Protein 9B77 (pdb70)

InterPro domains:
  IPR001173 Glycosyltransferase 2-like [PF00535] (11-173)
  IPR022857 Undecaprenyl-phosphate 4-deoxy-4-formamido-L-arabinose transferase [MF_01164] (2-325)
  IPR029044 Nucleotide-diphospho-sugar transferases [G3DSA:3.90.550.10] (3-228)
  IPR029044 Nucleotide-diphospho-sugar transferases [SSF53448] (8-230)
  IPR050256 Glycosyltransferase 2 [PTHR48090] (8-320)

Sequence (1252 aa):
FDAAPIKKVSVVIPVYNEQESLPELIRRTTTACESLGKAWEILLIDDGSSDSSAELMVKASQEADSHIISILLNRNYGQHAAIMAGFSHVSGDLIITLDADLQNPPEEIPRLVAKADEGFDVVGTVRQNRQDSLFRKSASKIINLLIQRTTGKAMGDYGCMLRAYRRPIIDTMLRCHERSTFIPILANIFARRATEIPVHHAEREYSFMRLINLMYDLVTCLTTTPLRLLSLLGSVIAIGGFSLSVLLIVLRLALGPQWAAEGVFMLFAVLFTFIGAQFIGMGLLGEYIGRIYNDVRARPRYFVQQVIYPESTFDAAPIKKVSVVIPVYNEQESLPELIRRTTTACESLGKAWEILLIDDGSSDSSAELMVKASQEADSHIISILLNRNYGQHAAIMAGFSHVSGDLIITLDADLQNPPEEIPRLVAKADEGFDVVGTVRQNRQDSLFRKSASKIINLLIQRTTGKAMGDYGCMLRAYRRPIIDTMLRCHERSTFIPILANIFARRATEIPVHHAEREYSFMRLINLMYDLVTCLTTTPLRLLSLLGSVIAIGGFSLSVLLIVLRLALGPQWAAEGVFMLFAVLFTFIGAQFIGMGLLGEYIGRIYNDVRARPRYFVQQVIYPESTFDAAPIKKVSVVIPVYNEQESLPELIRRTTTACESLGKAWEILLIDDGSSDSSAELMVKASQEADSHIISILLNRNYGQHAAIMAGFSHVSGDLIITLDADLQNPPEEIPRLVAKADEGFDVVGTVRQNRQDSLFRKSASKIINLLIQRTTGKAMGDYGCMLRAYRRPIIDTMLRCHERSTFIPILANIFARRATEIPVHHAEREYSFMRLINLMYDLVTCLTTTPLRLLSLLGSVIAIGGFSLSVLLIVLRLALGPQWAAEGVFMLFAVLFTFIGAQFIGMGLLGEYIGRIYNDVRARPRYFVQQVIYPESTFDAAPIKKVSVVIPVYNEQESLPELIRRTTTACESLGKAWEILLIDDGSSDSSAELMVKASQEADSHIISILLNRNYGQHAAIMAGFSHVSGDLIITLDADLQNPPEEIPRLVAKADEGFDVVGTVRQNRQDSLFRKSASKIINLLIQRTTGKAMGDYGCMLRAYRRPIIDTMLRCHERSTFIPILANIFARRATEIPVHHAEREYSFMRLINLMYDLVTCLTTTPLRLLSLLGSVIAIGGFSLSVLLIVLRLALGPQWAAEGVFMLFAVLFTFIGAQFIGMGLLGEYIGRIYNDVRARPRYFVQQVIYPEST

Structure (mmCIF, N/CA/C/O backbone):
data_9B77
#
_entry.id   9B77
#
_cell.length_a   1.00
_cell.length_b   1.00
_cell.length_c   1.00
_cell.angle_alpha   90.00
_cell.angle_beta   90.00
_cell.angle_gamma   90.00
#
_symmetry.space_group_name_H-M   'P 1'
#
loop_
_entity.id
_entity.type
_entity.pdbx_description
1 polymer 'Undecaprenyl-phosphate 4-deoxy-4-formamido-L-arabinose transferase'
2 water water
#
loop_
_atom_site.group_PDB
_atom_site.id
_atom_site.type_symbol
_atom_site.label_atom_id
_atom_site.label_alt_id
_atom_site.label_comp_id
_atom_site.label_asym_id
_atom_site.label_entity_id
_atom_site.label_seq_id
_atom_site.pdbx_PDB_ins_code
_atom_site.Cartn_x
_atom_site.Cartn_y
_atom_site.Cartn_z
_atom_site.occupancy
_atom_site.B_iso_or_equiv
_atom_site.auth_seq_id
_atom_site.auth_comp_id
_atom_site.auth_asym_id
_atom_site.auth_atom_id
_atom_site.pdbx_PDB_model_num
ATOM 1 N N . PHE A 1 38 ? 180.705 177.554 190.879 1.00 37.18 2 PHE A N 1
ATOM 2 C CA . PHE A 1 38 ? 180.959 178.718 190.037 1.00 43.40 2 PHE A CA 1
ATOM 3 C C . PHE A 1 38 ? 182.084 179.565 190.620 1.00 43.89 2 PHE A C 1
ATOM 4 O O . PHE A 1 38 ? 182.200 180.753 190.322 1.00 43.62 2 PHE A O 1
ATOM 21 N N . ASP A 1 39 ? 182.912 178.941 191.453 1.00 48.48 3 ASP A N 1
ATOM 22 C CA . ASP A 1 39 ? 183.981 179.660 192.131 1.00 50.42 3 ASP A CA 1
ATOM 23 C C . ASP A 1 39 ? 185.096 180.019 191.157 1.00 48.42 3 ASP A C 1
ATOM 24 O O . ASP A 1 39 ? 185.482 179.212 190.306 1.00 41.96 3 ASP A O 1
ATOM 33 N N . ALA A 1 40 ? 185.608 181.243 191.284 1.00 49.80 4 ALA A N 1
ATOM 34 C CA . ALA A 1 40 ? 186.820 181.671 190.600 1.00 50.80 4 ALA A CA 1
ATOM 35 C C . ALA A 1 40 ? 188.019 181.691 191.540 1.00 52.69 4 ALA A C 1
ATOM 36 O O . ALA A 1 40 ? 189.054 182.275 191.205 1.00 52.99 4 ALA A O 1
ATOM 43 N N . ALA A 1 41 ? 187.894 181.065 192.711 1.00 49.98 5 ALA A N 1
ATOM 44 C CA . ALA A 1 41 ? 188.948 181.076 193.707 1.00 50.94 5 ALA A CA 1
ATOM 45 C C . ALA A 1 41 ? 190.106 180.182 193.268 1.00 50.87 5 ALA A C 1
ATOM 46 O O . ALA A 1 41 ? 189.949 179.327 192.394 1.00 46.13 5 ALA A O 1
ATOM 53 N N . PRO A 1 42 ? 191.286 180.365 193.861 1.00 51.85 6 PRO A N 1
ATOM 54 C CA . PRO A 1 42 ? 192.425 179.513 193.500 1.00 46.76 6 PRO A CA 1
ATOM 55 C C . PRO A 1 42 ? 192.146 178.047 193.799 1.00 44.87 6 PRO A C 1
ATOM 56 O O . PRO A 1 42 ? 191.402 177.706 194.721 1.00 41.82 6 PRO A O 1
ATOM 67 N N . ILE A 1 43 ? 192.757 177.176 192.994 1.00 41.84 7 ILE A N 1
ATOM 68 C CA . ILE A 1 43 ? 192.531 175.743 193.118 1.00 32.17 7 ILE A CA 1
ATOM 69 C C . ILE A 1 43 ? 193.239 175.213 194.357 1.00 35.49 7 ILE A C 1
ATOM 70 O O . ILE A 1 43 ? 194.378 175.594 194.657 1.00 33.87 7 ILE A O 1
ATOM 86 N N . LYS A 1 44 ? 192.558 174.330 195.087 1.00 33.16 8 LYS A N 1
ATOM 87 C CA . LYS A 1 44 ? 193.118 173.700 196.275 1.00 31.23 8 LYS A CA 1
ATOM 88 C C . LYS A 1 44 ? 193.399 172.214 196.103 1.00 37.50 8 LYS A C 1
ATOM 89 O O . LYS A 1 44 ? 194.352 171.709 196.703 1.00 35.10 8 LYS A O 1
ATOM 108 N N . LYS A 1 45 ? 192.601 171.502 195.308 1.00 35.28 9 LYS A N 1
ATOM 109 C CA . LYS A 1 45 ? 192.813 170.085 195.048 1.00 23.12 9 LYS A CA 1
ATOM 110 C C . LYS A 1 45 ? 192.597 169.797 193.570 1.00 22.90 9 LYS A C 1
ATOM 111 O O . LYS A 1 45 ? 191.759 170.429 192.922 1.00 21.54 9 LYS A O 1
ATOM 130 N N . VAL A 1 46 ? 193.355 168.836 193.046 1.00 18.26 10 VAL A N 1
ATOM 131 C CA . VAL A 1 46 ? 193.306 168.453 191.639 1.00 19.98 10 VAL A CA 1
ATOM 132 C C . VAL A 1 46 ? 192.936 166.980 191.547 1.00 18.51 10 VAL A C 1
ATOM 133 O O . VAL A 1 46 ? 193.404 166.163 192.348 1.00 23.69 10 VAL A O 1
ATOM 146 N N . SER A 1 47 ? 192.093 166.645 190.574 1.00 21.53 11 SER A N 1
ATOM 147 C CA . SER A 1 47 ? 191.702 165.270 190.292 1.00 16.42 11 SER A CA 1
ATOM 148 C C . SER A 1 47 ? 192.084 164.922 188.860 1.00 15.51 11 SER A C 1
ATOM 149 O O . SER A 1 47 ? 191.777 165.677 187.932 1.00 18.51 11 SER A O 1
ATOM 157 N N . VAL A 1 48 ? 192.747 163.781 188.686 1.00 25.69 12 VAL A N 1
ATOM 158 C CA . VAL A 1 48 ? 193.187 163.310 187.377 1.00 16.87 12 VAL A CA 1
ATOM 159 C C . VAL A 1 48 ? 192.387 162.065 187.020 1.00 14.20 12 VAL A C 1
ATOM 160 O O . VAL A 1 48 ? 192.289 161.129 187.823 1.00 19.20 12 VAL A O 1
ATOM 173 N N . VAL A 1 49 ? 191.818 162.053 185.818 1.00 15.25 13 VAL A N 1
ATOM 174 C CA . VAL A 1 49 ? 190.970 160.966 185.340 1.00 15.57 13 VAL A CA 1
ATOM 175 C C . VAL A 1 49 ? 191.649 160.335 184.132 1.00 11.97 13 VAL A C 1
ATOM 176 O O . VAL A 1 49 ? 191.939 161.022 183.145 1.00 13.23 13 VAL A O 1
ATOM 189 N N . ILE A 1 50 ? 191.899 159.030 184.208 1.00 21.70 14 ILE A N 1
ATOM 190 C CA . ILE A 1 50 ? 192.602 158.306 183.151 1.00 22.07 14 ILE A CA 1
ATOM 191 C C . ILE A 1 50 ? 191.850 157.023 182.812 1.00 22.12 14 ILE A C 1
ATOM 192 O O . ILE A 1 50 ? 191.782 156.113 183.651 1.00 18.43 14 ILE A O 1
ATOM 208 N N . PRO A 1 51 ? 191.276 156.895 181.614 1.00 22.67 15 PRO A N 1
ATOM 209 C CA . PRO A 1 51 ? 190.699 155.605 181.210 1.00 18.39 15 PRO A CA 1
ATOM 210 C C . PRO A 1 51 ? 191.793 154.628 180.802 1.00 20.70 15 PRO A C 1
ATOM 211 O O . PRO A 1 51 ? 192.796 155.015 180.199 1.00 28.17 15 PRO A O 1
ATOM 222 N N . VAL A 1 52 ? 191.589 153.354 181.127 1.00 22.13 16 VAL A N 1
ATOM 223 C CA . VAL A 1 52 ? 192.572 152.303 180.888 1.00 19.87 16 VAL A CA 1
ATOM 224 C C . VAL A 1 52 ? 191.901 151.165 180.133 1.00 24.05 16 VAL A C 1
ATOM 225 O O . VAL A 1 52 ? 190.810 150.721 180.509 1.00 25.88 16 VAL A O 1
ATOM 238 N N . TYR A 1 53 ? 192.555 150.695 179.071 1.00 32.85 17 TYR A N 1
ATOM 239 C CA . TYR A 1 53 ? 192.086 149.527 178.327 1.00 29.17 17 TYR A CA 1
ATOM 240 C C . TYR A 1 53 ? 193.307 148.860 177.703 1.00 30.20 17 TYR A C 1
ATOM 241 O O . TYR A 1 53 ? 193.793 149.301 176.657 1.00 34.27 17 TYR A O 1
ATOM 259 N N . ASN A 1 54 ? 193.792 147.803 178.348 1.00 28.12 18 ASN A N 1
ATOM 260 C CA . ASN A 1 54 ? 194.930 147.024 177.864 1.00 35.66 18 ASN A CA 1
ATOM 261 C C . ASN A 1 54 ? 196.177 147.901 177.729 1.00 32.59 18 ASN A C 1
ATOM 262 O O . ASN A 1 54 ? 196.744 148.076 176.650 1.00 33.52 18 ASN A O 1
ATOM 273 N N . GLU A 1 55 ? 196.595 148.451 178.871 1.00 34.90 19 GLU A N 1
ATOM 274 C CA . GLU A 1 55 ? 197.796 149.273 178.962 1.00 36.06 19 GLU A CA 1
ATOM 275 C C . GLU A 1 55 ? 198.826 148.666 179.909 1.00 35.14 19 GLU A C 1
ATOM 276 O O . GLU A 1 55 ? 199.429 149.386 180.710 1.00 38.26 19 GLU A O 1
ATOM 288 N N . GLN A 1 56 ? 199.042 147.352 179.828 1.00 37.59 20 GLN A N 1
ATOM 289 C CA . GLN A 1 56 ? 199.940 146.681 180.761 1.00 39.51 20 GLN A CA 1
ATOM 290 C C . GLN A 1 56 ? 201.360 147.221 180.674 1.00 42.58 20 GLN A C 1
ATOM 291 O O . GLN A 1 56 ? 202.028 147.383 181.702 1.00 44.21 20 GLN A O 1
ATOM 305 N N . GLU A 1 57 ? 201.843 147.498 179.463 1.00 40.16 21 GLU A N 1
ATOM 306 C CA . GLU A 1 57 ? 203.230 147.914 179.294 1.00 39.29 21 GLU A CA 1
ATOM 307 C C . GLU A 1 57 ? 203.456 149.359 179.723 1.00 41.87 21 GLU A C 1
ATOM 308 O O . GLU A 1 57 ? 204.541 149.696 180.208 1.00 41.57 21 GLU A O 1
ATOM 320 N N . SER A 1 58 ? 202.454 150.221 179.554 1.00 43.18 22 SER A N 1
ATOM 321 C CA . SER A 1 58 ? 202.629 151.650 179.789 1.00 39.49 22 SER A CA 1
ATOM 322 C C . SER A 1 58 ? 202.341 152.060 181.228 1.00 34.25 22 SER A C 1
ATOM 323 O O . SER A 1 58 ? 202.814 153.113 181.670 1.00 33.95 22 SER A O 1
ATOM 331 N N . LEU A 1 59 ? 201.576 151.262 181.967 1.00 31.35 23 LEU A N 1
ATOM 332 C CA . LEU A 1 59 ? 201.161 151.666 183.307 1.00 30.91 23 LEU A CA 1
ATOM 333 C C . LEU A 1 59 ? 202.324 151.968 184.243 1.00 36.65 23 LEU A C 1
ATOM 334 O O . LEU A 1 59 ? 202.273 153.005 184.926 1.00 38.10 23 LEU A O 1
ATOM 350 N N . PRO A 1 60 ? 203.368 151.141 184.340 1.00 39.96 24 PRO A N 1
ATOM 351 C CA . PRO A 1 60 ? 204.446 151.455 185.294 1.00 38.00 24 PRO A CA 1
ATOM 352 C C . PRO A 1 60 ? 205.079 152.816 185.064 1.00 36.52 24 PRO A C 1
ATOM 353 O O . PRO A 1 60 ? 205.403 153.515 186.032 1.00 36.50 24 PRO A O 1
ATOM 364 N N . GLU A 1 61 ? 205.267 153.214 183.804 1.00 39.12 25 GLU A N 1
ATOM 365 C CA . GLU A 1 61 ? 205.847 154.522 183.519 1.00 34.32 25 GLU A CA 1
ATOM 366 C C . GLU A 1 61 ? 204.831 155.638 183.719 1.00 36.36 25 GLU A C 1
ATOM 367 O O . GLU A 1 61 ? 205.185 156.724 184.192 1.00 39.62 25 GLU A O 1
ATOM 379 N N . LEU A 1 62 ? 203.569 155.390 183.365 1.00 37.80 26 LEU A N 1
ATOM 380 C CA . LEU A 1 62 ? 202.532 156.404 183.530 1.00 32.00 26 LEU A CA 1
ATOM 381 C C . LEU A 1 62 ? 202.363 156.781 184.996 1.00 29.99 26 LEU A C 1
ATOM 382 O O . LEU A 1 62 ? 202.290 157.966 185.341 1.00 33.24 26 LEU A O 1
ATOM 398 N N . ILE A 1 63 ? 202.298 155.781 185.876 1.00 29.39 27 ILE A N 1
ATOM 399 C CA . ILE A 1 63 ? 202.078 156.051 187.294 1.00 32.77 27 ILE A CA 1
ATOM 400 C C . ILE A 1 63 ? 203.241 156.845 187.874 1.00 30.71 27 ILE A C 1
ATOM 401 O O . ILE A 1 63 ? 203.044 157.775 188.665 1.00 34.64 27 ILE A O 1
ATOM 417 N N . ARG A 1 64 ? 204.469 156.490 187.495 1.00 36.98 28 ARG A N 1
ATOM 418 C CA . ARG A 1 64 ? 205.639 157.165 188.045 1.00 36.06 28 ARG A CA 1
ATOM 419 C C . ARG A 1 64 ? 205.692 158.622 187.602 1.00 36.99 28 ARG A C 1
ATOM 420 O O . ARG A 1 64 ? 205.853 159.532 188.423 1.00 35.70 28 ARG A O 1
ATOM 441 N N . ARG A 1 65 ? 205.557 158.862 186.296 1.00 31.69 29 ARG A N 1
ATOM 442 C CA . ARG A 1 65 ? 205.648 160.224 185.782 1.00 29.42 29 ARG A CA 1
ATOM 443 C C . ARG A 1 65 ? 204.476 161.077 186.252 1.00 32.96 29 ARG A C 1
ATOM 444 O O . ARG A 1 65 ? 204.658 162.238 186.636 1.00 37.83 29 ARG A O 1
ATOM 465 N N . THR A 1 66 ? 203.263 160.521 186.225 1.00 33.09 30 THR A N 1
ATOM 466 C CA . THR A 1 66 ? 202.095 161.286 186.646 1.00 27.45 30 THR A CA 1
ATOM 467 C C . THR A 1 66 ? 202.175 161.642 188.125 1.00 27.76 30 THR A C 1
ATOM 468 O O . THR A 1 66 ? 201.793 162.748 188.525 1.00 35.17 30 THR A O 1
ATOM 479 N N . THR A 1 67 ? 202.663 160.717 188.951 1.00 33.61 31 THR A N 1
ATOM 480 C CA . THR A 1 67 ? 202.766 160.978 190.383 1.00 33.81 31 THR A CA 1
ATOM 481 C C . THR A 1 67 ? 203.744 162.112 190.666 1.00 34.75 31 THR A C 1
ATOM 482 O O . THR A 1 67 ? 203.477 162.984 191.500 1.00 37.69 31 THR A O 1
ATOM 493 N N . THR A 1 68 ? 204.887 162.115 189.978 1.00 34.24 32 THR A N 1
ATOM 494 C CA . THR A 1 68 ? 205.892 163.144 190.224 1.00 34.02 32 THR A CA 1
ATOM 495 C C . THR A 1 68 ? 205.362 164.530 189.879 1.00 35.59 32 THR A C 1
ATOM 496 O O . THR A 1 68 ? 205.561 165.487 190.636 1.00 38.68 32 THR A O 1
ATOM 507 N N . ALA A 1 69 ? 204.684 164.658 188.738 1.00 35.76 33 ALA A N 1
ATOM 508 C CA . ALA A 1 69 ? 204.168 165.959 188.328 1.00 28.79 33 ALA A CA 1
ATOM 509 C C . ALA A 1 69 ? 203.159 166.496 189.333 1.00 29.71 33 ALA A C 1
ATOM 510 O O . ALA A 1 69 ? 203.175 167.688 189.663 1.00 29.03 33 ALA A O 1
ATOM 517 N N . CYS A 1 70 ? 202.272 165.634 189.830 1.00 35.15 34 CYS A N 1
ATOM 518 C CA . CYS A 1 70 ? 201.271 166.069 190.795 1.00 28.25 34 CYS A CA 1
ATOM 519 C C . CYS A 1 70 ? 201.905 166.496 192.113 1.00 31.07 34 CYS A C 1
ATOM 520 O O . CYS A 1 70 ? 201.406 167.416 192.771 1.00 39.71 34 CYS A O 1
ATOM 528 N N . GLU A 1 71 ? 202.997 165.843 192.517 1.00 35.42 35 GLU A N 1
ATOM 529 C CA . GLU A 1 71 ? 203.662 166.218 193.760 1.00 38.51 35 GLU A CA 1
ATOM 530 C C . GLU A 1 71 ? 204.322 167.587 193.659 1.00 34.51 35 GLU A C 1
ATOM 531 O O . GLU A 1 71 ? 204.539 168.245 194.683 1.00 36.40 35 GLU A O 1
ATOM 543 N N . SER A 1 72 ? 204.649 168.032 192.446 1.00 31.08 36 SER A N 1
ATOM 544 C CA . SER A 1 72 ? 205.282 169.331 192.261 1.00 34.95 36 SER A CA 1
ATOM 545 C C . SER A 1 72 ? 204.292 170.486 192.312 1.00 39.05 36 SER A C 1
ATOM 546 O O . SER A 1 72 ? 204.720 171.644 192.338 1.00 39.87 36 SER A O 1
ATOM 554 N N . LEU A 1 73 ? 202.988 170.203 192.328 1.00 35.34 37 LEU A N 1
ATOM 555 C CA . LEU A 1 73 ? 201.996 171.271 192.337 1.00 30.64 37 LEU A CA 1
ATOM 556 C C . LEU A 1 73 ? 201.966 172.013 193.665 1.00 36.60 37 LEU A C 1
ATOM 557 O O . LEU A 1 73 ? 201.673 173.213 193.692 1.00 34.33 37 LEU A O 1
ATOM 573 N N . GLY A 1 74 ? 202.266 171.329 194.766 1.00 37.32 38 GLY A N 1
ATOM 574 C CA . GLY A 1 74 ? 202.094 171.917 196.079 1.00 31.77 38 GLY A CA 1
ATOM 575 C C . GLY A 1 74 ? 200.667 171.900 196.575 1.00 35.47 38 GLY A C 1
ATOM 576 O O . GLY A 1 74 ? 200.328 172.665 197.484 1.00 36.56 38 GLY A O 1
ATOM 580 N N . LYS A 1 75 ? 199.819 171.051 195.999 1.00 35.96 39 LYS A N 1
ATOM 581 C CA . LYS A 1 75 ? 198.416 170.965 196.369 1.00 29.44 39 LYS A CA 1
ATOM 582 C C . LYS A 1 75 ? 198.050 169.513 196.638 1.00 31.79 39 LYS A C 1
ATOM 583 O O . LYS A 1 75 ? 198.784 168.587 196.284 1.00 36.82 39 LYS A O 1
ATOM 602 N N . ALA A 1 76 ? 196.900 169.322 197.279 1.00 27.04 40 ALA A N 1
ATOM 603 C CA . ALA A 1 76 ? 196.348 167.986 197.433 1.00 25.99 40 ALA A CA 1
ATOM 604 C C . ALA A 1 76 ? 195.877 167.463 196.081 1.00 24.64 40 ALA A C 1
ATOM 605 O O . ALA A 1 76 ? 195.429 168.223 195.219 1.00 26.48 40 ALA A O 1
ATOM 612 N N . TRP A 1 77 ? 195.990 166.151 195.893 1.00 26.10 41 TRP A N 1
ATOM 613 C CA . TRP A 1 77 ? 195.708 165.565 194.592 1.00 26.27 41 TRP A CA 1
ATOM 614 C C . TRP A 1 77 ? 195.261 164.120 194.752 1.00 26.43 41 TRP A C 1
ATOM 615 O O . TRP A 1 77 ? 195.521 163.474 195.770 1.00 34.10 41 TRP A O 1
ATOM 636 N N . GLU A 1 78 ? 194.575 163.628 193.723 1.00 28.80 42 GLU A N 1
ATOM 637 C CA . GLU A 1 78 ? 194.195 162.227 193.626 1.00 28.29 42 GLU A CA 1
ATOM 638 C C . GLU A 1 78 ? 194.232 161.818 192.162 1.00 25.95 42 GLU A C 1
ATOM 639 O O . GLU A 1 78 ? 194.058 162.650 191.267 1.00 32.93 42 GLU A O 1
ATOM 651 N N . ILE A 1 79 ? 194.459 160.529 191.926 1.00 21.70 43 ILE A N 1
ATOM 652 C CA . ILE A 1 79 ? 194.497 159.960 190.584 1.00 19.19 43 ILE A CA 1
ATOM 653 C C . ILE A 1 79 ? 193.470 158.841 190.517 1.00 17.27 43 ILE A C 1
ATOM 654 O O . ILE A 1 79 ? 193.447 157.959 191.384 1.00 24.57 43 ILE A O 1
ATOM 670 N N . LEU A 1 80 ? 192.625 158.879 189.491 1.00 22.13 44 LEU A N 1
ATOM 671 C CA . LEU A 1 80 ? 191.597 157.869 189.276 1.00 10.22 44 LEU A CA 1
ATOM 672 C C . LEU A 1 80 ? 191.945 157.053 188.040 1.00 15.80 44 LEU A C 1
ATOM 673 O O . LEU A 1 80 ? 192.142 157.612 186.956 1.00 16.49 44 LEU A O 1
ATOM 689 N N . LEU A 1 81 ? 192.015 155.737 188.207 1.00 26.78 45 LEU A N 1
ATOM 690 C CA . LEU A 1 81 ? 192.250 154.808 187.110 1.00 21.97 45 LEU A CA 1
ATOM 691 C C . LEU A 1 81 ? 190.991 153.978 186.901 1.00 13.18 45 LEU A C 1
ATOM 692 O O . LEU A 1 81 ? 190.504 153.337 187.839 1.00 18.66 45 LEU A O 1
ATOM 708 N N . ILE A 1 82 ? 190.469 153.989 185.679 1.00 13.35 46 ILE A N 1
ATOM 709 C CA . ILE A 1 82 ? 189.227 153.303 185.339 1.00 21.92 46 ILE A CA 1
ATOM 710 C C . ILE A 1 82 ? 189.560 152.228 184.315 1.00 21.56 46 ILE A C 1
ATOM 711 O O . ILE A 1 82 ? 190.034 152.530 183.213 1.00 27.07 46 ILE A O 1
ATOM 727 N N . ASP A 1 83 ? 189.308 150.971 184.674 1.00 20.80 47 ASP A N 1
ATOM 728 C CA . ASP A 1 83 ? 189.569 149.842 183.788 1.00 26.49 47 ASP A CA 1
ATOM 729 C C . ASP A 1 83 ? 188.302 149.526 183.002 1.00 24.65 47 ASP A C 1
ATOM 730 O O . ASP A 1 83 ? 187.261 149.211 183.588 1.00 22.41 47 ASP A O 1
ATOM 739 N N . ASP A 1 84 ? 188.390 149.611 181.676 1.00 24.07 48 ASP A N 1
ATOM 740 C CA . ASP A 1 84 ? 187.244 149.357 180.813 1.00 20.30 48 ASP A CA 1
ATOM 741 C C . ASP A 1 84 ? 187.250 147.919 180.312 1.00 25.65 48 ASP A C 1
ATOM 742 O O . ASP A 1 84 ? 187.328 147.675 179.104 1.00 29.68 48 ASP A O 1
ATOM 751 N N . GLY A 1 85 ? 187.166 146.961 181.231 1.00 23.28 49 GLY A N 1
ATOM 752 C CA . GLY A 1 85 ? 187.119 145.560 180.858 1.00 25.58 49 GLY A CA 1
ATOM 753 C C . GLY A 1 85 ? 188.360 145.060 180.148 1.00 30.69 49 GLY A C 1
ATOM 754 O O . GLY A 1 85 ? 188.257 144.391 179.114 1.00 30.95 49 GLY A O 1
ATOM 758 N N . SER A 1 86 ? 189.536 145.375 180.683 1.00 35.88 50 SER A N 1
ATOM 759 C CA . SER A 1 86 ? 190.777 144.936 180.066 1.00 32.40 50 SER A CA 1
ATOM 760 C C . SER A 1 86 ? 190.954 143.429 180.228 1.00 34.95 50 SER A C 1
ATOM 761 O O . SER A 1 86 ? 190.257 142.770 181.004 1.00 37.05 50 SER A O 1
ATOM 769 N N . SER A 1 87 ? 191.907 142.883 179.470 1.00 40.81 51 SER A N 1
ATOM 770 C CA . SER A 1 87 ? 192.182 141.452 179.468 1.00 36.70 51 SER A CA 1
ATOM 771 C C . SER A 1 87 ? 193.670 141.124 179.513 1.00 40.79 51 SER A C 1
ATOM 772 O O . SER A 1 87 ? 194.050 140.002 179.159 1.00 40.82 51 SER A O 1
ATOM 780 N N . ASP A 1 88 ? 194.522 142.062 179.937 1.00 36.64 52 ASP A N 1
ATOM 781 C CA . ASP A 1 88 ? 195.968 141.868 179.916 1.00 35.56 52 ASP A CA 1
ATOM 782 C C . ASP A 1 88 ? 196.624 142.176 181.259 1.00 40.34 52 ASP A C 1
ATOM 783 O O . ASP A 1 88 ? 197.731 142.721 181.291 1.00 50.18 52 ASP A O 1
ATOM 792 N N . SER A 1 89 ? 195.967 141.839 182.367 1.00 35.23 53 SER A N 1
ATOM 793 C CA . SER A 1 89 ? 196.484 142.017 183.722 1.00 41.82 53 SER A CA 1
ATOM 794 C C . SER A 1 89 ? 196.539 143.478 184.150 1.00 36.74 53 SER A C 1
ATOM 795 O O . SER A 1 89 ? 197.185 143.794 185.157 1.00 32.39 53 SER A O 1
ATOM 803 N N . SER A 1 90 ? 195.885 144.381 183.417 1.00 38.00 54 SER A N 1
ATOM 804 C CA . SER A 1 90 ? 195.882 145.786 183.808 1.00 35.85 54 SER A CA 1
ATOM 805 C C . SER A 1 90 ? 195.175 145.987 185.142 1.00 35.09 54 SER A C 1
ATOM 806 O O . SER A 1 90 ? 195.600 146.806 185.964 1.00 33.86 54 SER A O 1
ATOM 814 N N . ALA A 1 91 ? 194.087 145.249 185.372 1.00 39.76 55 ALA A N 1
ATOM 815 C CA . ALA A 1 91 ? 193.343 145.395 186.618 1.00 34.34 55 ALA A CA 1
ATOM 816 C C . ALA A 1 91 ? 194.183 144.996 187.824 1.00 33.24 55 ALA A C 1
ATOM 817 O O . ALA A 1 91 ? 194.091 145.629 188.882 1.00 37.55 55 ALA A O 1
ATOM 824 N N . GLU A 1 92 ? 194.998 143.949 187.691 1.00 35.52 56 GLU A N 1
ATOM 825 C CA . GLU A 1 92 ? 195.828 143.510 188.806 1.00 36.62 56 GLU A CA 1
ATOM 826 C C . GLU A 1 92 ? 196.816 144.591 189.225 1.00 37.85 56 GLU A C 1
ATOM 827 O O . GLU A 1 92 ? 197.008 144.833 190.422 1.00 36.35 56 GLU A O 1
ATOM 839 N N . LEU A 1 93 ? 197.450 145.250 188.253 1.00 38.91 57 LEU A N 1
ATOM 840 C CA . LEU A 1 93 ? 198.415 146.295 188.572 1.00 35.29 57 LEU A CA 1
ATOM 841 C C . LEU A 1 93 ? 197.748 147.467 189.281 1.00 34.03 57 LEU A C 1
ATOM 842 O O . LEU A 1 93 ? 198.311 148.035 190.224 1.00 35.19 57 LEU A O 1
ATOM 858 N N . MET A 1 94 ? 196.549 147.847 188.836 1.00 31.96 58 MET A N 1
ATOM 859 C CA . MET A 1 94 ? 195.866 148.994 189.426 1.00 26.12 58 MET A CA 1
ATOM 860 C C . MET A 1 94 ? 195.529 148.752 190.892 1.00 23.97 58 MET A C 1
ATOM 861 O O . MET A 1 94 ? 195.691 149.649 191.726 1.00 34.50 58 MET A O 1
ATOM 875 N N . VAL A 1 95 ? 195.053 147.552 191.226 1.00 33.41 59 VAL A N 1
ATOM 876 C CA . VAL A 1 95 ? 194.739 147.239 192.617 1.00 35.12 59 VAL A CA 1
ATOM 877 C C . VAL A 1 95 ? 196.000 147.301 193.470 1.00 35.44 59 VAL A C 1
ATOM 878 O O . VAL A 1 95 ? 195.991 147.834 194.585 1.00 33.76 59 VAL A O 1
ATOM 891 N N . LYS A 1 96 ? 197.102 146.754 192.957 1.00 38.60 60 LYS A N 1
ATOM 892 C CA . LYS A 1 96 ? 198.362 146.791 193.690 1.00 34.56 60 LYS A CA 1
ATOM 893 C C . LYS A 1 96 ? 198.806 148.227 193.937 1.00 39.96 60 LYS A C 1
ATOM 894 O O . LYS A 1 96 ? 199.283 148.565 195.026 1.00 42.85 60 LYS A O 1
ATOM 913 N N . ALA A 1 97 ? 198.654 149.089 192.929 1.00 40.51 61 ALA A N 1
ATOM 914 C CA . ALA A 1 97 ? 199.058 150.482 193.078 1.00 31.93 61 ALA A CA 1
ATOM 915 C C . ALA A 1 97 ? 198.242 151.186 194.154 1.00 30.25 61 ALA A C 1
ATOM 916 O O . ALA A 1 97 ? 198.785 151.967 194.944 1.00 36.72 61 ALA A O 1
ATOM 923 N N . SER A 1 98 ? 196.934 150.926 194.201 1.00 27.01 62 SER A N 1
ATOM 924 C CA . SER A 1 98 ? 196.079 151.608 195.166 1.00 22.54 62 SER A CA 1
ATOM 925 C C . SER A 1 98 ? 196.326 151.115 196.586 1.00 31.31 62 SER A C 1
ATOM 926 O O . SER A 1 98 ? 196.080 151.851 197.548 1.00 35.27 62 SER A O 1
ATOM 934 N N . GLN A 1 99 ? 196.803 149.880 196.740 1.00 42.32 63 GLN A N 1
ATOM 935 C CA . GLN A 1 99 ? 197.127 149.346 198.056 1.00 40.17 63 GLN A CA 1
ATOM 936 C C . GLN A 1 99 ? 198.542 149.690 198.501 1.00 39.00 63 GLN A C 1
ATOM 937 O O . GLN A 1 99 ? 198.906 149.390 199.642 1.00 39.04 63 GLN A O 1
ATOM 951 N N . GLU A 1 100 ? 199.341 150.307 197.634 1.00 44.19 64 GLU A N 1
ATOM 952 C CA . GLU A 1 100 ? 200.697 150.686 198.000 1.00 43.48 64 GLU A CA 1
ATOM 953 C C . GLU A 1 100 ? 200.677 151.719 199.120 1.00 50.09 64 GLU A C 1
ATOM 954 O O . GLU A 1 100 ? 199.738 152.508 199.254 1.00 49.40 64 GLU A O 1
ATOM 966 N N . ALA A 1 101 ? 201.730 151.704 199.934 1.00 55.96 65 ALA A N 1
ATOM 967 C CA . ALA A 1 101 ? 201.812 152.607 201.074 1.00 54.89 65 ALA A CA 1
ATOM 968 C C . ALA A 1 101 ? 201.828 154.059 200.612 1.00 52.84 65 ALA A C 1
ATOM 969 O O . ALA A 1 101 ? 202.533 154.416 199.663 1.00 52.15 65 ALA A O 1
ATOM 976 N N . ASP A 1 102 ? 201.048 154.898 201.295 1.00 51.38 66 ASP A N 1
ATOM 977 C CA . ASP A 1 102 ? 200.976 156.329 200.998 1.00 53.24 66 ASP A CA 1
ATOM 978 C C . ASP A 1 102 ? 200.566 156.584 199.550 1.00 50.09 66 ASP A C 1
ATOM 979 O O . ASP A 1 102 ? 201.171 157.405 198.856 1.00 51.84 66 ASP A O 1
ATOM 988 N N . SER A 1 103 ? 199.537 155.881 199.086 1.00 42.41 67 SER A N 1
ATOM 989 C CA . SER A 1 103 ? 199.097 156.016 197.705 1.00 40.84 67 SER A CA 1
ATOM 990 C C . SER A 1 103 ? 197.930 156.992 197.600 1.00 37.93 67 SER A C 1
ATOM 991 O O . SER A 1 103 ? 197.103 157.110 198.507 1.00 37.35 67 SER A O 1
ATOM 999 N N . HIS A 1 104 ? 197.874 157.699 196.470 1.00 28.87 68 HIS A N 1
ATOM 1000 C CA . HIS A 1 104 ? 196.787 158.618 196.159 1.00 26.03 68 HIS A CA 1
ATOM 1001 C C . HIS A 1 104 ? 195.952 158.145 194.975 1.00 25.68 68 HIS A C 1
ATOM 1002 O O . HIS A 1 104 ? 195.333 158.967 194.294 1.00 31.58 68 HIS A O 1
ATOM 1016 N N . ILE A 1 105 ? 195.915 156.840 194.721 1.00 26.14 69 ILE A N 1
ATOM 1017 C CA . ILE A 1 105 ? 195.324 156.284 193.511 1.00 26.06 69 ILE A CA 1
ATOM 1018 C C . ILE A 1 105 ? 194.027 155.573 193.868 1.00 19.51 69 ILE A C 1
ATOM 1019 O O . ILE A 1 105 ? 194.002 154.712 194.754 1.00 26.14 69 ILE A O 1
ATOM 1035 N N . ILE A 1 106 ? 192.950 155.936 193.174 1.00 17.85 70 ILE A N 1
ATOM 1036 C CA . ILE A 1 106 ? 191.653 155.283 193.306 1.00 15.07 70 ILE A CA 1
ATOM 1037 C C . ILE A 1 106 ? 191.411 154.461 192.050 1.00 19.52 70 ILE A C 1
ATOM 1038 O O . ILE A 1 106 ? 191.576 154.962 190.930 1.00 25.32 70 ILE A O 1
ATOM 1054 N N . SER A 1 107 ? 191.023 153.203 192.230 1.00 23.21 71 SER A N 1
ATOM 1055 C CA . SER A 1 107 ? 190.823 152.272 191.127 1.00 17.14 71 SER A CA 1
ATOM 1056 C C . SER A 1 107 ? 189.339 151.957 191.003 1.00 15.05 71 SER A C 1
ATOM 1057 O O . SER A 1 107 ? 188.706 151.537 191.978 1.00 23.92 71 SER A O 1
ATOM 1065 N N . ILE A 1 108 ? 188.792 152.160 189.808 1.00 10.04 72 ILE A N 1
ATOM 1066 C CA . ILE A 1 108 ? 187.396 151.871 189.504 1.00 15.47 72 ILE A CA 1
ATOM 1067 C C . ILE A 1 108 ? 187.377 150.802 188.422 1.00 16.16 72 ILE A C 1
ATOM 1068 O O . ILE A 1 108 ? 187.943 150.994 187.339 1.00 17.32 72 ILE A O 1
ATOM 1084 N N . LEU A 1 109 ? 186.730 149.677 188.713 1.00 20.90 73 LEU A N 1
ATOM 1085 C CA . LEU A 1 109 ? 186.704 148.526 187.821 1.00 19.13 73 LEU A CA 1
ATOM 1086 C C . LEU A 1 109 ? 185.297 148.352 187.267 1.00 19.81 73 LEU A C 1
ATOM 1087 O O . LEU A 1 109 ? 184.329 148.277 188.033 1.00 19.60 73 LEU A O 1
ATOM 1103 N N . LEU A 1 110 ? 185.188 148.288 185.944 1.00 19.31 74 LEU A N 1
ATOM 1104 C CA . LEU A 1 110 ? 183.913 148.049 185.289 1.00 14.01 74 LEU A CA 1
ATOM 1105 C C . LEU A 1 110 ? 183.765 146.571 184.952 1.00 18.34 74 LEU A C 1
ATOM 1106 O O . LEU A 1 110 ? 184.751 145.859 184.738 1.00 26.71 74 LEU A O 1
ATOM 1122 N N . ASN A 1 111 ? 182.513 146.110 184.910 1.00 12.40 75 ASN A N 1
ATOM 1123 C CA . ASN A 1 111 ? 182.265 144.685 184.716 1.00 13.13 75 ASN A CA 1
ATOM 1124 C C . ASN A 1 111 ? 182.609 144.238 183.301 1.00 20.97 75 ASN A C 1
ATOM 1125 O O . ASN A 1 111 ? 182.912 143.060 183.085 1.00 21.00 75 ASN A O 1
ATOM 1136 N N . ARG A 1 112 ? 182.579 145.151 182.332 1.00 22.81 76 ARG A N 1
ATOM 1137 C CA . ARG A 1 112 ? 182.979 144.830 180.971 1.00 11.65 76 ARG A CA 1
ATOM 1138 C C . ARG A 1 112 ? 183.291 146.122 180.228 1.00 18.50 76 ARG A C 1
ATOM 1139 O O . ARG A 1 112 ? 183.192 147.221 180.777 1.00 19.07 76 ARG A O 1
ATOM 1160 N N . ASN A 1 113 ? 183.673 145.972 178.962 1.00 22.86 77 ASN A N 1
ATOM 1161 C CA . ASN A 1 113 ? 183.993 147.121 178.128 1.00 17.92 77 ASN A CA 1
ATOM 1162 C C . ASN A 1 113 ? 182.719 147.844 177.711 1.00 18.61 77 ASN A C 1
ATOM 1163 O O . ASN A 1 113 ? 181.789 147.232 177.178 1.00 20.83 77 ASN A O 1
ATOM 1174 N N . TYR A 1 114 ? 182.684 149.154 177.952 1.00 12.75 78 TYR A N 1
ATOM 1175 C CA . TYR A 1 114 ? 181.558 149.990 177.560 1.00 12.85 78 TYR A CA 1
ATOM 1176 C C . TYR A 1 114 ? 181.940 151.178 176.694 1.00 22.09 78 TYR A C 1
ATOM 1177 O O . TYR A 1 114 ? 181.059 151.724 176.018 1.00 24.64 78 TYR A O 1
ATOM 1195 N N . GLY A 1 115 ? 183.196 151.594 176.684 1.00 24.88 79 GLY A N 1
ATOM 1196 C CA . GLY A 1 115 ? 183.641 152.707 175.876 1.00 16.36 79 GLY A CA 1
ATOM 1197 C C . GLY A 1 115 ? 184.443 153.714 176.685 1.00 23.71 79 GLY A C 1
ATOM 1198 O O . GLY A 1 115 ? 184.325 153.818 177.909 1.00 31.83 79 GLY A O 1
ATOM 1202 N N . GLN A 1 116 ? 185.279 154.469 175.969 1.00 26.72 80 GLN A N 1
ATOM 1203 C CA . GLN A 1 116 ? 186.082 155.501 176.616 1.00 18.87 80 GLN A CA 1
ATOM 1204 C C . GLN A 1 116 ? 185.204 156.605 177.188 1.00 18.32 80 GLN A C 1
ATOM 1205 O O . GLN A 1 116 ? 185.470 157.119 178.280 1.00 24.81 80 GLN A O 1
ATOM 1219 N N . HIS A 1 117 ? 184.154 156.990 176.460 1.00 13.72 81 HIS A N 1
ATOM 1220 C CA . HIS A 1 117 ? 183.266 158.042 176.942 1.00 15.00 81 HIS A CA 1
ATOM 1221 C C . HIS A 1 117 ? 182.579 157.628 178.236 1.00 16.76 81 HIS A C 1
ATOM 1222 O O . HIS A 1 117 ? 182.494 158.413 179.187 1.00 22.60 81 HIS A O 1
ATOM 1236 N N . ALA A 1 118 ? 182.083 156.391 178.291 1.00 20.94 82 ALA A N 1
ATOM 1237 C CA . ALA A 1 118 ? 181.404 155.921 179.493 1.00 20.26 82 ALA A CA 1
ATOM 1238 C C . ALA A 1 118 ? 182.380 155.763 180.651 1.00 20.18 82 ALA A C 1
ATOM 1239 O O . ALA A 1 118 ? 182.028 156.019 181.809 1.00 20.24 82 ALA A O 1
ATOM 1246 N N . ALA A 1 119 ? 183.609 155.335 180.361 1.00 20.14 83 ALA A N 1
ATOM 1247 C CA . ALA A 1 119 ? 184.614 155.209 181.411 1.00 18.00 83 ALA A CA 1
ATOM 1248 C C . ALA A 1 119 ? 184.933 156.561 182.038 1.00 15.80 83 ALA A C 1
ATOM 1249 O O . ALA A 1 119 ? 185.117 156.657 183.257 1.00 28.45 83 ALA A O 1
ATOM 1256 N N . ILE A 1 120 ? 185.013 157.612 181.222 1.00 18.35 84 ILE A N 1
ATOM 1257 C CA . ILE A 1 120 ? 185.275 158.946 181.752 1.00 18.10 84 ILE A CA 1
ATOM 1258 C C . ILE A 1 120 ? 184.130 159.399 182.648 1.00 12.02 84 ILE A C 1
ATOM 1259 O O . ILE A 1 120 ? 184.352 159.951 183.732 1.00 25.85 84 ILE A O 1
ATOM 1275 N N . MET A 1 121 ? 182.889 159.173 182.213 1.00 20.16 85 MET A N 1
ATOM 1276 C CA . MET A 1 121 ? 181.740 159.575 183.016 1.00 19.13 85 MET A CA 1
ATOM 1277 C C . MET A 1 121 ? 181.707 158.839 184.348 1.00 12.16 85 MET A C 1
ATOM 1278 O O . MET A 1 121 ? 181.237 159.386 185.352 1.00 22.68 85 MET A O 1
ATOM 1292 N N . ALA A 1 122 ? 182.192 157.598 184.376 1.00 16.57 86 ALA A N 1
ATOM 1293 C CA . ALA A 1 122 ? 182.304 156.882 185.641 1.00 7.50 86 ALA A CA 1
ATOM 1294 C C . ALA A 1 122 ? 183.271 157.587 186.582 1.00 17.87 86 ALA A C 1
ATOM 1295 O O . ALA A 1 122 ? 183.029 157.661 187.792 1.00 22.84 86 ALA A O 1
ATOM 1302 N N . GLY A 1 123 ? 184.376 158.106 186.046 1.00 10.88 87 GLY A N 1
ATOM 1303 C CA . GLY A 1 123 ? 185.316 158.840 186.877 1.00 3.89 87 GLY A CA 1
ATOM 1304 C C . GLY A 1 123 ? 184.733 160.135 187.407 1.00 17.07 87 GLY A C 1
ATOM 1305 O O . GLY A 1 123 ? 184.926 160.487 188.573 1.00 23.13 87 GLY A O 1
ATOM 1309 N N . PHE A 1 124 ? 184.011 160.864 186.553 1.00 18.32 88 PHE A N 1
ATOM 1310 C CA . PHE A 1 124 ? 183.400 162.119 186.978 1.00 10.05 88 PHE A CA 1
ATOM 1311 C C . PHE A 1 124 ? 182.482 161.921 188.176 1.00 12.90 88 PHE A C 1
ATOM 1312 O O . PHE A 1 124 ? 182.330 162.831 188.998 1.00 19.52 88 PHE A O 1
ATOM 1329 N N . SER A 1 125 ? 181.861 160.747 188.292 1.00 19.84 89 SER A N 1
ATOM 1330 C CA . SER A 1 125 ? 180.944 160.481 189.391 1.00 20.26 89 SER A CA 1
ATOM 1331 C C . SER A 1 125 ? 181.655 160.169 190.701 1.00 22.41 89 SER A C 1
ATOM 1332 O O . SER A 1 125 ? 180.983 160.036 191.728 1.00 26.74 89 SER A O 1
ATOM 1340 N N . HIS A 1 126 ? 182.983 160.049 190.694 1.00 11.71 90 HIS A N 1
ATOM 1341 C CA . HIS A 1 126 ? 183.739 159.707 191.889 1.00 13.12 90 HIS A CA 1
ATOM 1342 C C . HIS A 1 126 ? 184.808 160.729 192.251 1.00 17.08 90 HIS A C 1
ATOM 1343 O O . HIS A 1 126 ? 185.557 160.499 193.208 1.00 26.83 90 HIS A O 1
ATOM 1357 N N . VAL A 1 127 ? 184.905 161.845 191.526 1.00 21.64 91 VAL A N 1
ATOM 1358 C CA . VAL A 1 127 ? 185.942 162.827 191.824 1.00 14.20 91 VAL A CA 1
ATOM 1359 C C . VAL A 1 127 ? 185.580 163.610 193.082 1.00 23.94 91 VAL A C 1
ATOM 1360 O O . VAL A 1 127 ? 184.418 163.686 193.500 1.00 27.48 91 VAL A O 1
ATOM 1373 N N . SER A 1 128 ? 186.605 164.204 193.696 1.00 26.66 92 SER A N 1
ATOM 1374 C CA . SER A 1 128 ? 186.441 164.979 194.915 1.00 22.15 92 SER A CA 1
ATOM 1375 C C . SER A 1 128 ? 187.211 166.292 194.902 1.00 29.79 92 SER A C 1
ATOM 1376 O O . SER A 1 128 ? 187.233 166.984 195.926 1.00 31.89 92 SER A O 1
ATOM 1384 N N . GLY A 1 129 ? 187.839 166.655 193.785 1.00 27.01 93 GLY A N 1
ATOM 1385 C CA . GLY A 1 129 ? 188.655 167.846 193.721 1.00 13.45 93 GLY A CA 1
ATOM 1386 C C . GLY A 1 129 ? 187.915 169.046 193.164 1.00 22.66 93 GLY A C 1
ATOM 1387 O O . GLY A 1 129 ? 186.721 169.012 192.868 1.00 21.47 93 GLY A O 1
ATOM 1391 N N . ASP A 1 130 ? 188.665 170.138 193.021 1.00 30.34 94 ASP A N 1
ATOM 1392 C CA . ASP A 1 130 ? 188.129 171.381 192.482 1.00 18.58 94 ASP A CA 1
ATOM 1393 C C . ASP A 1 130 ? 188.449 171.561 191.006 1.00 20.25 94 ASP A C 1
ATOM 1394 O O . ASP A 1 130 ? 187.687 172.220 190.290 1.00 20.68 94 ASP A O 1
ATOM 1403 N N . LEU A 1 131 ? 189.559 170.996 190.541 1.00 23.10 95 LEU A N 1
ATOM 1404 C CA . LEU A 1 131 ? 189.955 171.043 189.142 1.00 18.66 95 LEU A CA 1
ATOM 1405 C C . LEU A 1 131 ? 190.115 169.618 188.633 1.00 14.59 95 LEU A C 1
ATOM 1406 O O . LEU A 1 131 ? 190.795 168.804 189.265 1.00 15.74 95 LEU A O 1
ATOM 1422 N N . ILE A 1 132 ? 189.490 169.321 187.497 1.00 19.11 96 ILE A N 1
ATOM 1423 C CA . ILE A 1 132 ? 189.475 167.981 186.922 1.00 21.59 96 ILE A CA 1
ATOM 1424 C C . ILE A 1 132 ? 190.293 167.999 185.639 1.00 17.38 96 ILE A C 1
ATOM 1425 O O . ILE A 1 132 ? 190.078 168.852 184.771 1.00 24.22 96 ILE A O 1
ATOM 1441 N N . ILE A 1 133 ? 191.225 167.057 185.520 1.00 25.55 97 ILE A N 1
ATOM 1442 C CA . ILE A 1 133 ? 192.113 166.951 184.368 1.00 17.59 97 ILE A CA 1
ATOM 1443 C C . ILE A 1 133 ? 191.984 165.550 183.788 1.00 13.64 97 ILE A C 1
ATOM 1444 O O . ILE A 1 133 ? 192.067 164.558 184.521 1.00 27.81 97 ILE A O 1
ATOM 1460 N N . THR A 1 134 ? 191.779 165.472 182.476 1.00 10.09 98 THR A N 1
ATOM 1461 C CA . THR A 1 134 ? 191.707 164.207 181.759 1.00 23.70 98 THR A CA 1
ATOM 1462 C C . THR A 1 134 ? 193.010 163.963 181.012 1.00 18.34 98 THR A C 1
ATOM 1463 O O . THR A 1 134 ? 193.592 164.888 180.438 1.00 20.02 98 THR A O 1
ATOM 1474 N N . LEU A 1 135 ? 193.459 162.711 181.016 1.00 23.28 99 LEU A N 1
ATOM 1475 C CA . LEU A 1 135 ? 194.745 162.346 180.444 1.00 25.65 99 LEU A CA 1
ATOM 1476 C C . LEU A 1 135 ? 194.640 160.970 179.802 1.00 25.09 99 LEU A C 1
ATOM 1477 O O . LEU A 1 135 ? 193.751 160.178 180.122 1.00 32.57 99 LEU A O 1
ATOM 1493 N N . ASP A 1 136 ? 195.563 160.698 178.884 1.00 41.87 100 ASP A N 1
ATOM 1494 C CA . ASP A 1 136 ? 195.595 159.452 178.131 1.00 39.65 100 ASP A CA 1
ATOM 1495 C C . ASP A 1 136 ? 196.659 158.530 178.711 1.00 34.69 100 ASP A C 1
ATOM 1496 O O . ASP A 1 136 ? 197.725 158.987 179.133 1.00 33.37 100 ASP A O 1
ATOM 1505 N N . ALA A 1 137 ? 196.363 157.228 178.726 1.00 32.80 101 ALA A N 1
ATOM 1506 C CA . ALA A 1 137 ? 197.251 156.259 179.358 1.00 33.15 101 ALA A CA 1
ATOM 1507 C C . ALA A 1 137 ? 198.356 155.770 178.431 1.00 38.88 101 ALA A C 1
ATOM 1508 O O . ALA A 1 137 ? 199.245 155.043 178.887 1.00 37.09 101 ALA A O 1
ATOM 1515 N N . ASP A 1 138 ? 198.326 156.143 177.154 1.00 43.63 102 ASP A N 1
ATOM 1516 C CA . ASP A 1 138 ? 199.350 155.729 176.203 1.00 38.97 102 ASP A CA 1
ATOM 1517 C C . ASP A 1 138 ? 200.571 156.640 176.208 1.00 43.65 102 ASP A C 1
ATOM 1518 O O . ASP A 1 138 ? 201.503 156.403 175.431 1.00 45.23 102 ASP A O 1
ATOM 1527 N N . LEU A 1 139 ? 200.587 157.672 177.052 1.00 39.90 103 LEU A N 1
ATOM 1528 C CA . LEU A 1 139 ? 201.729 158.575 177.190 1.00 37.43 103 LEU A CA 1
ATOM 1529 C C . LEU A 1 139 ? 202.006 159.351 175.905 1.00 42.52 103 LEU A C 1
ATOM 1530 O O . LEU A 1 139 ? 203.122 159.830 175.685 1.00 44.14 103 LEU A O 1
ATOM 1546 N N . GLN A 1 140 ? 200.999 159.484 175.040 1.00 48.95 104 GLN A N 1
ATOM 1547 C CA . GLN A 1 140 ? 201.132 160.385 173.901 1.00 46.31 104 GLN A CA 1
ATOM 1548 C C . GLN A 1 140 ? 201.220 161.834 174.360 1.00 49.21 104 GLN A C 1
ATOM 1549 O O . GLN A 1 140 ? 202.020 162.613 173.829 1.00 51.82 104 GLN A O 1
ATOM 1563 N N . ASN A 1 141 ? 200.404 162.214 175.346 1.00 47.16 105 ASN A N 1
ATOM 1564 C CA . ASN A 1 141 ? 200.453 163.546 175.930 1.00 41.75 105 ASN A CA 1
ATOM 1565 C C . ASN A 1 141 ? 201.294 163.510 177.196 1.00 39.26 105 ASN A C 1
ATOM 1566 O O . ASN A 1 141 ? 200.921 162.810 178.149 1.00 37.09 105 ASN A O 1
ATOM 1577 N N . PRO A 1 142 ? 202.417 164.221 177.262 1.00 45.52 106 PRO A N 1
ATOM 1578 C CA . PRO A 1 142 ? 203.279 164.135 178.446 1.00 41.02 106 PRO A CA 1
ATOM 1579 C C . PRO A 1 142 ? 202.537 164.551 179.704 1.00 44.09 106 PRO A C 1
ATOM 1580 O O . PRO A 1 142 ? 201.800 165.549 179.699 1.00 41.64 106 PRO A O 1
ATOM 1591 N N . PRO A 1 143 ? 202.701 163.813 180.804 1.00 38.95 107 PRO A N 1
ATOM 1592 C CA . PRO A 1 143 ? 202.148 164.281 182.085 1.00 32.89 107 PRO A CA 1
ATOM 1593 C C . PRO A 1 143 ? 202.816 165.538 182.609 1.00 37.51 107 PRO A C 1
ATOM 1594 O O . PRO A 1 143 ? 202.253 166.199 183.490 1.00 38.83 107 PRO A O 1
ATOM 1605 N N . GLU A 1 144 ? 203.997 165.891 182.100 1.00 35.61 108 GLU A N 1
ATOM 1606 C CA . GLU A 1 144 ? 204.721 167.051 182.605 1.00 34.03 108 GLU A CA 1
ATOM 1607 C C . GLU A 1 144 ? 204.048 168.367 182.240 1.00 42.76 108 GLU A C 1
ATOM 1608 O O . GLU A 1 144 ? 204.460 169.414 182.751 1.00 41.98 108 GLU A O 1
ATOM 1620 N N . GLU A 1 145 ? 203.038 168.343 181.370 1.00 37.77 109 GLU A N 1
ATOM 1621 C CA . GLU A 1 145 ? 202.306 169.552 181.020 1.00 32.73 109 GLU A CA 1
ATOM 1622 C C . GLU A 1 145 ? 201.222 169.894 182.033 1.00 28.88 109 GLU A C 1
ATOM 1623 O O . GLU A 1 145 ? 200.590 170.949 181.912 1.00 35.34 109 GLU A O 1
ATOM 1635 N N . ILE A 1 146 ? 200.995 169.030 183.024 1.00 27.98 110 ILE A N 1
ATOM 1636 C CA . ILE A 1 146 ? 199.912 169.263 183.981 1.00 28.86 110 ILE A CA 1
ATOM 1637 C C . ILE A 1 146 ? 200.100 170.568 184.745 1.00 30.90 110 ILE A C 1
ATOM 1638 O O . ILE A 1 146 ? 199.128 171.327 184.874 1.00 33.83 110 ILE A O 1
ATOM 1654 N N . PRO A 1 147 ? 201.282 170.891 185.274 1.00 34.10 111 PRO A N 1
ATOM 1655 C CA . PRO A 1 147 ? 201.417 172.146 186.031 1.00 33.30 111 PRO A CA 1
ATOM 1656 C C . PRO A 1 147 ? 201.043 173.382 185.234 1.00 30.54 111 PRO A C 1
ATOM 1657 O O . PRO A 1 147 ? 200.536 174.349 185.816 1.00 30.97 111 PRO A O 1
ATOM 1668 N N . ARG A 1 148 ? 201.279 173.387 183.921 1.00 28.94 112 ARG A N 1
ATOM 1669 C CA . ARG A 1 148 ? 200.915 174.545 183.112 1.00 26.83 112 ARG A CA 1
ATOM 1670 C C . ARG A 1 148 ? 199.410 174.782 183.129 1.00 28.43 112 ARG A C 1
ATOM 1671 O O . ARG A 1 148 ? 198.957 175.927 183.243 1.00 30.80 112 ARG A O 1
ATOM 1692 N N . LEU A 1 149 ? 198.620 173.713 183.008 1.00 25.48 113 LEU A N 1
ATOM 1693 C CA . LEU A 1 149 ? 197.170 173.862 182.997 1.00 23.70 113 LEU A CA 1
ATOM 1694 C C . LEU A 1 149 ? 196.654 174.364 184.339 1.00 24.56 113 LEU A C 1
ATOM 1695 O O . LEU A 1 149 ? 195.723 175.176 184.388 1.00 27.04 113 LEU A O 1
ATOM 1711 N N . VAL A 1 150 ? 197.238 173.886 185.438 1.00 27.18 114 VAL A N 1
ATOM 1712 C CA . VAL A 1 150 ? 196.812 174.338 186.759 1.00 25.19 114 VAL A CA 1
ATOM 1713 C C . VAL A 1 150 ? 197.071 175.831 186.915 1.00 25.65 114 VAL A C 1
ATOM 1714 O O . VAL A 1 150 ? 196.229 176.574 187.434 1.00 34.31 114 VAL A O 1
ATOM 1727 N N . ALA A 1 151 ? 198.241 176.292 186.471 1.00 22.53 115 ALA A N 1
ATOM 1728 C CA . ALA A 1 151 ? 198.558 177.712 186.569 1.00 25.52 115 ALA A CA 1
ATOM 1729 C C . ALA A 1 151 ? 197.597 178.552 185.739 1.00 23.52 115 ALA A C 1
ATOM 1730 O O . ALA A 1 151 ? 197.139 179.610 186.186 1.00 36.02 115 ALA A O 1
ATOM 1737 N N . LYS A 1 152 ? 197.280 178.099 184.525 1.00 25.41 116 LYS A N 1
ATOM 1738 C CA . LYS A 1 152 ? 196.371 178.850 183.667 1.00 24.80 116 LYS A CA 1
ATOM 1739 C C . LYS A 1 152 ? 194.973 178.917 184.268 1.00 23.91 116 LYS A C 1
ATOM 1740 O O . LYS A 1 152 ? 194.293 179.944 184.159 1.00 28.39 116 LYS A O 1
ATOM 1759 N N . ALA A 1 153 ? 194.523 177.833 184.902 1.00 25.55 117 ALA A N 1
ATOM 1760 C CA . ALA A 1 153 ? 193.195 177.829 185.504 1.00 26.43 117 ALA A CA 1
ATOM 1761 C C . ALA A 1 153 ? 193.118 178.775 186.694 1.00 29.17 117 ALA A C 1
ATOM 1762 O O . ALA A 1 153 ? 192.056 179.343 186.971 1.00 34.83 117 ALA A O 1
ATOM 1769 N N . ASP A 1 154 ? 194.229 178.959 187.409 1.00 34.48 118 ASP A N 1
ATOM 1770 C CA . ASP A 1 154 ? 194.245 179.880 188.538 1.00 33.64 118 ASP A CA 1
ATOM 1771 C C . ASP A 1 154 ? 194.030 181.327 188.117 1.00 34.12 118 ASP A C 1
ATOM 1772 O O . ASP A 1 154 ? 193.761 182.170 188.978 1.00 34.78 118 ASP A O 1
ATOM 1781 N N . GLU A 1 155 ? 194.143 181.633 186.826 1.00 33.61 119 GLU A N 1
ATOM 1782 C CA . GLU A 1 155 ? 193.870 182.970 186.321 1.00 29.05 119 GLU A CA 1
ATOM 1783 C C . GLU A 1 155 ? 192.383 183.235 186.121 1.00 33.02 119 GLU A C 1
ATOM 1784 O O . GLU A 1 155 ? 192.011 184.376 185.825 1.00 32.83 119 GLU A O 1
ATOM 1796 N N . GLY A 1 156 ? 191.534 182.224 186.272 1.00 30.30 120 GLY A N 1
ATOM 1797 C CA . GLY A 1 156 ? 190.100 182.402 186.197 1.00 30.17 120 GLY A CA 1
ATOM 1798 C C . GLY A 1 156 ? 189.405 181.714 185.044 1.00 33.17 120 GLY A C 1
ATOM 1799 O O . GLY A 1 156 ? 188.209 181.953 184.842 1.00 35.46 120 GLY A O 1
ATOM 1803 N N . PHE A 1 157 ? 190.102 180.872 184.288 1.00 24.38 121 PHE A N 1
ATOM 1804 C CA . PHE A 1 157 ? 189.489 180.194 183.156 1.00 16.50 121 PHE A CA 1
ATOM 1805 C C . PHE A 1 157 ? 188.771 178.929 183.608 1.00 19.62 121 PHE A C 1
ATOM 1806 O O . PHE A 1 157 ? 189.307 178.135 184.385 1.00 24.18 121 PHE A O 1
ATOM 1823 N N . ASP A 1 158 ? 187.542 178.752 183.118 1.00 24.82 122 ASP A N 1
ATOM 1824 C CA . ASP A 1 158 ? 186.746 177.586 183.484 1.00 18.43 122 ASP A CA 1
ATOM 1825 C C . ASP A 1 158 ? 187.186 176.336 182.734 1.00 17.08 122 ASP A C 1
ATOM 1826 O O . ASP A 1 158 ? 187.126 175.231 183.284 1.00 18.49 122 ASP A O 1
ATOM 1835 N N . VAL A 1 159 ? 187.620 176.485 181.485 1.00 15.89 123 VAL A N 1
ATOM 1836 C CA . VAL A 1 159 ? 188.066 175.370 180.660 1.00 11.43 123 VAL A CA 1
ATOM 1837 C C . VAL A 1 159 ? 189.394 175.748 180.025 1.00 13.70 123 VAL A C 1
ATOM 1838 O O . VAL A 1 159 ? 189.549 176.865 179.520 1.00 23.88 123 VAL A O 1
ATOM 1851 N N . VAL A 1 160 ? 190.349 174.823 180.056 1.00 20.58 124 VAL A N 1
ATOM 1852 C CA . VAL A 1 160 ? 191.669 175.018 179.467 1.00 14.38 124 VAL A CA 1
ATOM 1853 C C . VAL A 1 160 ? 191.924 173.844 178.534 1.00 19.26 124 VAL A C 1
ATOM 1854 O O . VAL A 1 160 ? 191.904 172.684 178.964 1.00 27.36 124 VAL A O 1
ATOM 1867 N N . GLY A 1 161 ? 192.159 174.141 177.255 1.00 29.15 125 GLY A N 1
ATOM 1868 C CA . GLY A 1 161 ? 192.459 173.132 176.265 1.00 18.19 125 GLY A CA 1
ATOM 1869 C C . GLY A 1 161 ? 193.917 173.164 175.827 1.00 22.22 125 GLY A C 1
ATOM 1870 O O . GLY A 1 161 ? 194.731 173.950 176.303 1.00 25.39 125 GLY A O 1
ATOM 1874 N N . THR A 1 162 ? 194.233 172.274 174.888 1.00 35.39 126 THR A N 1
ATOM 1875 C CA . THR A 1 162 ? 195.581 172.156 174.353 1.00 38.19 126 THR A CA 1
ATOM 1876 C C . THR A 1 162 ? 195.523 171.994 172.841 1.00 35.09 126 THR A C 1
ATOM 1877 O O . THR A 1 162 ? 194.543 171.484 172.290 1.00 37.15 126 THR A O 1
ATOM 1888 N N . VAL A 1 163 ? 196.587 172.438 172.176 1.00 36.09 127 VAL A N 1
ATOM 1889 C CA . VAL A 1 163 ? 196.743 172.301 170.731 1.00 43.83 127 VAL A CA 1
ATOM 1890 C C . VAL A 1 163 ? 198.109 171.686 170.464 1.00 40.43 127 VAL A C 1
ATOM 1891 O O . VAL A 1 163 ? 199.123 172.169 170.983 1.00 41.41 127 VAL A O 1
ATOM 1904 N N . ARG A 1 164 ? 198.138 170.630 169.655 1.00 45.89 128 ARG A N 1
ATOM 1905 C CA . ARG A 1 164 ? 199.380 169.939 169.323 1.00 50.61 128 ARG A CA 1
ATOM 1906 C C . ARG A 1 164 ? 200.085 170.675 168.191 1.00 52.69 128 ARG A C 1
ATOM 1907 O O . ARG A 1 164 ? 199.455 171.055 167.199 1.00 52.02 128 ARG A O 1
ATOM 1928 N N . GLN A 1 165 ? 201.393 170.867 168.338 1.00 59.04 129 GLN A N 1
ATOM 1929 C CA . GLN A 1 165 ? 202.167 171.634 167.375 1.00 58.55 129 GLN A CA 1
ATOM 1930 C C . GLN A 1 165 ? 202.970 170.718 166.458 1.00 63.03 129 GLN A C 1
ATOM 1931 O O . GLN A 1 165 ? 203.564 169.727 166.893 1.00 64.50 129 GLN A O 1
ATOM 1945 N N . ASN A 1 166 ? 202.984 171.069 165.172 1.00 70.78 130 ASN A N 1
ATOM 1946 C CA . ASN A 1 166 ? 203.816 170.391 164.177 1.00 74.06 130 ASN A CA 1
ATOM 1947 C C . ASN A 1 166 ? 203.550 168.889 164.140 1.00 73.37 130 ASN A C 1
ATOM 1948 O O . ASN A 1 166 ? 204.480 168.081 164.088 1.00 72.40 130 ASN A O 1
ATOM 1959 N N . ARG A 1 167 ? 202.274 168.501 164.164 1.00 69.44 131 ARG A N 1
ATOM 1960 C CA . ARG A 1 167 ? 201.932 167.088 164.062 1.00 72.03 131 ARG A CA 1
ATOM 1961 C C . ARG A 1 167 ? 201.902 166.596 162.620 1.00 73.12 131 ARG A C 1
ATOM 1962 O O . ARG A 1 167 ? 201.894 165.380 162.398 1.00 70.62 131 ARG A O 1
ATOM 1983 N N . GLN A 1 168 ? 201.890 167.504 161.646 1.00 83.62 132 GLN A N 1
ATOM 1984 C CA . GLN A 1 168 ? 202.048 167.161 160.232 1.00 84.56 132 GLN A CA 1
ATOM 1985 C C . GLN A 1 168 ? 201.109 166.028 159.820 1.00 85.01 132 GLN A C 1
ATOM 1986 O O . GLN A 1 168 ? 201.535 164.943 159.420 1.00 83.53 132 GLN A O 1
ATOM 2000 N N . ASP A 1 169 ? 199.810 166.295 159.925 1.00 88.33 133 ASP A N 1
ATOM 2001 C CA . ASP A 1 169 ? 198.814 165.336 159.479 1.00 88.38 133 ASP A CA 1
ATOM 2002 C C . ASP A 1 169 ? 198.575 165.477 157.977 1.00 89.22 133 ASP A C 1
ATOM 2003 O O . ASP A 1 169 ? 199.053 166.410 157.326 1.00 87.81 133 ASP A O 1
ATOM 2007 N N . SER A 1 170 ? 197.823 164.527 157.428 1.00 89.74 134 SER A N 1
ATOM 2008 C CA . SER A 1 170 ? 197.505 164.555 156.009 1.00 88.61 134 SER A CA 1
ATOM 2009 C C . SER A 1 170 ? 196.596 165.737 155.688 1.00 89.09 134 SER A C 1
ATOM 2010 O O . SER A 1 170 ? 195.923 166.292 156.561 1.00 87.99 134 SER A O 1
ATOM 2018 N N . LEU A 1 171 ? 196.584 166.123 154.409 1.00 86.18 135 LEU A N 1
ATOM 2019 C CA . LEU A 1 171 ? 195.803 167.284 153.997 1.00 86.38 135 LEU A CA 1
ATOM 2020 C C . LEU A 1 171 ? 194.318 167.080 154.270 1.00 85.43 135 LEU A C 1
ATOM 2021 O O . LEU A 1 171 ? 193.636 167.999 154.738 1.00 83.88 135 LEU A O 1
ATOM 2037 N N . PHE A 1 172 ? 193.797 165.887 153.979 1.00 82.64 136 PHE A N 1
ATOM 2038 C CA . PHE A 1 172 ? 192.378 165.630 154.205 1.00 84.49 136 PHE A CA 1
ATOM 2039 C C . PHE A 1 172 ? 192.026 165.763 155.681 1.00 84.37 136 PHE A C 1
ATOM 2040 O O . PHE A 1 172 ? 191.022 166.390 156.038 1.00 81.32 136 PHE A O 1
ATOM 2057 N N . ARG A 1 173 ? 192.845 165.177 156.557 1.00 84.86 137 ARG A N 1
ATOM 2058 C CA . ARG A 1 173 ? 192.593 165.297 157.989 1.00 84.11 137 ARG A CA 1
ATOM 2059 C C . ARG A 1 173 ? 192.837 166.719 158.476 1.00 82.82 137 ARG A C 1
ATOM 2060 O O . ARG A 1 173 ? 192.103 167.216 159.338 1.00 82.35 137 ARG A O 1
ATOM 2081 N N . LYS A 1 174 ? 193.861 167.387 157.941 1.00 78.93 138 LYS A N 1
ATOM 2082 C CA . LYS A 1 174 ? 194.131 168.766 158.336 1.00 78.85 138 LYS A CA 1
ATOM 2083 C C . LYS A 1 174 ? 192.985 169.684 157.931 1.00 78.70 138 LYS A C 1
ATOM 2084 O O . LYS A 1 174 ? 192.571 170.558 158.700 1.00 78.21 138 LYS A O 1
ATOM 2103 N N . SER A 1 175 ? 192.461 169.501 156.717 1.00 77.93 139 SER A N 1
ATOM 2104 C CA . SER A 1 175 ? 191.347 170.326 156.261 1.00 78.41 139 SER A CA 1
ATOM 2105 C C . SER A 1 175 ? 190.099 170.071 157.095 1.00 75.37 139 SER A C 1
ATOM 2106 O O . SER A 1 175 ? 189.357 171.005 157.423 1.00 72.46 139 SER A O 1
ATOM 2114 N N . ALA A 1 176 ? 189.849 168.809 157.448 1.00 69.43 140 ALA A N 1
ATOM 2115 C CA . ALA A 1 176 ? 188.663 168.483 158.233 1.00 69.13 140 ALA A CA 1
ATOM 2116 C C . ALA A 1 176 ? 188.709 169.148 159.601 1.00 69.61 140 ALA A C 1
ATOM 2117 O O . ALA A 1 176 ? 187.684 169.628 160.101 1.00 68.71 140 ALA A O 1
ATOM 2124 N N . SER A 1 177 ? 189.888 169.185 160.226 1.00 68.37 141 SER A N 1
ATOM 2125 C CA . SER A 1 177 ? 190.009 169.816 161.536 1.00 64.12 141 SER A CA 1
ATOM 2126 C C . SER A 1 177 ? 189.646 171.294 161.470 1.00 62.34 141 SER A C 1
ATOM 2127 O O . SER A 1 177 ? 188.978 171.818 162.368 1.00 63.40 141 SER A O 1
ATOM 2135 N N . LYS A 1 178 ? 190.081 171.984 160.413 1.00 61.30 142 LYS A N 1
ATOM 2136 C CA . LYS A 1 178 ? 189.754 173.399 160.270 1.00 63.12 142 LYS A CA 1
ATOM 2137 C C . LYS A 1 178 ? 188.250 173.609 160.148 1.00 63.57 142 LYS A C 1
ATOM 2138 O O . LYS A 1 178 ? 187.695 174.540 160.742 1.00 61.12 142 LYS A O 1
ATOM 2157 N N . ILE A 1 179 ? 187.573 172.755 159.377 1.00 62.36 143 ILE A N 1
ATOM 2158 C CA . ILE A 1 179 ? 186.129 172.894 159.204 1.00 60.25 143 ILE A CA 1
ATOM 2159 C C . ILE A 1 179 ? 185.417 172.701 160.537 1.00 58.92 143 ILE A C 1
ATOM 2160 O O . ILE A 1 179 ? 184.488 173.442 160.878 1.00 56.50 143 ILE A O 1
ATOM 2176 N N . ILE A 1 180 ? 185.840 171.698 161.308 1.00 50.62 144 ILE A N 1
ATOM 2177 C CA . ILE A 1 180 ? 185.211 171.440 162.599 1.00 51.08 144 ILE A CA 1
ATOM 2178 C C . ILE A 1 180 ? 185.424 172.617 163.543 1.00 50.50 144 ILE A C 1
ATOM 2179 O O . ILE A 1 180 ? 184.516 173.003 164.289 1.00 50.41 144 ILE A O 1
ATOM 2195 N N . ASN A 1 181 ? 186.622 173.204 163.529 1.00 50.60 145 ASN A N 1
ATOM 2196 C CA . ASN A 1 181 ? 186.908 174.323 164.421 1.00 46.72 145 ASN A CA 1
ATOM 2197 C C . ASN A 1 181 ? 185.979 175.498 164.144 1.00 50.55 145 ASN A C 1
ATOM 2198 O O . ASN A 1 181 ? 185.438 176.109 165.072 1.00 50.87 145 ASN A O 1
ATOM 2209 N N . LEU A 1 182 ? 185.780 175.830 162.867 1.00 52.19 146 LEU A N 1
ATOM 2210 C CA . LEU A 1 182 ? 184.875 176.920 162.521 1.00 54.10 146 LEU A CA 1
ATOM 2211 C C . LEU A 1 182 ? 183.452 176.610 162.967 1.00 54.91 146 LEU A C 1
ATOM 2212 O O . LEU A 1 182 ? 182.757 177.473 163.515 1.00 54.87 146 LEU A O 1
ATOM 2228 N N . LEU A 1 183 ? 183.002 175.374 162.742 1.00 47.82 147 LEU A N 1
ATOM 2229 C CA . LEU A 1 183 ? 181.638 175.004 163.103 1.00 45.21 147 LEU A CA 1
ATOM 2230 C C . LEU A 1 183 ? 181.416 175.118 164.606 1.00 44.48 147 LEU A C 1
ATOM 2231 O O . LEU A 1 183 ? 180.372 175.609 165.053 1.00 45.84 147 LEU A O 1
ATOM 2247 N N . ILE A 1 184 ? 182.386 174.669 165.404 1.00 41.28 148 ILE A N 1
ATOM 2248 C CA . ILE A 1 184 ? 182.253 174.761 166.855 1.00 42.23 148 ILE A CA 1
ATOM 2249 C C . ILE A 1 184 ? 182.290 176.216 167.303 1.00 47.22 148 ILE A C 1
ATOM 2250 O O . ILE A 1 184 ? 181.571 176.615 168.227 1.00 44.17 148 ILE A O 1
ATOM 2266 N N . GLN A 1 185 ? 183.128 177.032 166.661 1.00 51.66 149 GLN A N 1
ATOM 2267 C CA . GLN A 1 185 ? 183.221 178.441 167.033 1.00 49.87 149 GLN A CA 1
ATOM 2268 C C . GLN A 1 185 ? 181.882 179.145 166.848 1.00 49.21 149 GLN A C 1
ATOM 2269 O O . GLN A 1 185 ? 181.426 179.880 167.731 1.00 46.64 149 GLN A O 1
ATOM 2283 N N . ARG A 1 186 ? 181.235 178.928 165.702 1.00 53.55 150 ARG A N 1
ATOM 2284 C CA . ARG A 1 186 ? 179.969 179.597 165.426 1.00 55.33 150 ARG A CA 1
ATOM 2285 C C . ARG A 1 186 ? 178.883 179.178 166.408 1.00 52.14 150 ARG A C 1
ATOM 2286 O O . ARG A 1 186 ? 178.113 180.020 166.885 1.00 55.67 150 ARG A O 1
ATOM 2307 N N . THR A 1 187 ? 178.804 177.886 166.723 1.00 44.13 151 THR A N 1
ATOM 2308 C CA . THR A 1 187 ? 177.704 177.354 167.517 1.00 44.17 151 THR A CA 1
ATOM 2309 C C . THR A 1 187 ? 177.884 177.595 169.012 1.00 44.08 151 THR A C 1
ATOM 2310 O O . THR A 1 187 ? 176.929 177.978 169.695 1.00 43.50 151 THR A O 1
ATOM 2321 N N . THR A 1 188 ? 179.091 177.380 169.536 1.00 43.22 152 THR A N 1
ATOM 2322 C CA . THR A 1 188 ? 179.335 177.493 170.968 1.00 38.63 152 THR A CA 1
ATOM 2323 C C . THR A 1 188 ? 179.872 178.853 171.387 1.00 41.13 152 THR A C 1
ATOM 2324 O O . THR A 1 188 ? 179.754 179.210 172.564 1.00 35.87 152 THR A O 1
ATOM 2335 N N . GLY A 1 189 ? 180.452 179.616 170.464 1.00 47.19 153 GLY A N 1
ATOM 2336 C CA . GLY A 1 189 ? 181.124 180.848 170.809 1.00 43.63 153 GLY A CA 1
ATOM 2337 C C . GLY A 1 189 ? 182.549 180.677 171.283 1.00 44.27 153 GLY A C 1
ATOM 2338 O O . GLY A 1 189 ? 183.216 181.681 171.565 1.00 46.79 153 GLY A O 1
ATOM 2342 N N . LYS A 1 190 ? 183.037 179.442 171.382 1.00 39.30 154 LYS A N 1
ATOM 2343 C CA . LYS A 1 190 ? 184.403 179.144 171.782 1.00 32.86 154 LYS A CA 1
ATOM 2344 C C . LYS A 1 190 ? 185.071 178.306 170.703 1.00 38.06 154 LYS A C 1
ATOM 2345 O O . LYS A 1 190 ? 184.423 177.474 170.061 1.00 38.22 154 LYS A O 1
ATOM 2364 N N . ALA A 1 191 ? 186.367 178.528 170.508 1.00 44.01 155 ALA A N 1
ATOM 2365 C CA . ALA A 1 191 ? 187.110 177.806 169.488 1.00 48.12 155 ALA A CA 1
ATOM 2366 C C . ALA A 1 191 ? 187.701 176.518 170.054 1.00 44.53 155 ALA A C 1
ATOM 2367 O O . ALA A 1 191 ? 187.811 176.327 171.268 1.00 41.14 155 ALA A O 1
ATOM 2374 N N . MET A 1 192 ? 188.088 175.625 169.143 1.00 41.68 156 MET A N 1
ATOM 2375 C CA . MET A 1 192 ? 188.731 174.365 169.510 1.00 47.49 156 MET A CA 1
ATOM 2376 C C . MET A 1 192 ? 189.710 174.004 168.399 1.00 50.21 156 MET A C 1
ATOM 2377 O O . MET A 1 192 ? 189.304 173.481 167.357 1.00 51.04 156 MET A O 1
ATOM 2391 N N . GLY A 1 193 ? 190.994 174.282 168.626 1.00 40.78 157 GLY A N 1
ATOM 2392 C CA . GLY A 1 193 ? 191.993 173.972 167.617 1.00 41.25 157 GLY A CA 1
ATOM 2393 C C . GLY A 1 193 ? 192.115 172.482 167.358 1.00 44.69 157 GLY A C 1
ATOM 2394 O O . GLY A 1 193 ? 192.169 172.042 166.206 1.00 41.32 157 GLY A O 1
ATOM 2398 N N . ASP A 1 194 ? 192.161 171.686 168.425 1.00 48.98 158 ASP A N 1
ATOM 2399 C CA . ASP A 1 194 ? 192.259 170.233 168.333 1.00 46.59 158 ASP A CA 1
ATOM 2400 C C . ASP A 1 194 ? 191.132 169.618 169.152 1.00 50.62 158 ASP A C 1
ATOM 2401 O O . ASP A 1 194 ? 191.197 169.588 170.385 1.00 51.31 158 ASP A O 1
ATOM 2410 N N . TYR A 1 195 ? 190.097 169.133 168.463 1.00 45.91 159 TYR A N 1
ATOM 2411 C CA . TYR A 1 195 ? 189.010 168.445 169.149 1.00 47.56 159 TYR A CA 1
ATOM 2412 C C . TYR A 1 195 ? 189.431 167.058 169.615 1.00 45.88 159 TYR A C 1
ATOM 2413 O O . TYR A 1 195 ? 188.823 166.506 170.539 1.00 45.74 159 TYR A O 1
ATOM 2431 N N . GLY A 1 196 ? 190.464 166.487 168.998 1.00 37.13 160 GLY A N 1
ATOM 2432 C CA . GLY A 1 196 ? 190.888 165.135 169.294 1.00 39.48 160 GLY A CA 1
ATOM 2433 C C . GLY A 1 196 ? 191.927 164.990 170.383 1.00 43.28 160 GLY A C 1
ATOM 2434 O O . GLY A 1 196 ? 192.305 163.860 170.705 1.00 43.45 160 GLY A O 1
ATOM 2438 N N . CYS A 1 197 ? 192.402 166.089 170.962 1.00 43.16 161 CYS A N 1
ATOM 2439 C CA . CYS A 1 197 ? 193.395 166.016 172.027 1.00 39.03 161 CYS A CA 1
ATOM 2440 C C . CYS A 1 197 ? 192.701 165.689 173.343 1.00 38.68 161 CYS A C 1
ATOM 2441 O O . CYS A 1 197 ? 191.618 166.210 173.631 1.00 40.61 161 CYS A O 1
ATOM 2449 N N . MET A 1 198 ? 193.331 164.825 174.142 1.00 36.29 162 MET A N 1
ATOM 2450 C CA . MET A 1 198 ? 192.695 164.323 175.355 1.00 32.56 162 MET A CA 1
ATOM 2451 C C . MET A 1 198 ? 193.063 165.151 176.581 1.00 31.52 162 MET A C 1
ATOM 2452 O O . MET A 1 198 ? 192.358 165.097 177.594 1.00 35.58 162 MET A O 1
ATOM 2466 N N . LEU A 1 199 ? 194.146 165.920 176.510 1.00 25.69 163 LEU A N 1
ATOM 2467 C CA . LEU A 1 199 ? 194.654 166.665 177.661 1.00 21.77 163 LEU A CA 1
ATOM 2468 C C . LEU A 1 199 ? 193.858 167.955 177.813 1.00 25.94 163 LEU A C 1
ATOM 2469 O O . LEU A 1 199 ? 193.991 168.881 177.009 1.00 33.96 163 LEU A O 1
ATOM 2485 N N . ARG A 1 200 ? 193.028 168.024 178.853 1.00 19.30 164 ARG A N 1
ATOM 2486 C CA . ARG A 1 200 ? 192.185 169.183 179.103 1.00 17.49 164 ARG A CA 1
ATOM 2487 C C . ARG A 1 200 ? 191.892 169.289 180.592 1.00 16.66 164 ARG A C 1
ATOM 2488 O O . ARG A 1 200 ? 192.035 168.324 181.346 1.00 24.01 164 ARG A O 1
ATOM 2509 N N . ALA A 1 201 ? 191.476 170.484 181.008 1.00 23.06 165 ALA A N 1
ATOM 2510 C CA . ALA A 1 201 ? 191.154 170.777 182.397 1.00 11.77 165 ALA A CA 1
ATOM 2511 C C . ALA A 1 201 ? 189.763 171.386 182.488 1.00 14.59 165 ALA A C 1
ATOM 2512 O O . ALA A 1 201 ? 189.404 172.262 181.695 1.00 12.82 165 ALA A O 1
ATOM 2519 N N . TYR A 1 202 ? 188.983 170.918 183.462 1.00 20.69 166 TYR A N 1
ATOM 2520 C CA . TYR A 1 202 ? 187.638 171.415 183.709 1.00 13.59 166 TYR A CA 1
ATOM 2521 C C . TYR A 1 202 ? 187.489 171.762 185.182 1.00 19.68 166 TYR A C 1
ATOM 2522 O O . TYR A 1 202 ? 187.987 171.041 186.051 1.00 13.73 166 TYR A O 1
ATOM 2540 N N . ARG A 1 203 ? 186.803 172.868 185.458 1.00 28.48 167 ARG A N 1
ATOM 2541 C CA . ARG A 1 203 ? 186.469 173.213 186.832 1.00 23.49 167 ARG A CA 1
ATOM 2542 C C . ARG A 1 203 ? 185.234 172.443 187.283 1.00 21.14 167 ARG A C 1
ATOM 2543 O O . ARG A 1 203 ? 184.414 172.016 186.466 1.00 23.71 167 ARG A O 1
ATOM 2564 N N . ARG A 1 204 ? 185.109 172.264 188.595 1.00 18.32 168 ARG A N 1
ATOM 2565 C CA . ARG A 1 204 ? 184.051 171.427 189.149 1.00 18.84 168 ARG A CA 1
ATOM 2566 C C . ARG A 1 204 ? 182.651 171.830 188.696 1.00 22.14 168 ARG A C 1
ATOM 2567 O O . ARG A 1 204 ? 181.866 170.936 188.345 1.00 25.31 168 ARG A O 1
ATOM 2588 N N . PRO A 1 205 ? 182.273 173.112 188.683 1.00 28.72 169 PRO A N 1
ATOM 2589 C CA . PRO A 1 205 ? 180.919 173.449 188.209 1.00 15.01 169 PRO A CA 1
ATOM 2590 C C . PRO A 1 205 ? 180.633 172.964 186.799 1.00 17.43 169 PRO A C 1
ATOM 2591 O O . PRO A 1 205 ? 179.476 172.665 186.481 1.00 23.36 169 PRO A O 1
ATOM 2602 N N . ILE A 1 206 ? 181.650 172.879 185.941 1.00 22.25 170 ILE A N 1
ATOM 2603 C CA . ILE A 1 206 ? 181.435 172.380 184.587 1.00 16.44 170 ILE A CA 1
ATOM 2604 C C . ILE A 1 206 ? 181.142 170.885 184.607 1.00 16.05 170 ILE A C 1
ATOM 2605 O O . ILE A 1 206 ? 180.284 170.396 183.863 1.00 21.11 170 ILE A O 1
ATOM 2621 N N . ILE A 1 207 ? 181.854 170.135 185.448 1.00 16.27 171 ILE A N 1
ATOM 2622 C CA . ILE A 1 207 ? 181.686 168.686 185.482 1.00 16.97 171 ILE A CA 1
ATOM 2623 C C . ILE A 1 207 ? 180.310 168.315 186.015 1.00 24.37 171 ILE A C 1
ATOM 2624 O O . ILE A 1 207 ? 179.661 167.392 185.509 1.00 36.49 171 ILE A O 1
ATOM 2640 N N . ASP A 1 208 ? 179.842 169.021 187.046 1.00 20.90 172 ASP A N 1
ATOM 2641 C CA . ASP A 1 208 ? 178.565 168.674 187.658 1.00 18.50 172 ASP A CA 1
ATOM 2642 C C . ASP A 1 208 ? 177.421 168.775 186.657 1.00 19.32 172 ASP A C 1
ATOM 2643 O O . ASP A 1 208 ? 176.532 167.916 186.634 1.00 32.20 172 ASP A O 1
ATOM 2652 N N . THR A 1 209 ? 177.421 169.816 185.823 1.00 14.18 173 THR A N 1
ATOM 2653 C CA . THR A 1 209 ? 176.347 169.977 184.850 1.00 18.99 173 THR A CA 1
ATOM 2654 C C . THR A 1 209 ? 176.424 168.945 183.732 1.00 21.47 173 THR A C 1
ATOM 2655 O O . THR A 1 209 ? 175.383 168.491 183.245 1.00 22.82 173 THR A O 1
ATOM 2666 N N . MET A 1 210 ? 177.632 168.567 183.307 1.00 29.59 174 MET A N 1
ATOM 2667 C CA . MET A 1 210 ? 177.749 167.532 182.287 1.00 20.64 174 MET A CA 1
ATOM 2668 C C . MET A 1 210 ? 177.203 166.202 182.784 1.00 19.32 174 MET A C 1
ATOM 2669 O O . MET A 1 210 ? 176.761 165.373 181.981 1.00 30.52 174 MET A O 1
ATOM 2683 N N . LEU A 1 211 ? 177.225 165.979 184.098 1.00 16.95 175 LEU A N 1
ATOM 2684 C CA . LEU A 1 211 ? 176.589 164.799 184.667 1.00 16.40 175 LEU A CA 1
ATOM 2685 C C . LEU A 1 211 ? 175.070 164.884 184.624 1.00 19.60 175 LEU A C 1
ATOM 2686 O O . LEU A 1 211 ? 174.403 163.861 184.807 1.00 30.08 175 LEU A O 1
ATOM 2702 N N . ARG A 1 212 ? 174.514 166.070 184.390 1.00 27.27 176 ARG A N 1
ATOM 2703 C CA . ARG A 1 212 ? 173.077 166.244 184.243 1.00 25.21 176 ARG A CA 1
ATOM 2704 C C . ARG A 1 212 ? 172.614 166.103 182.800 1.00 24.59 176 ARG A C 1
ATOM 2705 O O . ARG A 1 212 ? 171.417 166.244 182.532 1.00 28.94 176 ARG A O 1
ATOM 2726 N N . CYS A 1 213 ? 173.529 165.834 181.870 1.00 26.21 177 CYS A N 1
ATOM 2727 C CA . CYS A 1 213 ? 173.198 165.594 180.470 1.00 29.62 177 CYS A CA 1
ATOM 2728 C C . CYS A 1 213 ? 173.370 164.103 180.205 1.00 31.90 177 CYS A C 1
ATOM 2729 O O . CYS A 1 213 ? 174.486 163.577 180.262 1.00 37.19 177 CYS A O 1
ATOM 2737 N N . HIS A 1 214 ? 172.263 163.425 179.911 1.00 38.97 178 HIS A N 1
ATOM 2738 C CA . HIS A 1 214 ? 172.246 161.978 179.758 1.00 36.08 178 HIS A CA 1
ATOM 2739 C C . HIS A 1 214 ? 172.229 161.534 178.301 1.00 39.25 178 HIS A C 1
ATOM 2740 O O . HIS A 1 214 ? 172.011 160.348 178.031 1.00 40.55 178 HIS A O 1
ATOM 2754 N N . GLU A 1 215 ? 172.453 162.449 177.363 1.00 33.29 179 GLU A N 1
ATOM 2755 C CA . GLU A 1 215 ? 172.465 162.091 175.951 1.00 24.05 179 GLU A CA 1
ATOM 2756 C C . GLU A 1 215 ? 173.559 161.068 175.668 1.00 29.02 179 GLU A C 1
ATOM 2757 O O . GLU A 1 215 ? 174.701 161.221 176.113 1.00 32.44 179 GLU A O 1
ATOM 2769 N N . ARG A 1 216 ? 173.202 160.019 174.924 1.00 34.78 180 ARG A N 1
ATOM 2770 C CA . ARG A 1 216 ? 174.134 158.934 174.641 1.00 34.93 180 ARG A CA 1
ATOM 2771 C C . ARG A 1 216 ? 175.170 159.297 173.587 1.00 33.05 180 ARG A C 1
ATOM 2772 O O . ARG A 1 216 ? 176.314 158.839 173.678 1.00 36.87 180 ARG A O 1
ATOM 2793 N N . SER A 1 217 ? 174.802 160.101 172.593 1.00 29.24 181 SER A N 1
ATOM 2794 C CA . SER A 1 217 ? 175.703 160.501 171.516 1.00 31.57 181 SER A CA 1
ATOM 2795 C C . SER A 1 217 ? 176.081 161.958 171.740 1.00 34.73 181 SER A C 1
ATOM 2796 O O . SER A 1 217 ? 175.220 162.842 171.683 1.00 37.11 181 SER A O 1
ATOM 2804 N N . THR A 1 218 ? 177.359 162.210 171.992 1.00 27.78 182 THR A N 1
ATOM 2805 C CA . THR A 1 218 ? 177.831 163.557 172.291 1.00 25.12 182 THR A CA 1
ATOM 2806 C C . THR A 1 218 ? 179.354 163.538 172.315 1.00 28.26 182 THR A C 1
ATOM 2807 O O . THR A 1 218 ? 179.989 162.500 172.102 1.00 30.02 182 THR A O 1
ATOM 2818 N N . PHE A 1 219 ? 179.934 164.707 172.577 1.00 31.55 183 PHE A N 1
ATOM 2819 C CA . PHE A 1 219 ? 181.379 164.883 172.646 1.00 24.42 183 PHE A CA 1
ATOM 2820 C C . PHE A 1 219 ? 181.675 165.776 173.841 1.00 23.25 183 PHE A C 1
ATOM 2821 O O . PHE A 1 219 ? 181.209 166.918 173.890 1.00 26.93 183 PHE A O 1
ATOM 2838 N N . ILE A 1 220 ? 182.439 165.252 174.804 1.00 24.55 184 ILE A N 1
ATOM 2839 C CA . ILE A 1 220 ? 182.606 165.955 176.080 1.00 24.64 184 ILE A CA 1
ATOM 2840 C C . ILE A 1 220 ? 183.196 167.342 175.889 1.00 24.10 184 ILE A C 1
ATOM 2841 O O . ILE A 1 220 ? 182.683 168.297 176.491 1.00 27.67 184 ILE A O 1
ATOM 2857 N N . PRO A 1 221 ? 184.255 167.542 175.099 1.00 22.06 185 PRO A N 1
ATOM 2858 C CA . PRO A 1 221 ? 184.785 168.905 174.936 1.00 22.31 185 PRO A CA 1
ATOM 2859 C C . PRO A 1 221 ? 183.763 169.898 174.410 1.00 22.82 185 PRO A C 1
ATOM 2860 O O . PRO A 1 221 ? 183.768 171.061 174.831 1.00 31.30 185 PRO A O 1
ATOM 2871 N N . ILE A 1 222 ? 182.889 169.476 173.496 1.00 23.52 186 ILE A N 1
ATOM 2872 C CA . ILE A 1 222 ? 181.845 170.366 172.997 1.00 26.05 186 ILE A CA 1
ATOM 2873 C C . ILE A 1 222 ? 180.872 170.720 174.113 1.00 23.58 186 ILE A C 1
ATOM 2874 O O . ILE A 1 222 ? 180.451 171.874 174.253 1.00 26.13 186 ILE A O 1
ATOM 2890 N N . LEU A 1 223 ? 180.500 169.729 174.924 1.00 26.21 187 LEU A N 1
ATOM 2891 C CA . LEU A 1 223 ? 179.515 169.951 175.975 1.00 21.79 187 LEU A CA 1
ATOM 2892 C C . LEU A 1 223 ? 180.013 170.955 177.006 1.00 22.11 187 LEU A C 1
ATOM 2893 O O . LEU A 1 223 ? 179.224 171.744 177.538 1.00 22.31 187 LEU A O 1
ATOM 2909 N N . ALA A 1 224 ? 181.313 170.939 177.305 1.00 27.60 188 ALA A N 1
ATOM 2910 C CA . ALA A 1 224 ? 181.857 171.857 178.300 1.00 15.58 188 ALA A CA 1
ATOM 2911 C C . ALA A 1 224 ? 181.711 173.309 177.861 1.00 25.10 188 ALA A C 1
ATOM 2912 O O . ALA A 1 224 ? 181.343 174.172 178.666 1.00 33.48 188 ALA A O 1
ATOM 2919 N N . ASN A 1 225 ? 181.997 173.599 176.591 1.00 29.52 189 ASN A N 1
ATOM 2920 C CA . ASN A 1 225 ? 181.924 174.971 176.104 1.00 24.51 189 ASN A CA 1
ATOM 2921 C C . ASN A 1 225 ? 180.497 175.499 176.064 1.00 22.34 189 ASN A C 1
ATOM 2922 O O . ASN A 1 225 ? 180.302 176.716 175.978 1.00 31.92 189 ASN A O 1
ATOM 2933 N N . ILE A 1 226 ? 179.498 174.617 176.119 1.00 22.45 190 ILE A N 1
ATOM 2934 C CA . ILE A 1 226 ? 178.112 175.069 176.125 1.00 21.03 190 ILE A CA 1
ATOM 2935 C C . ILE A 1 226 ? 177.754 175.703 177.463 1.00 25.89 190 ILE A C 1
ATOM 2936 O O . ILE A 1 226 ? 176.802 176.488 177.551 1.00 28.52 190 ILE A O 1
ATOM 2952 N N . PHE A 1 227 ? 178.504 175.386 178.521 1.00 22.77 191 PHE A N 1
ATOM 2953 C CA . PHE A 1 227 ? 178.259 175.942 179.843 1.00 16.08 191 PHE A CA 1
ATOM 2954 C C . PHE A 1 227 ? 179.377 176.843 180.344 1.00 14.34 191 PHE A C 1
ATOM 2955 O O . PHE A 1 227 ? 179.195 177.512 181.365 1.00 17.69 191 PHE A O 1
ATOM 2972 N N . ALA A 1 228 ? 180.518 176.877 179.661 1.00 22.74 192 ALA A N 1
ATOM 2973 C CA . ALA A 1 228 ? 181.654 177.653 180.135 1.00 22.44 192 ALA A CA 1
ATOM 2974 C C . ALA A 1 228 ? 181.458 179.138 179.856 1.00 20.94 192 ALA A C 1
ATOM 2975 O O . ALA A 1 228 ? 180.891 179.528 178.832 1.00 27.38 192 ALA A O 1
ATOM 2982 N N . ARG A 1 229 ? 181.936 179.966 180.785 1.00 23.93 193 ARG A N 1
ATOM 2983 C CA . ARG A 1 229 ? 181.926 181.412 180.593 1.00 22.39 193 ARG A CA 1
ATOM 2984 C C . ARG A 1 229 ? 183.229 181.890 179.964 1.00 26.19 193 ARG A C 1
ATOM 2985 O O . ARG A 1 229 ? 183.222 182.754 179.081 1.00 33.05 193 ARG A O 1
ATOM 3006 N N . ARG A 1 230 ? 184.354 181.338 180.410 1.00 27.31 194 ARG A N 1
ATOM 3007 C CA . ARG A 1 230 ? 185.678 181.772 179.986 1.00 23.75 194 ARG A CA 1
ATOM 3008 C C . ARG A 1 230 ? 186.501 180.544 179.628 1.00 28.01 194 ARG A C 1
ATOM 3009 O O . ARG A 1 230 ? 186.544 179.579 180.398 1.00 25.10 194 ARG A O 1
ATOM 3030 N N . ALA A 1 231 ? 187.152 180.579 178.465 1.00 29.60 195 ALA A N 1
ATOM 3031 C CA . ALA A 1 231 ? 187.910 179.441 177.969 1.00 21.73 195 ALA A CA 1
ATOM 3032 C C . ALA A 1 231 ? 189.142 179.925 177.219 1.00 27.95 195 ALA A C 1
ATOM 3033 O O . ALA A 1 231 ? 189.192 181.056 176.730 1.00 31.39 195 ALA A O 1
ATOM 3040 N N . THR A 1 232 ? 190.140 179.046 177.131 1.00 23.92 196 THR A N 1
ATOM 3041 C CA . THR A 1 232 ? 191.374 179.343 176.420 1.00 24.03 196 THR A CA 1
ATOM 3042 C C . THR A 1 232 ? 192.032 178.035 176.006 1.00 23.26 196 THR A C 1
ATOM 3043 O O . THR A 1 232 ? 191.656 176.956 176.468 1.00 23.53 196 THR A O 1
ATOM 3054 N N . GLU A 1 233 ? 193.018 178.147 175.118 1.00 26.17 197 GLU A N 1
ATOM 3055 C CA . GLU A 1 233 ? 193.825 177.015 174.684 1.00 28.09 197 GLU A CA 1
ATOM 3056 C C . GLU A 1 233 ? 195.292 177.413 174.691 1.00 32.23 197 GLU A C 1
ATOM 3057 O O . GLU A 1 233 ? 195.625 178.589 174.523 1.00 35.00 197 GLU A O 1
ATOM 3069 N N . ILE A 1 234 ? 196.164 176.428 174.889 1.00 31.71 198 ILE A N 1
ATOM 3070 C CA . ILE A 1 234 ? 197.604 176.666 174.940 1.00 30.01 198 ILE A CA 1
ATOM 3071 C C . ILE A 1 234 ? 198.318 175.609 174.105 1.00 31.65 198 ILE A C 1
ATOM 3072 O O . ILE A 1 234 ? 197.794 174.500 173.932 1.00 30.53 198 ILE A O 1
ATOM 3088 N N . PRO A 1 235 ? 199.501 175.902 173.566 1.00 42.20 199 PRO A N 1
ATOM 3089 C CA . PRO A 1 235 ? 200.205 174.904 172.753 1.00 40.81 199 PRO A CA 1
ATOM 3090 C C . PRO A 1 235 ? 200.921 173.873 173.612 1.00 38.62 199 PRO A C 1
ATOM 3091 O O . PRO A 1 235 ? 201.387 174.168 174.714 1.00 39.56 199 PRO A O 1
ATOM 3102 N N . VAL A 1 236 ? 201.009 172.649 173.086 1.00 39.00 200 VAL A N 1
ATOM 3103 C CA . VAL A 1 236 ? 201.717 171.554 173.737 1.00 43.04 200 VAL A CA 1
ATOM 3104 C C . VAL A 1 236 ? 202.454 170.751 172.675 1.00 43.76 200 VAL A C 1
ATOM 3105 O O . VAL A 1 236 ? 202.216 170.894 171.474 1.00 45.77 200 VAL A O 1
ATOM 3118 N N . HIS A 1 237 ? 203.363 169.898 173.137 1.00 56.47 201 HIS A N 1
ATOM 3119 C CA . HIS A 1 237 ? 204.077 168.965 172.280 1.00 60.83 201 HIS A CA 1
ATOM 3120 C C . HIS A 1 237 ? 203.643 167.539 172.594 1.00 59.61 201 HIS A C 1
ATOM 3121 O O . HIS A 1 237 ? 203.033 167.267 173.632 1.00 58.76 201 HIS A O 1
ATOM 3135 N N . HIS A 1 238 ? 203.963 166.628 171.680 1.00 64.16 202 HIS A N 1
ATOM 3136 C CA . HIS A 1 238 ? 203.426 165.278 171.741 1.00 67.34 202 HIS A CA 1
ATOM 3137 C C . HIS A 1 238 ? 204.406 164.309 171.101 1.00 68.49 202 HIS A C 1
ATOM 3138 O O . HIS A 1 238 ? 205.346 164.708 170.409 1.00 65.85 202 HIS A O 1
ATOM 3152 N N . ALA A 1 239 ? 204.171 163.023 171.348 1.00 74.27 203 ALA A N 1
ATOM 3153 C CA . ALA A 1 239 ? 204.948 161.979 170.698 1.00 74.19 203 ALA A CA 1
ATOM 3154 C C . ALA A 1 239 ? 204.620 161.928 169.211 1.00 76.98 203 ALA A C 1
ATOM 3155 O O . ALA A 1 239 ? 203.523 162.300 168.785 1.00 75.19 203 ALA A O 1
ATOM 3162 N N . GLU A 1 240 ? 205.584 161.462 168.418 1.00 90.79 204 GLU A N 1
ATOM 3163 C CA . GLU A 1 240 ? 205.396 161.400 166.974 1.00 92.06 204 GLU A CA 1
ATOM 3164 C C . GLU A 1 240 ? 204.280 160.429 166.609 1.00 92.65 204 GLU A C 1
ATOM 3165 O O . GLU A 1 240 ? 204.103 159.394 167.259 1.00 88.12 204 GLU A O 1
ATOM 3177 N N . ARG A 1 241 ? 203.526 160.764 165.565 1.00 94.54 205 ARG A N 1
ATOM 3178 C CA . ARG A 1 241 ? 202.402 159.943 165.139 1.00 94.46 205 ARG A CA 1
ATOM 3179 C C . ARG A 1 241 ? 202.895 158.724 164.368 1.00 94.89 205 ARG A C 1
ATOM 3180 O O . ARG A 1 241 ? 204.092 158.566 164.107 1.00 94.14 205 ARG A O 1
ATOM 3201 N N . GLU A 1 242 ? 201.955 157.858 164.002 1.00 101.95 206 GLU A N 1
ATOM 3202 C CA . GLU A 1 242 ? 202.264 156.650 163.244 1.00 101.85 206 GLU A CA 1
ATOM 3203 C C . GLU A 1 242 ? 203.289 155.793 163.979 1.00 100.35 206 GLU A C 1
ATOM 3204 O O . GLU A 1 242 ? 202.932 154.947 164.799 1.00 100.06 206 GLU A O 1
ATOM 3216 N N . TYR A 1 248 ? 191.713 157.612 164.176 1.00 82.61 212 TYR A N 1
ATOM 3217 C CA . TYR A 1 248 ? 190.972 156.397 163.859 1.00 83.30 212 TYR A CA 1
ATOM 3218 C C . TYR A 1 248 ? 191.024 156.108 162.361 1.00 85.53 212 TYR A C 1
ATOM 3219 O O . TYR A 1 248 ? 191.500 156.930 161.577 1.00 83.72 212 TYR A O 1
ATOM 3223 N N . SER A 1 249 ? 190.532 154.935 161.972 1.00 80.48 213 SER A N 1
ATOM 3224 C CA . SER A 1 249 ? 190.534 154.550 160.570 1.00 76.71 213 SER A CA 1
ATOM 3225 C C . SER A 1 249 ? 189.581 155.436 159.771 1.00 78.90 213 SER A C 1
ATOM 3226 O O . SER A 1 249 ? 188.872 156.288 160.313 1.00 79.38 213 SER A O 1
ATOM 3234 N N . PHE A 1 250 ? 189.575 155.222 158.453 1.00 76.65 214 PHE A N 1
ATOM 3235 C CA . PHE A 1 250 ? 188.776 156.065 157.570 1.00 77.88 214 PHE A CA 1
ATOM 3236 C C . PHE A 1 250 ? 187.290 155.953 157.885 1.00 80.73 214 PHE A C 1
ATOM 3237 O O . PHE A 1 250 ? 186.598 156.970 158.011 1.00 79.21 214 PHE A O 1
ATOM 3254 N N . MET A 1 251 ? 186.779 154.727 158.018 1.00 77.18 215 MET A N 1
ATOM 3255 C CA . MET A 1 251 ? 185.352 154.558 158.270 1.00 75.71 215 MET A CA 1
ATOM 3256 C C . MET A 1 251 ? 184.971 155.045 159.662 1.00 74.75 215 MET A C 1
ATOM 3257 O O . MET A 1 251 ? 183.814 155.409 159.897 1.00 74.46 215 MET A O 1
ATOM 3271 N N . ARG A 1 252 ? 185.921 155.048 160.598 1.00 74.28 216 ARG A N 1
ATOM 3272 C CA . ARG A 1 252 ? 185.658 155.645 161.902 1.00 73.56 216 ARG A CA 1
ATOM 3273 C C . ARG A 1 252 ? 185.583 157.163 161.801 1.00 75.85 216 ARG A C 1
ATOM 3274 O O . ARG A 1 252 ? 184.818 157.804 162.531 1.00 76.52 216 ARG A O 1
ATOM 3295 N N . LEU A 1 253 ? 186.376 157.756 160.906 1.00 71.13 217 LEU A N 1
ATOM 3296 C CA . LEU A 1 253 ? 186.363 159.206 160.745 1.00 72.89 217 LEU A CA 1
ATOM 3297 C C . LEU A 1 253 ? 185.028 159.685 160.186 1.00 72.31 217 LEU A C 1
ATOM 3298 O O . LEU A 1 253 ? 184.461 160.674 160.665 1.00 71.20 217 LEU A O 1
ATOM 3314 N N . ILE A 1 254 ? 184.507 158.993 159.169 1.00 62.69 218 ILE A N 1
ATOM 3315 C CA . ILE A 1 254 ? 183.242 159.410 158.571 1.00 63.90 218 ILE A CA 1
ATOM 3316 C C . ILE A 1 254 ? 182.097 159.245 159.560 1.00 62.92 218 ILE A C 1
ATOM 3317 O O . ILE A 1 254 ? 181.164 160.057 159.579 1.00 61.80 218 ILE A O 1
ATOM 3333 N N . ASN A 1 255 ? 182.135 158.199 160.388 1.00 58.73 219 ASN A N 1
ATOM 3334 C CA . ASN A 1 255 ? 181.117 158.047 161.422 1.00 59.60 219 ASN A CA 1
ATOM 3335 C C . ASN A 1 255 ? 181.177 159.197 162.417 1.00 55.32 219 ASN A C 1
ATOM 3336 O O . ASN A 1 255 ? 180.143 159.650 162.922 1.00 55.41 219 ASN A O 1
ATOM 3347 N N . LEU A 1 256 ? 182.385 159.683 162.713 1.00 51.15 220 LEU A N 1
ATOM 3348 C CA . LEU A 1 256 ? 182.534 160.764 163.680 1.00 54.08 220 LEU A CA 1
ATOM 3349 C C . LEU A 1 256 ? 181.997 162.082 163.139 1.00 49.85 220 LEU A C 1
ATOM 3350 O O . LEU A 1 256 ? 181.510 162.916 163.911 1.00 47.48 220 LEU A O 1
ATOM 3366 N N . MET A 1 257 ? 182.076 162.293 161.823 1.00 48.83 221 MET A N 1
ATOM 3367 C CA . MET A 1 257 ? 181.574 163.536 161.246 1.00 47.92 221 MET A CA 1
ATOM 3368 C C . MET A 1 257 ? 180.077 163.688 161.485 1.00 48.47 221 MET A C 1
ATOM 3369 O O . MET A 1 257 ? 179.602 164.781 161.814 1.00 51.20 221 MET A O 1
ATOM 3383 N N . TYR A 1 258 ? 179.315 162.605 161.319 1.00 43.53 222 TYR A N 1
ATOM 3384 C CA . TYR A 1 258 ? 177.880 162.666 161.574 1.00 39.71 222 TYR A CA 1
ATOM 3385 C C . TYR A 1 258 ? 177.591 162.983 163.035 1.00 34.88 222 TYR A C 1
ATOM 3386 O O . TYR A 1 258 ? 176.669 163.748 163.340 1.00 38.91 222 TYR A O 1
ATOM 3404 N N . ASP A 1 259 ? 178.363 162.400 163.953 1.00 35.47 223 ASP A N 1
ATOM 3405 C CA . ASP A 1 259 ? 178.142 162.648 165.373 1.00 36.95 223 ASP A CA 1
ATOM 3406 C C . ASP A 1 259 ? 178.355 164.118 165.712 1.00 39.92 223 ASP A C 1
ATOM 3407 O O . ASP A 1 259 ? 177.592 164.707 166.485 1.00 45.73 223 ASP A O 1
ATOM 3416 N N . LEU A 1 260 ? 179.396 164.726 165.142 1.00 36.22 224 LEU A N 1
ATOM 3417 C CA . LEU A 1 260 ? 179.683 166.128 165.424 1.00 35.96 224 LEU A CA 1
ATOM 3418 C C . LEU A 1 260 ? 178.574 167.035 164.904 1.00 33.89 224 LEU A C 1
ATOM 3419 O O . LEU A 1 260 ? 178.110 167.936 165.612 1.00 36.92 224 LEU A O 1
ATOM 3435 N N . VAL A 1 261 ? 178.137 166.812 163.665 1.00 32.01 225 VAL A N 1
ATOM 3436 C CA . VAL A 1 261 ? 177.144 167.691 163.056 1.00 34.58 225 VAL A CA 1
ATOM 3437 C C . VAL A 1 261 ? 175.808 167.575 163.780 1.00 27.59 225 VAL A C 1
ATOM 3438 O O . VAL A 1 261 ? 175.154 168.582 164.072 1.00 37.89 225 VAL A O 1
ATOM 3451 N N . THR A 1 262 ? 175.380 166.347 164.079 1.00 24.08 226 THR A N 1
ATOM 3452 C CA . THR A 1 262 ? 174.116 166.167 164.786 1.00 28.60 226 THR A CA 1
ATOM 3453 C C . THR A 1 262 ? 174.171 166.753 166.190 1.00 31.67 226 THR A C 1
ATOM 3454 O O . THR A 1 262 ? 173.149 167.216 166.708 1.00 25.66 226 THR A O 1
ATOM 3465 N N . CYS A 1 263 ? 175.347 166.738 166.819 1.00 30.55 227 CYS A N 1
ATOM 3466 C CA . CYS A 1 263 ? 175.480 167.283 168.165 1.00 23.24 227 CYS A CA 1
ATOM 3467 C C . CYS A 1 263 ? 175.453 168.807 168.154 1.00 29.35 227 CYS A C 1
ATOM 3468 O O . CYS A 1 263 ? 175.116 169.435 169.165 1.00 33.20 227 CYS A O 1
ATOM 3476 N N . LEU A 1 264 ? 175.799 169.420 167.021 1.00 33.15 228 LEU A N 1
ATOM 3477 C CA . LEU A 1 264 ? 175.997 170.864 166.984 1.00 24.65 228 LEU A CA 1
ATOM 3478 C C . LEU A 1 264 ? 174.806 171.616 166.399 1.00 28.71 228 LEU A C 1
ATOM 3479 O O . LEU A 1 264 ? 174.370 172.618 166.975 1.00 38.54 228 LEU A O 1
ATOM 3495 N N . THR A 1 265 ? 174.266 171.166 165.267 1.00 33.74 229 THR A N 1
ATOM 3496 C CA . THR A 1 265 ? 173.282 171.966 164.550 1.00 34.46 229 THR A CA 1
ATOM 3497 C C . THR A 1 265 ? 172.255 171.070 163.875 1.00 27.98 229 THR A C 1
ATOM 3498 O O . THR A 1 265 ? 172.503 169.892 163.607 1.00 28.26 229 THR A O 1
ATOM 3509 N N . THR A 1 266 ? 171.087 171.658 163.611 1.00 20.66 230 THR A N 1
ATOM 3510 C CA . THR A 1 266 ? 170.041 171.043 162.804 1.00 23.10 230 THR A CA 1
ATOM 3511 C C . THR A 1 266 ? 169.882 171.717 161.447 1.00 20.29 230 THR A C 1
ATOM 3512 O O . THR A 1 266 ? 168.912 171.435 160.739 1.00 25.22 230 THR A O 1
ATOM 3523 N N . THR A 1 267 ? 170.808 172.599 161.073 1.00 22.41 231 THR A N 1
ATOM 3524 C CA . THR A 1 267 ? 170.742 173.370 159.837 1.00 20.23 231 THR A CA 1
ATOM 3525 C C . THR A 1 267 ? 170.602 172.484 158.603 1.00 24.61 231 THR A C 1
ATOM 3526 O O . THR A 1 267 ? 169.859 172.841 157.680 1.00 28.82 231 THR A O 1
ATOM 3537 N N . PRO A 1 268 ? 171.291 171.341 158.527 1.00 30.50 232 PRO A N 1
ATOM 3538 C CA . PRO A 1 268 ? 171.185 170.517 157.312 1.00 25.36 232 PRO A CA 1
ATOM 3539 C C . PRO A 1 268 ? 169.758 170.159 156.938 1.00 24.96 232 PRO A C 1
ATOM 3540 O O . PRO A 1 268 ? 169.460 170.002 155.748 1.00 25.60 232 PRO A O 1
ATOM 3551 N N . LEU A 1 269 ? 168.865 170.020 157.917 1.00 24.81 233 LEU A N 1
ATOM 3552 C CA . LEU A 1 269 ? 167.464 169.765 157.609 1.00 19.30 233 LEU A CA 1
ATOM 3553 C C . LEU A 1 269 ? 166.782 170.995 157.023 1.00 24.24 233 LEU A C 1
ATOM 3554 O O . LEU A 1 269 ? 165.776 170.865 156.318 1.00 26.01 233 LEU A O 1
ATOM 3570 N N . ARG A 1 270 ? 167.310 172.188 157.305 1.00 25.72 234 ARG A N 1
ATOM 3571 C CA . ARG A 1 270 ? 166.729 173.410 156.760 1.00 19.08 234 ARG A CA 1
ATOM 3572 C C . ARG A 1 270 ? 167.092 173.597 155.293 1.00 23.00 234 ARG A C 1
ATOM 3573 O O . ARG A 1 270 ? 166.334 174.216 154.539 1.00 27.86 234 ARG A O 1
ATOM 3594 N N . LEU A 1 271 ? 168.245 173.074 154.871 1.00 21.92 235 LEU A N 1
ATOM 3595 C CA . LEU A 1 271 ? 168.696 173.269 153.500 1.00 24.32 235 LEU A CA 1
ATOM 3596 C C . LEU A 1 271 ? 167.862 172.487 152.496 1.00 25.91 235 LEU A C 1
ATOM 3597 O O . LEU A 1 271 ? 167.873 172.820 151.306 1.00 30.14 235 LEU A O 1
ATOM 3613 N N . LEU A 1 272 ? 167.146 171.453 152.942 1.00 24.38 236 LEU A N 1
ATOM 3614 C CA . LEU A 1 272 ? 166.305 170.690 152.026 1.00 14.07 236 LEU A CA 1
ATOM 3615 C C . LEU A 1 272 ? 165.199 171.561 151.444 1.00 14.10 236 LEU A C 1
ATOM 3616 O O . LEU A 1 272 ? 164.912 171.498 150.243 1.00 23.33 236 LEU A O 1
ATOM 3632 N N . SER A 1 273 ? 164.561 172.379 152.283 1.00 20.54 237 SER A N 1
ATOM 3633 C CA . SER A 1 273 ? 163.508 173.264 151.798 1.00 17.46 237 SER A CA 1
ATOM 3634 C C . SER A 1 273 ? 164.061 174.332 150.863 1.00 16.85 237 SER A C 1
ATOM 3635 O O . SER A 1 273 ? 163.435 174.655 149.847 1.00 19.33 237 SER A O 1
ATOM 3643 N N . LEU A 1 274 ? 165.222 174.899 151.193 1.00 18.14 238 LEU A N 1
ATOM 3644 C CA . LEU A 1 274 ? 165.826 175.908 150.329 1.00 18.34 238 LEU A CA 1
ATOM 3645 C C . LEU A 1 274 ? 166.178 175.326 148.967 1.00 18.15 238 LEU A C 1
ATOM 3646 O O . LEU A 1 274 ? 165.941 175.956 147.930 1.00 24.55 238 LEU A O 1
ATOM 3662 N N . LEU A 1 275 ? 166.752 174.122 148.950 1.00 11.77 239 LEU A N 1
ATOM 3663 C CA . LEU A 1 275 ? 167.103 173.483 147.687 1.00 9.73 239 LEU A CA 1
ATOM 3664 C C . LEU A 1 275 ? 165.864 173.231 146.837 1.00 20.83 239 LEU A C 1
ATOM 3665 O O . LEU A 1 275 ? 165.866 173.478 145.626 1.00 27.72 239 LEU A O 1
ATOM 3681 N N . GLY A 1 276 ? 164.793 172.735 147.457 1.00 11.68 240 GLY A N 1
ATOM 3682 C CA . GLY A 1 276 ? 163.590 172.435 146.702 1.00 4.07 240 GLY A CA 1
ATOM 3683 C C . GLY A 1 276 ? 162.970 173.665 146.069 1.00 16.87 240 GLY A C 1
ATOM 3684 O O . GLY A 1 276 ? 162.521 173.624 144.921 1.00 31.50 240 GLY A O 1
ATOM 3688 N N . SER A 1 277 ? 162.935 174.775 146.807 1.00 18.47 241 SER A N 1
ATOM 3689 C CA . SER A 1 277 ? 162.338 175.993 146.274 1.00 17.69 241 SER A CA 1
ATOM 3690 C C . SER A 1 277 ? 163.066 176.477 145.027 1.00 14.27 241 SER A C 1
ATOM 3691 O O . SER A 1 277 ? 162.434 177.020 144.115 1.00 16.67 241 SER A O 1
ATOM 3699 N N . VAL A 1 278 ? 164.387 176.296 144.969 1.00 11.76 242 VAL A N 1
ATOM 3700 C CA . VAL A 1 278 ? 165.132 176.672 143.772 1.00 18.85 242 VAL A CA 1
ATOM 3701 C C . VAL A 1 278 ? 164.732 175.791 142.595 1.00 22.76 242 VAL A C 1
ATOM 3702 O O . VAL A 1 278 ? 164.507 176.282 141.483 1.00 25.18 242 VAL A O 1
ATOM 3715 N N . ILE A 1 279 ? 164.640 174.478 142.818 1.00 16.76 243 ILE A N 1
ATOM 3716 C CA . ILE A 1 279 ? 164.276 173.563 141.739 1.00 9.71 243 ILE A CA 1
ATOM 3717 C C . ILE A 1 279 ? 162.846 173.818 141.285 1.00 15.22 243 ILE A C 1
ATOM 3718 O O . ILE A 1 279 ? 162.554 173.841 140.083 1.00 24.79 243 ILE A O 1
ATOM 3734 N N . ALA A 1 280 ? 161.930 174.006 142.235 1.00 11.59 244 ALA A N 1
ATOM 3735 C CA . ALA A 1 280 ? 160.530 174.216 141.884 1.00 9.52 244 ALA A CA 1
ATOM 3736 C C . ALA A 1 280 ? 160.348 175.494 141.076 1.00 15.74 244 ALA A C 1
ATOM 3737 O O . ALA A 1 280 ? 159.597 175.520 140.094 1.00 27.28 244 ALA A O 1
ATOM 3744 N N . ILE A 1 281 ? 161.027 176.569 141.477 1.00 21.03 245 ILE A N 1
ATOM 3745 C CA . ILE A 1 281 ? 160.894 177.836 140.765 1.00 21.16 245 ILE A CA 1
ATOM 3746 C C . ILE A 1 281 ? 161.498 177.734 139.371 1.00 18.27 245 ILE A C 1
ATOM 3747 O O . ILE A 1 281 ? 160.971 178.303 138.409 1.00 29.83 245 ILE A O 1
ATOM 3763 N N . GLY A 1 282 ? 162.613 177.016 139.237 1.00 16.81 246 GLY A N 1
ATOM 3764 C CA . GLY A 1 282 ? 163.231 176.869 137.931 1.00 17.54 246 GLY A CA 1
ATOM 3765 C C . GLY A 1 282 ? 162.348 176.124 136.951 1.00 25.71 246 GLY A C 1
ATOM 3766 O O . GLY A 1 282 ? 162.179 176.545 135.804 1.00 33.86 246 GLY A O 1
ATOM 3770 N N . GLY A 1 283 ? 161.770 175.005 137.390 1.00 18.13 247 GLY A N 1
ATOM 3771 C CA . GLY A 1 283 ? 160.897 174.245 136.512 1.00 17.67 247 GLY A CA 1
ATOM 3772 C C . GLY A 1 283 ? 159.658 175.020 136.109 1.00 21.87 247 GLY A C 1
ATOM 3773 O O . GLY A 1 283 ? 159.233 174.973 134.953 1.00 30.01 247 GLY A O 1
ATOM 3777 N N . PHE A 1 284 ? 159.061 175.741 137.059 1.00 24.38 248 PHE A N 1
ATOM 3778 C CA . PHE A 1 284 ? 157.875 176.532 136.751 1.00 21.99 248 PHE A CA 1
ATOM 3779 C C . PHE A 1 284 ? 158.189 177.616 135.729 1.00 30.89 248 PHE A C 1
ATOM 3780 O O . PHE A 1 284 ? 157.408 177.852 134.800 1.00 32.80 248 PHE A O 1
ATOM 3797 N N . SER A 1 285 ? 159.330 178.290 135.885 1.00 27.38 249 SER A N 1
ATOM 3798 C CA . SER A 1 285 ? 159.706 179.337 134.942 1.00 24.85 249 SER A CA 1
ATOM 3799 C C . SER A 1 285 ? 159.919 178.774 133.543 1.00 30.28 249 SER A C 1
ATOM 3800 O O . SER A 1 285 ? 159.468 179.362 132.554 1.00 39.09 249 SER A O 1
ATOM 3808 N N . LEU A 1 286 ? 160.607 177.636 133.438 1.00 29.71 250 LEU A N 1
ATOM 3809 C CA . LEU A 1 286 ? 160.862 177.047 132.128 1.00 32.03 250 LEU A CA 1
ATOM 3810 C C . LEU A 1 286 ? 159.566 176.619 131.452 1.00 28.72 250 LEU A C 1
ATOM 3811 O O . LEU A 1 286 ? 159.408 176.785 130.237 1.00 33.44 250 LEU A O 1
ATOM 3827 N N . SER A 1 287 ? 158.627 176.063 132.219 1.00 31.97 251 SER A N 1
ATOM 3828 C CA . SER A 1 287 ? 157.359 175.636 131.638 1.00 32.29 251 SER A CA 1
ATOM 3829 C C . SER A 1 287 ? 156.617 176.815 131.024 1.00 33.94 251 SER A C 1
ATOM 3830 O O . SER A 1 287 ? 156.089 176.722 129.910 1.00 43.36 251 SER A O 1
ATOM 3838 N N . VAL A 1 288 ? 156.568 177.939 131.740 1.00 37.84 252 VAL A N 1
ATOM 3839 C CA . VAL A 1 288 ? 155.904 179.129 131.217 1.00 42.73 252 VAL A CA 1
ATOM 3840 C C . VAL A 1 288 ? 156.620 179.627 129.968 1.00 40.17 252 VAL A C 1
ATOM 3841 O O . VAL A 1 288 ? 155.987 179.993 128.971 1.00 46.14 252 VAL A O 1
ATOM 3854 N N . LEU A 1 289 ? 157.953 179.648 130.005 1.00 39.60 253 LEU A N 1
ATOM 3855 C CA . LEU A 1 289 ? 158.717 180.140 128.864 1.00 40.08 253 LEU A CA 1
ATOM 3856 C C . LEU A 1 289 ? 158.416 179.324 127.613 1.00 45.01 253 LEU A C 1
ATOM 3857 O O . LEU A 1 289 ? 158.218 179.882 126.528 1.00 50.76 253 LEU A O 1
ATOM 3873 N N . LEU A 1 290 ? 158.374 177.997 127.744 1.00 41.26 254 LEU A N 1
ATOM 3874 C CA . LEU A 1 290 ? 158.063 177.152 126.596 1.00 39.38 254 LEU A CA 1
ATOM 3875 C C . LEU A 1 290 ? 156.654 177.420 126.083 1.00 42.65 254 LEU A C 1
ATOM 3876 O O . LEU A 1 290 ? 156.428 177.498 124.869 1.00 50.95 254 LEU A O 1
ATOM 3892 N N . ILE A 1 291 ? 155.689 177.561 126.993 1.00 46.00 255 ILE A N 1
ATOM 3893 C CA . ILE A 1 291 ? 154.308 177.805 126.585 1.00 50.29 255 ILE A CA 1
ATOM 3894 C C . ILE A 1 291 ? 154.201 179.134 125.847 1.00 53.43 255 ILE A C 1
ATOM 3895 O O . ILE A 1 291 ? 153.632 179.214 124.753 1.00 54.58 255 ILE A O 1
ATOM 3911 N N . VAL A 1 292 ? 154.748 180.198 126.438 1.00 51.23 256 VAL A N 1
ATOM 3912 C CA . VAL A 1 292 ? 154.674 181.515 125.813 1.00 52.04 256 VAL A CA 1
ATOM 3913 C C . VAL A 1 292 ? 155.507 181.549 124.539 1.00 51.89 256 VAL A C 1
ATOM 3914 O O . VAL A 1 292 ? 155.103 182.137 123.529 1.00 55.77 256 VAL A O 1
ATOM 3927 N N . LEU A 1 293 ? 156.683 180.921 124.566 1.00 54.19 257 LEU A N 1
ATOM 3928 C CA . LEU A 1 293 ? 157.598 181.002 123.432 1.00 59.12 257 LEU A CA 1
ATOM 3929 C C . LEU A 1 293 ? 156.982 180.417 122.167 1.00 60.61 257 LEU A C 1
ATOM 3930 O O . LEU A 1 293 ? 157.114 180.994 121.083 1.00 58.86 257 LEU A O 1
ATOM 3946 N N . ARG A 1 294 ? 156.308 179.271 122.281 1.00 62.73 258 ARG A N 1
ATOM 3947 C CA . ARG A 1 294 ? 155.789 178.606 121.093 1.00 63.85 258 ARG A CA 1
ATOM 3948 C C . ARG A 1 294 ? 154.606 179.352 120.490 1.00 65.64 258 ARG A C 1
ATOM 3949 O O . ARG A 1 294 ? 154.477 179.414 119.263 1.00 69.79 258 ARG A O 1
ATOM 3970 N N . LEU A 1 295 ? 153.733 179.916 121.324 1.00 67.06 259 LEU A N 1
ATOM 3971 C CA . LEU A 1 295 ? 152.610 180.688 120.807 1.00 67.84 259 LEU A CA 1
ATOM 3972 C C . LEU A 1 295 ? 153.077 181.931 120.064 1.00 66.18 259 LEU A C 1
ATOM 3973 O O . LEU A 1 295 ? 152.549 182.251 118.994 1.00 63.68 259 LEU A O 1
ATOM 3989 N N . ALA A 1 296 ? 154.067 182.639 120.610 1.00 69.80 260 ALA A N 1
ATOM 3990 C CA . ALA A 1 296 ? 154.559 183.861 119.989 1.00 72.31 260 ALA A CA 1
ATOM 3991 C C . ALA A 1 296 ? 155.583 183.590 118.893 1.00 71.10 260 ALA A C 1
ATOM 3992 O O . ALA A 1 296 ? 155.949 184.513 118.157 1.00 71.04 260 ALA A O 1
ATOM 3999 N N . LEU A 1 297 ? 156.057 182.350 118.768 1.00 69.09 261 LEU A N 1
ATOM 4000 C CA . LEU A 1 297 ? 157.075 182.017 117.782 1.00 72.14 261 LEU A CA 1
ATOM 4001 C C . LEU A 1 297 ? 156.803 180.700 117.068 1.00 73.22 261 LEU A C 1
ATOM 4002 O O . LEU A 1 297 ? 157.667 180.222 116.326 1.00 70.81 261 LEU A O 1
ATOM 4018 N N . GLY A 1 298 ? 155.629 180.106 117.267 1.00 74.56 262 GLY A N 1
ATOM 4019 C CA . GLY A 1 298 ? 155.287 178.860 116.624 1.00 71.99 262 GLY A CA 1
ATOM 4020 C C . GLY A 1 298 ? 156.125 177.699 117.123 1.00 75.66 262 GLY A C 1
ATOM 4021 O O . GLY A 1 298 ? 157.092 177.875 117.872 1.00 74.68 262 GLY A O 1
ATOM 4025 N N . PRO A 1 299 ? 155.767 176.482 116.715 1.00 78.17 263 PRO A N 1
ATOM 4026 C CA . PRO A 1 299 ? 156.555 175.309 117.117 1.00 77.12 263 PRO A CA 1
ATOM 4027 C C . PRO A 1 299 ? 157.984 175.400 116.605 1.00 74.53 263 PRO A C 1
ATOM 4028 O O . PRO A 1 299 ? 158.244 175.939 115.527 1.00 71.90 263 PRO A O 1
ATOM 4039 N N . GLN A 1 300 ? 158.916 174.864 117.393 1.00 73.02 264 GLN A N 1
ATOM 4040 C CA . GLN A 1 300 ? 160.337 174.951 117.086 1.00 73.21 264 GLN A CA 1
ATOM 4041 C C . GLN A 1 300 ? 161.037 173.601 117.040 1.00 72.39 264 GLN A C 1
ATOM 4042 O O . GLN A 1 300 ? 161.976 173.435 116.255 1.00 70.90 264 GLN A O 1
ATOM 4056 N N . TRP A 1 301 ? 160.613 172.634 117.851 1.00 66.24 265 TRP A N 1
ATOM 4057 C CA . TRP A 1 301 ? 161.306 171.359 117.959 1.00 63.53 265 TRP A CA 1
ATOM 4058 C C . TRP A 1 301 ? 160.305 170.215 117.922 1.00 63.90 265 TRP A C 1
ATOM 4059 O O . TRP A 1 301 ? 159.141 170.369 118.304 1.00 64.62 265 TRP A O 1
ATOM 4080 N N . ALA A 1 302 ? 160.777 169.057 117.452 1.00 59.04 266 ALA A N 1
ATOM 4081 C CA . ALA A 1 302 ? 159.932 167.868 117.413 1.00 58.44 266 ALA A CA 1
ATOM 4082 C C . ALA A 1 302 ? 159.576 167.388 118.814 1.00 58.22 266 ALA A C 1
ATOM 4083 O O . ALA A 1 302 ? 158.435 166.983 119.060 1.00 55.63 266 ALA A O 1
ATOM 4090 N N . ALA A 1 303 ? 160.533 167.426 119.739 1.00 53.37 267 ALA A N 1
ATOM 4091 C CA . ALA A 1 303 ? 160.319 166.973 121.107 1.00 47.47 267 ALA A CA 1
ATOM 4092 C C . ALA A 1 303 ? 159.801 168.076 122.018 1.00 48.53 267 ALA A C 1
ATOM 4093 O O . ALA A 1 303 ? 160.019 168.010 123.232 1.00 51.59 267 ALA A O 1
ATOM 4100 N N . GLU A 1 304 ? 159.125 169.084 121.464 1.00 51.75 268 GLU A N 1
ATOM 4101 C CA . GLU A 1 304 ? 158.676 170.211 122.273 1.00 51.38 268 GLU A CA 1
ATOM 4102 C C . GLU A 1 304 ? 157.707 169.762 123.360 1.00 51.58 268 GLU A C 1
ATOM 4103 O O . GLU A 1 304 ? 157.760 170.258 124.491 1.00 47.08 268 GLU A O 1
ATOM 4115 N N . GLY A 1 305 ? 156.816 168.824 123.037 1.00 40.00 269 GLY A N 1
ATOM 4116 C CA . GLY A 1 305 ? 155.882 168.329 124.035 1.00 32.01 269 GLY A CA 1
ATOM 4117 C C . GLY A 1 305 ? 156.560 167.565 125.155 1.00 32.12 269 GLY A C 1
ATOM 4118 O O . GLY A 1 305 ? 156.136 167.641 126.311 1.00 34.13 269 GLY A O 1
ATOM 4122 N N . VAL A 1 306 ? 157.615 166.815 124.832 1.00 34.39 270 VAL A N 1
ATOM 4123 C CA . VAL A 1 306 ? 158.321 166.047 125.851 1.00 33.26 270 VAL A CA 1
ATOM 4124 C C . VAL A 1 306 ? 159.028 166.976 126.830 1.00 31.00 270 VAL A C 1
ATOM 4125 O O . VAL A 1 306 ? 159.073 166.711 128.037 1.00 32.29 270 VAL A O 1
ATOM 4138 N N . PHE A 1 307 ? 159.593 168.077 126.330 1.00 32.49 271 PHE A N 1
ATOM 4139 C CA . PHE A 1 307 ? 160.311 169.001 127.201 1.00 31.56 271 PHE A CA 1
ATOM 4140 C C . PHE A 1 307 ? 159.380 169.630 128.230 1.00 29.89 271 PHE A C 1
ATOM 4141 O O . PHE A 1 307 ? 159.758 169.803 129.395 1.00 31.36 271 PHE A O 1
ATOM 4158 N N . MET A 1 308 ? 158.159 169.983 127.823 1.00 31.87 272 MET A N 1
ATOM 4159 C CA . MET A 1 308 ? 157.206 170.556 128.768 1.00 33.04 272 MET A CA 1
ATOM 4160 C C . MET A 1 308 ? 156.868 169.567 129.876 1.00 27.68 272 MET A C 1
ATOM 4161 O O . MET A 1 308 ? 156.734 169.953 131.042 1.00 33.81 272 MET A O 1
ATOM 4175 N N . LEU A 1 309 ? 156.724 168.286 129.531 1.00 23.37 273 LEU A N 1
ATOM 4176 C CA . LEU A 1 309 ? 156.427 167.278 130.542 1.00 14.29 273 LEU A CA 1
ATOM 4177 C C . LEU A 1 309 ? 157.555 167.160 131.559 1.00 12.54 273 LEU A C 1
ATOM 4178 O O . LEU A 1 309 ? 157.301 166.999 132.759 1.00 17.20 273 LEU A O 1
ATOM 4194 N N . PHE A 1 310 ? 158.807 167.225 131.102 1.00 21.74 274 PHE A N 1
ATOM 4195 C CA . PHE A 1 310 ? 159.933 167.195 132.029 1.00 19.51 274 PHE A CA 1
ATOM 4196 C C . PHE A 1 310 ? 159.915 168.397 132.963 1.00 20.22 274 PHE A C 1
ATOM 4197 O O . PHE A 1 310 ? 160.195 168.267 134.160 1.00 26.40 274 PHE A O 1
ATOM 4214 N N . ALA A 1 311 ? 159.593 169.579 132.434 1.00 18.03 275 ALA A N 1
ATOM 4215 C CA . ALA A 1 311 ? 159.581 170.781 133.260 1.00 9.64 275 ALA A CA 1
ATOM 4216 C C . ALA A 1 311 ? 158.561 170.668 134.386 1.00 15.43 275 ALA A C 1
ATOM 4217 O O . ALA A 1 311 ? 158.830 171.078 135.521 1.00 23.94 275 ALA A O 1
ATOM 4224 N N . VAL A 1 312 ? 157.382 170.121 134.090 1.00 16.92 276 VAL A N 1
ATOM 4225 C CA . VAL A 1 312 ? 156.387 169.891 135.133 1.00 20.55 276 VAL A CA 1
ATOM 4226 C C . VAL A 1 312 ? 156.922 168.905 136.163 1.00 14.93 276 VAL A C 1
ATOM 4227 O O . VAL A 1 312 ? 156.685 169.049 137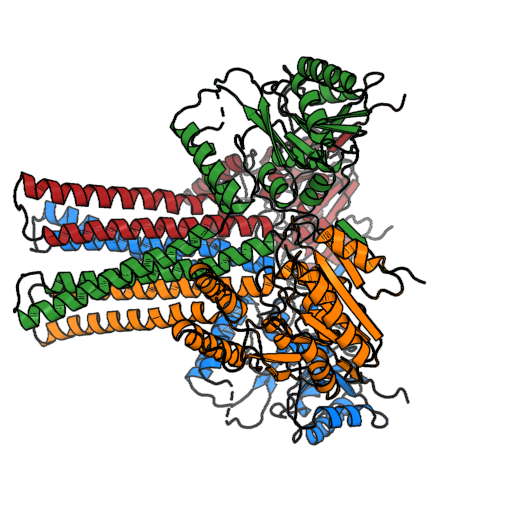.368 1.00 21.45 276 VAL A O 1
ATOM 4240 N N . LEU A 1 313 ? 157.650 167.887 135.703 1.00 10.94 277 LEU A N 1
ATOM 4241 C CA . LEU A 1 313 ? 158.183 166.882 136.616 1.00 15.36 277 LEU A CA 1
ATOM 4242 C C . LEU A 1 313 ? 159.174 167.498 137.597 1.00 17.15 277 LEU A C 1
ATOM 4243 O O . LEU A 1 313 ? 159.114 167.236 138.803 1.00 22.36 277 LEU A O 1
ATOM 4259 N N . PHE A 1 314 ? 160.093 168.327 137.096 1.00 16.90 278 PHE A N 1
ATOM 4260 C CA . PHE A 1 314 ? 161.086 168.940 137.972 1.00 11.08 278 PHE A CA 1
ATOM 4261 C C . PHE A 1 314 ? 160.433 169.788 139.055 1.00 18.09 278 PHE A C 1
ATOM 4262 O O . PHE A 1 314 ? 160.969 169.896 140.164 1.00 25.14 278 PHE A O 1
ATOM 4279 N N . THR A 1 315 ? 159.287 170.401 138.757 1.00 18.20 279 THR A N 1
ATOM 4280 C CA . THR A 1 315 ? 158.570 171.153 139.780 1.00 8.32 279 THR A CA 1
ATOM 4281 C C . THR A 1 315 ? 158.094 170.236 140.900 1.00 14.30 279 THR A C 1
ATOM 4282 O O . THR A 1 315 ? 158.185 170.590 142.081 1.00 19.36 279 THR A O 1
ATOM 4293 N N . PHE A 1 316 ? 157.583 169.053 140.549 1.00 16.11 280 PHE A N 1
ATOM 4294 C CA . PHE A 1 316 ? 157.179 168.088 141.567 1.00 8.58 280 PHE A CA 1
ATOM 4295 C C . PHE A 1 316 ? 158.376 167.589 142.367 1.00 9.37 280 PHE A C 1
ATOM 4296 O O . PHE A 1 316 ? 158.278 167.398 143.585 1.00 14.89 280 PHE A O 1
ATOM 4313 N N . ILE A 1 317 ? 159.510 167.363 141.702 1.00 15.81 281 ILE A N 1
ATOM 4314 C CA . ILE A 1 317 ? 160.692 166.866 142.401 1.00 17.20 281 ILE A CA 1
ATOM 4315 C C . ILE A 1 317 ? 161.117 167.845 143.486 1.00 17.14 281 ILE A C 1
ATOM 4316 O O . ILE A 1 317 ? 161.455 167.445 144.606 1.00 18.46 281 ILE A O 1
ATOM 4332 N N . GLY A 1 318 ? 161.109 169.141 143.175 1.00 8.50 282 GLY A N 1
ATOM 4333 C CA . GLY A 1 318 ? 161.479 170.129 144.172 1.00 4.99 282 GLY A CA 1
ATOM 4334 C C . GLY A 1 318 ? 160.524 170.160 145.349 1.00 10.22 282 GLY A C 1
ATOM 4335 O O . GLY A 1 318 ? 160.945 170.294 146.500 1.00 22.86 282 GLY A O 1
ATOM 4339 N N . ALA A 1 319 ? 159.224 170.040 145.076 1.00 16.46 283 ALA A N 1
ATOM 4340 C CA . ALA A 1 319 ? 158.241 170.046 146.152 1.00 7.46 283 ALA A CA 1
ATOM 4341 C C . ALA A 1 319 ? 158.436 168.874 147.104 1.00 13.63 283 ALA A C 1
ATOM 4342 O O . ALA A 1 319 ? 158.028 168.949 148.268 1.00 9.61 283 ALA A O 1
ATOM 4349 N N . GLN A 1 320 ? 159.046 167.785 146.632 1.00 13.03 284 GLN A N 1
ATOM 4350 C CA . GLN A 1 320 ? 159.337 166.663 147.517 1.00 1.74 284 GLN A CA 1
ATOM 4351 C C . GLN A 1 320 ? 160.430 167.017 148.517 1.00 14.43 284 GLN A C 1
ATOM 4352 O O . GLN A 1 320 ? 160.386 166.581 149.673 1.00 20.27 284 GLN A O 1
ATOM 4366 N N . PHE A 1 321 ? 161.423 167.802 148.091 1.00 15.57 285 PHE A N 1
ATOM 4367 C CA . PHE A 1 321 ? 162.450 168.254 149.021 1.00 7.09 285 PHE A CA 1
ATOM 4368 C C . PHE A 1 321 ? 161.849 169.126 150.115 1.00 14.48 285 PHE A C 1
ATOM 4369 O O . PHE A 1 321 ? 162.247 169.036 151.282 1.00 23.90 285 PHE A O 1
ATOM 4386 N N . ILE A 1 322 ? 160.888 169.979 149.755 1.00 9.40 286 ILE A N 1
ATOM 4387 C CA . ILE A 1 322 ? 160.213 170.804 150.752 1.00 9.85 286 ILE A CA 1
ATOM 4388 C C . ILE A 1 322 ? 159.500 169.924 151.770 1.00 16.99 286 ILE A C 1
ATOM 4389 O O .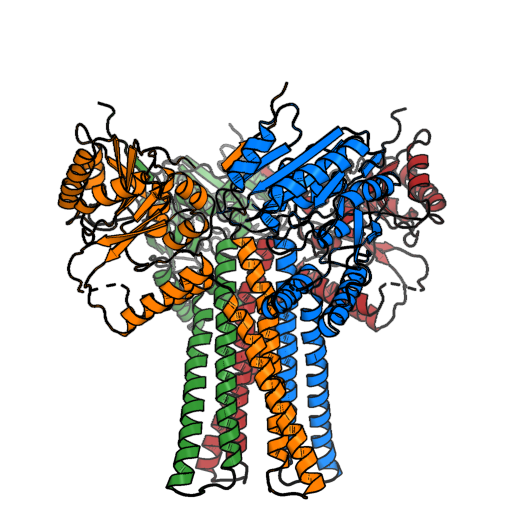 ILE A 1 322 ? 159.557 170.177 152.980 1.00 26.52 286 ILE A O 1
ATOM 4405 N N . GLY A 1 323 ? 158.817 168.879 151.300 1.00 10.41 287 GLY A N 1
ATOM 4406 C CA . GLY A 1 323 ? 158.112 167.999 152.215 1.00 7.46 287 GLY A CA 1
ATOM 4407 C C . GLY A 1 323 ? 159.033 167.322 153.211 1.00 14.12 287 GLY A C 1
ATOM 4408 O O . GLY A 1 323 ? 158.721 167.239 154.401 1.00 17.60 287 GLY A O 1
ATOM 4412 N N . MET A 1 324 ? 160.178 166.823 152.739 1.00 12.46 288 MET A N 1
ATOM 4413 C CA . MET A 1 324 ? 161.137 166.204 153.649 1.00 9.63 288 MET A CA 1
ATOM 4414 C C . MET A 1 324 ? 161.677 167.216 154.651 1.00 9.96 288 MET A C 1
ATOM 4415 O O . MET A 1 324 ? 161.834 166.902 155.836 1.00 21.93 288 MET A O 1
ATOM 4429 N N . GLY A 1 325 ? 161.973 168.434 154.196 1.00 6.33 289 GLY A N 1
ATOM 4430 C CA . GLY A 1 325 ? 162.399 169.469 155.122 1.00 11.38 289 GLY A CA 1
ATOM 4431 C C . GLY A 1 325 ? 161.319 169.826 156.123 1.00 13.26 289 GLY A C 1
ATOM 4432 O O . GLY A 1 325 ? 161.608 170.139 157.280 1.00 24.73 289 GLY A O 1
ATOM 4436 N N . LEU A 1 326 ? 160.058 169.785 155.690 1.00 17.31 290 LEU A N 1
ATOM 4437 C CA . LEU A 1 326 ? 158.949 170.035 156.602 1.00 13.15 290 LEU A CA 1
ATOM 4438 C C . LEU A 1 326 ? 158.925 169.008 157.726 1.00 7.86 290 LEU A C 1
ATOM 4439 O O . LEU A 1 326 ? 158.678 169.351 158.888 1.00 12.28 290 LEU A O 1
ATOM 4455 N N . LEU A 1 327 ? 159.174 167.739 157.397 1.00 6.96 291 LEU A N 1
ATOM 4456 C CA . LEU A 1 327 ? 159.314 166.719 158.431 1.00 4.78 291 LEU A CA 1
ATOM 4457 C C . LEU A 1 327 ? 160.520 166.999 159.318 1.00 12.87 291 LEU A C 1
ATOM 4458 O O . LEU A 1 327 ? 160.469 166.785 160.535 1.00 13.62 291 LEU A O 1
ATOM 4474 N N . GLY A 1 328 ? 161.618 167.471 158.724 1.00 21.70 292 GLY A N 1
ATOM 4475 C CA . GLY A 1 328 ? 162.825 167.716 159.494 1.00 5.33 292 GLY A CA 1
ATOM 4476 C C . GLY A 1 328 ? 162.645 168.747 160.587 1.00 4.76 292 GLY A C 1
ATOM 4477 O O . GLY A 1 328 ? 163.288 168.662 161.637 1.00 25.95 292 GLY A O 1
ATOM 4481 N N . GLU A 1 329 ? 161.780 169.736 160.361 1.00 10.13 293 GLU A N 1
ATOM 4482 C CA . GLU A 1 329 ? 161.550 170.756 161.377 1.00 10.51 293 GLU A CA 1
ATOM 4483 C C . GLU A 1 329 ? 161.016 170.138 162.662 1.00 5.25 293 GLU A C 1
ATOM 4484 O O . GLU A 1 329 ? 161.450 170.501 163.762 1.00 21.47 293 GLU A O 1
ATOM 4496 N N . TYR A 1 330 ? 160.075 169.201 162.545 1.00 13.07 294 TYR A N 1
ATOM 4497 C CA . TYR A 1 330 ? 159.555 168.513 163.719 1.00 4.29 294 TYR A CA 1
ATOM 4498 C C . TYR A 1 330 ? 160.560 167.508 164.273 1.00 12.25 294 TYR A C 1
ATOM 4499 O O . TYR A 1 330 ? 160.731 167.409 165.492 1.00 19.56 294 TYR A O 1
ATOM 4517 N N . ILE A 1 331 ? 161.236 166.764 163.394 1.00 11.86 295 ILE A N 1
ATOM 4518 C CA . ILE A 1 331 ? 162.174 165.739 163.844 1.00 9.15 295 ILE A CA 1
ATOM 4519 C C . ILE A 1 331 ? 163.305 166.363 164.652 1.00 12.18 295 ILE A C 1
ATOM 4520 O O . ILE A 1 331 ? 163.689 165.848 165.709 1.00 21.43 295 ILE A O 1
ATOM 4536 N N . GLY A 1 332 ? 163.858 167.476 164.172 1.00 8.72 296 GLY A N 1
ATOM 4537 C CA . GLY A 1 332 ? 164.952 168.112 164.882 1.00 7.82 296 GLY A CA 1
ATOM 4538 C C . GLY A 1 332 ? 164.557 168.633 166.247 1.00 9.36 296 GLY A C 1
ATOM 4539 O O . GLY A 1 332 ? 165.357 168.592 167.186 1.00 19.16 296 GLY A O 1
ATOM 4543 N N . ARG A 1 333 ? 163.326 169.129 166.380 1.00 12.60 297 ARG A N 1
ATOM 4544 C CA . ARG A 1 333 ? 162.877 169.661 167.661 1.00 11.54 297 ARG A CA 1
ATOM 4545 C C . ARG A 1 333 ? 162.580 168.545 168.655 1.00 8.19 297 ARG A C 1
ATOM 4546 O O . ARG A 1 333 ? 162.719 168.735 169.868 1.00 19.75 297 ARG A O 1
ATOM 4567 N N . ILE A 1 334 ? 162.165 167.377 168.164 1.00 11.89 298 ILE A N 1
ATOM 4568 C CA . ILE A 1 334 ? 161.978 166.226 169.044 1.00 12.29 298 ILE A CA 1
ATOM 4569 C C . ILE A 1 334 ? 163.304 165.836 169.685 1.00 16.15 298 ILE A C 1
ATOM 4570 O O . ILE A 1 334 ? 163.361 165.462 170.862 1.00 23.34 298 ILE A O 1
ATOM 4586 N N . TYR A 1 335 ? 164.391 165.923 168.917 1.00 12.88 299 TYR A N 1
ATOM 4587 C CA . TYR A 1 335 ? 165.689 165.481 169.412 1.00 9.51 299 TYR A CA 1
ATOM 4588 C C . TYR A 1 335 ? 166.180 166.354 170.560 1.00 15.67 299 TYR A C 1
ATOM 4589 O O . TYR A 1 335 ? 166.744 165.839 171.532 1.00 22.38 299 TYR A O 1
ATOM 4607 N N . ASN A 1 336 ? 165.980 167.670 170.470 1.00 18.98 300 ASN A N 1
ATOM 4608 C CA . ASN A 1 336 ? 166.433 168.562 171.533 1.00 15.19 300 ASN A CA 1
ATOM 4609 C C . ASN A 1 336 ? 165.692 168.290 172.836 1.00 19.29 300 ASN A C 1
ATOM 4610 O O . ASN A 1 336 ? 166.297 168.273 173.914 1.00 26.52 300 ASN A O 1
ATOM 4621 N N . ASP A 1 337 ? 164.376 168.084 172.759 1.00 19.00 301 ASP A N 1
ATOM 4622 C CA . ASP A 1 337 ? 163.605 167.786 173.960 1.00 16.84 301 ASP A CA 1
ATOM 4623 C C . ASP A 1 337 ? 164.018 166.459 174.581 1.00 17.31 301 ASP A C 1
ATOM 4624 O O . ASP A 1 337 ? 164.069 166.343 175.810 1.00 24.78 301 ASP A O 1
ATOM 4633 N N . VAL A 1 338 ? 164.307 165.452 173.757 1.00 19.73 302 VAL A N 1
ATOM 4634 C CA . VAL A 1 338 ? 164.704 164.150 174.282 1.00 18.48 302 VAL A CA 1
ATOM 4635 C C . VAL A 1 338 ? 166.014 164.256 175.054 1.00 17.38 302 VAL A C 1
ATOM 4636 O O . VAL A 1 338 ? 166.162 163.668 176.132 1.00 21.14 302 VAL A O 1
ATOM 4649 N N . ARG A 1 339 ? 166.988 164.997 174.520 1.00 16.53 303 ARG A N 1
ATOM 4650 C CA . ARG A 1 339 ? 168.258 165.153 175.222 1.00 20.02 303 ARG A CA 1
ATOM 4651 C C . ARG A 1 339 ? 168.064 165.848 176.563 1.00 24.80 303 ARG A C 1
ATOM 4652 O O . ARG A 1 339 ? 168.652 165.441 177.572 1.00 37.69 303 ARG A O 1
ATOM 4673 N N . ALA A 1 340 ? 167.249 166.901 176.593 1.00 19.93 304 ALA A N 1
ATOM 4674 C CA . ALA A 1 340 ? 166.860 167.562 177.837 1.00 9.27 304 ALA A CA 1
ATOM 4675 C C . ALA A 1 340 ? 168.074 168.129 178.572 1.00 21.33 304 ALA A C 1
ATOM 4676 O O . ALA A 1 340 ? 168.346 167.792 179.726 1.00 27.58 304 ALA A O 1
ATOM 4683 N N . ARG A 1 341 ? 168.810 169.001 177.888 1.00 25.33 305 ARG A N 1
ATOM 4684 C CA . ARG A 1 341 ? 169.932 169.672 178.520 1.00 16.37 305 ARG A CA 1
ATOM 4685 C C . ARG A 1 341 ? 169.429 170.781 179.444 1.00 24.24 305 ARG A C 1
ATOM 4686 O O . ARG A 1 341 ? 168.344 171.330 179.233 1.00 25.33 305 ARG A O 1
ATOM 4707 N N . PRO A 1 342 ? 170.195 171.130 180.477 1.00 29.35 306 PRO A N 1
ATOM 4708 C CA . PRO A 1 342 ? 169.802 172.254 181.333 1.00 25.75 306 PRO A CA 1
ATOM 4709 C C . PRO A 1 342 ? 169.682 173.546 180.538 1.00 28.00 306 PRO A C 1
ATOM 4710 O O . PRO A 1 342 ? 170.437 173.793 179.596 1.00 31.80 306 PRO A O 1
ATOM 4721 N N . ARG A 1 343 ? 168.715 174.378 180.932 1.00 25.07 307 ARG A N 1
ATOM 4722 C CA . ARG A 1 343 ? 168.459 175.618 180.210 1.00 20.53 307 ARG A CA 1
ATOM 4723 C C . ARG A 1 343 ? 169.293 176.780 180.733 1.00 23.38 307 ARG A C 1
ATOM 4724 O O . ARG A 1 343 ? 169.680 177.655 179.951 1.00 23.50 307 ARG A O 1
ATOM 4745 N N . TYR A 1 344 ? 169.579 176.813 182.032 1.00 25.59 308 TYR A N 1
ATOM 4746 C CA . TYR A 1 344 ? 170.347 177.907 182.610 1.00 14.37 308 TYR A CA 1
ATOM 4747 C C . TYR A 1 344 ? 170.919 177.460 183.946 1.00 18.08 308 TYR A C 1
ATOM 4748 O O . TYR A 1 344 ? 170.479 176.471 184.537 1.00 18.44 308 TYR A O 1
ATOM 4766 N N . PHE A 1 345 ? 171.918 178.207 184.412 1.00 19.40 309 PHE A N 1
ATOM 4767 C CA . PHE A 1 345 ? 172.491 178.035 185.739 1.00 17.04 309 PHE A CA 1
ATOM 4768 C C . PHE A 1 345 ? 172.633 179.397 186.398 1.00 15.63 309 PHE A C 1
ATOM 4769 O O . PHE A 1 345 ? 173.105 180.352 185.776 1.00 19.19 309 PHE A O 1
ATOM 4786 N N . VAL A 1 346 ? 172.225 179.477 187.660 1.00 22.81 310 VAL A N 1
ATOM 4787 C CA . VAL A 1 346 ? 172.236 180.728 188.408 1.00 22.91 310 VAL A CA 1
ATOM 4788 C C . VAL A 1 346 ? 173.514 180.789 189.233 1.00 21.33 310 VAL A C 1
ATOM 4789 O O . VAL A 1 346 ? 173.874 179.820 189.911 1.00 28.36 310 VAL A O 1
ATOM 4802 N N . GLN A 1 347 ? 174.202 181.930 189.173 1.00 24.68 311 GLN A N 1
ATOM 4803 C CA . GLN A 1 347 ? 175.454 182.084 189.904 1.00 24.48 311 GLN A CA 1
ATOM 4804 C C . GLN A 1 347 ? 175.208 182.551 191.334 1.00 31.71 311 GLN A C 1
ATOM 4805 O O . GLN A 1 347 ? 175.652 181.902 192.287 1.00 35.51 311 GLN A O 1
ATOM 4819 N N . GLN A 1 348 ? 174.511 183.672 191.505 1.00 24.39 312 GLN A N 1
ATOM 4820 C CA . GLN A 1 348 ? 174.100 184.117 192.828 1.00 21.79 312 GLN A CA 1
ATOM 4821 C C . GLN A 1 348 ? 172.901 185.043 192.693 1.00 25.31 312 GLN A C 1
ATOM 4822 O O . GLN A 1 348 ? 172.635 185.593 191.621 1.00 22.08 312 GLN A O 1
ATOM 4836 N N . VAL A 1 349 ? 172.183 185.207 193.802 1.00 34.35 313 VAL A N 1
ATOM 4837 C CA . VAL A 1 349 ? 171.015 186.075 193.881 1.00 25.32 313 VAL A CA 1
ATOM 4838 C C . VAL A 1 349 ? 171.240 187.061 195.018 1.00 26.34 313 VAL A C 1
ATOM 4839 O O . VAL A 1 349 ? 171.605 186.660 196.130 1.00 30.27 313 VAL A O 1
ATOM 4852 N N . ILE A 1 350 ? 171.025 188.344 194.740 1.00 26.77 314 ILE A N 1
ATOM 4853 C CA . ILE A 1 350 ? 171.200 189.414 195.716 1.00 25.69 314 ILE A CA 1
ATOM 4854 C C . ILE A 1 350 ? 169.824 189.964 196.064 1.00 28.77 314 ILE A C 1
ATOM 4855 O O . ILE A 1 350 ? 169.140 190.533 195.205 1.00 33.46 314 ILE A O 1
ATOM 4871 N N . TYR A 1 351 ? 169.421 189.798 197.329 1.00 38.18 315 TYR A N 1
ATOM 4872 C CA . TYR A 1 351 ? 168.175 190.356 197.825 1.00 32.48 315 TYR A CA 1
ATOM 4873 C C . TYR A 1 351 ? 168.425 191.699 198.502 1.00 37.25 315 TYR A C 1
ATOM 4874 O O . TYR A 1 351 ? 169.499 191.924 199.068 1.00 38.91 315 TYR A O 1
ATOM 4892 N N . PRO A 1 352 ? 167.463 192.616 198.463 1.00 45.88 316 PRO A N 1
ATOM 4893 C CA . PRO A 1 352 ? 167.641 193.893 199.159 1.00 46.88 316 PRO A CA 1
ATOM 4894 C C . PRO A 1 352 ? 167.726 193.703 200.665 1.00 54.45 316 PRO A C 1
ATOM 4895 O O . PRO A 1 352 ? 167.167 192.762 201.235 1.00 48.97 316 PRO A O 1
ATOM 4906 N N . GLU A 1 353 ? 168.444 194.619 201.309 1.00 73.44 317 GLU A N 1
ATOM 4907 C CA . GLU A 1 353 ? 168.638 194.538 202.750 1.00 73.96 317 GLU A CA 1
ATOM 4908 C C . GLU A 1 353 ? 167.303 194.646 203.478 1.00 74.20 317 GLU A C 1
ATOM 4909 O O . GLU A 1 353 ? 166.412 195.403 203.083 1.00 72.18 317 GLU A O 1
ATOM 4921 N N . SER A 1 354 ? 167.172 193.875 204.560 1.00 80.61 318 SER A N 1
ATOM 4922 C CA . SER A 1 354 ? 165.926 193.836 205.314 1.00 81.55 318 SER A CA 1
ATOM 4923 C C . SER A 1 354 ? 165.583 195.172 205.959 1.00 82.10 318 SER A C 1
ATOM 4924 O O . SER A 1 354 ? 164.405 195.418 206.240 1.00 80.13 318 SER A O 1
ATOM 4932 N N . THR A 1 355 ? 166.568 196.032 206.197 1.00 86.56 319 THR A N 1
ATOM 4933 C CA . THR A 1 355 ? 166.318 197.323 206.829 1.00 87.39 319 THR A CA 1
ATOM 4934 C C . THR A 1 355 ? 165.396 198.178 205.967 1.00 85.04 319 THR A C 1
ATOM 4935 O O . THR A 1 355 ? 164.487 198.834 206.476 1.00 82.76 319 THR A O 1
ATOM 4946 N N . PHE B 1 38 ? 177.537 140.895 190.877 1.00 37.18 2 PHE B N 1
ATOM 4947 C CA . PHE B 1 38 ? 178.701 140.640 190.036 1.00 43.40 2 PHE B CA 1
ATOM 4948 C C . PHE B 1 38 ? 179.548 139.517 190.621 1.00 43.89 2 PHE B C 1
ATOM 4949 O O . PHE B 1 38 ? 180.737 139.401 190.324 1.00 43.62 2 PHE B O 1
ATOM 4966 N N . ASP B 1 39 ? 178.924 138.689 191.455 1.00 48.48 3 ASP B N 1
ATOM 4967 C CA . ASP B 1 39 ? 179.644 137.621 192.134 1.00 50.42 3 ASP B CA 1
ATOM 4968 C C . ASP B 1 39 ? 180.004 136.505 191.162 1.00 48.42 3 ASP B C 1
ATOM 4969 O O . ASP B 1 39 ? 179.197 136.118 190.311 1.00 41.96 3 ASP B O 1
ATOM 4978 N N . ALA B 1 40 ? 181.228 135.994 191.290 1.00 49.80 4 ALA B N 1
ATOM 4979 C CA . ALA B 1 40 ? 181.657 134.782 190.608 1.00 50.80 4 ALA B CA 1
ATOM 4980 C C . ALA B 1 40 ? 181.676 133.584 191.549 1.00 52.69 4 ALA B C 1
ATOM 4981 O O . ALA B 1 40 ? 182.261 132.548 191.215 1.00 52.99 4 ALA B O 1
ATOM 4988 N N . ALA B 1 41 ? 181.050 133.710 192.719 1.00 49.98 5 ALA B N 1
ATOM 4989 C CA . ALA B 1 41 ? 181.060 132.656 193.716 1.00 50.94 5 ALA B CA 1
ATOM 4990 C C . ALA B 1 41 ? 180.168 131.497 193.278 1.00 50.87 5 ALA B C 1
ATOM 4991 O O . ALA B 1 41 ? 179.313 131.653 192.403 1.00 46.13 5 ALA B O 1
ATOM 4998 N N . PRO B 1 42 ? 180.351 130.318 193.873 1.00 51.85 6 PRO B N 1
ATOM 4999 C CA . PRO B 1 42 ? 179.499 129.179 193.513 1.00 46.76 6 PRO B CA 1
ATOM 5000 C C . PRO B 1 42 ? 178.033 129.457 193.810 1.00 44.87 6 PRO B C 1
ATOM 5001 O O . PRO B 1 42 ? 177.691 130.202 194.731 1.00 41.82 6 PRO B O 1
ATOM 5012 N N . ILE B 1 43 ? 177.164 128.845 193.005 1.00 41.84 7 ILE B N 1
ATOM 5013 C CA . ILE B 1 43 ? 175.730 129.070 193.128 1.00 32.17 7 ILE B CA 1
ATOM 5014 C C . ILE B 1 43 ? 175.200 128.363 194.367 1.00 35.49 7 ILE B C 1
ATOM 5015 O O . ILE B 1 43 ? 175.581 127.224 194.668 1.00 33.87 7 ILE B O 1
ATOM 5031 N N . LYS B 1 44 ? 174.316 129.044 195.096 1.00 33.16 8 LYS B N 1
ATOM 5032 C CA . LYS B 1 44 ? 173.685 128.485 196.284 1.00 31.23 8 LYS B CA 1
ATOM 5033 C C . LYS B 1 44 ? 172.200 128.203 196.111 1.00 37.50 8 LYS B C 1
ATOM 5034 O O . LYS B 1 44 ? 171.695 127.251 196.712 1.00 35.10 8 LYS B O 1
ATOM 5053 N N . LYS B 1 45 ? 171.488 129.000 195.315 1.00 35.28 9 LYS B N 1
ATOM 5054 C CA . LYS B 1 45 ? 170.071 128.787 195.054 1.00 23.12 9 LYS B CA 1
ATOM 5055 C C . LYS B 1 45 ? 169.784 129.001 193.576 1.00 22.90 9 LYS B C 1
ATOM 5056 O O . LYS B 1 45 ? 170.416 129.839 192.927 1.00 21.54 9 LYS B O 1
ATOM 5075 N N . VAL B 1 46 ? 168.823 128.242 193.052 1.00 18.26 10 VAL B N 1
ATOM 5076 C CA . VAL B 1 46 ? 168.442 128.289 191.644 1.00 19.98 10 VAL B CA 1
ATOM 5077 C C . VAL B 1 46 ? 166.968 128.658 191.551 1.00 18.51 10 VAL B C 1
ATOM 5078 O O . VAL B 1 46 ? 166.151 128.190 192.352 1.00 23.69 10 VAL B O 1
ATOM 5091 N N . SER B 1 47 ? 166.633 129.500 190.577 1.00 21.53 11 SER B N 1
ATOM 5092 C CA . SER B 1 47 ? 165.259 129.890 190.294 1.00 16.42 11 SER B CA 1
ATOM 5093 C C . SER B 1 47 ? 164.912 129.507 188.862 1.00 15.51 11 SER B C 1
ATOM 5094 O O . SER B 1 47 ? 165.667 129.813 187.934 1.00 18.51 11 SER B O 1
ATOM 5102 N N . VAL B 1 48 ? 163.772 128.843 188.687 1.00 25.69 12 VAL B N 1
ATOM 5103 C CA . VAL B 1 48 ? 163.302 128.401 187.379 1.00 16.87 12 VAL B CA 1
ATOM 5104 C C . VAL B 1 48 ? 162.057 129.199 187.020 1.00 14.20 12 VAL B C 1
ATOM 5105 O O . VAL B 1 48 ? 161.120 129.298 187.822 1.00 19.20 12 VAL B O 1
ATOM 5118 N N . VAL B 1 49 ? 162.045 129.767 185.817 1.00 15.25 13 VAL B N 1
ATOM 5119 C CA . VAL B 1 49 ? 160.958 130.614 185.337 1.00 15.57 13 VAL B CA 1
ATOM 5120 C C . VAL B 1 49 ? 160.328 129.934 184.130 1.00 11.97 13 VAL B C 1
ATOM 5121 O O . VAL B 1 49 ? 161.016 129.643 183.143 1.00 13.23 13 VAL B O 1
ATOM 5134 N N . ILE B 1 50 ? 159.024 129.683 184.205 1.00 21.70 14 ILE B N 1
ATOM 5135 C CA . ILE B 1 50 ? 158.300 128.978 183.148 1.00 22.07 14 ILE B CA 1
ATOM 5136 C C . ILE B 1 50 ? 157.017 129.729 182.808 1.00 22.12 14 ILE B C 1
ATOM 5137 O O . ILE B 1 50 ? 156.106 129.798 183.646 1.00 18.43 14 ILE B O 1
ATOM 5153 N N . PRO B 1 51 ? 156.890 130.302 181.609 1.00 22.67 15 PRO B N 1
ATOM 5154 C CA . PRO B 1 51 ? 155.600 130.878 181.204 1.00 18.39 15 PRO B CA 1
ATOM 5155 C C . PRO B 1 51 ? 154.623 129.783 180.796 1.00 20.70 15 PRO B C 1
ATOM 5156 O O . PRO B 1 51 ? 155.012 128.779 180.195 1.00 28.17 15 PRO B O 1
ATOM 5167 N N . VAL B 1 52 ? 153.349 129.987 181.120 1.00 22.13 16 VAL B N 1
ATOM 5168 C CA . VAL B 1 52 ? 152.299 129.002 180.881 1.00 19.87 16 VAL B CA 1
ATOM 5169 C C . VAL B 1 52 ? 151.161 129.672 180.125 1.00 24.05 16 VAL B C 1
ATOM 5170 O O . VAL B 1 52 ? 150.716 130.764 180.499 1.00 25.88 16 VAL B O 1
ATOM 5183 N N . TYR B 1 53 ? 150.692 129.016 179.063 1.00 32.85 17 TYR B N 1
ATOM 5184 C CA . TYR B 1 53 ? 149.524 129.484 178.318 1.00 29.17 17 TYR B CA 1
ATOM 5185 C C . TYR B 1 53 ? 148.859 128.262 177.695 1.00 30.20 17 TYR B C 1
ATOM 5186 O O . TYR B 1 53 ? 149.301 127.776 176.650 1.00 34.27 17 TYR B O 1
ATOM 5204 N N . ASN B 1 54 ? 147.801 127.777 178.340 1.00 28.12 18 ASN B N 1
ATOM 5205 C CA . ASN B 1 54 ? 147.023 126.638 177.856 1.00 35.66 18 ASN B CA 1
ATOM 5206 C C . ASN B 1 54 ? 147.901 125.392 177.723 1.00 32.59 18 ASN B C 1
ATOM 5207 O O . ASN B 1 54 ? 148.077 124.824 176.644 1.00 33.52 18 ASN B O 1
ATOM 5218 N N . GLU B 1 55 ? 148.451 124.976 178.866 1.00 34.90 19 GLU B N 1
ATOM 5219 C CA . GLU B 1 55 ? 149.274 123.775 178.959 1.00 36.06 19 GLU B CA 1
ATOM 5220 C C . GLU B 1 55 ? 148.666 122.746 179.907 1.00 35.14 19 GLU B C 1
ATOM 5221 O O . GLU B 1 55 ? 149.386 122.144 180.709 1.00 38.26 19 GLU B O 1
ATOM 5233 N N . GLN B 1 56 ? 147.352 122.529 179.824 1.00 37.59 20 GLN B N 1
ATOM 5234 C CA . GLN B 1 56 ? 146.681 121.632 180.759 1.00 39.51 20 GLN B CA 1
ATOM 5235 C C . GLN B 1 56 ? 147.222 120.211 180.674 1.00 42.58 20 GLN B C 1
ATOM 5236 O O . GLN B 1 56 ? 147.384 119.545 181.702 1.00 44.21 20 GLN B O 1
ATOM 5250 N N . GLU B 1 57 ? 147.500 119.727 179.463 1.00 40.16 21 GLU B N 1
ATOM 5251 C CA . GLU B 1 57 ? 147.917 118.340 179.296 1.00 39.29 21 GLU B CA 1
ATOM 5252 C C . GLU B 1 57 ? 149.361 118.116 179.726 1.00 41.87 21 GLU B C 1
ATOM 5253 O O . GLU B 1 57 ? 149.699 117.031 180.213 1.00 41.57 21 GLU B O 1
ATOM 5265 N N . SER B 1 58 ? 150.223 119.118 179.557 1.00 43.18 22 SER B N 1
ATOM 5266 C CA . SER B 1 58 ? 151.652 118.944 179.793 1.00 39.49 22 SER B CA 1
ATOM 5267 C C . SER B 1 58 ? 152.061 119.234 181.231 1.00 34.25 22 SER B C 1
ATOM 5268 O O . SER B 1 58 ? 153.114 118.762 181.675 1.00 33.95 22 SER B O 1
ATOM 5276 N N . LEU B 1 59 ? 151.262 120.000 181.969 1.00 31.35 23 LEU B N 1
ATOM 5277 C CA . LEU B 1 59 ? 151.665 120.416 183.309 1.00 30.91 23 LEU B CA 1
ATOM 5278 C C . LEU B 1 59 ? 151.967 119.254 184.246 1.00 36.65 23 LEU B C 1
ATOM 5279 O O . LEU B 1 59 ? 153.004 119.306 184.930 1.00 38.10 23 LEU B O 1
ATOM 5295 N N . PRO B 1 60 ? 151.140 118.210 184.344 1.00 39.96 24 PRO B N 1
ATOM 5296 C CA . PRO B 1 60 ? 151.454 117.133 185.300 1.00 38.00 24 PRO B CA 1
ATOM 5297 C C . PRO B 1 60 ? 152.816 116.500 185.071 1.00 36.52 24 PRO B C 1
ATOM 5298 O O . PRO B 1 60 ? 153.514 116.178 186.041 1.00 36.50 24 PRO B O 1
ATOM 5309 N N . GLU B 1 61 ? 153.215 116.311 183.812 1.00 39.12 25 GLU B N 1
ATOM 5310 C CA . GLU B 1 61 ? 154.523 115.731 183.528 1.00 34.32 25 GLU B CA 1
ATOM 5311 C C . GLU B 1 61 ? 155.639 116.749 183.728 1.00 36.36 25 GLU B C 1
ATOM 5312 O O . GLU B 1 61 ? 156.724 116.396 184.202 1.00 39.62 25 GLU B O 1
ATOM 5324 N N . LEU B 1 62 ? 155.391 118.010 183.372 1.00 37.80 26 LEU B N 1
ATOM 5325 C CA . LEU B 1 62 ? 156.403 119.048 183.537 1.00 32.00 26 LEU B CA 1
ATOM 5326 C C . LEU B 1 62 ? 156.780 119.219 185.003 1.00 29.99 26 LEU B C 1
ATOM 5327 O O . LEU B 1 62 ? 157.964 119.293 185.349 1.00 33.24 26 LEU B O 1
ATOM 5343 N N . ILE B 1 63 ? 155.779 119.284 185.882 1.00 29.39 27 ILE B N 1
ATOM 5344 C CA . ILE B 1 63 ? 156.047 119.506 187.300 1.00 32.77 27 ILE B CA 1
ATOM 5345 C C . ILE B 1 63 ? 156.841 118.344 187.882 1.00 30.71 27 ILE B C 1
ATOM 5346 O O . ILE B 1 63 ? 157.771 118.542 188.674 1.00 34.64 27 ILE B O 1
ATOM 5362 N N . ARG B 1 64 ? 156.488 117.115 187.505 1.00 36.98 28 ARG B N 1
ATOM 5363 C CA . ARG B 1 64 ? 157.163 115.946 188.056 1.00 36.06 28 ARG B CA 1
ATOM 5364 C C . ARG B 1 64 ? 158.620 115.894 187.614 1.00 36.99 28 ARG B C 1
ATOM 5365 O O . ARG B 1 64 ? 159.530 115.734 188.435 1.00 35.70 28 ARG B O 1
ATOM 5386 N N . ARG B 1 65 ? 158.861 116.027 186.308 1.00 31.69 29 ARG B N 1
ATOM 5387 C CA . ARG B 1 65 ? 160.224 115.937 185.795 1.00 29.42 29 ARG B CA 1
ATOM 5388 C C . ARG B 1 65 ? 161.075 117.110 186.265 1.00 32.96 29 ARG B C 1
ATOM 5389 O O . ARG B 1 65 ? 162.236 116.929 186.649 1.00 37.83 29 ARG B O 1
ATOM 5410 N N . THR B 1 66 ? 160.519 118.322 186.235 1.00 33.09 30 THR B N 1
ATOM 5411 C CA . THR B 1 66 ? 161.283 119.491 186.656 1.00 27.45 30 THR B CA 1
ATOM 5412 C C . THR B 1 66 ? 161.638 119.413 188.135 1.00 27.76 30 THR B C 1
ATOM 5413 O O . THR B 1 66 ? 162.743 119.796 188.536 1.00 35.17 30 THR B O 1
ATOM 5424 N N . THR B 1 67 ? 160.712 118.925 188.962 1.00 33.61 31 THR B N 1
ATOM 5425 C CA . THR B 1 67 ? 160.972 118.824 190.393 1.00 33.81 31 THR B CA 1
ATOM 5426 C C . THR B 1 67 ? 162.107 117.847 190.678 1.00 34.75 31 THR B C 1
ATOM 5427 O O . THR B 1 67 ? 162.978 118.115 191.512 1.00 37.69 31 THR B O 1
ATOM 5438 N N . THR B 1 68 ? 162.112 116.703 189.991 1.00 34.24 32 THR B N 1
ATOM 5439 C CA . THR B 1 68 ? 163.141 115.699 190.240 1.00 34.02 32 THR B CA 1
ATOM 5440 C C . THR B 1 68 ? 164.526 116.229 189.895 1.00 35.59 32 THR B C 1
ATOM 5441 O O . THR B 1 68 ? 165.483 116.031 190.653 1.00 38.68 32 THR B O 1
ATOM 5452 N N . ALA B 1 69 ? 164.655 116.906 188.753 1.00 35.76 33 ALA B N 1
ATOM 5453 C CA . ALA B 1 69 ? 165.955 117.422 188.343 1.00 28.79 33 ALA B CA 1
ATOM 5454 C C . ALA B 1 69 ? 166.492 118.433 189.348 1.00 29.71 33 ALA B C 1
ATOM 5455 O O . ALA B 1 69 ? 167.683 118.418 189.679 1.00 29.03 33 ALA B O 1
ATOM 5462 N N . CYS B 1 70 ? 165.628 119.320 189.843 1.00 35.15 34 CYS B N 1
ATOM 5463 C CA . CYS B 1 70 ? 166.063 120.322 190.808 1.00 28.25 34 CYS B CA 1
ATOM 5464 C C . CYS B 1 70 ? 166.489 119.690 192.126 1.00 31.07 34 CYS B C 1
ATOM 5465 O O . CYS B 1 70 ? 167.408 120.190 192.785 1.00 39.71 34 CYS B O 1
ATOM 5473 N N . GLU B 1 71 ? 165.837 118.598 192.531 1.00 35.42 35 GLU B N 1
ATOM 5474 C CA . GLU B 1 71 ? 166.211 117.934 193.775 1.00 38.51 35 GLU B CA 1
ATOM 5475 C C . GLU B 1 71 ? 167.580 117.275 193.676 1.00 34.51 35 GLU B C 1
ATOM 5476 O O . GLU B 1 71 ? 168.237 117.059 194.701 1.00 36.40 35 GLU B O 1
ATOM 5488 N N . SER B 1 72 ? 168.026 116.947 192.464 1.00 31.08 36 SER B N 1
ATOM 5489 C CA . SER B 1 72 ? 169.325 116.314 192.280 1.00 34.95 36 SER B CA 1
ATOM 5490 C C . SER B 1 72 ? 170.480 117.305 192.330 1.00 39.05 36 SER B C 1
ATOM 5491 O O . SER B 1 72 ? 171.639 116.878 192.358 1.00 39.87 36 SER B O 1
ATOM 5499 N N . LEU B 1 73 ? 170.197 118.609 192.345 1.00 35.34 37 LEU B N 1
ATOM 5500 C CA . LEU B 1 73 ? 171.264 119.602 192.354 1.00 30.64 37 LEU B CA 1
ATOM 5501 C C . LEU B 1 73 ? 172.005 119.633 193.683 1.00 36.60 37 LEU B C 1
ATOM 5502 O O . LEU B 1 73 ? 173.205 119.927 193.710 1.00 34.33 37 LEU B O 1
ATOM 5518 N N . GLY B 1 74 ? 171.320 119.335 194.783 1.00 37.32 38 GLY B N 1
ATOM 5519 C CA . GLY B 1 74 ? 171.907 119.508 196.096 1.00 31.77 38 GLY B CA 1
ATOM 5520 C C . GLY B 1 74 ? 171.890 120.935 196.591 1.00 35.47 38 GLY B C 1
ATOM 5521 O O . GLY B 1 74 ? 172.653 121.276 197.500 1.00 36.56 38 GLY B O 1
ATOM 5525 N N . LYS B 1 75 ? 171.040 121.782 196.014 1.00 35.96 39 LYS B N 1
ATOM 5526 C CA . LYS B 1 75 ? 170.953 123.186 196.382 1.00 29.44 39 LYS B CA 1
ATOM 5527 C C . LYS B 1 75 ? 169.500 123.552 196.649 1.00 31.79 39 LYS B C 1
ATOM 5528 O O . LYS B 1 75 ? 168.575 122.817 196.296 1.00 36.82 39 LYS B O 1
ATOM 5547 N N . ALA B 1 76 ? 169.308 124.701 197.289 1.00 27.04 40 ALA B N 1
ATOM 5548 C CA . ALA B 1 76 ? 167.972 125.253 197.441 1.00 25.99 40 ALA B CA 1
ATOM 5549 C C . ALA B 1 76 ? 167.450 125.723 196.089 1.00 24.64 40 ALA B C 1
ATOM 5550 O O . ALA B 1 76 ? 168.210 126.170 195.227 1.00 26.48 40 ALA B O 1
ATOM 5557 N N . TRP B 1 77 ? 166.138 125.609 195.899 1.00 26.10 41 TRP B N 1
ATOM 5558 C CA . TRP B 1 77 ? 165.553 125.889 194.598 1.00 26.27 41 TRP B CA 1
ATOM 5559 C C . TRP B 1 77 ? 164.108 126.336 194.757 1.00 26.43 41 TRP B C 1
ATOM 5560 O O . TRP B 1 77 ? 163.460 126.077 195.775 1.00 34.10 41 TRP B O 1
ATOM 5581 N N . GLU B 1 78 ? 163.616 127.020 193.726 1.00 28.80 42 GLU B N 1
ATOM 5582 C CA . GLU B 1 78 ? 162.215 127.399 193.628 1.00 28.29 42 GLU B CA 1
ATOM 5583 C C . GLU B 1 78 ? 161.807 127.361 192.164 1.00 25.95 42 GLU B C 1
ATOM 5584 O O . GLU B 1 78 ? 162.639 127.533 191.269 1.00 32.93 42 GLU B O 1
ATOM 5596 N N . ILE B 1 79 ? 160.518 127.132 191.927 1.00 21.70 43 ILE B N 1
ATOM 5597 C CA . ILE B 1 79 ? 159.950 127.092 190.585 1.00 19.19 43 ILE B CA 1
ATOM 5598 C C . ILE B 1 79 ? 158.831 128.119 190.516 1.00 17.27 43 ILE B C 1
ATOM 5599 O O . ILE B 1 79 ? 157.948 128.142 191.382 1.00 24.57 43 ILE B O 1
ATOM 5615 N N . LEU B 1 80 ? 158.869 128.963 189.489 1.00 22.13 44 LEU B N 1
ATOM 5616 C CA . LEU B 1 80 ? 157.859 129.990 189.272 1.00 10.22 44 LEU B CA 1
ATOM 5617 C C . LEU B 1 80 ? 157.043 129.640 188.036 1.00 15.80 44 LEU B C 1
ATOM 5618 O O . LEU B 1 80 ? 157.604 129.443 186.953 1.00 16.49 44 LEU B O 1
ATOM 5634 N N . LEU B 1 81 ? 155.727 129.570 188.202 1.00 26.78 45 LEU B N 1
ATOM 5635 C CA . LEU B 1 81 ? 154.799 129.333 187.105 1.00 21.97 45 LEU B CA 1
ATOM 5636 C C . LEU B 1 81 ? 153.968 130.592 186.894 1.00 13.18 45 LEU B C 1
ATOM 5637 O O . LEU B 1 81 ? 153.326 131.079 187.831 1.00 18.66 45 LEU B O 1
ATOM 5653 N N . ILE B 1 82 ? 153.980 131.112 185.671 1.00 13.35 46 ILE B N 1
ATOM 5654 C CA . ILE B 1 82 ? 153.294 132.353 185.329 1.00 21.92 46 ILE B CA 1
ATOM 5655 C C . ILE B 1 82 ? 152.219 132.018 184.305 1.00 21.56 46 ILE B C 1
ATOM 5656 O O . ILE B 1 82 ? 152.523 131.544 183.203 1.00 27.07 46 ILE B O 1
ATOM 5672 N N . ASP B 1 83 ? 150.962 132.270 184.663 1.00 20.80 47 ASP B N 1
ATOM 5673 C CA . ASP B 1 83 ? 149.834 132.007 183.776 1.00 26.49 47 ASP B CA 1
ATOM 5674 C C . ASP B 1 83 ? 149.518 133.273 182.989 1.00 24.65 47 ASP B C 1
ATOM 5675 O O . ASP B 1 83 ? 149.202 134.315 183.573 1.00 22.41 47 ASP B O 1
ATOM 5684 N N . ASP B 1 84 ? 149.604 133.184 181.663 1.00 24.07 48 ASP B N 1
ATOM 5685 C CA . ASP B 1 84 ? 149.350 134.329 180.798 1.00 20.30 48 ASP B CA 1
ATOM 5686 C C . ASP B 1 84 ? 147.912 134.322 180.296 1.00 25.65 48 ASP B C 1
ATOM 5687 O O . ASP B 1 84 ? 147.669 134.242 179.088 1.00 29.68 48 ASP B O 1
ATOM 5696 N N . GLY B 1 85 ? 146.954 134.406 181.214 1.00 23.28 49 GLY B N 1
ATOM 5697 C CA . GLY B 1 85 ? 145.553 134.452 180.841 1.00 25.58 49 GLY B CA 1
ATOM 5698 C C . GLY B 1 85 ? 145.054 133.210 180.131 1.00 30.69 49 GLY B C 1
ATOM 5699 O O . GLY B 1 85 ? 144.386 133.311 179.097 1.00 30.95 49 GLY B O 1
ATOM 5703 N N . SER B 1 86 ? 145.369 132.034 180.668 1.00 35.88 50 SER B N 1
ATOM 5704 C CA . SER B 1 86 ? 144.931 130.793 180.052 1.00 32.40 50 SER B CA 1
ATOM 5705 C C . SER B 1 86 ? 143.424 130.615 180.213 1.00 34.95 50 SER B C 1
ATOM 5706 O O . SER B 1 86 ? 142.764 131.313 180.988 1.00 37.05 50 SER B O 1
ATOM 5714 N N . SER B 1 87 ? 142.879 129.661 179.456 1.00 40.81 51 SER B N 1
ATOM 5715 C CA . SER B 1 87 ? 141.448 129.385 179.453 1.00 36.70 51 SER B CA 1
ATOM 5716 C C . SER B 1 87 ? 141.122 127.897 179.499 1.00 40.79 51 SER B C 1
ATOM 5717 O O . SER B 1 87 ? 140.000 127.516 179.145 1.00 40.82 51 SER B O 1
ATOM 5725 N N . ASP B 1 88 ? 142.059 127.046 179.925 1.00 36.64 52 ASP B N 1
ATOM 5726 C CA . ASP B 1 88 ? 141.867 125.599 179.905 1.00 35.56 52 ASP B CA 1
ATOM 5727 C C . ASP B 1 88 ? 142.174 124.946 181.249 1.00 40.34 52 ASP B C 1
ATOM 5728 O O . ASP B 1 88 ? 142.719 123.839 181.283 1.00 50.18 52 ASP B O 1
ATOM 5737 N N . SER B 1 89 ? 141.836 125.604 182.356 1.00 35.23 53 SER B N 1
ATOM 5738 C CA . SER B 1 89 ? 142.013 125.089 183.713 1.00 41.82 53 SER B CA 1
ATOM 5739 C C . SER B 1 89 ? 143.473 125.035 184.141 1.00 36.74 53 SER B C 1
ATOM 5740 O O . SER B 1 89 ? 143.789 124.390 185.149 1.00 32.39 53 SER B O 1
ATOM 5748 N N . SER B 1 90 ? 144.377 125.688 183.409 1.00 38.00 54 SER B N 1
ATOM 5749 C CA . SER B 1 90 ? 145.782 125.693 183.800 1.00 35.85 54 SER B CA 1
ATOM 5750 C C . SER B 1 90 ? 145.981 126.401 185.133 1.00 35.09 54 SER B C 1
ATOM 5751 O O . SER B 1 90 ? 146.800 125.977 185.956 1.00 33.86 54 SER B O 1
ATOM 5759 N N . ALA B 1 91 ? 145.242 127.489 185.362 1.00 39.76 55 ALA B N 1
ATOM 5760 C CA . ALA B 1 91 ? 145.388 128.234 186.607 1.00 34.34 55 ALA B CA 1
ATOM 5761 C C . ALA B 1 91 ? 144.988 127.396 187.814 1.00 33.24 55 ALA B C 1
ATOM 5762 O O . ALA B 1 91 ? 145.620 127.488 188.872 1.00 37.55 55 ALA B O 1
ATOM 5769 N N . GLU B 1 92 ? 143.942 126.579 187.680 1.00 35.52 56 GLU B N 1
ATOM 5770 C CA . GLU B 1 92 ? 143.501 125.751 188.797 1.00 36.62 56 GLU B CA 1
ATOM 5771 C C . GLU B 1 92 ? 144.583 124.764 189.217 1.00 37.85 56 GLU B C 1
ATOM 5772 O O . GLU B 1 92 ? 144.824 124.573 190.415 1.00 36.35 56 GLU B O 1
ATOM 5784 N N . LEU B 1 93 ? 145.243 124.129 188.247 1.00 38.91 57 LEU B N 1
ATOM 5785 C CA . LEU B 1 93 ? 146.289 123.165 188.567 1.00 35.29 57 LEU B CA 1
ATOM 5786 C C . LEU B 1 93 ? 147.460 123.834 189.277 1.00 34.03 57 LEU B C 1
ATOM 5787 O O . LEU B 1 93 ? 148.028 123.272 190.221 1.00 35.19 57 LEU B O 1
ATOM 5803 N N . MET B 1 94 ? 147.839 125.032 188.830 1.00 31.96 58 MET B N 1
ATOM 5804 C CA . MET B 1 94 ? 148.985 125.716 189.420 1.00 26.12 58 MET B CA 1
ATOM 5805 C C . MET B 1 94 ? 148.742 126.055 190.886 1.00 23.97 58 MET B C 1
ATOM 5806 O O . MET B 1 94 ? 149.639 125.894 191.721 1.00 34.50 58 MET B O 1
ATOM 5820 N N . VAL B 1 95 ? 147.542 126.530 191.218 1.00 33.41 59 VAL B N 1
ATOM 5821 C CA . VAL B 1 95 ? 147.227 126.846 192.609 1.00 35.12 59 VAL B CA 1
ATOM 5822 C C . VAL B 1 95 ? 147.290 125.586 193.463 1.00 35.44 59 VAL B C 1
ATOM 5823 O O . VAL B 1 95 ? 147.822 125.596 194.579 1.00 33.76 59 VAL B O 1
ATOM 5836 N N . LYS B 1 96 ? 146.744 124.483 192.951 1.00 38.60 60 LYS B N 1
ATOM 5837 C CA . LYS B 1 96 ? 146.780 123.224 193.686 1.00 34.56 60 LYS B CA 1
ATOM 5838 C C . LYS B 1 96 ? 148.217 122.781 193.934 1.00 39.96 60 LYS B C 1
ATOM 5839 O O . LYS B 1 96 ? 148.555 122.305 195.024 1.00 42.85 60 LYS B O 1
ATOM 5858 N N . ALA B 1 97 ? 149.079 122.932 192.927 1.00 40.51 61 ALA B N 1
ATOM 5859 C CA . ALA B 1 97 ? 150.473 122.529 193.077 1.00 31.93 61 ALA B CA 1
ATOM 5860 C C . ALA B 1 97 ? 151.175 123.347 194.153 1.00 30.25 61 ALA B C 1
ATOM 5861 O O . ALA B 1 97 ? 151.956 122.805 194.944 1.00 36.72 61 ALA B O 1
ATOM 5868 N N . SER B 1 98 ? 150.915 124.654 194.198 1.00 27.01 62 SER B N 1
ATOM 5869 C CA . SER B 1 98 ? 151.596 125.511 195.163 1.00 22.54 62 SER B CA 1
ATOM 5870 C C . SER B 1 98 ? 151.102 125.265 196.583 1.00 31.31 62 SER B C 1
ATOM 5871 O O . SER B 1 98 ? 151.837 125.512 197.545 1.00 35.27 62 SER B O 1
ATOM 5879 N N . GLN B 1 99 ? 149.867 124.787 196.736 1.00 42.32 63 GLN B N 1
ATOM 5880 C CA . GLN B 1 99 ? 149.332 124.465 198.053 1.00 40.17 63 GLN B CA 1
ATOM 5881 C C . GLN B 1 99 ? 149.677 123.050 198.498 1.00 39.00 63 GLN B C 1
ATOM 5882 O O . GLN B 1 99 ? 149.376 122.687 199.640 1.00 39.04 63 GLN B O 1
ATOM 5896 N N . GLU B 1 100 ? 150.295 122.251 197.633 1.00 44.19 64 GLU B N 1
ATOM 5897 C CA . GLU B 1 100 ? 150.674 120.895 198.001 1.00 43.48 64 GLU B CA 1
ATOM 5898 C C . GLU B 1 100 ? 151.707 120.917 199.121 1.00 50.09 64 GLU B C 1
ATOM 5899 O O . GLU B 1 100 ? 152.495 121.857 199.255 1.00 49.40 64 GLU B O 1
ATOM 5911 N N . ALA B 1 101 ? 151.691 119.866 199.937 1.00 55.96 65 ALA B N 1
ATOM 5912 C CA . ALA B 1 101 ? 152.594 119.785 201.077 1.00 54.89 65 ALA B CA 1
ATOM 5913 C C . ALA B 1 101 ? 154.046 119.769 200.617 1.00 52.84 65 ALA B C 1
ATOM 5914 O O . ALA B 1 101 ? 154.404 119.064 199.669 1.00 52.15 65 ALA B O 1
ATOM 5921 N N . ASP B 1 102 ? 154.884 120.550 201.300 1.00 51.38 66 ASP B N 1
ATOM 5922 C CA . ASP B 1 102 ? 156.315 120.623 201.003 1.00 53.24 66 ASP B CA 1
ATOM 5923 C C . ASP B 1 102 ? 156.571 121.031 199.555 1.00 50.09 66 ASP B C 1
ATOM 5924 O O . ASP B 1 102 ? 157.393 120.426 198.862 1.00 51.84 66 ASP B O 1
ATOM 5933 N N . SER B 1 103 ? 155.867 122.059 199.089 1.00 42.41 67 SER B N 1
ATOM 5934 C CA . SER B 1 103 ? 156.004 122.498 197.708 1.00 40.84 67 SER B CA 1
ATOM 5935 C C . SER B 1 103 ? 156.979 123.665 197.602 1.00 37.93 67 SER B C 1
ATOM 5936 O O . SER B 1 103 ? 157.096 124.494 198.509 1.00 37.35 67 SER B O 1
ATOM 5944 N N . HIS B 1 104 ? 157.686 123.721 196.473 1.00 28.87 68 HIS B N 1
ATOM 5945 C CA . HIS B 1 104 ? 158.606 124.808 196.162 1.00 26.03 68 HIS B CA 1
ATOM 5946 C C . HIS B 1 104 ? 158.132 125.641 194.976 1.00 25.68 68 HIS B C 1
ATOM 5947 O O . HIS B 1 104 ? 158.955 126.260 194.295 1.00 31.58 68 HIS B O 1
ATOM 5961 N N . ILE B 1 105 ? 156.828 125.677 194.721 1.00 26.14 69 ILE B N 1
ATOM 5962 C CA . ILE B 1 105 ? 156.272 126.267 193.510 1.00 26.06 69 ILE B CA 1
ATOM 5963 C C . ILE B 1 105 ? 155.561 127.564 193.865 1.00 19.51 69 ILE B C 1
ATOM 5964 O O . ILE B 1 105 ? 154.698 127.589 194.751 1.00 26.14 69 ILE B O 1
ATOM 5980 N N . ILE B 1 106 ? 155.924 128.640 193.170 1.00 17.85 70 ILE B N 1
ATOM 5981 C CA . ILE B 1 106 ? 155.270 129.937 193.300 1.00 15.07 70 ILE B CA 1
ATOM 5982 C C . ILE B 1 106 ? 154.448 130.177 192.043 1.00 19.52 70 ILE B C 1
ATOM 5983 O O . ILE B 1 106 ? 154.950 130.012 190.924 1.00 25.32 70 ILE B O 1
ATOM 5999 N N . SER B 1 107 ? 153.190 130.565 192.222 1.00 23.21 71 SER B N 1
ATOM 6000 C CA . SER B 1 107 ? 152.260 130.763 191.118 1.00 17.14 71 SER B CA 1
ATOM 6001 C C . SER B 1 107 ? 151.944 132.246 190.993 1.00 15.05 71 SER B C 1
ATOM 6002 O O . SER B 1 107 ? 151.523 132.880 191.966 1.00 23.92 71 SER B O 1
ATOM 6010 N N . ILE B 1 108 ? 152.148 132.792 189.797 1.00 10.04 72 ILE B N 1
ATOM 6011 C CA . ILE B 1 108 ? 151.858 134.188 189.491 1.00 15.47 72 ILE B CA 1
ATOM 6012 C C . ILE B 1 108 ? 150.789 134.205 188.409 1.00 16.16 72 ILE B C 1
ATOM 6013 O O . ILE B 1 108 ? 150.983 133.638 187.326 1.00 17.32 72 ILE B O 1
ATOM 6029 N N . LEU B 1 109 ? 149.664 134.851 188.698 1.00 20.90 73 LEU B N 1
ATOM 6030 C CA . LEU B 1 109 ? 148.513 134.876 187.805 1.00 19.13 73 LEU B CA 1
ATOM 6031 C C . LEU B 1 109 ? 148.339 136.283 187.250 1.00 19.81 73 LEU B C 1
ATOM 6032 O O . LEU B 1 109 ? 148.264 137.251 188.014 1.00 19.60 73 LEU B O 1
ATOM 6048 N N . LEU B 1 110 ? 148.276 136.390 185.926 1.00 19.31 74 LEU B N 1
ATOM 6049 C CA . LEU B 1 110 ? 148.037 137.665 185.269 1.00 14.01 74 LEU B CA 1
ATOM 6050 C C . LEU B 1 110 ? 146.559 137.811 184.932 1.00 18.34 74 LEU B C 1
ATOM 6051 O O . LEU B 1 110 ? 145.848 136.825 184.718 1.00 26.71 74 LEU B O 1
ATOM 6067 N N . ASN B 1 111 ? 146.097 139.062 184.888 1.00 12.40 75 ASN B N 1
ATOM 6068 C CA . ASN B 1 111 ? 144.673 139.310 184.692 1.00 13.13 75 ASN B CA 1
ATOM 6069 C C . ASN B 1 111 ? 144.227 138.964 183.277 1.00 20.97 75 ASN B C 1
ATOM 6070 O O . ASN B 1 111 ? 143.049 138.660 183.061 1.00 21.00 75 ASN B O 1
ATOM 6081 N N . ARG B 1 112 ? 145.140 138.994 182.309 1.00 22.81 76 ARG B N 1
ATOM 6082 C CA . ARG B 1 112 ? 144.821 138.592 180.948 1.00 11.65 76 ARG B CA 1
ATOM 6083 C C . ARG B 1 112 ? 146.113 138.280 180.207 1.00 18.50 76 ARG B C 1
ATOM 6084 O O . ARG B 1 112 ? 147.212 138.380 180.757 1.00 19.07 76 ARG B O 1
ATOM 6105 N N . ASN B 1 113 ? 145.964 137.896 178.941 1.00 22.86 77 ASN B N 1
ATOM 6106 C CA . ASN B 1 113 ? 147.114 137.576 178.108 1.00 17.92 77 ASN B CA 1
ATOM 6107 C C . ASN B 1 113 ? 147.837 138.849 177.690 1.00 18.61 77 ASN B C 1
ATOM 6108 O O . ASN B 1 113 ? 147.224 139.779 177.156 1.00 20.83 77 ASN B O 1
ATOM 6119 N N . TYR B 1 114 ? 149.147 138.885 177.932 1.00 12.75 78 TYR B N 1
ATOM 6120 C CA . TYR B 1 114 ? 149.982 140.012 177.540 1.00 12.85 78 TYR B CA 1
ATOM 6121 C C . TYR B 1 114 ? 151.171 139.630 176.675 1.00 22.09 78 TYR B C 1
ATOM 6122 O O . TYR B 1 114 ? 151.717 140.510 175.998 1.00 24.64 78 TYR B O 1
ATOM 6140 N N . GLY B 1 115 ? 151.588 138.374 176.666 1.00 24.88 79 GLY B N 1
ATOM 6141 C CA . GLY B 1 115 ? 152.701 137.928 175.859 1.00 16.36 79 GLY B CA 1
ATOM 6142 C C . GLY B 1 115 ? 153.708 137.128 176.671 1.00 23.71 79 GLY B C 1
ATOM 6143 O O . GLY B 1 115 ? 153.811 137.247 177.895 1.00 31.83 79 GLY B O 1
ATOM 6147 N N . GLN B 1 116 ? 154.464 136.292 175.956 1.00 26.72 80 GLN B N 1
ATOM 6148 C CA . GLN B 1 116 ? 155.496 135.490 176.605 1.00 18.87 80 GLN B CA 1
ATOM 6149 C C . GLN B 1 116 ? 156.600 136.369 177.176 1.00 18.32 80 GLN B C 1
ATOM 6150 O O . GLN B 1 116 ? 157.112 136.104 178.269 1.00 24.81 80 GLN B O 1
ATOM 6164 N N . HIS B 1 117 ? 156.984 137.418 176.448 1.00 13.72 81 HIS B N 1
ATOM 6165 C CA . HIS B 1 117 ? 158.035 138.308 176.929 1.00 15.00 81 HIS B CA 1
ATOM 6166 C C . HIS B 1 117 ? 157.621 138.996 178.222 1.00 16.76 81 HIS B C 1
ATOM 6167 O O . HIS B 1 117 ? 158.405 139.082 179.174 1.00 22.60 81 HIS B O 1
ATOM 6181 N N . ALA B 1 118 ? 156.383 139.491 178.276 1.00 20.94 82 ALA B N 1
ATOM 6182 C CA . ALA B 1 118 ? 155.912 140.171 179.477 1.00 20.26 82 ALA B CA 1
ATOM 6183 C C . ALA B 1 118 ? 155.753 139.197 180.636 1.00 20.18 82 ALA B C 1
ATOM 6184 O O . ALA B 1 118 ? 156.008 139.550 181.793 1.00 20.24 82 ALA B O 1
ATOM 6191 N N . ALA B 1 119 ? 155.326 137.966 180.347 1.00 20.14 83 ALA B N 1
ATOM 6192 C CA . ALA B 1 119 ? 155.200 136.963 181.398 1.00 18.00 83 ALA B CA 1
ATOM 6193 C C . ALA B 1 119 ? 156.551 136.646 182.026 1.00 15.80 83 ALA B C 1
ATOM 6194 O O . ALA B 1 119 ? 156.647 136.463 183.245 1.00 28.45 83 ALA B O 1
ATOM 6201 N N . ILE B 1 120 ? 157.604 136.565 181.211 1.00 18.35 84 ILE B N 1
ATOM 6202 C CA . ILE B 1 120 ? 158.937 136.304 181.742 1.00 18.10 84 ILE B CA 1
ATOM 6203 C C . ILE B 1 120 ? 159.388 137.450 182.637 1.00 12.02 84 ILE B C 1
ATOM 6204 O O . ILE B 1 120 ? 159.940 137.230 183.722 1.00 25.85 84 ILE B O 1
ATOM 6220 N N . MET B 1 121 ? 159.163 138.691 182.201 1.00 20.16 85 MET B N 1
ATOM 6221 C CA . MET B 1 121 ? 159.563 139.840 183.003 1.00 19.13 85 MET B CA 1
ATOM 6222 C C . MET B 1 121 ? 158.827 139.875 184.334 1.00 12.16 85 MET B C 1
ATOM 6223 O O . MET B 1 121 ? 159.373 140.347 185.337 1.00 22.68 85 MET B O 1
ATOM 6237 N N . ALA B 1 122 ? 157.586 139.389 184.362 1.00 16.57 86 ALA B N 1
ATOM 6238 C CA . ALA B 1 122 ? 156.869 139.278 185.626 1.00 7.50 86 ALA B CA 1
ATOM 6239 C C . ALA B 1 122 ? 157.574 138.313 186.569 1.00 17.87 86 ALA B C 1
ATOM 6240 O O . ALA B 1 122 ? 157.647 138.556 187.779 1.00 22.84 86 ALA B O 1
ATOM 6247 N N . GLY B 1 123 ? 158.093 137.207 186.034 1.00 10.88 87 GLY B N 1
ATOM 6248 C CA . GLY B 1 123 ? 158.828 136.269 186.867 1.00 3.89 87 GLY B CA 1
ATOM 6249 C C . GLY B 1 123 ? 160.122 136.853 187.397 1.00 17.07 87 GLY B C 1
ATOM 6250 O O . GLY B 1 123 ? 160.473 136.661 188.563 1.00 23.13 87 GLY B O 1
ATOM 6254 N N . PHE B 1 124 ? 160.851 137.575 186.543 1.00 18.32 88 PHE B N 1
ATOM 6255 C CA . PHE B 1 124 ? 162.105 138.186 186.968 1.00 10.05 88 PHE B CA 1
ATOM 6256 C C . PHE B 1 124 ? 161.906 139.106 188.164 1.00 12.90 88 PHE B C 1
ATOM 6257 O O . PHE B 1 124 ? 162.816 139.259 188.987 1.00 19.52 88 PHE B O 1
ATOM 6274 N N . SER B 1 125 ? 160.732 139.727 188.280 1.00 19.84 89 SER B N 1
ATOM 6275 C CA . SER B 1 125 ? 160.464 140.645 189.378 1.00 20.26 89 SER B CA 1
ATOM 6276 C C . SER B 1 125 ? 160.152 139.935 190.688 1.00 22.41 89 SER B C 1
ATOM 6277 O O . SER B 1 125 ? 160.017 140.608 191.714 1.00 26.74 89 SER B O 1
ATOM 6285 N N . HIS B 1 126 ? 160.032 138.606 190.682 1.00 11.71 90 HIS B N 1
ATOM 6286 C CA . HIS B 1 126 ? 159.690 137.852 191.878 1.00 13.12 90 HIS B CA 1
ATOM 6287 C C . HIS B 1 126 ? 160.712 136.783 192.242 1.00 17.08 90 HIS B C 1
ATOM 6288 O O . HIS B 1 126 ? 160.482 136.036 193.199 1.00 26.83 90 HIS B O 1
ATOM 6302 N N . VAL B 1 127 ? 161.829 136.686 191.518 1.00 21.64 91 VAL B N 1
ATOM 6303 C CA . VAL B 1 127 ? 162.811 135.650 191.818 1.00 14.20 91 VAL B CA 1
ATOM 6304 C C . VAL B 1 127 ? 163.594 136.015 193.076 1.00 23.94 91 VAL B C 1
ATOM 6305 O O . VAL B 1 127 ? 163.668 137.177 193.492 1.00 27.48 91 VAL B O 1
ATOM 6318 N N . SER B 1 128 ? 164.187 134.990 193.691 1.00 26.66 92 SER B N 1
ATOM 6319 C CA . SER B 1 128 ? 164.961 135.156 194.910 1.00 22.15 92 SER B CA 1
ATOM 6320 C C . SER B 1 128 ? 166.275 134.386 194.899 1.00 29.79 92 SER B C 1
ATOM 6321 O O . SER B 1 128 ? 166.966 134.366 195.923 1.00 31.89 92 SER B O 1
ATOM 6329 N N . GLY B 1 129 ? 166.639 133.758 193.783 1.00 27.01 93 GLY B N 1
ATOM 6330 C CA . GLY B 1 129 ? 167.831 132.943 193.721 1.00 13.45 93 GLY B CA 1
ATOM 6331 C C . GLY B 1 129 ? 169.030 133.682 193.164 1.00 22.66 93 GLY B C 1
ATOM 6332 O O . GLY B 1 129 ? 168.996 134.876 192.867 1.00 21.47 93 GLY B O 1
ATOM 6336 N N . ASP B 1 130 ? 170.123 132.933 193.023 1.00 30.34 94 ASP B N 1
ATOM 6337 C CA . ASP B 1 130 ? 171.367 133.469 192.484 1.00 18.58 94 ASP B CA 1
ATOM 6338 C C . ASP B 1 130 ? 171.547 133.147 191.008 1.00 20.25 94 ASP B C 1
ATOM 6339 O O . ASP B 1 130 ? 172.207 133.909 190.291 1.00 20.68 94 ASP B O 1
ATOM 6348 N N . LEU B 1 131 ? 170.983 132.036 190.544 1.00 23.10 95 LEU B N 1
ATOM 6349 C CA . LEU B 1 131 ? 171.032 131.639 189.145 1.00 18.66 95 LEU B CA 1
ATOM 6350 C C . LEU B 1 131 ? 169.607 131.477 188.636 1.00 14.59 95 LEU B C 1
ATOM 6351 O O . LEU B 1 131 ? 168.793 130.798 189.268 1.00 15.74 95 LEU B O 1
ATOM 6367 N N . ILE B 1 132 ? 169.311 132.101 187.499 1.00 19.11 96 ILE B N 1
ATOM 6368 C CA . ILE B 1 132 ? 167.971 132.115 186.923 1.00 21.59 96 ILE B CA 1
ATOM 6369 C C . ILE B 1 132 ? 167.990 131.295 185.641 1.00 17.38 96 ILE B C 1
ATOM 6370 O O . ILE B 1 132 ? 168.844 131.510 184.773 1.00 24.22 96 ILE B O 1
ATOM 6386 N N . ILE B 1 133 ? 167.049 130.363 185.522 1.00 25.55 97 ILE B N 1
ATOM 6387 C CA . ILE B 1 133 ? 166.944 129.474 184.371 1.00 17.59 97 ILE B CA 1
ATOM 6388 C C . ILE B 1 133 ? 165.543 129.602 183.789 1.00 13.64 97 ILE B C 1
ATOM 6389 O O . ILE B 1 133 ? 164.551 129.518 184.522 1.00 27.81 97 ILE B O 1
ATOM 6405 N N . THR B 1 134 ? 165.467 129.805 182.477 1.00 10.09 98 THR B N 1
ATOM 6406 C CA . THR B 1 134 ? 164.202 129.876 181.760 1.00 23.70 98 THR B CA 1
ATOM 6407 C C . THR B 1 134 ? 163.959 128.571 181.013 1.00 18.34 98 THR B C 1
ATOM 6408 O O . THR B 1 134 ? 164.885 127.989 180.441 1.00 20.02 98 THR B O 1
ATOM 6419 N N . LEU B 1 135 ? 162.707 128.122 181.017 1.00 23.28 99 LEU B N 1
ATOM 6420 C CA . LEU B 1 135 ? 162.344 126.835 180.447 1.00 25.65 99 LEU B CA 1
ATOM 6421 C C . LEU B 1 135 ? 160.968 126.938 179.804 1.00 25.09 99 LEU B C 1
ATOM 6422 O O . LEU B 1 135 ? 160.175 127.827 180.122 1.00 32.57 99 LEU B O 1
ATOM 6438 N N . ASP B 1 136 ? 160.697 126.014 178.886 1.00 41.87 100 ASP B N 1
ATOM 6439 C CA . ASP B 1 136 ? 159.451 125.981 178.132 1.00 39.65 100 ASP B CA 1
ATOM 6440 C C . ASP B 1 136 ? 158.529 124.917 178.713 1.00 34.69 100 ASP B C 1
ATOM 6441 O O . ASP B 1 136 ? 158.987 123.851 179.137 1.00 33.37 100 ASP B O 1
ATOM 6450 N N . ALA B 1 137 ? 157.228 125.212 178.727 1.00 32.80 101 ALA B N 1
ATOM 6451 C CA . ALA B 1 137 ? 156.258 124.324 179.359 1.00 33.15 101 ALA B CA 1
ATOM 6452 C C . ALA B 1 137 ? 155.770 123.218 178.433 1.00 38.88 101 ALA B C 1
ATOM 6453 O O . ALA B 1 137 ? 155.044 122.329 178.889 1.00 37.09 101 ALA B O 1
ATOM 6460 N N . ASP B 1 138 ? 156.145 123.246 177.156 1.00 43.63 102 ASP B N 1
ATOM 6461 C CA . ASP B 1 138 ? 155.731 122.221 176.206 1.00 38.97 102 ASP B CA 1
ATOM 6462 C C . ASP B 1 138 ? 156.643 121.000 176.213 1.00 43.65 102 ASP B C 1
ATOM 6463 O O . ASP B 1 138 ? 156.407 120.068 175.437 1.00 45.23 102 ASP B O 1
ATOM 6472 N N . LEU B 1 139 ? 157.675 120.987 177.058 1.00 39.90 103 LEU B N 1
ATOM 6473 C CA . LEU B 1 139 ? 158.578 119.845 177.197 1.00 37.43 103 LEU B CA 1
ATOM 6474 C C . LEU B 1 139 ? 159.355 119.567 175.913 1.00 42.52 103 LEU B C 1
ATOM 6475 O O . LEU B 1 139 ? 159.835 118.452 175.695 1.00 44.14 103 LEU B O 1
ATOM 6491 N N . GLN B 1 140 ? 159.488 120.574 175.047 1.00 48.95 104 GLN B N 1
ATOM 6492 C CA . GLN B 1 140 ? 160.390 120.439 173.909 1.00 46.31 104 GLN B CA 1
ATOM 6493 C C . GLN B 1 140 ? 161.839 120.353 174.369 1.00 49.21 104 GLN B C 1
ATOM 6494 O O . GLN B 1 140 ? 162.619 119.553 173.839 1.00 51.82 104 GLN B O 1
ATOM 6508 N N . ASN B 1 141 ? 162.218 121.170 175.355 1.00 47.16 105 ASN B N 1
ATOM 6509 C CA . ASN B 1 141 ? 163.549 121.122 175.940 1.00 41.75 105 ASN B CA 1
ATOM 6510 C C . ASN B 1 141 ? 163.513 120.283 177.207 1.00 39.26 105 ASN B C 1
ATOM 6511 O O . ASN B 1 141 ? 162.812 120.656 178.159 1.00 37.09 105 ASN B O 1
ATOM 6522 N N . PRO B 1 142 ? 164.225 119.160 177.274 1.00 45.52 106 PRO B N 1
ATOM 6523 C CA . PRO B 1 142 ? 164.139 118.300 178.459 1.00 41.02 106 PRO B CA 1
ATOM 6524 C C . PRO B 1 142 ? 164.554 119.043 179.716 1.00 44.09 106 PRO B C 1
ATOM 6525 O O . PRO B 1 142 ? 165.550 119.780 179.712 1.00 41.64 106 PRO B O 1
ATOM 6536 N N . PRO B 1 143 ? 163.814 118.880 180.816 1.00 38.95 107 PRO B N 1
ATOM 6537 C CA . PRO B 1 143 ? 164.281 119.434 182.097 1.00 32.89 107 PRO B CA 1
ATOM 6538 C C . PRO B 1 143 ? 165.539 118.768 182.623 1.00 37.51 107 PRO B C 1
ATOM 6539 O O . PRO B 1 143 ? 166.199 119.332 183.504 1.00 38.83 107 PRO B O 1
ATOM 6550 N N . GLU B 1 144 ? 165.893 117.586 182.116 1.00 35.61 108 GLU B N 1
ATOM 6551 C CA . GLU B 1 144 ? 167.052 116.864 182.622 1.00 34.03 108 GLU B CA 1
ATOM 6552 C C . GLU B 1 144 ? 168.368 117.537 182.257 1.00 42.76 108 GLU B C 1
ATOM 6553 O O . GLU B 1 144 ? 169.415 117.127 182.769 1.00 41.98 108 GLU B O 1
ATOM 6565 N N . GLU B 1 145 ? 168.344 118.546 181.386 1.00 37.77 109 GLU B N 1
ATOM 6566 C CA . GLU B 1 145 ? 169.553 119.278 181.036 1.00 32.73 109 GLU B CA 1
ATOM 6567 C C . GLU B 1 145 ? 169.894 120.363 182.048 1.00 28.88 109 GLU B C 1
ATOM 6568 O O . GLU B 1 145 ? 170.948 120.996 181.927 1.00 35.34 109 GLU B O 1
ATOM 6580 N N . ILE B 1 146 ? 169.029 120.592 183.038 1.00 27.98 110 ILE B N 1
ATOM 6581 C CA . ILE B 1 146 ? 169.261 121.675 183.995 1.00 28.86 110 ILE B CA 1
ATOM 6582 C C . ILE B 1 146 ? 170.565 121.489 184.759 1.00 30.90 110 ILE B C 1
ATOM 6583 O O . ILE B 1 146 ? 171.323 122.461 184.888 1.00 33.83 110 ILE B O 1
ATOM 6599 N N . PRO B 1 147 ? 170.889 120.308 185.290 1.00 34.10 111 PRO B N 1
ATOM 6600 C CA . PRO B 1 147 ? 172.143 120.174 186.048 1.00 33.30 111 PRO B CA 1
ATOM 6601 C C . PRO B 1 147 ? 173.380 120.548 185.252 1.00 30.54 111 PRO B C 1
ATOM 6602 O O . PRO B 1 147 ? 174.346 121.056 185.834 1.00 30.97 111 PRO B O 1
ATOM 6613 N N . ARG B 1 148 ? 173.386 120.310 183.939 1.00 28.94 112 ARG B N 1
ATOM 6614 C CA . ARG B 1 148 ? 174.544 120.675 183.130 1.00 26.83 112 ARG B CA 1
ATOM 6615 C C . ARG B 1 148 ? 174.780 122.179 183.145 1.00 28.43 112 ARG B C 1
ATOM 6616 O O . ARG B 1 148 ? 175.924 122.633 183.260 1.00 30.80 112 ARG B O 1
ATOM 6637 N N . LEU B 1 149 ? 173.711 122.968 183.023 1.00 25.48 113 LEU B N 1
ATOM 6638 C CA . LEU B 1 149 ? 173.859 124.419 183.010 1.00 23.70 113 LEU B CA 1
ATOM 6639 C C . LEU B 1 149 ? 174.360 124.937 184.352 1.00 24.56 113 LEU B C 1
ATOM 6640 O O . LEU B 1 149 ? 175.171 125.868 184.401 1.00 27.04 113 LEU B O 1
ATOM 6656 N N . VAL B 1 150 ? 173.881 124.354 185.451 1.00 27.18 114 VAL B N 1
ATOM 6657 C CA . VAL B 1 150 ? 174.332 124.781 186.773 1.00 25.19 114 VAL B CA 1
ATOM 6658 C C . VAL B 1 150 ? 175.825 124.524 186.930 1.00 25.65 114 VAL B C 1
ATOM 6659 O O . VAL B 1 150 ? 176.567 125.366 187.448 1.00 34.31 114 VAL B O 1
ATOM 6672 N N . ALA B 1 151 ? 176.287 123.353 186.487 1.00 22.53 115 ALA B N 1
ATOM 6673 C CA . ALA B 1 151 ? 177.707 123.037 186.586 1.00 25.52 115 ALA B CA 1
ATOM 6674 C C . ALA B 1 151 ? 178.547 123.998 185.756 1.00 23.52 115 ALA B C 1
ATOM 6675 O O . ALA B 1 151 ? 179.604 124.456 186.204 1.00 36.02 115 ALA B O 1
ATOM 6682 N N . LYS B 1 152 ? 178.095 124.312 184.542 1.00 25.41 116 LYS B N 1
ATOM 6683 C CA . LYS B 1 152 ? 178.845 125.221 183.683 1.00 24.80 116 LYS B CA 1
ATOM 6684 C C . LYS B 1 152 ? 178.912 126.620 184.283 1.00 23.91 116 LYS B C 1
ATOM 6685 O O . LYS B 1 152 ? 179.939 127.300 184.173 1.00 28.39 116 LYS B O 1
ATOM 6704 N N . ALA B 1 153 ? 177.827 127.070 184.915 1.00 25.55 117 ALA B N 1
ATOM 6705 C CA . ALA B 1 153 ? 177.822 128.399 185.516 1.00 26.43 117 ALA B CA 1
ATOM 6706 C C . ALA B 1 153 ? 178.767 128.477 186.706 1.00 29.17 117 ALA B C 1
ATOM 6707 O O . ALA B 1 153 ? 179.334 129.541 186.983 1.00 34.83 117 ALA B O 1
ATOM 6714 N N . ASP B 1 154 ? 178.952 127.367 187.423 1.00 34.48 118 ASP B N 1
ATOM 6715 C CA . ASP B 1 154 ? 179.872 127.353 188.553 1.00 33.64 118 ASP B CA 1
ATOM 6716 C C . ASP B 1 154 ? 181.318 127.568 188.132 1.00 34.12 118 ASP B C 1
ATOM 6717 O O . ASP B 1 154 ? 182.161 127.839 188.994 1.00 34.78 118 ASP B O 1
ATOM 6726 N N . GLU B 1 155 ? 181.625 127.454 186.842 1.00 33.61 119 GLU B N 1
ATOM 6727 C CA . GLU B 1 155 ? 182.963 127.727 186.337 1.00 29.05 119 GLU B CA 1
ATOM 6728 C C . GLU B 1 155 ? 183.227 129.214 186.136 1.00 33.02 119 GLU B C 1
ATOM 6729 O O . GLU B 1 155 ? 184.368 129.586 185.840 1.00 32.83 119 GLU B O 1
ATOM 6741 N N . GLY B 1 156 ? 182.215 130.063 186.285 1.00 30.30 120 GLY B N 1
ATOM 6742 C CA . GLY B 1 156 ? 182.393 131.497 186.209 1.00 30.17 120 GLY B CA 1
ATOM 6743 C C . GLY B 1 156 ? 181.705 132.190 185.055 1.00 33.17 120 GLY B C 1
ATOM 6744 O O . GLY B 1 156 ? 181.943 133.386 184.851 1.00 35.46 120 GLY B O 1
ATOM 6748 N N . PHE B 1 157 ? 180.864 131.492 184.298 1.00 24.38 121 PHE B N 1
ATOM 6749 C CA . PHE B 1 157 ? 180.187 132.104 183.165 1.00 16.50 121 PHE B CA 1
ATOM 6750 C C . PHE B 1 157 ? 178.921 132.821 183.616 1.00 19.62 121 PHE B C 1
ATOM 6751 O O . PHE B 1 157 ? 178.126 132.286 184.393 1.00 24.18 121 PHE B O 1
ATOM 6768 N N . ASP B 1 158 ? 178.743 134.050 183.124 1.00 24.82 122 ASP B N 1
ATOM 6769 C CA . ASP B 1 158 ? 177.576 134.845 183.489 1.00 18.43 122 ASP B CA 1
ATOM 6770 C C . ASP B 1 158 ? 176.327 134.404 182.738 1.00 17.08 122 ASP B C 1
ATOM 6771 O O . ASP B 1 158 ? 175.222 134.464 183.287 1.00 18.49 122 ASP B O 1
ATOM 6780 N N . VAL B 1 159 ? 176.477 133.968 181.490 1.00 15.89 123 VAL B N 1
ATOM 6781 C CA . VAL B 1 159 ? 175.363 133.521 180.664 1.00 11.43 123 VAL B CA 1
ATOM 6782 C C . VAL B 1 159 ? 175.743 132.192 180.031 1.00 13.70 123 VAL B C 1
ATOM 6783 O O . VAL B 1 159 ? 176.860 132.037 179.527 1.00 23.88 123 VAL B O 1
ATOM 6796 N N . VAL B 1 160 ? 174.818 131.237 180.063 1.00 20.58 124 VAL B N 1
ATOM 6797 C CA . VAL B 1 160 ? 175.014 129.917 179.476 1.00 14.38 124 VAL B CA 1
ATOM 6798 C C . VAL B 1 160 ? 173.841 129.660 178.542 1.00 19.26 124 VAL B C 1
ATOM 6799 O O . VAL B 1 160 ? 172.681 129.680 178.971 1.00 27.36 124 VAL B O 1
ATOM 6812 N N . GLY B 1 161 ? 174.139 129.423 177.263 1.00 29.15 125 GLY B N 1
ATOM 6813 C CA . GLY B 1 161 ? 173.131 129.122 176.273 1.00 18.19 125 GLY B CA 1
ATOM 6814 C C . GLY B 1 161 ? 173.164 127.664 175.836 1.00 22.22 125 GLY B C 1
ATOM 6815 O O . GLY B 1 161 ? 173.950 126.851 176.313 1.00 25.39 125 GLY B O 1
ATOM 6819 N N . THR B 1 162 ? 172.275 127.346 174.897 1.00 35.39 126 THR B N 1
ATOM 6820 C CA . THR B 1 162 ? 172.158 125.997 174.363 1.00 38.19 126 THR B CA 1
ATOM 6821 C C . THR B 1 162 ? 171.997 126.054 172.851 1.00 35.09 126 THR B C 1
ATOM 6822 O O . THR B 1 162 ? 171.487 127.033 172.299 1.00 37.15 126 THR B O 1
ATOM 6833 N N . VAL B 1 163 ? 172.442 124.989 172.188 1.00 36.09 127 VAL B N 1
ATOM 6834 C CA . VAL B 1 163 ? 172.306 124.832 170.743 1.00 43.83 127 VAL B CA 1
ATOM 6835 C C . VAL B 1 163 ? 171.692 123.465 170.477 1.00 40.43 127 VAL B C 1
ATOM 6836 O O . VAL B 1 163 ? 172.175 122.452 170.998 1.00 41.41 127 VAL B O 1
ATOM 6849 N N . ARG B 1 164 ? 170.636 123.435 169.667 1.00 45.89 128 ARG B N 1
ATOM 6850 C CA . ARG B 1 164 ? 169.947 122.192 169.336 1.00 50.61 128 ARG B CA 1
ATOM 6851 C C . ARG B 1 164 ? 170.684 121.485 168.205 1.00 52.69 128 ARG B C 1
ATOM 6852 O O . ARG B 1 164 ? 171.064 122.115 167.213 1.00 52.02 128 ARG B O 1
ATOM 6873 N N . GLN B 1 165 ? 170.877 120.178 168.354 1.00 59.04 129 GLN B N 1
ATOM 6874 C CA . GLN B 1 165 ? 171.644 119.403 167.392 1.00 58.55 129 GLN B CA 1
ATOM 6875 C C . GLN B 1 165 ? 170.729 118.599 166.475 1.00 63.03 129 GLN B C 1
ATOM 6876 O O . GLN B 1 165 ? 169.739 118.005 166.910 1.00 64.50 129 GLN B O 1
ATOM 6890 N N . ASN B 1 166 ? 171.081 118.584 165.190 1.00 70.78 130 ASN B N 1
ATOM 6891 C CA . ASN B 1 166 ? 170.405 117.751 164.195 1.00 74.06 130 ASN B CA 1
ATOM 6892 C C . ASN B 1 166 ? 168.903 118.016 164.157 1.00 73.37 130 ASN B C 1
ATOM 6893 O O . ASN B 1 166 ? 168.095 117.085 164.106 1.00 72.40 130 ASN B O 1
ATOM 6904 N N . ARG B 1 167 ? 168.514 119.292 164.179 1.00 69.44 131 ARG B N 1
ATOM 6905 C CA . ARG B 1 167 ? 167.101 119.632 164.076 1.00 72.03 131 ARG B CA 1
ATOM 6906 C C . ARG B 1 167 ? 166.610 119.661 162.634 1.00 73.12 131 ARG B C 1
ATOM 6907 O O . ARG B 1 167 ? 165.394 119.667 162.411 1.00 70.62 131 ARG B O 1
ATOM 6928 N N . GLN B 1 168 ? 167.519 119.672 161.660 1.00 83.62 132 GLN B N 1
ATOM 6929 C CA . GLN B 1 168 ? 167.177 119.512 160.246 1.00 84.56 132 GLN B CA 1
ATOM 6930 C C . GLN B 1 168 ? 166.044 120.450 159.832 1.00 85.01 132 GLN B C 1
ATOM 6931 O O . GLN B 1 168 ? 164.959 120.023 159.432 1.00 83.53 132 GLN B O 1
ATOM 6945 N N . ASP B 1 169 ? 166.310 121.749 159.936 1.00 88.33 133 ASP B N 1
ATOM 6946 C CA . ASP B 1 169 ? 165.351 122.745 159.489 1.00 88.38 133 ASP B CA 1
ATOM 6947 C C . ASP B 1 169 ? 165.492 122.982 157.987 1.00 89.22 133 ASP B C 1
ATOM 6948 O O . ASP B 1 169 ? 166.426 122.504 157.336 1.00 87.81 133 ASP B O 1
ATOM 6952 N N . SER B 1 170 ? 164.542 123.733 157.436 1.00 89.74 134 SER B N 1
ATOM 6953 C CA . SER B 1 170 ? 164.571 124.049 156.016 1.00 88.61 134 SER B CA 1
ATOM 6954 C C . SER B 1 170 ? 165.753 124.958 155.695 1.00 89.09 134 SER B C 1
ATOM 6955 O O . SER B 1 170 ? 166.307 125.632 156.568 1.00 87.99 134 SER B O 1
ATOM 6963 N N . LEU B 1 171 ? 166.139 124.969 154.417 1.00 86.18 135 LEU B N 1
ATOM 6964 C CA . LEU B 1 171 ? 167.301 125.750 154.005 1.00 86.38 135 LEU B CA 1
ATOM 6965 C C . LEU B 1 171 ? 167.096 127.235 154.275 1.00 85.43 135 LEU B C 1
ATOM 6966 O O . LEU B 1 171 ? 168.014 127.918 154.743 1.00 83.88 135 LEU B O 1
ATOM 6982 N N . PHE B 1 172 ? 165.902 127.755 153.984 1.00 82.64 136 PHE B N 1
ATOM 6983 C CA . PHE B 1 172 ? 165.645 129.174 154.207 1.00 84.49 136 PHE B CA 1
ATOM 6984 C C . PHE B 1 172 ? 165.776 129.528 155.683 1.00 84.37 136 PHE B C 1
ATOM 6985 O O . PHE B 1 172 ? 166.402 130.533 156.040 1.00 81.32 136 PHE B O 1
ATOM 7002 N N . ARG B 1 173 ? 165.190 128.710 156.560 1.00 84.86 137 ARG B N 1
ATOM 7003 C CA . ARG B 1 173 ? 165.309 128.964 157.991 1.00 84.11 137 ARG B CA 1
ATOM 7004 C C . ARG B 1 173 ? 166.731 128.721 158.480 1.00 82.82 137 ARG B C 1
ATOM 7005 O O . ARG B 1 173 ? 167.227 129.457 159.341 1.00 82.35 137 ARG B O 1
ATOM 7026 N N . LYS B 1 174 ? 167.400 127.697 157.947 1.00 78.93 138 LYS B N 1
ATOM 7027 C CA . LYS B 1 174 ? 168.778 127.428 158.342 1.00 78.85 138 LYS B CA 1
ATOM 7028 C C . LYS B 1 174 ? 169.696 128.574 157.936 1.00 78.70 138 LYS B C 1
ATOM 7029 O O . LYS B 1 174 ? 170.570 128.989 158.706 1.00 78.21 138 LYS B O 1
ATOM 7048 N N . SER B 1 175 ? 169.513 129.097 156.723 1.00 77.93 139 SER B N 1
ATOM 7049 C CA . SER B 1 175 ? 170.338 130.210 156.265 1.00 78.41 139 SER B CA 1
ATOM 7050 C C . SER B 1 175 ? 170.083 131.460 157.098 1.00 75.37 139 SER B C 1
ATOM 7051 O O . SER B 1 175 ? 171.015 132.202 157.426 1.00 72.46 139 SER B O 1
ATOM 7059 N N . ALA B 1 176 ? 168.820 131.709 157.449 1.00 69.43 140 ALA B N 1
ATOM 7060 C CA . ALA B 1 176 ? 168.492 132.895 158.233 1.00 69.13 140 ALA B CA 1
ATOM 7061 C C . ALA B 1 176 ? 169.157 132.852 159.602 1.00 69.61 140 ALA B C 1
ATOM 7062 O O . ALA B 1 176 ? 169.636 133.877 160.101 1.00 68.71 140 ALA B O 1
ATOM 7069 N N . SER B 1 177 ? 169.194 131.674 160.228 1.00 68.37 141 SER B N 1
ATOM 7070 C CA . SER B 1 177 ? 169.824 131.554 161.538 1.00 64.12 141 SER B CA 1
ATOM 7071 C C . SER B 1 177 ? 171.302 131.917 161.473 1.00 62.34 141 SER B C 1
ATOM 7072 O O . SER B 1 177 ? 171.825 132.587 162.371 1.00 63.40 141 SER B O 1
ATOM 7080 N N . LYS B 1 178 ? 171.993 131.482 160.418 1.00 61.30 142 LYS B N 1
ATOM 7081 C CA . LYS B 1 178 ? 173.408 131.809 160.275 1.00 63.12 142 LYS B CA 1
ATOM 7082 C C . LYS B 1 178 ? 173.617 133.313 160.151 1.00 63.57 142 LYS B C 1
ATOM 7083 O O . LYS B 1 178 ? 174.548 133.869 160.745 1.00 61.12 142 LYS B O 1
ATOM 7102 N N . ILE B 1 179 ? 172.764 133.989 159.379 1.00 62.36 143 ILE B N 1
ATOM 7103 C CA . ILE B 1 179 ? 172.901 135.433 159.205 1.00 60.25 143 ILE B CA 1
ATOM 7104 C C . ILE B 1 179 ? 172.707 136.146 160.536 1.00 58.92 143 ILE B C 1
ATOM 7105 O O . ILE B 1 179 ? 173.447 137.077 160.877 1.00 56.50 143 ILE B O 1
ATOM 7121 N N . ILE B 1 180 ? 171.704 135.723 161.308 1.00 50.62 144 ILE B N 1
ATOM 7122 C CA . ILE B 1 180 ? 171.445 136.354 162.598 1.00 51.08 144 ILE B CA 1
ATOM 7123 C C . ILE B 1 180 ? 172.621 136.143 163.543 1.00 50.50 144 ILE B C 1
ATOM 7124 O O . ILE B 1 180 ? 173.006 137.051 164.288 1.00 50.41 144 ILE B O 1
ATOM 7140 N N . ASN B 1 181 ? 173.209 134.945 163.530 1.00 50.60 145 ASN B N 1
ATOM 7141 C CA . ASN B 1 181 ? 174.327 134.661 164.424 1.00 46.72 145 ASN B CA 1
ATOM 7142 C C . ASN B 1 181 ? 175.502 135.590 164.146 1.00 50.55 145 ASN B C 1
ATOM 7143 O O . ASN B 1 181 ? 176.113 136.132 165.075 1.00 50.87 145 ASN B O 1
ATOM 7154 N N . LEU B 1 182 ? 175.834 135.788 162.869 1.00 52.19 146 LEU B N 1
ATOM 7155 C CA . LEU B 1 182 ? 176.925 136.693 162.524 1.00 54.10 146 LEU B CA 1
ATOM 7156 C C . LEU B 1 182 ? 176.613 138.117 162.967 1.00 54.91 146 LEU B C 1
ATOM 7157 O O . LEU B 1 182 ? 177.476 138.812 163.515 1.00 54.87 146 LEU B O 1
ATOM 7173 N N . LEU B 1 183 ? 175.377 138.565 162.741 1.00 47.82 147 LEU B N 1
ATOM 7174 C CA . LEU B 1 183 ? 175.006 139.929 163.100 1.00 45.21 147 LEU B CA 1
ATOM 7175 C C . LEU B 1 183 ? 175.119 140.154 164.603 1.00 44.48 147 LEU B C 1
ATOM 7176 O O . LEU B 1 183 ? 175.610 141.198 165.049 1.00 45.84 147 LEU B O 1
ATOM 7192 N N . ILE B 1 184 ? 174.670 139.184 165.402 1.00 41.28 148 ILE B N 1
ATOM 7193 C CA . ILE B 1 184 ? 174.761 139.319 166.853 1.00 42.23 148 ILE B CA 1
ATOM 7194 C C . ILE B 1 184 ? 176.216 139.283 167.302 1.00 47.22 148 ILE B C 1
ATOM 7195 O O . ILE B 1 184 ? 176.613 140.003 168.225 1.00 44.17 148 ILE B O 1
ATOM 7211 N N . GLN B 1 185 ? 177.033 138.445 166.661 1.00 51.66 149 GLN B N 1
ATOM 7212 C CA . GLN B 1 185 ? 178.441 138.353 167.034 1.00 49.87 149 GLN B CA 1
ATOM 7213 C C . GLN B 1 185 ? 179.145 139.692 166.849 1.00 49.21 149 GLN B C 1
ATOM 7214 O O . GLN B 1 185 ? 179.879 140.150 167.732 1.00 46.64 149 GLN B O 1
ATOM 7228 N N . ARG B 1 186 ? 178.928 140.337 165.701 1.00 53.55 150 ARG B N 1
ATOM 7229 C CA . ARG B 1 186 ? 179.597 141.604 165.425 1.00 55.33 150 ARG B CA 1
ATOM 7230 C C . ARG B 1 186 ? 179.176 142.691 166.406 1.00 52.14 150 ARG B C 1
ATOM 7231 O O . ARG B 1 186 ? 180.018 143.461 166.881 1.00 55.67 150 ARG B O 1
ATOM 7252 N N . THR B 1 187 ? 177.884 142.769 166.719 1.00 44.13 151 THR B N 1
ATOM 7253 C CA . THR B 1 187 ? 177.351 143.870 167.511 1.00 44.17 151 THR B CA 1
ATOM 7254 C C . THR B 1 187 ? 177.591 143.692 169.007 1.00 44.08 151 THR B C 1
ATOM 7255 O O . THR B 1 187 ? 177.973 144.647 169.690 1.00 43.50 151 THR B O 1
ATOM 7266 N N . THR B 1 188 ? 177.377 142.485 169.532 1.00 43.22 152 THR B N 1
ATOM 7267 C CA . THR B 1 188 ? 177.488 142.243 170.964 1.00 38.63 152 THR B CA 1
ATOM 7268 C C . THR B 1 188 ? 178.849 141.707 171.385 1.00 41.13 152 THR B C 1
ATOM 7269 O O . THR B 1 188 ? 179.205 141.826 172.562 1.00 35.87 152 THR B O 1
ATOM 7280 N N . GLY B 1 189 ? 179.613 141.126 170.463 1.00 47.19 153 GLY B N 1
ATOM 7281 C CA . GLY B 1 189 ? 180.845 140.455 170.810 1.00 43.63 153 GLY B CA 1
ATOM 7282 C C . GLY B 1 189 ? 180.674 139.030 171.285 1.00 44.27 153 GLY B C 1
ATOM 7283 O O . GLY B 1 189 ? 181.679 138.365 171.569 1.00 46.79 153 GLY B O 1
ATOM 7287 N N . LYS B 1 190 ? 179.440 138.542 171.384 1.00 39.30 154 LYS B N 1
ATOM 7288 C CA . LYS B 1 190 ? 179.142 137.176 171.786 1.00 32.86 154 LYS B CA 1
ATOM 7289 C C . LYS B 1 190 ? 178.305 136.507 170.706 1.00 38.06 154 LYS B C 1
ATOM 7290 O O . LYS B 1 190 ? 177.473 137.154 170.063 1.00 38.22 154 LYS B O 1
ATOM 7309 N N . ALA B 1 191 ? 178.528 135.211 170.513 1.00 44.01 155 ALA B N 1
ATOM 7310 C CA . ALA B 1 191 ? 177.807 134.467 169.494 1.00 48.12 155 ALA B CA 1
ATOM 7311 C C . ALA B 1 191 ? 176.518 133.875 170.059 1.00 44.53 155 ALA B C 1
ATOM 7312 O O . ALA B 1 191 ? 176.327 133.767 171.273 1.00 41.14 155 ALA B O 1
ATOM 7319 N N . MET B 1 192 ? 175.627 133.487 169.148 1.00 41.68 156 MET B N 1
ATOM 7320 C CA . MET B 1 192 ? 174.366 132.843 169.515 1.00 47.49 156 MET B CA 1
ATOM 7321 C C . MET B 1 192 ? 174.007 131.863 168.405 1.00 50.21 156 MET B C 1
ATOM 7322 O O . MET B 1 192 ? 173.485 132.268 167.362 1.00 51.04 156 MET B O 1
ATOM 7336 N N . GLY B 1 193 ? 174.285 130.579 168.633 1.00 40.78 157 GLY B N 1
ATOM 7337 C CA . GLY B 1 193 ? 173.976 129.579 167.625 1.00 41.25 157 GLY B CA 1
ATOM 7338 C C . GLY B 1 193 ? 172.487 129.456 167.365 1.00 44.69 157 GLY B C 1
ATOM 7339 O O . GLY B 1 193 ? 172.048 129.400 166.213 1.00 41.32 157 GLY B O 1
ATOM 7343 N N . ASP B 1 194 ? 171.691 129.411 168.431 1.00 48.98 158 ASP B N 1
ATOM 7344 C CA . ASP B 1 194 ? 170.237 129.311 168.339 1.00 46.59 158 ASP B CA 1
ATOM 7345 C C . ASP B 1 194 ? 169.621 130.440 169.155 1.00 50.62 158 ASP B C 1
ATOM 7346 O O . ASP B 1 194 ? 169.591 130.375 170.389 1.00 51.31 158 ASP B O 1
ATOM 7355 N N . TYR B 1 195 ? 169.136 131.473 168.466 1.00 45.91 159 TYR B N 1
ATOM 7356 C CA . TYR B 1 195 ? 168.447 132.561 169.149 1.00 47.56 159 TYR B CA 1
ATOM 7357 C C . TYR B 1 195 ? 167.060 132.139 169.616 1.00 45.88 159 TYR B C 1
ATOM 7358 O O . TYR B 1 195 ? 166.507 132.748 170.538 1.00 45.74 159 TYR B O 1
ATOM 7376 N N . GLY B 1 196 ? 166.490 131.106 168.999 1.00 37.13 160 GLY B N 1
ATOM 7377 C CA . GLY B 1 196 ? 165.138 130.681 169.294 1.00 39.48 160 GLY B CA 1
ATOM 7378 C C . GLY B 1 196 ? 164.993 129.644 170.385 1.00 43.28 160 GLY B C 1
ATOM 7379 O O . GLY B 1 196 ? 163.863 129.264 170.706 1.00 43.45 160 GLY B O 1
ATOM 7383 N N . CYS B 1 197 ? 166.092 129.169 170.965 1.00 43.16 161 CYS B N 1
ATOM 7384 C CA . CYS B 1 197 ? 166.018 128.178 172.030 1.00 39.03 161 CYS B CA 1
ATOM 7385 C C . CYS B 1 197 ? 165.690 128.873 173.346 1.00 38.68 161 CYS B C 1
ATOM 7386 O O . CYS B 1 197 ? 166.210 129.956 173.632 1.00 40.61 161 CYS B O 1
ATOM 7394 N N . MET B 1 198 ? 164.826 128.244 174.145 1.00 36.29 162 MET B N 1
ATOM 7395 C CA . MET B 1 198 ? 164.323 128.880 175.356 1.00 32.56 162 MET B CA 1
ATOM 7396 C C . MET B 1 198 ? 165.150 128.514 176.583 1.00 31.52 162 MET B C 1
ATOM 7397 O O . MET B 1 198 ? 165.095 129.220 177.596 1.00 35.58 162 MET B O 1
ATOM 7411 N N . LEU B 1 199 ? 165.920 127.431 176.515 1.00 25.69 163 LEU B N 1
ATOM 7412 C CA . LEU B 1 199 ? 166.664 126.925 177.667 1.00 21.77 163 LEU B CA 1
ATOM 7413 C C . LEU B 1 199 ? 167.954 127.722 177.818 1.00 25.94 163 LEU B C 1
ATOM 7414 O O . LEU B 1 199 ? 168.881 127.588 177.016 1.00 33.96 163 LEU B O 1
ATOM 7430 N N . ARG B 1 200 ? 168.021 128.553 178.858 1.00 19.30 164 ARG B N 1
ATOM 7431 C CA . ARG B 1 200 ? 169.180 129.397 179.108 1.00 17.49 164 ARG B CA 1
ATOM 7432 C C . ARG B 1 200 ? 169.285 129.692 180.597 1.00 16.66 164 ARG B C 1
ATOM 7433 O O . ARG B 1 200 ? 168.319 129.549 181.350 1.00 24.01 164 ARG B O 1
ATOM 7454 N N . ALA B 1 201 ? 170.479 130.108 181.013 1.00 23.06 165 ALA B N 1
ATOM 7455 C CA . ALA B 1 201 ? 170.771 130.432 182.402 1.00 11.77 165 ALA B CA 1
ATOM 7456 C C . ALA B 1 201 ? 171.379 131.824 182.492 1.00 14.59 165 ALA B C 1
ATOM 7457 O O . ALA B 1 201 ? 172.255 132.182 181.699 1.00 12.82 165 ALA B O 1
ATOM 7464 N N . TYR B 1 202 ? 170.910 132.605 183.464 1.00 20.69 166 TYR B N 1
ATOM 7465 C CA . TYR B 1 202 ? 171.406 133.951 183.711 1.00 13.59 166 TYR B CA 1
ATOM 7466 C C . TYR B 1 202 ? 171.752 134.101 185.183 1.00 19.68 166 TYR B C 1
ATOM 7467 O O . TYR B 1 202 ? 171.031 133.604 186.052 1.00 13.73 166 TYR B O 1
ATOM 7485 N N . ARG B 1 203 ? 172.857 134.788 185.459 1.00 28.48 167 ARG B N 1
ATOM 7486 C CA . ARG B 1 203 ? 173.202 135.124 186.833 1.00 23.49 167 ARG B CA 1
ATOM 7487 C C . ARG B 1 203 ? 172.431 136.359 187.282 1.00 21.14 167 ARG B C 1
ATOM 7488 O O . ARG B 1 203 ? 172.003 137.177 186.464 1.00 23.71 167 ARG B O 1
ATOM 7509 N N . ARG B 1 204 ? 172.251 136.485 188.594 1.00 18.32 168 ARG B N 1
ATOM 7510 C CA . ARG B 1 204 ? 171.412 137.544 189.147 1.00 18.84 168 ARG B CA 1
ATOM 7511 C C . ARG B 1 204 ? 171.814 138.943 188.692 1.00 22.14 168 ARG B C 1
ATOM 7512 O O . ARG B 1 204 ? 170.921 139.728 188.340 1.00 25.31 168 ARG B O 1
ATOM 7533 N N . PRO B 1 205 ? 173.097 139.322 188.680 1.00 28.72 169 PRO B N 1
ATOM 7534 C CA . PRO B 1 205 ? 173.433 140.675 188.204 1.00 15.01 169 PRO B CA 1
ATOM 7535 C C . PRO B 1 205 ? 172.949 140.959 186.794 1.00 17.43 169 PRO B C 1
ATOM 7536 O O . PRO B 1 205 ? 172.650 142.116 186.475 1.00 23.36 169 PRO B O 1
ATOM 7547 N N . ILE B 1 206 ? 172.865 139.941 185.936 1.00 22.25 170 ILE B N 1
ATOM 7548 C CA . ILE B 1 206 ? 172.367 140.155 184.582 1.00 16.44 170 ILE B CA 1
ATOM 7549 C C . ILE B 1 206 ? 170.872 140.447 184.601 1.00 16.05 170 ILE B C 1
ATOM 7550 O O . ILE B 1 206 ? 170.383 141.303 183.855 1.00 21.11 170 ILE B O 1
ATOM 7566 N N . 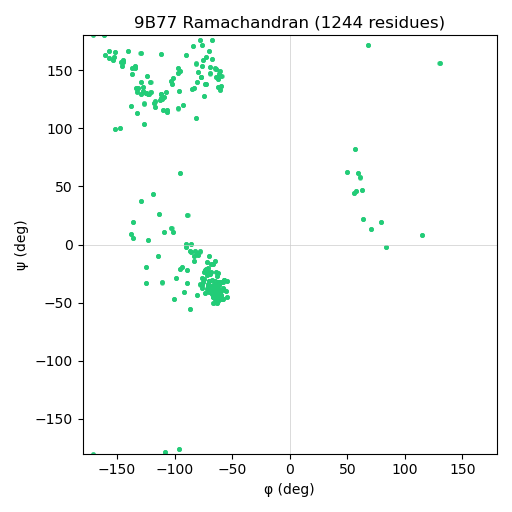ILE B 1 207 ? 170.122 139.735 185.442 1.00 16.27 171 ILE B N 1
ATOM 7567 C CA . ILE B 1 207 ? 168.673 139.902 185.475 1.00 16.97 171 ILE B CA 1
ATOM 7568 C C . ILE B 1 207 ? 168.300 141.279 186.006 1.00 24.37 171 ILE B C 1
ATOM 7569 O O . ILE B 1 207 ? 167.377 141.927 185.498 1.00 36.49 171 ILE B O 1
ATOM 7585 N N . ASP B 1 208 ? 169.005 141.748 187.037 1.00 20.90 172 ASP B N 1
ATOM 7586 C CA . ASP B 1 208 ? 168.657 143.026 187.647 1.00 18.50 172 ASP B CA 1
ATOM 7587 C C . ASP B 1 208 ? 168.759 144.169 186.645 1.00 19.32 172 ASP B C 1
ATOM 7588 O O . ASP B 1 208 ? 167.899 145.058 186.621 1.00 32.20 172 ASP B O 1
ATOM 7597 N N . THR B 1 209 ? 169.800 144.169 185.812 1.00 14.18 173 THR B N 1
ATOM 7598 C CA . THR B 1 209 ? 169.962 145.242 184.838 1.00 18.99 173 THR B CA 1
ATOM 7599 C C . THR B 1 209 ? 168.930 145.163 183.719 1.00 21.47 173 THR B C 1
ATOM 7600 O O . THR B 1 209 ? 168.476 146.203 183.230 1.00 22.82 173 THR B O 1
ATOM 7611 N N . MET B 1 210 ? 168.553 143.955 183.295 1.00 29.59 174 MET B N 1
ATOM 7612 C CA . MET B 1 210 ? 167.518 143.835 182.274 1.00 20.64 174 MET B CA 1
ATOM 7613 C C . MET B 1 210 ? 166.188 144.382 182.770 1.00 19.32 174 MET B C 1
ATOM 7614 O O . MET B 1 210 ? 165.359 144.822 181.966 1.00 30.52 174 MET B O 1
ATOM 7628 N N . LEU B 1 211 ? 165.964 144.361 184.084 1.00 16.95 175 LEU B N 1
ATOM 7629 C CA . LEU B 1 211 ? 164.784 144.997 184.651 1.00 16.40 175 LEU B CA 1
ATOM 7630 C C . LEU B 1 211 ? 164.868 146.515 184.607 1.00 19.60 175 LEU B C 1
ATOM 7631 O O . LEU B 1 211 ? 163.844 147.182 184.788 1.00 30.08 175 LEU B O 1
ATOM 7647 N N . ARG B 1 212 ? 166.054 147.072 184.373 1.00 27.27 176 ARG B N 1
ATOM 7648 C CA . ARG B 1 212 ? 166.227 148.509 184.225 1.00 25.21 176 ARG B CA 1
ATOM 7649 C C . ARG B 1 212 ? 166.087 148.970 182.781 1.00 24.59 176 ARG B C 1
ATOM 7650 O O . ARG B 1 212 ? 166.227 150.167 182.512 1.00 28.94 176 ARG B O 1
ATOM 7671 N N . CYS B 1 213 ? 165.818 148.054 181.852 1.00 26.21 177 CYS B N 1
ATOM 7672 C CA . CYS B 1 213 ? 165.580 148.384 180.452 1.00 29.62 177 CYS B CA 1
ATOM 7673 C C . CYS B 1 213 ? 164.089 148.210 180.185 1.00 31.90 177 CYS B C 1
ATOM 7674 O O . CYS B 1 213 ? 163.564 147.095 180.243 1.00 37.19 177 CYS B O 1
ATOM 7682 N N . HIS B 1 214 ? 163.411 149.316 179.890 1.00 38.97 178 HIS B N 1
ATOM 7683 C CA . HIS B 1 214 ? 161.963 149.333 179.736 1.00 36.08 178 HIS B CA 1
ATOM 7684 C C . HIS B 1 214 ? 161.520 149.348 178.279 1.00 39.25 178 HIS B C 1
ATOM 7685 O O . HIS B 1 214 ? 160.335 149.565 178.007 1.00 40.55 178 HIS B O 1
ATOM 7699 N N . GLU B 1 215 ? 162.437 149.124 177.341 1.00 33.29 179 GLU B N 1
ATOM 7700 C CA . GLU B 1 215 ? 162.079 149.110 175.929 1.00 24.05 179 GLU B CA 1
ATOM 7701 C C . GLU B 1 215 ? 161.058 148.015 175.647 1.00 29.02 179 GLU B C 1
ATOM 7702 O O . GLU B 1 215 ? 161.210 146.874 176.093 1.00 32.44 179 GLU B O 1
ATOM 7714 N N . ARG B 1 216 ? 160.008 148.370 174.901 1.00 34.78 180 ARG B N 1
ATOM 7715 C CA . ARG B 1 216 ? 158.924 147.437 174.619 1.00 34.93 180 ARG B CA 1
ATOM 7716 C C . ARG B 1 216 ? 159.289 146.400 173.566 1.00 33.05 180 ARG B C 1
ATOM 7717 O O . ARG B 1 216 ? 158.831 145.256 173.658 1.00 36.87 180 ARG B O 1
ATOM 7738 N N . SER B 1 217 ? 160.093 146.768 172.572 1.00 29.24 181 SER B N 1
ATOM 7739 C CA . SER B 1 217 ? 160.494 145.866 171.497 1.00 31.57 181 SER B CA 1
ATOM 7740 C C . SER B 1 217 ? 161.952 145.489 171.722 1.00 34.73 181 SER B C 1
ATOM 7741 O O . SER B 1 217 ? 162.835 146.351 171.665 1.00 37.11 181 SER B O 1
ATOM 7749 N N . THR B 1 218 ? 162.204 144.211 171.976 1.00 27.78 182 THR B N 1
ATOM 7750 C CA . THR B 1 218 ? 163.550 143.740 172.276 1.00 25.12 182 THR B CA 1
ATOM 7751 C C . THR B 1 218 ? 163.532 142.217 172.302 1.00 28.26 182 THR B C 1
ATOM 7752 O O . THR B 1 218 ? 162.495 141.581 172.089 1.00 30.02 182 THR B O 1
ATOM 7763 N N . PHE B 1 219 ? 164.702 141.638 172.565 1.00 31.55 183 PHE B N 1
ATOM 7764 C CA . PHE B 1 219 ? 164.878 140.193 172.636 1.00 24.42 183 PHE B CA 1
ATOM 7765 C C . PHE B 1 219 ? 165.771 139.900 173.831 1.00 23.25 183 PHE B C 1
ATOM 7766 O O . PHE B 1 219 ? 166.913 140.366 173.881 1.00 26.93 183 PHE B O 1
ATOM 7783 N N . ILE B 1 220 ? 165.247 139.136 174.795 1.00 24.55 184 ILE B N 1
ATOM 7784 C CA . ILE B 1 220 ? 165.949 138.971 176.072 1.00 24.64 184 ILE B CA 1
ATOM 7785 C C . ILE B 1 220 ? 167.336 138.381 175.882 1.00 24.10 184 ILE B C 1
ATOM 7786 O O . ILE B 1 220 ? 168.291 138.895 176.485 1.00 27.67 184 ILE B O 1
ATOM 7802 N N . PRO B 1 221 ? 167.537 137.322 175.094 1.00 22.06 185 PRO B N 1
ATOM 7803 C CA . PRO B 1 221 ? 168.901 136.792 174.933 1.00 22.31 185 PRO B CA 1
ATOM 7804 C C . PRO B 1 221 ? 169.893 137.814 174.406 1.00 22.82 185 PRO B C 1
ATOM 7805 O O . PRO B 1 221 ? 171.056 137.810 174.828 1.00 31.30 185 PRO B O 1
ATOM 7816 N N . ILE B 1 222 ? 169.472 138.687 173.491 1.00 23.52 186 ILE B N 1
ATOM 7817 C CA . ILE B 1 222 ? 170.362 139.731 172.991 1.00 26.05 186 ILE B CA 1
ATOM 7818 C C . ILE B 1 222 ? 170.714 140.705 174.107 1.00 23.58 186 ILE B C 1
ATOM 7819 O O . ILE B 1 222 ? 171.868 141.127 174.247 1.00 26.13 186 ILE B O 1
ATOM 7835 N N . LEU B 1 223 ? 169.722 141.077 174.916 1.00 26.21 187 LEU B N 1
ATOM 7836 C CA . LEU B 1 223 ? 169.943 142.064 175.966 1.00 21.79 187 LEU B CA 1
ATOM 7837 C C . LEU B 1 223 ? 170.947 141.568 176.999 1.00 22.11 187 LEU B C 1
ATOM 7838 O O . LEU B 1 223 ? 171.735 142.358 177.530 1.00 22.31 187 LEU B O 1
ATOM 7854 N N . ALA B 1 224 ? 170.931 140.268 177.299 1.00 27.60 188 ALA B N 1
ATOM 7855 C CA . ALA B 1 224 ? 171.849 139.725 178.295 1.00 15.58 188 ALA B CA 1
ATOM 7856 C C . ALA B 1 224 ? 173.301 139.872 177.857 1.00 25.10 188 ALA B C 1
ATOM 7857 O O . ALA B 1 224 ? 174.164 140.242 178.662 1.00 33.48 188 ALA B O 1
ATOM 7864 N N . ASN B 1 225 ? 173.592 139.585 176.587 1.00 29.52 189 ASN B N 1
ATOM 7865 C CA . ASN B 1 225 ? 174.964 139.658 176.102 1.00 24.51 189 ASN B CA 1
ATOM 7866 C C . ASN B 1 225 ? 175.492 141.085 176.060 1.00 22.34 189 ASN B C 1
ATOM 7867 O O . ASN B 1 225 ? 176.709 141.281 175.975 1.00 31.92 189 ASN B O 1
ATOM 7878 N N . ILE B 1 226 ? 174.609 142.084 176.113 1.00 22.45 190 ILE B N 1
ATOM 7879 C CA . ILE B 1 226 ? 175.061 143.470 176.119 1.00 21.03 190 ILE B CA 1
ATOM 7880 C C . ILE B 1 226 ? 175.693 143.830 177.457 1.00 25.89 190 ILE B C 1
ATOM 7881 O O . ILE B 1 226 ? 176.478 144.782 177.544 1.00 28.52 190 ILE B O 1
ATOM 7897 N N . PHE B 1 227 ? 175.376 143.080 178.515 1.00 22.77 191 PHE B N 1
ATOM 7898 C CA . PHE B 1 227 ? 175.931 143.328 179.837 1.00 16.08 191 PHE B CA 1
ATOM 7899 C C . PHE B 1 227 ? 176.832 142.210 180.340 1.00 14.34 191 PHE B C 1
ATOM 7900 O O . PHE B 1 227 ? 177.500 142.394 181.361 1.00 17.69 191 PHE B O 1
ATOM 7917 N N . ALA B 1 228 ? 176.867 141.069 179.658 1.00 22.74 192 ALA B N 1
ATOM 7918 C CA . ALA B 1 228 ? 177.644 139.934 180.134 1.00 22.44 192 ALA B CA 1
ATOM 7919 C C . ALA B 1 228 ? 179.128 140.130 179.856 1.00 20.94 192 ALA B C 1
ATOM 7920 O O . ALA B 1 228 ? 179.519 140.697 178.832 1.00 27.38 192 ALA B O 1
ATOM 7927 N N . ARG B 1 229 ? 179.956 139.653 180.786 1.00 23.93 193 ARG B N 1
ATOM 7928 C CA . ARG B 1 229 ? 181.402 139.664 180.595 1.00 22.39 193 ARG B CA 1
ATOM 7929 C C . ARG B 1 229 ? 181.881 138.361 179.968 1.00 26.19 193 ARG B C 1
ATOM 7930 O O . ARG B 1 229 ? 182.746 138.367 179.085 1.00 33.05 193 ARG B O 1
ATOM 7951 N N . ARG B 1 230 ? 181.329 137.236 180.415 1.00 27.31 194 ARG B N 1
ATOM 7952 C CA . ARG B 1 230 ? 181.765 135.912 179.992 1.00 23.75 194 ARG B CA 1
ATOM 7953 C C . ARG B 1 230 ? 180.537 135.088 179.634 1.00 28.01 194 ARG B C 1
ATOM 7954 O O . ARG B 1 230 ? 179.572 135.045 180.404 1.00 25.10 194 ARG B O 1
ATOM 7975 N N . ALA B 1 231 ? 180.574 134.435 178.473 1.00 29.60 195 ALA B N 1
ATOM 7976 C CA . ALA B 1 231 ? 179.436 133.676 177.976 1.00 21.73 195 ALA B CA 1
ATOM 7977 C C . ALA B 1 231 ? 179.921 132.443 177.228 1.00 27.95 195 ALA B C 1
ATOM 7978 O O . ALA B 1 231 ? 181.053 132.394 176.740 1.00 31.39 195 ALA B O 1
ATOM 7985 N N . THR B 1 232 ? 179.043 131.445 177.141 1.00 23.92 196 THR B N 1
ATOM 7986 C CA . THR B 1 232 ? 179.341 130.210 176.431 1.00 24.03 196 THR B CA 1
ATOM 7987 C C . THR B 1 232 ? 178.034 129.552 176.016 1.00 23.26 196 THR B C 1
ATOM 7988 O O . THR B 1 232 ? 176.954 129.927 176.478 1.00 23.53 196 THR B O 1
ATOM 7999 N N . GLU B 1 233 ? 178.147 128.564 175.130 1.00 26.17 197 GLU B N 1
ATOM 8000 C CA . GLU B 1 233 ? 177.016 127.757 174.696 1.00 28.09 197 GLU B CA 1
ATOM 8001 C C . GLU B 1 233 ? 177.414 126.290 174.705 1.00 32.23 197 GLU B C 1
ATOM 8002 O O . GLU B 1 233 ? 178.591 125.957 174.538 1.00 35.00 197 GLU B O 1
ATOM 8014 N N . ILE B 1 234 ? 176.430 125.418 174.903 1.00 31.71 198 ILE B N 1
ATOM 8015 C CA . ILE B 1 234 ? 176.669 123.977 174.956 1.00 30.01 198 ILE B CA 1
ATOM 8016 C C . ILE B 1 234 ? 175.613 123.262 174.121 1.00 31.65 198 ILE B C 1
ATOM 8017 O O . ILE B 1 234 ? 174.503 123.785 173.946 1.00 30.53 198 ILE B O 1
ATOM 8033 N N . PRO B 1 235 ? 175.907 122.078 173.584 1.00 42.20 199 PRO B N 1
ATOM 8034 C CA . PRO B 1 235 ? 174.910 121.373 172.771 1.00 40.81 199 PRO B CA 1
ATOM 8035 C C . PRO B 1 235 ? 173.878 120.658 173.630 1.00 38.62 199 PRO B C 1
ATOM 8036 O O . PRO B 1 235 ? 174.173 120.192 174.733 1.00 39.56 199 PRO B O 1
ATOM 8047 N N . VAL B 1 236 ? 172.655 120.568 173.103 1.00 39.00 200 VAL B N 1
ATOM 8048 C CA . VAL B 1 236 ? 171.560 119.860 173.754 1.00 43.04 200 VAL B CA 1
ATOM 8049 C C . VAL B 1 236 ? 170.758 119.122 172.692 1.00 43.76 200 VAL B C 1
ATOM 8050 O O . VAL B 1 236 ? 170.902 119.359 171.491 1.00 45.77 200 VAL B O 1
ATOM 8063 N N . HIS B 1 237 ? 169.905 118.213 173.154 1.00 56.47 201 HIS B N 1
ATOM 8064 C CA . HIS B 1 237 ? 168.973 117.497 172.297 1.00 60.83 201 HIS B CA 1
ATOM 8065 C C . HIS B 1 237 ? 167.547 117.931 172.611 1.00 59.61 201 HIS B C 1
ATOM 8066 O O . HIS B 1 237 ? 167.273 118.542 173.647 1.00 58.76 201 HIS B O 1
ATOM 8080 N N . HIS B 1 238 ? 166.636 117.609 171.696 1.00 64.16 202 HIS B N 1
ATOM 8081 C CA . HIS B 1 238 ? 165.286 118.146 171.755 1.00 67.34 202 HIS B CA 1
ATOM 8082 C C . HIS B 1 238 ? 164.318 117.164 171.116 1.00 68.49 202 HIS B C 1
ATOM 8083 O O . HIS B 1 238 ? 164.718 116.224 170.425 1.00 65.85 202 HIS B O 1
ATOM 8097 N N . ALA B 1 239 ? 163.032 117.399 171.362 1.00 74.27 203 ALA B N 1
ATOM 8098 C CA . ALA B 1 239 ? 161.989 116.621 170.711 1.00 74.19 203 ALA B CA 1
ATOM 8099 C C . ALA B 1 239 ? 161.938 116.947 169.224 1.00 76.98 203 ALA B C 1
ATOM 8100 O O . ALA B 1 239 ? 162.310 118.044 168.797 1.00 75.19 203 ALA B O 1
ATOM 8107 N N . GLU B 1 240 ? 161.474 115.982 168.432 1.00 90.79 204 GLU B N 1
ATOM 8108 C CA . GLU B 1 240 ? 161.412 116.168 166.988 1.00 92.06 204 GLU B CA 1
ATOM 8109 C C . GLU B 1 240 ? 160.442 117.284 166.621 1.00 92.65 204 GLU B C 1
ATOM 8110 O O . GLU B 1 240 ? 159.406 117.460 167.269 1.00 88.12 204 GLU B O 1
ATOM 8122 N N . ARG B 1 241 ? 160.776 118.037 165.576 1.00 94.54 205 ARG B N 1
ATOM 8123 C CA . ARG B 1 241 ? 159.955 119.159 165.148 1.00 94.46 205 ARG B CA 1
ATOM 8124 C C . ARG B 1 241 ? 158.737 118.665 164.377 1.00 94.89 205 ARG B C 1
ATOM 8125 O O . ARG B 1 241 ? 158.580 117.468 164.117 1.00 94.14 205 ARG B O 1
ATOM 8146 N N . GLU B 1 242 ? 157.871 119.604 164.009 1.00 101.95 206 GLU B N 1
ATOM 8147 C CA . GLU B 1 242 ? 156.664 119.294 163.251 1.00 101.85 206 GLU B CA 1
ATOM 8148 C C . GLU B 1 242 ? 155.806 118.269 163.987 1.00 100.35 206 GLU B C 1
ATOM 8149 O O . GLU B 1 242 ? 154.960 118.626 164.806 1.00 100.06 206 GLU B O 1
ATOM 8161 N N . TYR B 1 248 ? 157.619 129.846 164.172 1.00 82.61 212 TYR B N 1
ATOM 8162 C CA . TYR B 1 248 ? 156.404 130.586 163.853 1.00 83.30 212 TYR B CA 1
ATOM 8163 C C . TYR B 1 248 ? 156.116 130.532 162.356 1.00 85.53 212 TYR B C 1
ATOM 8164 O O . TYR B 1 248 ? 156.939 130.056 161.573 1.00 83.72 212 TYR B O 1
ATOM 8168 N N . SER B 1 249 ? 154.943 131.024 161.965 1.00 80.48 213 SER B N 1
ATOM 8169 C CA . SER B 1 249 ? 154.559 131.020 160.563 1.00 76.71 213 SER B CA 1
ATOM 8170 C C . SER B 1 249 ? 155.445 131.972 159.763 1.00 78.90 213 SER B C 1
ATOM 8171 O O . SER B 1 249 ? 156.296 132.683 160.305 1.00 79.38 213 SER B O 1
ATOM 8179 N N . PHE B 1 250 ? 155.232 131.976 158.445 1.00 76.65 214 PHE B N 1
ATOM 8180 C CA . PHE B 1 250 ? 156.075 132.775 157.561 1.00 77.88 214 PHE B CA 1
ATOM 8181 C C . PHE B 1 250 ? 155.962 134.261 157.875 1.00 80.73 214 PHE B C 1
ATOM 8182 O O . PHE B 1 250 ? 156.978 134.955 158.001 1.00 79.21 214 PHE B O 1
ATOM 8199 N N . MET B 1 251 ? 154.735 134.772 158.006 1.00 77.18 215 MET B N 1
ATOM 8200 C CA . MET B 1 251 ? 154.566 136.200 158.257 1.00 75.71 215 MET B CA 1
ATOM 8201 C C . MET B 1 251 ? 155.051 136.582 159.649 1.00 74.75 215 MET B C 1
ATOM 8202 O O . MET B 1 251 ? 155.415 137.740 159.883 1.00 74.46 215 MET B O 1
ATOM 8216 N N . ARG B 1 252 ? 155.054 135.633 160.586 1.00 74.28 216 ARG B N 1
ATOM 8217 C CA . ARG B 1 252 ? 155.651 135.898 161.890 1.00 73.56 216 ARG B CA 1
ATOM 8218 C C . ARG B 1 252 ? 157.169 135.973 161.790 1.00 75.85 216 ARG B C 1
ATOM 8219 O O . ARG B 1 252 ? 157.808 136.740 162.520 1.00 76.52 216 ARG B O 1
ATOM 8240 N N . LEU B 1 253 ? 157.762 135.180 160.896 1.00 71.13 217 LEU B N 1
ATOM 8241 C CA . LEU B 1 253 ? 159.213 135.194 160.736 1.00 72.89 217 LEU B CA 1
ATOM 8242 C C . LEU B 1 253 ? 159.691 136.528 160.176 1.00 72.31 217 LEU B C 1
ATOM 8243 O O . LEU B 1 253 ? 160.680 137.096 160.655 1.00 71.20 217 LEU B O 1
ATOM 8259 N N . ILE B 1 254 ? 159.000 137.047 159.158 1.00 62.69 218 ILE B N 1
ATOM 8260 C CA . ILE B 1 254 ? 159.416 138.312 158.559 1.00 63.90 218 ILE B CA 1
ATOM 8261 C C . ILE B 1 254 ? 159.250 139.458 159.547 1.00 62.92 218 ILE B C 1
ATOM 8262 O O . ILE B 1 254 ? 160.061 140.391 159.565 1.00 61.80 218 ILE B O 1
ATOM 8278 N N . ASN B 1 255 ? 158.204 139.420 160.374 1.00 58.73 219 ASN B N 1
ATOM 8279 C CA . ASN B 1 255 ? 158.050 140.440 161.406 1.00 59.60 219 ASN B CA 1
ATOM 8280 C C . ASN B 1 255 ? 159.200 140.381 162.403 1.00 55.32 219 ASN B C 1
ATOM 8281 O O . ASN B 1 255 ? 159.652 141.416 162.907 1.00 55.41 219 ASN B O 1
ATOM 8292 N N . LEU B 1 256 ? 159.686 139.174 162.701 1.00 51.15 220 LEU B N 1
ATOM 8293 C CA . LEU B 1 256 ? 160.767 139.027 163.668 1.00 54.08 220 LEU B CA 1
ATOM 8294 C C . LEU B 1 256 ? 162.085 139.564 163.127 1.00 49.85 220 LEU B C 1
ATOM 8295 O O . LEU B 1 256 ? 162.917 140.051 163.900 1.00 47.48 220 LEU B O 1
ATOM 8311 N N . MET B 1 257 ? 162.296 139.483 161.812 1.00 48.83 221 MET B N 1
ATOM 8312 C CA . MET B 1 257 ? 163.539 139.985 161.235 1.00 47.92 221 MET B CA 1
ATOM 8313 C C . MET B 1 257 ? 163.691 141.482 161.472 1.00 48.47 221 MET B C 1
ATOM 8314 O O . MET B 1 257 ? 164.784 141.958 161.802 1.00 51.20 221 MET B O 1
ATOM 8328 N N . TYR B 1 258 ? 162.607 142.243 161.305 1.00 43.53 222 TYR B N 1
ATOM 8329 C CA . TYR B 1 258 ? 162.668 143.679 161.559 1.00 39.71 222 TYR B CA 1
ATOM 8330 C C . TYR B 1 258 ? 162.983 143.970 163.020 1.00 34.88 222 TYR B C 1
ATOM 8331 O O . TYR B 1 258 ? 163.747 144.893 163.324 1.00 38.91 222 TYR B O 1
ATOM 8349 N N . ASP B 1 259 ? 162.400 143.199 163.938 1.00 35.47 223 ASP B N 1
ATOM 8350 C CA . ASP B 1 259 ? 162.647 143.422 165.358 1.00 36.95 223 ASP B CA 1
ATOM 8351 C C . ASP B 1 259 ? 164.116 143.210 165.698 1.00 39.92 223 ASP B C 1
ATOM 8352 O O . ASP B 1 259 ? 164.705 143.974 166.471 1.00 45.73 223 ASP B O 1
ATOM 8361 N N . LEU B 1 260 ? 164.726 142.169 165.129 1.00 36.22 224 LEU B N 1
ATOM 8362 C CA . LEU B 1 260 ? 166.128 141.882 165.413 1.00 35.96 224 LEU B CA 1
ATOM 8363 C C . LEU B 1 260 ? 167.035 142.991 164.893 1.00 33.89 224 LEU B C 1
ATOM 8364 O O . LEU B 1 260 ? 167.935 143.456 165.600 1.00 36.92 224 LEU B O 1
ATOM 8380 N N . VAL B 1 261 ? 166.812 143.426 163.653 1.00 32.01 225 VAL B N 1
ATOM 8381 C CA . VAL B 1 261 ? 167.691 144.419 163.043 1.00 34.58 225 VAL B CA 1
ATOM 8382 C C . VAL B 1 261 ? 167.574 145.756 163.765 1.00 27.59 225 VAL B C 1
ATOM 8383 O O . VAL B 1 261 ? 168.581 146.411 164.058 1.00 37.89 225 VAL B O 1
ATOM 8396 N N . THR B 1 262 ? 166.345 146.184 164.063 1.00 24.08 226 THR B N 1
ATOM 8397 C CA . THR B 1 262 ? 166.164 147.449 164.768 1.00 28.60 226 THR B CA 1
ATOM 8398 C C . THR B 1 262 ? 166.749 147.395 166.173 1.00 31.67 226 THR B C 1
ATOM 8399 O O . THR B 1 262 ? 167.211 148.419 166.690 1.00 25.66 226 THR B O 1
ATOM 8410 N N . CYS B 1 263 ? 166.735 146.220 166.803 1.00 30.55 227 CYS B N 1
ATOM 8411 C CA . CYS B 1 263 ? 167.279 146.089 168.150 1.00 23.24 227 CYS B CA 1
ATOM 8412 C C . CYS B 1 263 ? 168.802 146.117 168.140 1.00 29.35 227 CYS B C 1
ATOM 8413 O O . CYS B 1 263 ? 169.429 146.455 169.151 1.00 33.20 227 CYS B O 1
ATOM 8421 N N . LEU B 1 264 ? 169.417 145.770 167.008 1.00 33.15 228 LEU B N 1
ATOM 8422 C CA . LEU B 1 264 ? 170.861 145.572 166.972 1.00 24.65 228 LEU B CA 1
ATOM 8423 C C . LEU B 1 264 ? 171.612 146.763 166.386 1.00 28.71 228 LEU B C 1
ATOM 8424 O O . LEU B 1 264 ? 172.614 147.200 166.963 1.00 38.54 228 LEU B O 1
ATOM 8440 N N . THR B 1 265 ? 171.163 147.302 165.254 1.00 33.74 229 THR B N 1
ATOM 8441 C CA . THR B 1 265 ? 171.963 148.285 164.536 1.00 34.46 229 THR B CA 1
ATOM 8442 C C . THR B 1 265 ? 171.067 149.312 163.859 1.00 27.98 229 THR B C 1
ATOM 8443 O O . THR B 1 265 ? 169.889 149.063 163.591 1.00 28.26 229 THR B O 1
ATOM 8454 N N . THR B 1 266 ? 171.654 150.480 163.594 1.00 20.66 230 THR B N 1
ATOM 8455 C CA . THR B 1 266 ? 171.040 151.524 162.785 1.00 23.10 230 THR B CA 1
ATOM 8456 C C . THR B 1 266 ? 171.715 151.682 161.429 1.00 20.29 230 THR B C 1
ATOM 8457 O O . THR B 1 266 ? 171.432 152.651 160.719 1.00 25.22 230 THR B O 1
ATOM 8468 N N . THR B 1 267 ? 172.597 150.756 161.057 1.00 22.41 231 THR B N 1
ATOM 8469 C CA . THR B 1 267 ? 173.369 150.821 159.821 1.00 20.23 231 THR B CA 1
ATOM 8470 C C . THR B 1 267 ? 172.483 150.960 158.586 1.00 24.61 231 THR B C 1
ATOM 8471 O O . THR B 1 267 ? 172.841 151.701 157.662 1.00 28.82 231 THR B O 1
ATOM 8482 N N . PRO B 1 268 ? 171.341 150.269 158.511 1.00 30.50 232 PRO B N 1
ATOM 8483 C CA . PRO B 1 268 ? 170.518 150.374 157.294 1.00 25.36 232 PRO B CA 1
ATOM 8484 C C . PRO B 1 268 ? 170.160 151.800 156.919 1.00 24.96 232 PRO B C 1
ATOM 8485 O O . PRO B 1 268 ? 170.003 152.097 155.728 1.00 25.60 232 PRO B O 1
ATOM 8496 N N . LEU B 1 269 ? 170.019 152.694 157.897 1.00 24.81 233 LEU B N 1
ATOM 8497 C CA . LEU B 1 269 ? 169.764 154.095 157.587 1.00 19.30 233 LEU B CA 1
ATOM 8498 C C . LEU B 1 269 ? 170.993 154.777 157.002 1.00 24.24 233 LEU B C 1
ATOM 8499 O O . LEU B 1 269 ? 170.863 155.782 156.294 1.00 26.01 233 LEU B O 1
ATOM 8515 N N . ARG B 1 270 ? 172.187 154.250 157.285 1.00 25.72 234 ARG B N 1
ATOM 8516 C CA . ARG B 1 270 ? 173.409 154.831 156.740 1.00 19.08 234 ARG B CA 1
ATOM 8517 C C . ARG B 1 270 ? 173.597 154.466 155.273 1.00 23.00 234 ARG B C 1
ATOM 8518 O O . ARG B 1 270 ? 174.217 155.224 154.519 1.00 27.86 234 ARG B O 1
ATOM 8539 N N . LEU B 1 271 ? 173.075 153.313 154.852 1.00 21.92 235 LEU B N 1
ATOM 8540 C CA . LEU B 1 271 ? 173.271 152.860 153.482 1.00 24.32 235 LEU B CA 1
ATOM 8541 C C . LEU B 1 271 ? 172.489 153.693 152.476 1.00 25.91 235 LEU B C 1
ATOM 8542 O O . LEU B 1 271 ? 172.823 153.681 151.287 1.00 30.14 235 LEU B O 1
ATOM 8558 N N . LEU B 1 272 ? 171.455 154.408 152.920 1.00 24.38 236 LEU B N 1
ATOM 8559 C CA . LEU B 1 272 ? 170.692 155.248 152.003 1.00 14.07 236 LEU B CA 1
ATOM 8560 C C . LEU B 1 272 ? 171.562 156.354 151.421 1.00 14.10 236 LEU B C 1
ATOM 8561 O O . LEU B 1 272 ? 171.500 156.639 150.219 1.00 23.33 236 LEU B O 1
ATOM 8577 N N . SER B 1 273 ? 172.380 156.993 152.260 1.00 20.54 237 SER B N 1
ATOM 8578 C CA . SER B 1 273 ? 173.264 158.046 151.774 1.00 17.46 237 SER B CA 1
ATOM 8579 C C . SER B 1 273 ? 174.334 157.493 150.841 1.00 16.85 237 SER B C 1
ATOM 8580 O O . SER B 1 273 ? 174.657 158.117 149.824 1.00 19.33 237 SER B O 1
ATOM 8588 N N . LEU B 1 274 ? 174.901 156.332 151.172 1.00 18.14 238 LEU B N 1
ATOM 8589 C CA . LEU B 1 274 ? 175.911 155.728 150.310 1.00 18.34 238 LEU B CA 1
ATOM 8590 C C . LEU B 1 274 ? 175.330 155.374 148.947 1.00 18.15 238 LEU B C 1
ATOM 8591 O O . LEU B 1 274 ? 175.960 155.610 147.910 1.00 24.55 238 LEU B O 1
ATOM 8607 N N . LEU B 1 275 ? 174.126 154.800 148.930 1.00 11.77 239 LEU B N 1
ATOM 8608 C CA . LEU B 1 275 ? 173.488 154.447 147.667 1.00 9.73 239 LEU B CA 1
ATOM 8609 C C . LEU B 1 275 ? 173.236 155.685 146.816 1.00 20.83 239 LEU B C 1
ATOM 8610 O O . LEU B 1 275 ? 173.484 155.682 145.605 1.00 27.72 239 LEU B O 1
ATOM 8626 N N . GLY B 1 276 ? 172.739 156.756 147.434 1.00 11.68 240 GLY B N 1
ATOM 8627 C CA . GLY B 1 276 ? 172.439 157.958 146.677 1.00 4.07 240 GLY B CA 1
ATOM 8628 C C . GLY B 1 276 ? 173.669 158.579 146.045 1.00 16.87 240 GLY B C 1
ATOM 8629 O O . GLY B 1 276 ? 173.629 159.026 144.896 1.00 31.50 240 GLY B O 1
ATOM 8633 N N . SER B 1 277 ? 174.778 158.615 146.784 1.00 18.47 241 SER B N 1
ATOM 8634 C CA . SER B 1 277 ? 175.997 159.212 146.251 1.00 17.69 241 SER B CA 1
ATOM 8635 C C . SER B 1 277 ? 176.482 158.482 145.005 1.00 14.27 241 SER B C 1
ATOM 8636 O O . SER B 1 277 ? 177.025 159.114 144.092 1.00 16.67 241 SER B O 1
ATOM 8644 N N . VAL B 1 278 ? 176.302 157.162 144.948 1.00 11.76 242 VAL B N 1
ATOM 8645 C CA . VAL B 1 278 ? 176.679 156.415 143.753 1.00 18.85 242 VAL B CA 1
ATOM 8646 C C . VAL B 1 278 ? 175.799 156.813 142.575 1.00 22.76 242 VAL B C 1
ATOM 8647 O O . VAL B 1 278 ? 176.290 157.038 141.462 1.00 25.18 242 VAL B O 1
ATOM 8660 N N . ILE B 1 279 ? 174.486 156.905 142.796 1.00 16.76 243 ILE B N 1
ATOM 8661 C CA . ILE B 1 279 ? 173.571 157.267 141.717 1.00 9.71 243 ILE B CA 1
ATOM 8662 C C . ILE B 1 279 ? 173.826 158.697 141.260 1.00 15.22 243 ILE B C 1
ATOM 8663 O O . ILE B 1 279 ? 173.849 158.987 140.058 1.00 24.79 243 ILE B O 1
ATOM 8679 N N . ALA B 1 280 ? 174.012 159.614 142.210 1.00 11.59 244 ALA B N 1
ATOM 8680 C CA . ALA B 1 280 ? 174.222 161.014 141.858 1.00 9.52 244 ALA B CA 1
ATOM 8681 C C . ALA B 1 280 ? 175.500 161.196 141.050 1.00 15.74 244 ALA B C 1
ATOM 8682 O O . ALA B 1 280 ? 175.527 161.945 140.067 1.00 27.28 244 ALA B O 1
ATOM 8689 N N . ILE B 1 281 ? 176.576 160.518 141.453 1.00 21.03 245 ILE B N 1
ATOM 8690 C CA . ILE B 1 281 ? 177.843 160.651 140.741 1.00 21.16 245 ILE B CA 1
ATOM 8691 C C . ILE B 1 281 ? 177.742 160.045 139.348 1.00 18.27 245 ILE B C 1
ATOM 8692 O O . ILE B 1 281 ? 178.312 160.571 138.385 1.00 29.83 245 ILE B O 1
ATOM 8708 N N . GLY B 1 282 ? 177.025 158.929 139.215 1.00 16.81 246 GLY B N 1
ATOM 8709 C CA . GLY B 1 282 ? 176.879 158.310 137.909 1.00 17.54 246 GLY B CA 1
ATOM 8710 C C . GLY B 1 282 ? 176.134 159.192 136.927 1.00 25.71 246 GLY B C 1
ATOM 8711 O O . GLY B 1 282 ? 176.556 159.360 135.781 1.00 33.86 246 GLY B O 1
ATOM 8715 N N . GLY B 1 283 ? 175.015 159.769 137.365 1.00 18.13 247 GLY B N 1
ATOM 8716 C CA . GLY B 1 283 ? 174.255 160.641 136.486 1.00 17.67 247 GLY B CA 1
ATOM 8717 C C . GLY B 1 283 ? 175.029 161.880 136.083 1.00 21.87 247 GLY B C 1
ATOM 8718 O O . GLY B 1 283 ? 174.983 162.304 134.925 1.00 30.01 247 GLY B O 1
ATOM 8722 N N . PHE B 1 284 ? 175.749 162.479 137.032 1.00 24.38 248 PHE B N 1
ATOM 8723 C CA . PHE B 1 284 ? 176.540 163.665 136.723 1.00 21.99 248 PHE B CA 1
ATOM 8724 C C . PHE B 1 284 ? 177.625 163.350 135.702 1.00 30.89 248 PHE B C 1
ATOM 8725 O O . PHE B 1 284 ? 177.861 164.130 134.773 1.00 32.80 248 PHE B O 1
ATOM 8742 N N . SER B 1 285 ? 178.299 162.209 135.860 1.00 27.38 249 SER B N 1
ATOM 8743 C CA . SER B 1 285 ? 179.347 161.833 134.918 1.00 24.85 249 SER B CA 1
ATOM 8744 C C . SER B 1 285 ? 178.785 161.619 133.519 1.00 30.28 249 SER B C 1
ATOM 8745 O O . SER B 1 285 ? 179.374 162.069 132.530 1.00 39.09 249 SER B O 1
ATOM 8753 N N . LEU B 1 286 ? 177.648 160.929 133.414 1.00 29.71 250 LEU B N 1
ATOM 8754 C CA . LEU B 1 286 ? 177.060 160.672 132.104 1.00 32.03 250 LEU B CA 1
ATOM 8755 C C . LEU B 1 286 ? 176.632 161.967 131.426 1.00 28.72 250 LEU B C 1
ATOM 8756 O O . LEU B 1 286 ? 176.799 162.124 130.211 1.00 33.44 250 LEU B O 1
ATOM 8772 N N . SER B 1 287 ? 176.075 162.907 132.192 1.00 31.97 251 SER B N 1
ATOM 8773 C CA . SER B 1 287 ? 175.647 164.174 131.609 1.00 32.29 251 SER B CA 1
ATOM 8774 C C . SER B 1 287 ? 176.827 164.916 130.995 1.00 33.94 251 SER B C 1
ATOM 8775 O O . SER B 1 287 ? 176.734 165.443 129.881 1.00 43.36 251 SER B O 1
ATOM 8783 N N . VAL B 1 288 ? 177.950 164.967 131.712 1.00 37.84 252 VAL B N 1
ATOM 8784 C CA . VAL B 1 288 ? 179.140 165.631 131.189 1.00 42.73 252 VAL B CA 1
ATOM 8785 C C . VAL B 1 288 ? 179.639 164.913 129.942 1.00 40.17 252 VAL B C 1
ATOM 8786 O O . VAL B 1 288 ? 180.005 165.546 128.944 1.00 46.14 252 VAL B O 1
ATOM 8799 N N . LEU B 1 289 ? 179.661 163.580 129.979 1.00 39.60 253 LEU B N 1
ATOM 8800 C CA . LEU B 1 289 ? 180.155 162.816 128.839 1.00 40.08 253 LEU B CA 1
ATOM 8801 C C . LEU B 1 289 ? 179.339 163.115 127.587 1.00 45.01 253 LEU B C 1
ATOM 8802 O O . LEU B 1 289 ? 179.898 163.312 126.503 1.00 50.76 253 LEU B O 1
ATOM 8818 N N . LEU B 1 290 ? 178.012 163.156 127.718 1.00 41.26 254 LEU B N 1
ATOM 8819 C CA . LEU B 1 290 ? 177.168 163.466 126.569 1.00 39.38 254 LEU B CA 1
ATOM 8820 C C . LEU B 1 290 ? 177.435 164.875 126.054 1.00 42.65 254 LEU B C 1
ATOM 8821 O O . LEU B 1 290 ? 177.514 165.098 124.841 1.00 50.95 254 LEU B O 1
ATOM 8837 N N . ILE B 1 291 ? 177.575 165.840 126.964 1.00 46.00 255 ILE B N 1
ATOM 8838 C CA . ILE B 1 291 ? 177.819 167.221 126.554 1.00 50.29 255 ILE B CA 1
ATOM 8839 C C . ILE B 1 291 ? 179.148 167.328 125.818 1.00 53.43 255 ILE B C 1
ATOM 8840 O O . ILE B 1 291 ? 179.228 167.895 124.722 1.00 54.58 255 ILE B O 1
ATOM 8856 N N . VAL B 1 292 ? 180.212 166.782 126.409 1.00 51.23 256 VAL B N 1
ATOM 8857 C CA . VAL B 1 292 ? 181.529 166.856 125.786 1.00 52.04 256 VAL B CA 1
ATOM 8858 C C . VAL B 1 292 ? 181.564 166.022 124.512 1.00 51.89 256 VAL B C 1
ATOM 8859 O O . VAL B 1 292 ? 182.153 166.425 123.502 1.00 55.77 256 VAL B O 1
ATOM 8872 N N . LEU B 1 293 ? 180.937 164.845 124.540 1.00 54.19 257 LEU B N 1
ATOM 8873 C CA . LEU B 1 293 ? 181.019 163.929 123.407 1.00 59.12 257 LEU B CA 1
ATOM 8874 C C . LEU B 1 293 ? 180.435 164.544 122.142 1.00 60.61 257 LEU B C 1
ATOM 8875 O O . LEU B 1 293 ? 181.013 164.411 121.057 1.00 58.86 257 LEU B O 1
ATOM 8891 N N . ARG B 1 294 ? 179.289 165.218 122.254 1.00 62.73 258 ARG B N 1
ATOM 8892 C CA . ARG B 1 294 ? 178.624 165.734 121.064 1.00 63.85 258 ARG B CA 1
ATOM 8893 C C . ARG B 1 294 ? 179.369 166.917 120.461 1.00 65.64 258 ARG B C 1
ATOM 8894 O O . ARG B 1 294 ? 179.432 167.045 119.234 1.00 69.79 258 ARG B O 1
ATOM 8915 N N . LEU B 1 295 ? 179.932 167.791 121.294 1.00 67.06 259 LEU B N 1
ATOM 8916 C CA . LEU B 1 295 ? 180.704 168.914 120.777 1.00 67.84 259 LEU B CA 1
ATOM 8917 C C . LEU B 1 295 ? 181.949 168.447 120.035 1.00 66.18 259 LEU B C 1
ATOM 8918 O O . LEU B 1 295 ? 182.269 168.974 118.964 1.00 63.68 259 LEU B O 1
ATOM 8934 N N . ALA B 1 296 ? 182.656 167.458 120.583 1.00 69.80 260 ALA B N 1
ATOM 8935 C CA . ALA B 1 296 ? 183.879 166.966 119.963 1.00 72.31 260 ALA B CA 1
ATOM 8936 C C . ALA B 1 296 ? 183.609 165.941 118.868 1.00 71.10 260 ALA B C 1
ATOM 8937 O O . ALA B 1 296 ? 184.533 165.574 118.133 1.00 71.04 260 ALA B O 1
ATOM 8944 N N . LEU B 1 297 ? 182.370 165.466 118.742 1.00 69.09 261 LEU B N 1
ATOM 8945 C CA . LEU B 1 297 ? 182.038 164.446 117.757 1.00 72.14 261 LEU B CA 1
ATOM 8946 C C . LEU B 1 297 ? 180.721 164.717 117.042 1.00 73.22 261 LEU B C 1
ATOM 8947 O O . LEU B 1 297 ? 180.244 163.852 116.300 1.00 70.81 261 LEU B O 1
ATOM 8963 N N . GLY B 1 298 ? 180.126 165.891 117.240 1.00 74.56 262 GLY B N 1
ATOM 8964 C CA . GLY B 1 298 ? 178.881 166.232 116.595 1.00 71.99 262 GLY B CA 1
ATOM 8965 C C . GLY B 1 298 ? 177.720 165.393 117.094 1.00 75.66 262 GLY B C 1
ATOM 8966 O O . GLY B 1 298 ? 177.896 164.428 117.844 1.00 74.68 262 GLY B O 1
ATOM 8970 N N . PRO B 1 299 ? 176.503 165.751 116.685 1.00 78.17 263 PRO B N 1
ATOM 8971 C CA . PRO B 1 299 ? 175.331 164.962 117.087 1.00 77.12 263 PRO B CA 1
ATOM 8972 C C . PRO B 1 299 ? 175.423 163.533 116.576 1.00 74.53 263 PRO B C 1
ATOM 8973 O O . PRO B 1 299 ? 175.962 163.272 115.499 1.00 71.90 263 PRO B O 1
ATOM 8984 N N . GLN B 1 300 ? 174.886 162.602 117.365 1.00 73.02 264 GLN B N 1
ATOM 8985 C CA . GLN B 1 300 ? 174.974 161.180 117.060 1.00 73.21 264 GLN B CA 1
ATOM 8986 C C . GLN B 1 300 ? 173.625 160.480 117.013 1.00 72.39 264 GLN B C 1
ATOM 8987 O O . GLN B 1 300 ? 173.460 159.539 116.229 1.00 70.90 264 GLN B O 1
ATOM 9001 N N . TRP B 1 301 ? 172.657 160.903 117.824 1.00 66.24 265 TRP B N 1
ATOM 9002 C CA . TRP B 1 301 ? 171.382 160.210 117.931 1.00 63.53 265 TRP B CA 1
ATOM 9003 C C . TRP B 1 301 ? 170.237 161.211 117.893 1.00 63.90 265 TRP B C 1
ATOM 9004 O O . TRP B 1 301 ? 170.390 162.375 118.273 1.00 64.62 265 TRP B O 1
ATOM 9025 N N . ALA B 1 302 ? 169.081 160.738 117.422 1.00 59.04 266 ALA B N 1
ATOM 9026 C CA . ALA B 1 302 ? 167.891 161.581 117.381 1.00 58.44 266 ALA B CA 1
ATOM 9027 C C . ALA B 1 302 ? 167.409 161.938 118.781 1.00 58.22 266 ALA B C 1
ATOM 9028 O O . ALA B 1 302 ? 167.004 163.080 119.026 1.00 55.63 266 ALA B O 1
ATOM 9035 N N . ALA B 1 303 ? 167.448 160.983 119.708 1.00 53.37 267 ALA B N 1
ATOM 9036 C CA . ALA B 1 303 ? 166.994 161.198 121.075 1.00 47.47 267 ALA B CA 1
ATOM 9037 C C . ALA B 1 303 ? 168.096 161.717 121.986 1.00 48.53 267 ALA B C 1
ATOM 9038 O O . ALA B 1 303 ? 168.029 161.501 123.200 1.00 51.59 267 ALA B O 1
ATOM 9045 N N . GLU B 1 304 ? 169.103 162.394 121.433 1.00 51.75 268 GLU B N 1
ATOM 9046 C CA . GLU B 1 304 ? 170.230 162.844 122.241 1.00 51.38 268 GLU B CA 1
ATOM 9047 C C . GLU B 1 304 ? 169.779 163.814 123.327 1.00 51.58 268 GLU B C 1
ATOM 9048 O O . GLU B 1 304 ? 170.274 163.763 124.459 1.00 47.08 268 GLU B O 1
ATOM 9060 N N . GLY B 1 305 ? 168.841 164.705 123.002 1.00 40.00 269 GLY B N 1
ATOM 9061 C CA . GLY B 1 305 ? 168.345 165.639 123.999 1.00 32.01 269 GLY B CA 1
ATOM 9062 C C . GLY B 1 305 ? 167.580 164.962 125.119 1.00 32.12 269 GLY B C 1
ATOM 9063 O O . GLY B 1 305 ? 167.656 165.387 126.275 1.00 34.13 269 GLY B O 1
ATOM 9067 N N . VAL B 1 306 ? 166.832 163.906 124.797 1.00 34.39 270 VAL B N 1
ATOM 9068 C CA . VAL B 1 306 ? 166.063 163.200 125.817 1.00 33.26 270 VAL B CA 1
ATOM 9069 C C . VAL B 1 306 ? 166.992 162.495 126.797 1.00 31.00 270 VAL B C 1
ATOM 9070 O O . VAL B 1 306 ? 166.726 162.451 128.003 1.00 32.29 270 VAL B O 1
ATOM 9083 N N . PHE B 1 307 ? 168.094 161.931 126.298 1.00 32.49 271 PHE B N 1
ATOM 9084 C CA . PHE B 1 307 ? 169.018 161.214 127.171 1.00 31.56 271 PHE B CA 1
ATOM 9085 C C . PHE B 1 307 ? 169.645 162.147 128.200 1.00 29.89 271 PHE B C 1
ATOM 9086 O O . PHE B 1 307 ? 169.817 161.770 129.364 1.00 31.36 271 PHE B O 1
ATOM 9103 N N . MET B 1 308 ? 169.998 163.367 127.791 1.00 31.87 272 MET B N 1
ATOM 9104 C CA . MET B 1 308 ? 170.569 164.322 128.735 1.00 33.04 272 MET B CA 1
ATOM 9105 C C . MET B 1 308 ? 169.579 164.661 129.842 1.00 27.68 272 MET B C 1
ATOM 9106 O O . MET B 1 308 ? 169.964 164.796 131.009 1.00 33.81 272 MET B O 1
ATOM 9120 N N . LEU B 1 309 ? 168.299 164.803 129.496 1.00 23.37 273 LEU B N 1
ATOM 9121 C CA . LEU B 1 309 ? 167.290 165.101 130.506 1.00 14.29 273 LEU B CA 1
ATOM 9122 C C . LEU B 1 309 ? 167.172 163.974 131.525 1.00 12.54 273 LEU B C 1
ATOM 9123 O O . LEU B 1 309 ? 167.010 164.229 132.723 1.00 17.20 273 LEU B O 1
ATOM 9139 N N . PHE B 1 310 ? 167.238 162.721 131.068 1.00 21.74 274 PHE B N 1
ATOM 9140 C CA . PHE B 1 310 ? 167.207 161.596 131.997 1.00 19.51 274 PHE B CA 1
ATOM 9141 C C . PHE B 1 310 ? 168.409 161.616 132.932 1.00 20.22 274 PHE B C 1
ATOM 9142 O O . PHE B 1 310 ? 168.278 161.337 134.129 1.00 26.40 274 PHE B O 1
ATOM 9159 N N . ALA B 1 311 ? 169.591 161.938 132.403 1.00 18.03 275 ALA B N 1
ATOM 9160 C CA . ALA B 1 311 ? 170.793 161.952 133.231 1.00 9.64 275 ALA B CA 1
ATOM 9161 C C . ALA B 1 311 ? 170.678 162.972 134.355 1.00 15.43 275 ALA B C 1
ATOM 9162 O O . ALA B 1 311 ? 171.087 162.705 135.490 1.00 23.94 275 ALA B O 1
ATOM 9169 N N . VAL B 1 312 ? 170.130 164.151 134.057 1.00 16.92 276 VAL B N 1
ATOM 9170 C CA . VAL B 1 312 ? 169.900 165.147 135.099 1.00 20.55 276 VAL B CA 1
ATOM 9171 C C . VAL B 1 312 ? 168.913 164.613 136.128 1.00 14.93 276 VAL B C 1
ATOM 9172 O O . VAL B 1 312 ? 169.056 164.851 137.333 1.00 21.45 276 VAL B O 1
ATOM 9185 N N . LEU B 1 313 ? 167.896 163.883 135.669 1.00 10.94 277 LEU B N 1
ATOM 9186 C CA . LEU B 1 313 ? 166.891 163.351 136.582 1.00 15.36 277 LEU B CA 1
ATOM 9187 C C . LEU B 1 313 ? 167.506 162.362 137.564 1.00 17.15 277 LEU B C 1
ATOM 9188 O O . LEU B 1 313 ? 167.244 162.423 138.770 1.00 22.36 277 LEU B O 1
ATOM 9204 N N . PHE B 1 314 ? 168.336 161.443 137.065 1.00 16.90 278 PHE B N 1
ATOM 9205 C CA . PHE B 1 314 ? 168.949 160.451 137.942 1.00 11.08 278 PHE B CA 1
ATOM 9206 C C . PHE B 1 314 ? 169.796 161.105 139.025 1.00 18.09 278 PHE B C 1
ATOM 9207 O O . PHE B 1 314 ? 169.903 160.571 140.135 1.00 25.14 278 PHE B O 1
ATOM 9224 N N . THR B 1 315 ? 170.408 162.251 138.726 1.00 18.20 279 THR B N 1
ATOM 9225 C CA . THR B 1 315 ? 171.159 162.970 139.749 1.00 8.32 279 THR B CA 1
ATOM 9226 C C . THR B 1 315 ? 170.241 163.447 140.868 1.00 14.30 279 THR B C 1
ATOM 9227 O O . THR B 1 315 ? 170.594 163.357 142.049 1.00 19.36 279 THR B O 1
ATOM 9238 N N . PHE B 1 316 ? 169.058 163.957 140.516 1.00 16.11 280 PHE B N 1
ATOM 9239 C CA . PHE B 1 316 ? 168.093 164.361 141.533 1.00 8.58 280 PHE B CA 1
ATOM 9240 C C . PHE B 1 316 ? 167.594 163.165 142.334 1.00 9.37 280 PHE B C 1
ATOM 9241 O O . PHE B 1 316 ? 167.401 163.264 143.551 1.00 14.89 280 PHE B O 1
ATOM 9258 N N . ILE B 1 317 ? 167.368 162.030 141.669 1.00 15.81 281 ILE B N 1
ATOM 9259 C CA . ILE B 1 317 ? 166.871 160.849 142.369 1.00 17.20 281 ILE B CA 1
ATOM 9260 C C . ILE B 1 317 ? 167.850 160.425 143.456 1.00 17.14 281 ILE B C 1
ATOM 9261 O O . ILE B 1 317 ? 167.449 160.089 144.576 1.00 18.46 281 ILE B O 1
ATOM 9277 N N . GLY B 1 318 ? 169.147 160.433 143.145 1.00 8.50 282 GLY B N 1
ATOM 9278 C CA . GLY B 1 318 ? 170.134 160.065 144.144 1.00 4.99 282 GLY B CA 1
ATOM 9279 C C . GLY B 1 318 ? 170.163 161.021 145.319 1.00 10.22 282 GLY B C 1
ATOM 9280 O O . GLY B 1 318 ? 170.297 160.602 146.471 1.00 22.86 282 GLY B O 1
ATOM 9284 N N . ALA B 1 319 ? 170.042 162.321 145.045 1.00 16.46 283 ALA B N 1
ATOM 9285 C CA . ALA B 1 319 ? 170.048 163.306 146.120 1.00 7.46 283 ALA B CA 1
ATOM 9286 C C . ALA B 1 319 ? 168.875 163.111 147.071 1.00 13.63 283 ALA B C 1
ATOM 9287 O O . ALA B 1 319 ? 168.949 163.520 148.235 1.00 9.61 283 ALA B O 1
ATOM 9294 N N . GLN B 1 320 ? 167.787 162.499 146.600 1.00 13.03 284 GLN B N 1
ATOM 9295 C CA . GLN B 1 320 ? 166.664 162.208 147.484 1.00 1.74 284 GLN B CA 1
ATOM 9296 C C . GLN B 1 320 ? 167.018 161.117 148.485 1.00 14.43 284 GLN B C 1
ATOM 9297 O O . GLN B 1 320 ? 166.581 161.162 149.641 1.00 20.27 284 GLN B O 1
ATOM 9311 N N . PHE B 1 321 ? 167.804 160.124 148.061 1.00 15.57 285 PHE B N 1
ATOM 9312 C CA . PHE B 1 321 ? 168.256 159.098 148.993 1.00 7.09 285 PHE B CA 1
ATOM 9313 C C . PHE B 1 321 ? 169.127 159.701 150.086 1.00 14.48 285 PHE B C 1
ATOM 9314 O O . PHE B 1 321 ? 169.036 159.304 151.254 1.00 23.90 285 PHE B O 1
ATOM 9331 N N . ILE B 1 322 ? 169.980 160.662 149.726 1.00 9.40 286 ILE B N 1
ATOM 9332 C CA . ILE B 1 322 ? 170.803 161.339 150.723 1.00 9.85 286 ILE B CA 1
ATOM 9333 C C . ILE B 1 322 ? 169.922 162.052 151.740 1.00 16.99 286 ILE B C 1
ATOM 9334 O O . ILE B 1 322 ? 170.174 161.997 152.949 1.00 26.52 286 ILE B O 1
ATOM 9350 N N . GLY B 1 323 ? 168.878 162.735 151.268 1.00 10.41 287 GLY B N 1
ATOM 9351 C CA . GLY B 1 323 ? 167.996 163.440 152.181 1.00 7.46 287 GLY B CA 1
ATOM 9352 C C . GLY B 1 323 ? 167.319 162.519 153.178 1.00 14.12 287 GLY B C 1
ATOM 9353 O O . GLY B 1 323 ? 167.235 162.832 154.367 1.00 17.60 287 GLY B O 1
ATOM 9357 N N . MET B 1 324 ? 166.821 161.374 152.707 1.00 12.46 288 MET B N 1
ATOM 9358 C CA . MET B 1 324 ? 166.202 160.416 153.617 1.00 9.63 288 MET B CA 1
ATOM 9359 C C . MET B 1 324 ? 167.213 159.877 154.621 1.00 9.96 288 MET B C 1
ATOM 9360 O O . MET B 1 324 ? 166.898 159.722 155.806 1.00 21.93 288 MET B O 1
ATOM 9374 N N . GLY B 1 325 ? 168.432 159.581 154.167 1.00 6.33 289 GLY B N 1
ATOM 9375 C CA . GLY B 1 325 ? 169.467 159.157 155.094 1.00 11.38 289 GLY B CA 1
ATOM 9376 C C . GLY B 1 325 ? 169.823 160.238 156.094 1.00 13.26 289 GLY B C 1
ATOM 9377 O O . GLY B 1 325 ? 170.134 159.950 157.252 1.00 24.73 289 GLY B O 1
ATOM 9381 N N . LEU B 1 326 ? 169.781 161.498 155.660 1.00 17.31 290 LEU B N 1
ATOM 9382 C CA . LEU B 1 326 ? 170.030 162.609 156.571 1.00 13.15 290 LEU B CA 1
ATOM 9383 C C . LEU B 1 326 ? 169.002 162.633 157.694 1.00 7.86 290 LEU B C 1
ATOM 9384 O O . LEU B 1 326 ? 169.344 162.882 158.856 1.00 12.28 290 LEU B O 1
ATOM 9400 N N . LEU B 1 327 ? 167.733 162.383 157.365 1.00 6.96 291 LEU B N 1
ATOM 9401 C CA . LEU B 1 327 ? 166.713 162.243 158.398 1.00 4.78 291 LEU B CA 1
ATOM 9402 C C . LEU B 1 327 ? 166.992 161.039 159.287 1.00 12.87 291 LEU B C 1
ATOM 9403 O O . LEU B 1 327 ? 166.778 161.091 160.503 1.00 13.62 291 LEU B O 1
ATOM 9419 N N . GLY B 1 328 ? 167.466 159.941 158.694 1.00 21.70 292 GLY B N 1
ATOM 9420 C CA . GLY B 1 328 ? 167.710 158.735 159.465 1.00 5.33 292 GLY B CA 1
ATOM 9421 C C . GLY B 1 328 ? 168.741 158.917 160.559 1.00 4.76 292 GLY B C 1
ATOM 9422 O O . GLY B 1 328 ? 168.655 158.275 161.609 1.00 25.95 292 GLY B O 1
ATOM 9426 N N . GLU B 1 329 ? 169.729 159.782 160.332 1.00 10.13 293 GLU B N 1
ATOM 9427 C CA . GLU B 1 329 ? 170.748 160.014 161.349 1.00 10.51 293 GLU B CA 1
ATOM 9428 C C . GLU B 1 329 ? 170.129 160.548 162.633 1.00 5.25 293 GLU B C 1
ATOM 9429 O O . GLU B 1 329 ? 170.492 160.116 163.734 1.00 21.47 293 GLU B O 1
ATOM 9441 N N . TYR B 1 330 ? 169.193 161.489 162.514 1.00 13.07 294 TYR B N 1
ATOM 9442 C CA . TYR B 1 330 ? 168.503 162.009 163.688 1.00 4.29 294 TYR B CA 1
ATOM 9443 C C . TYR B 1 330 ? 167.498 161.005 164.241 1.00 12.25 294 TYR B C 1
ATOM 9444 O O . TYR B 1 330 ? 167.398 160.835 165.461 1.00 19.56 294 TYR B O 1
ATOM 9462 N N . ILE B 1 331 ? 166.755 160.328 163.363 1.00 11.86 295 ILE B N 1
ATOM 9463 C CA . ILE B 1 331 ? 165.730 159.389 163.814 1.00 9.15 295 ILE B CA 1
ATOM 9464 C C . ILE B 1 331 ? 166.354 158.260 164.623 1.00 12.18 295 ILE B C 1
ATOM 9465 O O . ILE B 1 331 ? 165.839 157.877 165.680 1.00 21.43 295 ILE B O 1
ATOM 9481 N N . GLY B 1 332 ? 167.468 157.707 164.144 1.00 8.72 296 GLY B N 1
ATOM 9482 C CA . GLY B 1 332 ? 168.104 156.614 164.856 1.00 7.82 296 GLY B CA 1
ATOM 9483 C C . GLY B 1 332 ? 168.624 157.011 166.221 1.00 9.36 296 GLY B C 1
ATOM 9484 O O . GLY B 1 332 ? 168.583 156.211 167.161 1.00 19.16 296 GLY B O 1
ATOM 9488 N N . ARG B 1 333 ? 169.119 158.242 166.353 1.00 12.60 297 ARG B N 1
ATOM 9489 C CA . ARG B 1 333 ? 169.650 158.693 167.634 1.00 11.54 297 ARG B CA 1
ATOM 9490 C C . ARG B 1 333 ? 168.533 158.991 168.627 1.00 8.19 297 ARG B C 1
ATOM 9491 O O . ARG B 1 333 ? 168.722 158.853 169.840 1.00 19.75 297 ARG B O 1
ATOM 9512 N N . ILE B 1 334 ? 167.365 159.404 168.134 1.00 11.89 298 ILE B N 1
ATOM 9513 C CA . ILE B 1 334 ? 166.214 159.591 169.014 1.00 12.29 298 ILE B CA 1
ATOM 9514 C C . ILE B 1 334 ? 165.824 158.266 169.655 1.00 16.15 298 ILE B C 1
ATOM 9515 O O . ILE B 1 334 ? 165.449 158.209 170.832 1.00 23.34 298 ILE B O 1
ATOM 9531 N N . TYR B 1 335 ? 165.912 157.178 168.888 1.00 12.88 299 TYR B N 1
ATOM 9532 C CA . TYR B 1 335 ? 165.470 155.880 169.385 1.00 9.51 299 TYR B CA 1
ATOM 9533 C C . TYR B 1 335 ? 166.342 155.391 170.534 1.00 15.67 299 TYR B C 1
ATOM 9534 O O . TYR B 1 335 ? 165.827 154.828 171.507 1.00 22.38 299 TYR B O 1
ATOM 9552 N N . ASN B 1 336 ? 167.659 155.592 170.445 1.00 18.98 300 ASN B N 1
ATOM 9553 C CA . ASN B 1 336 ? 168.550 155.140 171.509 1.00 15.19 300 ASN B CA 1
ATOM 9554 C C . ASN B 1 336 ? 168.277 155.883 172.811 1.00 19.29 300 ASN B C 1
ATOM 9555 O O . ASN B 1 336 ? 168.259 155.279 173.890 1.00 26.52 300 ASN B O 1
ATOM 9566 N N . ASP B 1 337 ? 168.070 157.198 172.732 1.00 19.00 301 ASP B N 1
ATOM 9567 C CA . ASP B 1 337 ? 167.771 157.970 173.932 1.00 16.84 301 ASP B CA 1
ATOM 9568 C C . ASP B 1 337 ? 166.443 157.558 174.553 1.00 17.31 301 ASP B C 1
ATOM 9569 O O . ASP B 1 337 ? 166.326 157.508 175.782 1.00 24.78 301 ASP B O 1
ATOM 9578 N N . VAL B 1 338 ? 165.437 157.267 173.728 1.00 19.73 302 VAL B N 1
ATOM 9579 C CA . VAL B 1 338 ? 164.135 156.870 174.253 1.00 18.48 302 VAL B CA 1
ATOM 9580 C C . VAL B 1 338 ? 164.241 155.560 175.026 1.00 17.38 302 VAL B C 1
ATOM 9581 O O . VAL B 1 338 ? 163.653 155.414 176.105 1.00 21.14 302 VAL B O 1
ATOM 9594 N N . ARG B 1 339 ? 164.983 154.587 174.494 1.00 16.53 303 ARG B N 1
ATOM 9595 C CA . ARG B 1 339 ? 165.139 153.317 175.198 1.00 20.02 303 ARG B CA 1
ATOM 9596 C C . ARG B 1 339 ? 165.834 153.513 176.539 1.00 24.80 303 ARG B C 1
ATOM 9597 O O . ARG B 1 339 ? 165.426 152.926 177.548 1.00 37.69 303 ARG B O 1
ATOM 9618 N N . ALA B 1 340 ? 166.886 154.329 176.569 1.00 19.93 304 ALA B N 1
ATOM 9619 C CA . ALA B 1 340 ? 167.546 154.719 177.813 1.00 9.27 304 ALA B CA 1
ATOM 9620 C C . ALA B 1 340 ? 168.113 153.507 178.549 1.00 21.33 304 ALA B C 1
ATOM 9621 O O . ALA B 1 340 ? 167.775 153.236 179.703 1.00 27.58 304 ALA B O 1
ATOM 9628 N N . ARG B 1 341 ? 168.986 152.770 177.867 1.00 25.33 305 ARG B N 1
ATOM 9629 C CA . ARG B 1 341 ? 169.657 151.650 178.500 1.00 16.37 305 ARG B CA 1
ATOM 9630 C C . ARG B 1 341 ? 170.765 152.154 179.424 1.00 24.24 305 ARG B C 1
ATOM 9631 O O . ARG B 1 341 ? 171.314 153.240 179.213 1.00 25.33 305 ARG B O 1
ATOM 9652 N N . PRO B 1 342 ? 171.113 151.390 180.459 1.00 29.35 306 PRO B N 1
ATOM 9653 C CA . PRO B 1 342 ? 172.237 151.784 181.315 1.00 25.75 306 PRO B CA 1
ATOM 9654 C C . PRO B 1 342 ? 173.530 151.904 180.522 1.00 28.00 306 PRO B C 1
ATOM 9655 O O . PRO B 1 342 ? 173.777 151.148 179.580 1.00 31.80 306 PRO B O 1
ATOM 9666 N N . ARG B 1 343 ? 174.361 152.871 180.914 1.00 25.07 307 ARG B N 1
ATOM 9667 C CA . ARG B 1 343 ? 175.601 153.128 180.193 1.00 20.53 307 ARG B CA 1
ATOM 9668 C C . ARG B 1 343 ? 176.763 152.295 180.718 1.00 23.38 307 ARG B C 1
ATOM 9669 O O . ARG B 1 343 ? 177.639 151.908 179.937 1.00 23.50 307 ARG B O 1
ATOM 9690 N N . TYR B 1 344 ? 176.796 152.010 182.017 1.00 25.59 308 TYR B N 1
ATOM 9691 C CA . TYR B 1 344 ? 177.889 151.244 182.596 1.00 14.37 308 TYR B CA 1
ATOM 9692 C C . TYR B 1 344 ? 177.442 150.673 183.933 1.00 18.08 308 TYR B C 1
ATOM 9693 O O . TYR B 1 344 ? 176.452 151.113 184.523 1.00 18.44 308 TYR B O 1
ATOM 9711 N N . PHE B 1 345 ? 178.189 149.674 184.401 1.00 19.40 309 PHE B N 1
ATOM 9712 C CA . PHE B 1 345 ? 178.016 149.104 185.728 1.00 17.04 309 PHE B CA 1
ATOM 9713 C C . PHE B 1 345 ? 179.378 148.963 186.389 1.00 15.63 309 PHE B C 1
ATOM 9714 O O . PHE B 1 345 ? 180.334 148.491 185.767 1.00 19.19 309 PHE B O 1
ATOM 9731 N N . VAL B 1 346 ? 179.457 149.372 187.650 1.00 22.81 310 VAL B N 1
ATOM 9732 C CA . VAL B 1 346 ? 180.707 149.362 188.399 1.00 22.91 310 VAL B CA 1
ATOM 9733 C C . VAL B 1 346 ? 180.768 148.086 189.225 1.00 21.33 310 VAL B C 1
ATOM 9734 O O . VAL B 1 346 ? 179.799 147.725 189.903 1.00 28.36 310 VAL B O 1
ATOM 9747 N N . GLN B 1 347 ? 181.910 147.398 189.167 1.00 24.68 311 GLN B N 1
ATOM 9748 C CA . GLN B 1 347 ? 182.064 146.146 189.899 1.00 24.48 311 GLN B CA 1
ATOM 9749 C C . GLN B 1 347 ? 182.530 146.394 191.330 1.00 31.71 311 GLN B C 1
ATOM 9750 O O . GLN B 1 347 ? 181.880 145.951 192.283 1.00 35.51 311 GLN B O 1
ATOM 9764 N N . GLN B 1 348 ? 183.650 147.093 191.500 1.00 24.39 312 GLN B N 1
ATOM 9765 C CA . GLN B 1 348 ? 184.094 147.505 192.824 1.00 21.79 312 GLN B CA 1
ATOM 9766 C C . GLN B 1 348 ? 185.020 148.704 192.688 1.00 25.31 312 GLN B C 1
ATOM 9767 O O . GLN B 1 348 ? 185.570 148.969 191.616 1.00 22.08 312 GLN B O 1
ATOM 9781 N N . VAL B 1 349 ? 185.183 149.424 193.796 1.00 34.35 313 VAL B N 1
ATOM 9782 C CA . VAL B 1 349 ? 186.050 150.592 193.875 1.00 25.32 313 VAL B CA 1
ATOM 9783 C C . VAL B 1 349 ? 187.035 150.369 195.013 1.00 26.34 313 VAL B C 1
ATOM 9784 O O . VAL B 1 349 ? 186.634 150.005 196.124 1.00 30.27 313 VAL B O 1
ATOM 9797 N N . ILE B 1 350 ? 188.318 150.585 194.735 1.00 26.77 314 ILE B N 1
ATOM 9798 C CA . ILE B 1 350 ? 189.387 150.412 195.712 1.00 25.69 314 ILE B CA 1
ATOM 9799 C C . ILE B 1 350 ? 189.937 151.788 196.059 1.00 28.77 314 ILE B C 1
ATOM 9800 O O . ILE B 1 350 ? 190.506 152.472 195.199 1.00 33.46 314 ILE B O 1
ATOM 9816 N N . TYR B 1 351 ? 189.769 152.192 197.324 1.00 38.18 315 TYR B N 1
ATOM 9817 C CA . TYR B 1 351 ? 190.326 153.439 197.818 1.00 32.48 315 TYR B CA 1
ATOM 9818 C C . TYR B 1 351 ? 191.669 153.190 198.496 1.00 37.25 315 TYR B C 1
ATOM 9819 O O . TYR B 1 351 ? 191.895 152.118 199.064 1.00 38.91 315 TYR B O 1
ATOM 9837 N N . PRO B 1 352 ? 192.586 154.153 198.457 1.00 45.88 316 PRO B N 1
ATOM 9838 C CA . PRO B 1 352 ? 193.862 153.976 199.154 1.00 46.88 316 PRO B CA 1
ATOM 9839 C C . PRO B 1 352 ? 193.671 153.893 200.660 1.00 54.45 316 PRO B C 1
ATOM 9840 O O . PRO B 1 352 ? 192.730 154.452 201.229 1.00 48.97 316 PRO B O 1
ATOM 9851 N N . GLU B 1 353 ? 194.587 153.176 201.306 1.00 73.44 317 GLU B N 1
ATOM 9852 C CA . GLU B 1 353 ? 194.505 152.984 202.747 1.00 73.96 317 GLU B CA 1
ATOM 9853 C C . GLU B 1 353 ? 194.612 154.319 203.473 1.00 74.20 317 GLU B C 1
ATOM 9854 O O . GLU B 1 353 ? 195.369 155.210 203.077 1.00 72.18 317 GLU B O 1
ATOM 9866 N N . SER B 1 354 ? 193.840 154.451 204.554 1.00 80.61 318 SER B N 1
ATOM 9867 C CA . SER B 1 354 ? 193.800 155.698 205.307 1.00 81.55 318 SER B CA 1
ATOM 9868 C C . SER B 1 354 ? 195.135 156.043 205.953 1.00 82.10 318 SER B C 1
ATOM 9869 O O . SER B 1 354 ? 195.380 157.221 206.232 1.00 80.13 318 SER B O 1
ATOM 9877 N N . THR B 1 355 ? 195.995 155.059 206.193 1.00 86.56 319 THR B N 1
ATOM 9878 C CA . THR B 1 355 ? 197.286 155.309 206.825 1.00 87.39 319 THR B CA 1
ATOM 9879 C C . THR B 1 355 ? 198.141 156.232 205.963 1.00 85.04 319 THR B C 1
ATOM 9880 O O . THR B 1 355 ? 198.797 157.141 206.472 1.00 82.76 319 THR B O 1
ATOM 9891 N N . PHE C 1 38 ? 140.859 144.027 190.876 1.00 37.18 2 PHE C N 1
ATOM 9892 C CA . PHE C 1 38 ? 140.605 142.864 190.033 1.00 43.40 2 PHE C CA 1
ATOM 9893 C C . PHE C 1 38 ? 139.479 142.018 190.614 1.00 43.89 2 PHE C C 1
ATOM 9894 O O . PHE C 1 38 ? 139.362 140.830 190.314 1.00 43.62 2 PHE C O 1
ATOM 9911 N N . ASP C 1 39 ? 138.651 142.641 191.448 1.00 48.48 3 ASP C N 1
ATOM 9912 C CA . ASP C 1 39 ? 137.581 141.922 192.124 1.00 50.42 3 ASP C CA 1
ATOM 9913 C C . ASP C 1 39 ? 136.466 141.565 191.149 1.00 48.42 3 ASP C C 1
ATOM 9914 O O . ASP C 1 39 ? 136.081 142.374 190.300 1.00 41.96 3 ASP C O 1
ATOM 9923 N N . ALA C 1 40 ? 135.954 140.341 191.275 1.00 49.80 4 ALA C N 1
ATOM 9924 C CA . ALA C 1 40 ? 134.741 139.915 190.590 1.00 50.80 4 ALA C CA 1
ATOM 9925 C C . ALA C 1 40 ? 133.542 139.895 191.529 1.00 52.69 4 ALA C C 1
ATOM 9926 O O . ALA C 1 40 ? 132.506 139.313 191.193 1.00 52.99 4 ALA C O 1
ATOM 9933 N N . ALA C 1 41 ? 133.667 140.519 192.701 1.00 49.98 5 ALA C N 1
ATOM 9934 C CA . ALA C 1 41 ? 132.613 140.508 193.697 1.00 50.94 5 ALA C CA 1
ATOM 9935 C C . ALA C 1 41 ? 131.455 141.403 193.259 1.00 50.87 5 ALA C C 1
ATOM 9936 O O . ALA C 1 41 ? 131.613 142.260 192.386 1.00 46.13 5 ALA C O 1
ATOM 9943 N N . PRO C 1 42 ? 130.275 141.220 193.852 1.00 51.85 6 PRO C N 1
ATOM 9944 C CA . PRO C 1 42 ? 129.137 142.074 193.491 1.00 46.76 6 PRO C CA 1
ATOM 9945 C C . PRO C 1 42 ? 129.417 143.539 193.792 1.00 44.87 6 PRO C C 1
ATOM 9946 O O . PRO C 1 42 ? 130.161 143.878 194.715 1.00 41.82 6 PRO C O 1
ATOM 9957 N N . ILE C 1 43 ? 128.807 144.411 192.989 1.00 41.84 7 ILE C N 1
ATOM 9958 C CA . ILE C 1 43 ? 129.034 145.845 193.114 1.00 32.17 7 ILE C CA 1
ATOM 9959 C C . ILE C 1 43 ? 128.327 146.373 194.354 1.00 35.49 7 ILE C C 1
ATOM 9960 O O . ILE C 1 43 ? 127.186 145.993 194.653 1.00 33.87 7 ILE C O 1
ATOM 9976 N N . LYS C 1 44 ? 129.007 147.255 195.086 1.00 33.16 8 LYS C N 1
ATOM 9977 C CA . LYS C 1 44 ? 128.448 147.884 196.274 1.00 31.23 8 LYS C CA 1
ATOM 9978 C C . LYS C 1 44 ? 128.168 149.370 196.104 1.00 37.50 8 LYS C C 1
ATOM 9979 O O . LYS C 1 44 ? 127.215 149.875 196.705 1.00 35.10 8 LYS C O 1
ATOM 9998 N N . LYS C 1 45 ? 128.967 150.082 195.311 1.00 35.28 9 LYS C N 1
ATOM 9999 C CA . LYS C 1 45 ? 128.756 151.500 195.052 1.00 23.12 9 LYS C CA 1
ATOM 10000 C C . LYS C 1 45 ? 128.973 151.790 193.575 1.00 22.90 9 LYS C C 1
ATOM 10001 O O . LYS C 1 45 ? 129.811 151.158 192.926 1.00 21.54 9 LYS C O 1
ATOM 10020 N N . VAL C 1 46 ? 128.215 152.752 193.052 1.00 18.26 10 VAL C N 1
ATOM 10021 C CA . VAL C 1 46 ? 128.265 153.137 191.645 1.00 19.98 10 VAL C CA 1
ATOM 10022 C C . VAL C 1 46 ? 128.637 154.610 191.556 1.00 18.51 10 VAL C C 1
ATOM 10023 O O . VAL C 1 46 ? 128.169 155.426 192.358 1.00 23.69 10 VAL C O 1
ATOM 10036 N N . SER C 1 47 ? 129.480 154.946 190.583 1.00 21.53 11 SER C N 1
ATOM 10037 C CA . SER C 1 47 ? 129.872 156.321 190.304 1.00 16.42 11 SER C CA 1
ATOM 10038 C C . SER C 1 47 ? 129.491 156.671 188.872 1.00 15.51 11 SER C C 1
ATOM 10039 O O . SER C 1 47 ? 129.798 155.917 187.943 1.00 18.51 11 SER C O 1
ATOM 10047 N N . VAL C 1 48 ? 128.829 157.813 188.699 1.00 25.69 12 VAL C N 1
ATOM 10048 C CA . VAL C 1 48 ? 128.390 158.286 187.391 1.00 16.87 12 VAL C CA 1
ATOM 10049 C C . VAL C 1 48 ? 129.190 159.530 187.036 1.00 14.20 12 VAL C C 1
ATOM 10050 O O . VAL C 1 48 ? 129.289 160.465 187.840 1.00 19.20 12 VAL C O 1
ATOM 10063 N N . VAL C 1 49 ? 129.760 159.544 185.834 1.00 15.25 13 VAL C N 1
ATOM 10064 C CA . VAL C 1 49 ? 130.609 160.631 185.358 1.00 15.57 13 VAL C CA 1
ATOM 10065 C C . VAL C 1 49 ? 129.931 161.264 184.150 1.00 11.97 13 VAL C C 1
ATOM 10066 O O . VAL C 1 49 ? 129.640 160.579 183.162 1.00 13.23 13 VAL C O 1
ATOM 10079 N N . ILE C 1 50 ? 129.682 162.569 184.228 1.00 21.70 14 ILE C N 1
ATOM 10080 C CA . ILE C 1 50 ? 128.980 163.296 183.172 1.00 22.07 14 ILE C CA 1
ATOM 10081 C C . ILE C 1 50 ? 129.733 164.579 182.835 1.00 22.12 14 ILE C C 1
ATOM 10082 O O . ILE C 1 50 ? 129.802 165.487 183.675 1.00 18.43 14 ILE C O 1
ATOM 10098 N N . PRO C 1 51 ? 130.308 164.707 181.638 1.00 22.67 15 PRO C N 1
ATOM 10099 C CA . PRO C 1 51 ? 130.886 165.998 181.236 1.00 18.39 15 PRO C CA 1
ATOM 10100 C C . PRO C 1 51 ? 129.793 166.976 180.828 1.00 20.70 15 PRO C C 1
ATOM 10101 O O . PRO C 1 51 ? 128.789 166.591 180.225 1.00 28.17 15 PRO C O 1
ATOM 10112 N N . VAL C 1 52 ? 129.997 168.250 181.156 1.00 22.13 16 VAL C N 1
ATOM 10113 C CA . VAL C 1 52 ? 129.015 169.301 180.917 1.00 19.87 16 VAL C CA 1
ATOM 10114 C C . VAL C 1 52 ? 129.688 170.440 180.165 1.00 24.05 16 VAL C C 1
ATOM 10115 O O . VAL C 1 52 ? 130.779 170.883 180.541 1.00 25.88 16 VAL C O 1
ATOM 10128 N N . TYR C 1 53 ? 129.034 170.912 179.102 1.00 32.85 17 TYR C N 1
ATOM 10129 C CA . TYR C 1 53 ? 129.504 172.081 178.361 1.00 29.17 17 TYR C CA 1
ATOM 10130 C C . TYR C 1 53 ? 128.283 172.749 177.737 1.00 30.20 17 TYR C C 1
ATOM 10131 O O . TYR C 1 53 ? 127.798 172.310 176.691 1.00 34.27 17 TYR C O 1
ATOM 10149 N N . ASN C 1 54 ? 127.799 173.807 178.384 1.00 28.12 18 ASN C N 1
ATOM 10150 C CA . ASN C 1 54 ? 126.662 174.587 177.901 1.00 35.66 18 ASN C CA 1
ATOM 10151 C C . ASN C 1 54 ? 125.414 173.711 177.763 1.00 32.59 18 ASN C C 1
ATOM 10152 O O . ASN C 1 54 ? 124.848 173.538 176.684 1.00 33.52 18 ASN C O 1
ATOM 10163 N N . GLU C 1 55 ? 124.996 173.159 178.905 1.00 34.90 19 GLU C N 1
ATOM 10164 C CA . GLU C 1 55 ? 123.794 172.338 178.995 1.00 36.06 19 GLU C CA 1
ATOM 10165 C C . GLU C 1 55 ? 122.765 172.945 179.942 1.00 35.14 19 GLU C C 1
ATOM 10166 O O . GLU C 1 55 ? 122.161 172.224 180.742 1.00 38.26 19 GLU C O 1
ATOM 10178 N N . GLN C 1 56 ? 122.549 174.259 179.862 1.00 37.59 20 GLN C N 1
ATOM 10179 C CA . GLN C 1 56 ? 121.652 174.930 180.797 1.00 39.51 20 GLN C CA 1
ATOM 10180 C C . GLN C 1 56 ? 120.231 174.391 180.708 1.00 42.58 20 GLN C C 1
ATOM 10181 O O . GLN C 1 56 ? 119.563 174.228 181.736 1.00 44.21 20 GLN C O 1
ATOM 10195 N N . GLU C 1 57 ? 119.748 174.116 179.497 1.00 40.16 21 GLU C N 1
ATOM 10196 C CA . GLU C 1 57 ? 118.361 173.701 179.326 1.00 39.29 21 GLU C CA 1
ATOM 10197 C C . GLU C 1 57 ? 118.134 172.256 179.753 1.00 41.87 21 GLU C C 1
ATOM 10198 O O . GLU C 1 57 ? 117.048 171.919 180.238 1.00 41.57 21 GLU C O 1
ATOM 10210 N N . SER C 1 58 ? 119.135 171.393 179.584 1.00 43.18 22 SER C N 1
ATOM 10211 C CA . SER C 1 58 ? 118.959 169.965 179.817 1.00 39.49 22 SER C CA 1
ATOM 10212 C C . SER C 1 58 ? 119.247 169.552 181.255 1.00 34.25 22 SER C C 1
ATOM 10213 O O . SER C 1 58 ? 118.772 168.499 181.695 1.00 33.95 22 SER C O 1
ATOM 10221 N N . LEU C 1 59 ? 120.012 170.349 181.995 1.00 31.35 23 LEU C N 1
ATOM 10222 C CA . LEU C 1 59 ? 120.427 169.942 183.335 1.00 30.91 23 LEU C CA 1
ATOM 10223 C C . LEU C 1 59 ? 119.263 169.639 184.270 1.00 36.65 23 LEU C C 1
ATOM 10224 O O . LEU C 1 59 ? 119.312 168.601 184.951 1.00 38.10 23 LEU C O 1
ATOM 10240 N N . PRO C 1 60 ? 118.219 170.468 184.368 1.00 39.96 24 PRO C N 1
ATOM 10241 C CA . PRO C 1 60 ? 117.141 170.153 185.321 1.00 38.00 24 PRO C CA 1
ATOM 10242 C C . PRO C 1 60 ? 116.506 168.793 185.089 1.00 36.52 24 PRO C C 1
ATOM 10243 O O . PRO C 1 60 ? 116.182 168.093 186.056 1.00 36.50 24 PRO C O 1
ATOM 10254 N N . GLU C 1 61 ? 116.318 168.396 183.829 1.00 39.12 25 GLU C N 1
ATOM 10255 C CA . GLU C 1 61 ? 115.737 167.090 183.542 1.00 34.32 25 GLU C CA 1
ATOM 10256 C C . GLU C 1 61 ? 116.753 165.972 183.741 1.00 36.36 25 GLU C C 1
ATOM 10257 O O . GLU C 1 61 ? 116.398 164.886 184.212 1.00 39.62 25 GLU C O 1
ATOM 10269 N N . LEU C 1 62 ? 118.015 166.220 183.387 1.00 37.80 26 LEU C N 1
ATOM 10270 C CA . LEU C 1 62 ? 119.051 165.205 183.551 1.00 32.00 26 LEU C CA 1
ATOM 10271 C C . LEU C 1 62 ? 119.219 164.825 185.017 1.00 29.99 26 LEU C C 1
ATOM 10272 O O . LEU C 1 62 ? 119.292 163.640 185.360 1.00 33.24 26 LEU C O 1
ATOM 10288 N N . ILE C 1 63 ? 119.285 165.824 185.898 1.00 29.39 27 ILE C N 1
ATOM 10289 C CA . ILE C 1 63 ? 119.505 165.552 187.315 1.00 32.77 27 ILE C CA 1
ATOM 10290 C C . ILE C 1 63 ? 118.341 164.759 187.894 1.00 30.71 27 ILE C C 1
ATOM 10291 O O . ILE C 1 63 ? 118.537 163.827 188.684 1.00 34.64 27 ILE C O 1
ATOM 10307 N N . ARG C 1 64 ? 117.113 165.114 187.516 1.00 36.98 28 ARG C N 1
ATOM 10308 C CA . ARG C 1 64 ? 115.942 164.440 188.064 1.00 36.06 28 ARG C CA 1
ATOM 10309 C C . ARG C 1 64 ? 115.889 162.983 187.618 1.00 36.99 28 ARG C C 1
ATOM 10310 O O . ARG C 1 64 ? 115.726 162.073 188.438 1.00 35.70 28 ARG C O 1
ATOM 10331 N N . ARG C 1 65 ? 116.024 162.745 186.313 1.00 31.69 29 ARG C N 1
ATOM 10332 C CA . ARG C 1 65 ? 115.932 161.384 185.797 1.00 29.42 29 ARG C CA 1
ATOM 10333 C C . ARG C 1 65 ? 117.103 160.530 186.266 1.00 32.96 29 ARG C C 1
ATOM 10334 O O . ARG C 1 65 ? 116.920 159.368 186.648 1.00 37.83 29 ARG C O 1
ATOM 10355 N N . THR C 1 66 ? 118.316 161.084 186.240 1.00 33.09 30 THR C N 1
ATOM 10356 C CA . THR C 1 66 ? 119.484 160.318 186.660 1.00 27.45 30 THR C CA 1
ATOM 10357 C C . THR C 1 66 ? 119.403 159.960 188.138 1.00 27.76 30 THR C C 1
ATOM 10358 O O . THR C 1 66 ? 119.784 158.853 188.537 1.00 35.17 30 THR C O 1
ATOM 10369 N N . THR C 1 67 ? 118.915 160.885 188.966 1.00 33.61 31 THR C N 1
ATOM 10370 C CA . THR C 1 67 ? 118.812 160.622 190.397 1.00 33.81 31 THR C CA 1
ATOM 10371 C C . THR C 1 67 ? 117.833 159.488 190.678 1.00 34.75 31 THR C C 1
ATOM 10372 O O . THR C 1 67 ? 118.099 158.614 191.511 1.00 37.69 31 THR C O 1
ATOM 10383 N N . THR C 1 68 ? 116.690 159.486 189.990 1.00 34.24 32 THR C N 1
ATOM 10384 C CA . THR C 1 68 ? 115.684 158.458 190.235 1.00 34.02 32 THR C CA 1
ATOM 10385 C C . THR C 1 68 ? 116.213 157.072 189.888 1.00 35.59 32 THR C C 1
ATOM 10386 O O . THR C 1 68 ? 116.013 156.114 190.643 1.00 38.68 32 THR C O 1
ATOM 10397 N N . ALA C 1 69 ? 116.891 156.945 188.746 1.00 35.76 33 ALA C N 1
ATOM 10398 C CA . ALA C 1 69 ? 117.406 155.645 188.335 1.00 28.79 33 ALA C CA 1
ATOM 10399 C C . ALA C 1 69 ? 118.414 155.105 189.340 1.00 29.71 33 ALA C C 1
ATOM 10400 O O . ALA C 1 69 ? 118.398 153.913 189.668 1.00 29.03 33 ALA C O 1
ATOM 10407 N N . CYS C 1 70 ? 119.302 155.966 189.837 1.00 35.15 34 CYS C N 1
ATOM 10408 C CA . CYS C 1 70 ? 120.303 155.529 190.803 1.00 28.25 34 CYS C CA 1
ATOM 10409 C C . CYS C 1 70 ? 119.668 155.100 192.120 1.00 31.07 34 CYS C C 1
ATOM 10410 O O . CYS C 1 70 ? 120.166 154.179 192.777 1.00 39.71 34 CYS C O 1
ATOM 10418 N N . GLU C 1 71 ? 118.576 155.753 192.524 1.00 35.42 35 GLU C N 1
ATOM 10419 C CA . GLU C 1 71 ? 117.910 155.378 193.767 1.00 38.51 35 GLU C CA 1
ATOM 10420 C C . GLU C 1 71 ? 117.249 154.009 193.664 1.00 34.51 35 GLU C C 1
ATOM 10421 O O . GLU C 1 71 ? 117.031 153.350 194.687 1.00 36.40 35 GLU C O 1
ATOM 10433 N N . SER C 1 72 ? 116.922 153.566 192.450 1.00 31.08 36 SER C N 1
ATOM 10434 C CA . SER C 1 72 ? 116.288 152.268 192.263 1.00 34.95 36 SER C CA 1
ATOM 10435 C C . SER C 1 72 ? 117.278 151.112 192.312 1.00 39.05 36 SER C C 1
ATOM 10436 O O . SER C 1 72 ? 116.848 149.954 192.336 1.00 39.87 36 SER C O 1
ATOM 10444 N N . LEU C 1 73 ? 118.582 151.394 192.329 1.00 35.34 37 LEU C N 1
ATOM 10445 C CA . LEU C 1 73 ? 119.573 150.325 192.337 1.00 30.64 37 LEU C CA 1
ATOM 10446 C C . LEU C 1 73 ? 119.602 149.581 193.664 1.00 36.60 37 LEU C C 1
ATOM 10447 O O . LEU C 1 73 ? 119.894 148.381 193.690 1.00 34.33 37 LEU C O 1
ATOM 10463 N N . GLY C 1 74 ? 119.302 150.264 194.766 1.00 37.32 38 GLY C N 1
ATOM 10464 C CA . GLY C 1 74 ? 119.473 149.674 196.078 1.00 31.77 38 GLY C CA 1
ATOM 10465 C C . GLY C 1 74 ? 120.900 149.689 196.574 1.00 35.47 38 GLY C C 1
ATOM 10466 O O . GLY C 1 74 ? 121.238 148.923 197.483 1.00 36.56 38 GLY C O 1
ATOM 10470 N N . LYS C 1 75 ? 121.749 150.538 196.000 1.00 35.96 39 LYS C N 1
ATOM 10471 C CA . LYS C 1 75 ? 123.152 150.623 196.370 1.00 29.44 39 LYS C CA 1
ATOM 10472 C C . LYS C 1 75 ? 123.519 152.074 196.641 1.00 31.79 39 LYS C C 1
ATOM 10473 O O . LYS C 1 75 ? 122.786 153.001 196.289 1.00 36.82 39 LYS C O 1
ATOM 10492 N N . ALA C 1 76 ? 124.669 152.263 197.283 1.00 27.04 40 ALA C N 1
ATOM 10493 C CA . ALA C 1 76 ? 125.222 153.599 197.439 1.00 25.99 40 ALA C CA 1
ATOM 10494 C C . ALA C 1 76 ? 125.694 154.123 196.088 1.00 24.64 40 ALA C C 1
ATOM 10495 O O . ALA C 1 76 ? 126.142 153.364 195.225 1.00 26.48 40 ALA C O 1
ATOM 10502 N N . TRP C 1 77 ? 125.582 155.436 195.901 1.00 26.10 41 TRP C N 1
ATOM 10503 C CA . TRP C 1 77 ? 125.864 156.023 194.602 1.00 26.27 41 TRP C CA 1
ATOM 10504 C C . TRP C 1 77 ? 126.313 157.467 194.764 1.00 26.43 41 TRP C C 1
ATOM 10505 O O . TRP C 1 77 ? 126.054 158.113 195.783 1.00 34.10 41 TRP C O 1
ATOM 10526 N N . GLU C 1 78 ? 127.000 157.960 193.736 1.00 28.80 42 GLU C N 1
ATOM 10527 C CA . GLU C 1 78 ? 127.381 159.361 193.641 1.00 28.29 42 GLU C CA 1
ATOM 10528 C C . GLU C 1 78 ? 127.345 159.772 192.177 1.00 25.95 42 GLU C C 1
ATOM 10529 O O . GLU C 1 78 ? 127.518 158.941 191.282 1.00 32.93 42 GLU C O 1
ATOM 10541 N N . ILE C 1 79 ? 127.119 161.062 191.944 1.00 21.70 43 ILE C N 1
ATOM 10542 C CA . ILE C 1 79 ? 127.081 161.633 190.602 1.00 19.19 43 ILE C CA 1
ATOM 10543 C C . ILE C 1 79 ? 128.109 162.750 190.537 1.00 17.27 43 ILE C C 1
ATOM 10544 O O . ILE C 1 79 ? 128.133 163.631 191.405 1.00 24.57 43 ILE C O 1
ATOM 10560 N N . LEU C 1 80 ? 128.955 162.714 189.511 1.00 22.13 44 LEU C N 1
ATOM 10561 C CA . LEU C 1 80 ? 129.984 163.723 189.298 1.00 10.22 44 LEU C CA 1
ATOM 10562 C C . LEU C 1 80 ? 129.636 164.541 188.063 1.00 15.80 44 LEU C C 1
ATOM 10563 O O . LEU C 1 80 ? 129.440 163.983 186.978 1.00 16.49 44 LEU C O 1
ATOM 10579 N N . LEU C 1 81 ? 129.568 165.857 188.231 1.00 26.78 45 LEU C N 1
ATOM 10580 C CA . LEU C 1 81 ? 129.333 166.788 187.136 1.00 21.97 45 LEU C CA 1
ATOM 10581 C C . LEU C 1 81 ? 130.594 167.617 186.929 1.00 13.18 45 LEU C C 1
ATOM 10582 O O . LEU C 1 81 ? 131.080 168.256 187.867 1.00 18.66 45 LEU C O 1
ATOM 10598 N N . ILE C 1 82 ? 131.116 167.608 185.707 1.00 13.35 46 ILE C N 1
ATOM 10599 C CA . ILE C 1 82 ? 132.358 168.292 185.368 1.00 21.92 46 ILE C CA 1
ATOM 10600 C C . ILE C 1 82 ? 132.026 169.370 184.345 1.00 21.56 46 ILE C C 1
ATOM 10601 O O . ILE C 1 82 ? 131.553 169.069 183.242 1.00 27.07 46 ILE C O 1
ATOM 10617 N N . ASP C 1 83 ? 132.279 170.626 184.706 1.00 20.80 47 ASP C N 1
ATOM 10618 C CA . ASP C 1 83 ? 132.019 171.756 183.821 1.00 26.49 47 ASP C CA 1
ATOM 10619 C C . ASP C 1 83 ? 133.286 172.072 183.037 1.00 24.65 47 ASP C C 1
ATOM 10620 O O . ASP C 1 83 ? 134.328 172.385 183.623 1.00 22.41 47 ASP C O 1
ATOM 10629 N N . ASP C 1 84 ? 133.199 171.989 181.710 1.00 24.07 48 ASP C N 1
ATOM 10630 C CA . ASP C 1 84 ? 134.345 172.243 180.848 1.00 20.30 48 ASP C CA 1
ATOM 10631 C C . ASP C 1 84 ? 134.341 173.683 180.349 1.00 25.65 48 ASP C C 1
ATOM 10632 O O . ASP C 1 84 ? 134.263 173.928 179.141 1.00 29.68 48 ASP C O 1
ATOM 10641 N N . GLY C 1 85 ? 134.425 174.639 181.269 1.00 23.28 49 GLY C N 1
ATOM 10642 C CA . GLY C 1 85 ? 134.473 176.041 180.899 1.00 25.58 49 GLY C CA 1
ATOM 10643 C C . GLY C 1 85 ? 133.233 176.542 180.189 1.00 30.69 49 GLY C C 1
ATOM 10644 O O . GLY C 1 85 ? 133.337 177.213 179.156 1.00 30.95 49 GLY C O 1
ATOM 10648 N N . SER C 1 86 ? 132.057 176.228 180.723 1.00 35.88 50 SER C N 1
ATOM 10649 C CA . SER C 1 86 ? 130.816 176.668 180.106 1.00 32.40 50 SER C CA 1
ATOM 10650 C C . SER C 1 86 ? 130.641 178.176 180.270 1.00 34.95 50 SER C C 1
ATOM 10651 O O . SER C 1 86 ? 131.338 178.833 181.047 1.00 37.05 50 SER C O 1
ATOM 10659 N N . SER C 1 87 ? 129.688 178.723 179.513 1.00 40.81 51 SER C N 1
ATOM 10660 C CA . SER C 1 87 ? 129.415 180.154 179.513 1.00 36.70 51 SER C CA 1
ATOM 10661 C C . SER C 1 87 ? 127.926 180.483 179.558 1.00 40.79 51 SER C C 1
ATOM 10662 O O . SER C 1 87 ? 127.547 181.606 179.205 1.00 40.82 51 SER C O 1
ATOM 10670 N N . ASP C 1 88 ? 127.073 179.546 179.981 1.00 36.64 52 ASP C N 1
ATOM 10671 C CA . ASP C 1 88 ? 125.627 179.740 179.959 1.00 35.56 52 ASP C CA 1
ATOM 10672 C C . ASP C 1 88 ? 124.972 179.431 181.301 1.00 40.34 52 ASP C C 1
ATOM 10673 O O . ASP C 1 88 ? 123.864 178.887 181.332 1.00 50.18 52 ASP C O 1
ATOM 10682 N N . SER C 1 89 ? 125.628 179.766 182.410 1.00 35.23 53 SER C N 1
ATOM 10683 C CA . SER C 1 89 ? 125.111 179.587 183.765 1.00 41.82 53 SER C CA 1
ATOM 10684 C C . SER C 1 89 ? 125.055 178.126 184.191 1.00 36.74 53 SER C C 1
ATOM 10685 O O . SER C 1 89 ? 124.408 177.809 185.197 1.00 32.39 53 SER C O 1
ATOM 10693 N N . SER C 1 90 ? 125.708 177.223 183.457 1.00 38.00 54 SER C N 1
ATOM 10694 C CA . SER C 1 90 ? 125.710 175.817 183.846 1.00 35.85 54 SER C CA 1
ATOM 10695 C C . SER C 1 90 ? 126.416 175.614 185.179 1.00 35.09 54 SER C C 1
ATOM 10696 O O . SER C 1 90 ? 125.990 174.794 186.000 1.00 33.86 54 SER C O 1
ATOM 10704 N N . ALA C 1 91 ? 127.504 176.351 185.411 1.00 39.76 55 ALA C N 1
ATOM 10705 C CA . ALA C 1 91 ? 128.248 176.202 186.657 1.00 34.34 55 ALA C CA 1
ATOM 10706 C C . ALA C 1 91 ? 127.408 176.600 187.863 1.00 33.24 55 ALA C C 1
ATOM 10707 O O . ALA C 1 91 ? 127.499 175.966 188.920 1.00 37.55 55 ALA C O 1
ATOM 10714 N N . GLU C 1 92 ? 126.594 177.648 187.731 1.00 35.52 56 GLU C N 1
ATOM 10715 C CA . GLU C 1 92 ? 125.764 178.087 188.847 1.00 36.62 56 GLU C CA 1
ATOM 10716 C C . GLU C 1 92 ? 124.776 177.005 189.264 1.00 37.85 56 GLU C C 1
ATOM 10717 O O . GLU C 1 92 ? 124.582 176.762 190.461 1.00 36.35 56 GLU C O 1
ATOM 10729 N N . LEU C 1 93 ? 124.141 176.349 188.291 1.00 38.91 57 LEU C N 1
ATOM 10730 C CA . LEU C 1 93 ? 123.175 175.303 188.608 1.00 35.29 57 LEU C CA 1
ATOM 10731 C C . LEU C 1 93 ? 123.841 174.130 189.316 1.00 34.03 57 LEU C C 1
ATOM 10732 O O . LEU C 1 93 ? 123.277 173.561 190.258 1.00 35.19 57 LEU C O 1
ATOM 10748 N N . MET C 1 94 ? 125.040 173.750 188.871 1.00 31.96 58 MET C N 1
ATOM 10749 C CA . MET C 1 94 ? 125.722 172.601 189.459 1.00 26.12 58 MET C CA 1
ATOM 10750 C C . MET C 1 94 ? 126.059 172.841 190.925 1.00 23.97 58 MET C C 1
ATOM 10751 O O . MET C 1 94 ? 125.896 171.943 191.759 1.00 34.50 58 MET C O 1
ATOM 10765 N N . VAL C 1 95 ? 126.535 174.040 191.261 1.00 33.41 59 VAL C N 1
ATOM 10766 C CA . VAL C 1 95 ? 126.849 174.351 192.653 1.00 35.12 59 VAL C CA 1
ATOM 10767 C C . VAL C 1 95 ? 125.588 174.289 193.505 1.00 35.44 59 VAL C C 1
ATOM 10768 O O . VAL C 1 95 ? 125.596 173.754 194.620 1.00 33.76 59 VAL C O 1
ATOM 10781 N N . LYS C 1 96 ? 124.487 174.837 192.993 1.00 38.60 60 LYS C N 1
ATOM 10782 C CA . LYS C 1 96 ? 123.226 174.801 193.726 1.00 34.56 60 LYS C CA 1
ATOM 10783 C C . LYS C 1 96 ? 122.781 173.365 193.970 1.00 39.96 60 LYS C C 1
ATOM 10784 O O . LYS C 1 96 ? 122.303 173.025 195.059 1.00 42.85 60 LYS C O 1
ATOM 10803 N N . ALA C 1 97 ? 122.932 172.504 192.961 1.00 40.51 61 ALA C N 1
ATOM 10804 C CA . ALA C 1 97 ? 122.528 171.111 193.108 1.00 31.93 61 ALA C CA 1
ATOM 10805 C C . ALA C 1 97 ? 123.343 170.405 194.184 1.00 30.25 61 ALA C C 1
ATOM 10806 O O . ALA C 1 97 ? 122.798 169.623 194.972 1.00 36.72 61 ALA C O 1
ATOM 10813 N N . SER C 1 98 ? 124.651 170.663 194.231 1.00 27.01 62 SER C N 1
ATOM 10814 C CA . SER C 1 98 ? 125.504 169.979 195.196 1.00 22.54 62 SER C CA 1
ATOM 10815 C C . SER C 1 98 ? 125.258 170.470 196.616 1.00 31.31 62 SER C C 1
ATOM 10816 O O . SER C 1 98 ? 125.503 169.733 197.577 1.00 35.27 62 SER C O 1
ATOM 10824 N N . GLN C 1 99 ? 124.781 171.706 196.772 1.00 42.32 63 GLN C N 1
ATOM 10825 C CA . GLN C 1 99 ? 124.458 172.238 198.089 1.00 40.17 63 GLN C CA 1
ATOM 10826 C C . GLN C 1 99 ? 123.042 171.894 198.532 1.00 39.00 63 GLN C C 1
ATOM 10827 O O . GLN C 1 99 ? 122.678 172.194 199.674 1.00 39.04 63 GLN C O 1
ATOM 10841 N N . GLU C 1 100 ? 122.243 171.279 197.664 1.00 44.19 64 GLU C N 1
ATOM 10842 C CA . GLU C 1 100 ? 120.886 170.901 198.029 1.00 43.48 64 GLU C CA 1
ATOM 10843 C C . GLU C 1 100 ? 120.905 169.866 199.148 1.00 50.09 64 GLU C C 1
ATOM 10844 O O . GLU C 1 100 ? 121.844 169.077 199.281 1.00 49.40 64 GLU C O 1
ATOM 10856 N N . ALA C 1 101 ? 119.853 169.882 199.962 1.00 55.96 65 ALA C N 1
ATOM 10857 C CA . ALA C 1 101 ? 119.770 168.977 201.100 1.00 54.89 65 ALA C CA 1
ATOM 10858 C C . ALA C 1 101 ? 119.752 167.525 200.636 1.00 52.84 65 ALA C C 1
ATOM 10859 O O . ALA C 1 101 ? 119.048 167.170 199.687 1.00 52.15 65 ALA C O 1
ATOM 10866 N N . ASP C 1 102 ? 120.531 166.684 201.319 1.00 51.38 66 ASP C N 1
ATOM 10867 C CA . ASP C 1 102 ? 120.603 165.254 201.019 1.00 53.24 66 ASP C CA 1
ATOM 10868 C C . ASP C 1 102 ? 121.012 165.001 199.571 1.00 50.09 66 ASP C C 1
ATOM 10869 O O . ASP C 1 102 ? 120.407 164.181 198.876 1.00 51.84 66 ASP C O 1
ATOM 10878 N N . SER C 1 103 ? 122.042 165.704 199.108 1.00 42.41 67 SER C N 1
ATOM 10879 C CA . SER C 1 103 ? 122.483 165.570 197.727 1.00 40.84 67 SER C CA 1
ATOM 10880 C C . SER C 1 103 ? 123.648 164.593 197.621 1.00 37.93 67 SER C C 1
ATOM 10881 O O . SER C 1 103 ? 124.476 164.473 198.529 1.00 37.35 67 SER C O 1
ATOM 10889 N N . HIS C 1 104 ? 123.705 163.888 196.490 1.00 28.87 68 HIS C N 1
ATOM 10890 C CA . HIS C 1 104 ? 124.791 162.968 196.179 1.00 26.03 68 HIS C CA 1
ATOM 10891 C C . HIS C 1 104 ? 125.626 163.443 194.996 1.00 25.68 68 HIS C C 1
ATOM 10892 O O . HIS C 1 104 ? 126.245 162.621 194.313 1.00 31.58 68 HIS C O 1
ATOM 10906 N N . ILE C 1 105 ? 125.665 164.748 194.743 1.00 26.14 69 ILE C N 1
ATOM 10907 C CA . ILE C 1 105 ? 126.257 165.305 193.534 1.00 26.06 69 ILE C CA 1
ATOM 10908 C C . ILE C 1 105 ? 127.554 166.014 193.892 1.00 19.51 69 ILE C C 1
ATOM 10909 O O . ILE C 1 105 ? 127.579 166.875 194.780 1.00 26.14 69 ILE C O 1
ATOM 10925 N N . ILE C 1 106 ? 128.631 165.651 193.198 1.00 17.85 70 ILE C N 1
ATOM 10926 C CA . ILE C 1 106 ? 129.928 166.303 193.331 1.00 15.07 70 ILE C CA 1
ATOM 10927 C C . ILE C 1 106 ? 130.171 167.127 192.076 1.00 19.52 70 ILE C C 1
ATOM 10928 O O . ILE C 1 106 ? 130.007 166.628 190.956 1.00 25.32 70 ILE C O 1
ATOM 10944 N N . SER C 1 107 ? 130.561 168.384 192.258 1.00 23.21 71 SER C N 1
ATOM 10945 C CA . SER C 1 107 ? 130.761 169.316 191.157 1.00 17.14 71 SER C CA 1
ATOM 10946 C C . SER C 1 107 ? 132.245 169.631 191.034 1.00 15.05 71 SER C C 1
ATOM 10947 O O . SER C 1 107 ? 132.879 170.049 192.009 1.00 23.92 71 SER C O 1
ATOM 10955 N N . ILE C 1 108 ? 132.792 169.429 189.839 1.00 10.04 72 ILE C N 1
ATOM 10956 C CA . ILE C 1 108 ? 134.189 169.717 189.535 1.00 15.47 72 ILE C CA 1
ATOM 10957 C C . ILE C 1 108 ? 134.210 170.788 188.455 1.00 16.16 72 ILE C C 1
ATOM 10958 O O . ILE C 1 108 ? 133.644 170.598 187.372 1.00 17.32 72 ILE C O 1
ATOM 10974 N N . LEU C 1 109 ? 134.857 171.912 188.748 1.00 20.90 73 LEU C N 1
ATOM 10975 C CA . LEU C 1 109 ? 134.884 173.065 187.857 1.00 19.13 73 LEU C CA 1
ATOM 10976 C C . LEU C 1 109 ? 136.292 173.238 187.304 1.00 19.81 73 LEU C C 1
ATOM 10977 O O . LEU C 1 109 ? 137.259 173.311 188.070 1.00 19.60 73 LEU C O 1
ATOM 10993 N N . LEU C 1 110 ? 136.401 173.304 185.981 1.00 19.31 74 LEU C N 1
ATOM 10994 C CA . LEU C 1 110 ? 137.677 173.542 185.327 1.00 14.01 74 LEU C CA 1
ATOM 10995 C C . LEU C 1 110 ? 137.825 175.021 184.992 1.00 18.34 74 LEU C C 1
ATOM 10996 O O . LEU C 1 110 ? 136.841 175.734 184.778 1.00 26.71 74 LEU C O 1
ATOM 11012 N N . ASN C 1 111 ? 139.078 175.481 184.951 1.00 12.40 75 ASN C N 1
ATOM 11013 C CA . ASN C 1 111 ? 139.328 176.905 184.759 1.00 13.13 75 ASN C CA 1
ATOM 11014 C C . ASN C 1 111 ? 138.984 177.355 183.344 1.00 20.97 75 ASN C C 1
ATOM 11015 O O . ASN C 1 111 ? 138.682 178.534 183.130 1.00 21.00 75 ASN C O 1
ATOM 11026 N N . ARG C 1 112 ? 139.014 176.444 182.374 1.00 22.81 76 ARG C N 1
ATOM 11027 C CA . ARG C 1 112 ? 138.614 176.767 181.013 1.00 11.65 76 ARG C CA 1
ATOM 11028 C C . ARG C 1 112 ? 138.302 175.477 180.269 1.00 18.50 76 ARG C C 1
ATOM 11029 O O . ARG C 1 112 ? 138.400 174.376 180.816 1.00 19.07 76 ARG C O 1
ATOM 11050 N N . ASN C 1 113 ? 137.920 175.629 179.003 1.00 22.86 77 ASN C N 1
ATOM 11051 C CA . ASN C 1 113 ? 137.599 174.481 178.167 1.00 17.92 77 ASN C CA 1
ATOM 11052 C C . ASN C 1 113 ? 138.872 173.757 177.749 1.00 18.61 77 ASN C C 1
ATOM 11053 O O . ASN C 1 113 ? 139.804 174.369 177.218 1.00 20.83 77 ASN C O 1
ATOM 11064 N N . TYR C 1 114 ? 138.906 172.447 177.988 1.00 12.75 78 TYR C N 1
ATOM 11065 C CA . TYR C 1 114 ? 140.032 171.610 177.596 1.00 12.85 78 TYR C CA 1
ATOM 11066 C C . TYR C 1 114 ? 139.650 170.424 176.728 1.00 22.09 78 TYR C C 1
ATOM 11067 O O . TYR C 1 114 ? 140.530 169.878 176.052 1.00 24.64 78 TYR C O 1
ATOM 11085 N N . GLY C 1 115 ? 138.393 170.009 176.717 1.00 24.88 79 GLY C N 1
ATOM 11086 C CA . GLY C 1 115 ? 137.947 168.898 175.907 1.00 16.36 79 GLY C CA 1
ATOM 11087 C C . GLY C 1 115 ? 137.144 167.890 176.715 1.00 23.71 79 GLY C C 1
ATOM 11088 O O . GLY C 1 115 ? 137.262 167.784 177.939 1.00 31.83 79 GLY C O 1
ATOM 11092 N N . GLN C 1 116 ? 136.308 167.137 175.998 1.00 26.72 80 GLN C N 1
ATOM 11093 C CA . GLN C 1 116 ? 135.504 166.105 176.643 1.00 18.87 80 GLN C CA 1
ATOM 11094 C C . GLN C 1 116 ? 136.381 164.999 177.213 1.00 18.32 80 GLN C C 1
ATOM 11095 O O . GLN C 1 116 ? 136.114 164.484 178.304 1.00 24.81 80 GLN C O 1
ATOM 11109 N N . HIS C 1 117 ? 137.430 164.614 176.486 1.00 13.72 81 HIS C N 1
ATOM 11110 C CA . HIS C 1 117 ? 138.318 163.561 176.966 1.00 15.00 81 HIS C CA 1
ATOM 11111 C C . HIS C 1 117 ? 139.005 163.972 178.261 1.00 16.76 81 HIS C C 1
ATOM 11112 O O . HIS C 1 117 ? 139.089 163.186 179.211 1.00 22.60 81 HIS C O 1
ATOM 11126 N N . ALA C 1 118 ? 139.502 165.209 178.318 1.00 20.94 82 ALA C N 1
ATOM 11127 C CA . ALA C 1 118 ? 140.181 165.676 179.520 1.00 20.26 82 ALA C CA 1
ATOM 11128 C C . ALA C 1 118 ? 139.205 165.834 180.679 1.00 20.18 82 ALA C C 1
ATOM 11129 O O . ALA C 1 118 ? 139.556 165.576 181.836 1.00 20.24 82 ALA C O 1
ATOM 11136 N N . ALA C 1 119 ? 137.976 166.263 180.389 1.00 20.14 83 ALA C N 1
ATOM 11137 C CA . ALA C 1 119 ? 136.971 166.388 181.439 1.00 18.00 83 ALA C CA 1
ATOM 11138 C C . ALA C 1 119 ? 136.651 165.036 182.064 1.00 15.80 83 ALA C C 1
ATOM 11139 O O . ALA C 1 119 ? 136.466 164.938 183.282 1.00 28.45 83 ALA C O 1
ATOM 11146 N N . ILE C 1 120 ? 136.570 163.986 181.246 1.00 18.35 84 ILE C N 1
ATOM 11147 C CA . ILE C 1 120 ? 136.307 162.651 181.774 1.00 18.10 84 ILE C CA 1
ATOM 11148 C C . ILE C 1 120 ? 137.451 162.197 182.670 1.00 12.02 84 ILE C C 1
ATOM 11149 O O . ILE C 1 120 ? 137.228 161.643 183.753 1.00 25.85 84 ILE C O 1
ATOM 11165 N N . MET C 1 121 ? 138.692 162.422 182.236 1.00 20.16 85 MET C N 1
ATOM 11166 C CA . MET C 1 121 ? 139.840 162.018 183.039 1.00 19.13 85 MET C CA 1
ATOM 11167 C C . MET C 1 121 ? 139.874 162.752 184.371 1.00 12.16 85 MET C C 1
ATOM 11168 O O . MET C 1 121 ? 140.344 162.203 185.374 1.00 22.68 85 MET C O 1
ATOM 11182 N N . ALA C 1 122 ? 139.390 163.994 184.401 1.00 16.57 86 ALA C N 1
ATOM 11183 C CA . ALA C 1 122 ? 139.278 164.708 185.666 1.00 7.50 86 ALA C CA 1
ATOM 11184 C C . ALA C 1 122 ? 138.310 164.002 186.607 1.00 17.87 86 ALA C C 1
ATOM 11185 O O . ALA C 1 122 ? 138.552 163.926 187.817 1.00 22.84 86 ALA C O 1
ATOM 11192 N N . GLY C 1 123 ? 137.205 163.485 186.069 1.00 10.88 87 GLY C N 1
ATOM 11193 C CA . GLY C 1 123 ? 136.265 162.750 186.899 1.00 3.89 87 GLY C CA 1
ATOM 11194 C C . GLY C 1 123 ? 136.846 161.454 187.428 1.00 17.07 87 GLY C C 1
ATOM 11195 O O . GLY C 1 123 ? 136.652 161.100 188.593 1.00 23.13 87 GLY C O 1
ATOM 11199 N N . PHE C 1 124 ? 137.568 160.726 186.573 1.00 18.32 88 PHE C N 1
ATOM 11200 C CA . PHE C 1 124 ? 138.177 159.470 186.996 1.00 10.05 88 PHE C CA 1
ATOM 11201 C C . PHE C 1 124 ? 139.096 159.665 188.194 1.00 12.90 88 PHE C C 1
ATOM 11202 O O . PHE C 1 124 ? 139.246 158.754 189.015 1.00 19.52 88 PHE C O 1
ATOM 11219 N N . SER C 1 125 ? 139.718 160.838 188.313 1.00 19.84 89 SER C N 1
ATOM 11220 C CA . SER C 1 125 ? 140.635 161.102 189.412 1.00 20.26 89 SER C CA 1
ATOM 11221 C C . SER C 1 125 ? 139.923 161.413 190.722 1.00 22.41 89 SER C C 1
ATOM 11222 O O . SER C 1 125 ? 140.595 161.544 191.750 1.00 26.74 89 SER C O 1
ATOM 11230 N N . HIS C 1 126 ? 138.595 161.534 190.715 1.00 11.71 90 HIS C N 1
ATOM 11231 C CA . HIS C 1 126 ? 137.839 161.875 191.911 1.00 13.12 90 HIS C CA 1
ATOM 11232 C C . HIS C 1 126 ? 136.769 160.854 192.271 1.00 17.08 90 HIS C C 1
ATOM 11233 O O . HIS C 1 126 ? 136.020 161.083 193.228 1.00 26.83 90 HIS C O 1
ATOM 11247 N N . VAL C 1 127 ? 136.671 159.739 191.544 1.00 21.64 91 VAL C N 1
ATOM 11248 C CA . VAL C 1 127 ? 135.633 158.757 191.841 1.00 14.20 91 VAL C CA 1
ATOM 11249 C C . VAL C 1 127 ? 135.995 157.972 193.098 1.00 23.94 91 VAL C C 1
ATOM 11250 O O . VAL C 1 127 ? 137.157 157.895 193.516 1.00 27.48 91 VAL C O 1
ATOM 11263 N N . SER C 1 128 ? 134.969 157.378 193.710 1.00 26.66 92 SER C N 1
ATOM 11264 C CA . SER C 1 128 ? 135.132 156.601 194.928 1.00 22.15 92 SER C CA 1
ATOM 11265 C C . SER C 1 128 ? 134.361 155.289 194.913 1.00 29.79 92 SER C C 1
ATOM 11266 O O . SER C 1 128 ? 134.338 154.595 195.936 1.00 31.89 92 SER C O 1
ATOM 11274 N N . GLY C 1 129 ? 133.733 154.928 193.796 1.00 27.01 93 GLY C N 1
ATOM 11275 C CA . GLY 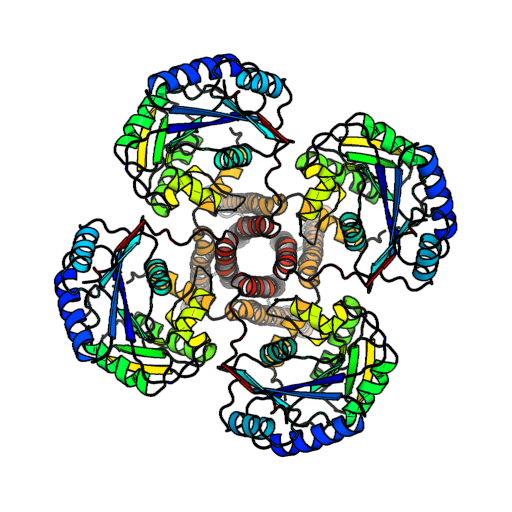C 1 129 ? 132.917 153.737 193.730 1.00 13.45 93 GLY C CA 1
ATOM 11276 C C . GLY C 1 129 ? 133.655 152.538 193.171 1.00 22.66 93 GLY C C 1
ATOM 11277 O O . GLY C 1 129 ? 134.850 152.571 192.876 1.00 21.47 93 GLY C O 1
ATOM 11281 N N . ASP C 1 130 ? 132.905 151.446 193.027 1.00 30.34 94 ASP C N 1
ATOM 11282 C CA . ASP C 1 130 ? 133.440 150.203 192.486 1.00 18.58 94 ASP C CA 1
ATOM 11283 C C . ASP C 1 130 ? 133.120 150.026 191.010 1.00 20.25 94 ASP C C 1
ATOM 11284 O O . ASP C 1 130 ? 133.882 149.367 190.292 1.00 20.68 94 ASP C O 1
ATOM 11293 N N . LEU C 1 131 ? 132.011 150.593 190.545 1.00 23.10 95 LEU C N 1
ATOM 11294 C CA . LEU C 1 131 ? 131.615 150.548 189.145 1.00 18.66 95 LEU C CA 1
ATOM 11295 C C . LEU C 1 131 ? 131.456 151.973 188.639 1.00 14.59 95 LEU C C 1
ATOM 11296 O O . LEU C 1 131 ? 130.777 152.787 189.272 1.00 15.74 95 LEU C O 1
ATOM 11312 N N . ILE C 1 132 ? 132.081 152.272 187.503 1.00 19.11 96 ILE C N 1
ATOM 11313 C CA . ILE C 1 132 ? 132.098 153.613 186.930 1.00 21.59 96 ILE C CA 1
ATOM 11314 C C . ILE C 1 132 ? 131.280 153.597 185.647 1.00 17.38 96 ILE C C 1
ATOM 11315 O O . ILE C 1 132 ? 131.495 152.745 184.778 1.00 24.22 96 ILE C O 1
ATOM 11331 N N . ILE C 1 133 ? 130.349 154.540 185.529 1.00 25.55 97 ILE C N 1
ATOM 11332 C CA . ILE C 1 133 ? 129.462 154.649 184.377 1.00 17.59 97 ILE C CA 1
ATOM 11333 C C . ILE C 1 133 ? 129.592 156.050 183.798 1.00 13.64 97 ILE C C 1
ATOM 11334 O O . ILE C 1 133 ? 129.509 157.041 184.533 1.00 27.81 97 ILE C O 1
ATOM 11350 N N . THR C 1 134 ? 129.797 156.129 182.487 1.00 10.09 98 THR C N 1
ATOM 11351 C CA . THR C 1 134 ? 129.871 157.396 181.772 1.00 23.70 98 THR C CA 1
ATOM 11352 C C . THR C 1 134 ? 128.568 157.642 181.024 1.00 18.34 98 THR C C 1
ATOM 11353 O O . THR C 1 134 ? 127.985 156.718 180.449 1.00 20.02 98 THR C O 1
ATOM 11364 N N . LEU C 1 135 ? 128.120 158.894 181.030 1.00 23.28 99 LEU C N 1
ATOM 11365 C CA . LEU C 1 135 ? 126.834 159.261 180.459 1.00 25.65 99 LEU C CA 1
ATOM 11366 C C . LEU C 1 135 ? 126.940 160.637 179.819 1.00 25.09 99 LEU C C 1
ATOM 11367 O O . LEU C 1 135 ? 127.830 161.429 180.140 1.00 32.57 99 LEU C O 1
ATOM 11383 N N . ASP C 1 136 ? 126.018 160.912 178.901 1.00 41.87 100 ASP C N 1
ATOM 11384 C CA . ASP C 1 136 ? 125.987 162.159 178.149 1.00 39.65 100 ASP C CA 1
ATOM 11385 C C . ASP C 1 136 ? 124.924 163.081 178.730 1.00 34.69 100 ASP C C 1
ATOM 11386 O O . ASP C 1 136 ? 123.857 162.624 179.152 1.00 33.37 100 ASP C O 1
ATOM 11395 N N . ALA C 1 137 ? 125.221 164.383 178.748 1.00 32.80 101 ALA C N 1
ATOM 11396 C CA . ALA C 1 137 ? 124.334 165.351 179.380 1.00 33.15 101 ALA C CA 1
ATOM 11397 C C . ALA C 1 137 ? 123.229 165.843 178.454 1.00 38.88 101 ALA C C 1
ATOM 11398 O O . ALA C 1 137 ? 122.341 166.570 178.911 1.00 37.09 101 ALA C O 1
ATOM 11405 N N . ASP C 1 138 ? 123.259 165.471 177.176 1.00 43.63 102 ASP C N 1
ATOM 11406 C CA . ASP C 1 138 ? 122.236 165.888 176.226 1.00 38.97 102 ASP C CA 1
ATOM 11407 C C . ASP C 1 138 ? 121.014 164.978 176.229 1.00 43.65 102 ASP C C 1
ATOM 11408 O O . ASP C 1 138 ? 120.083 165.217 175.453 1.00 45.23 102 ASP C O 1
ATOM 11417 N N . LEU C 1 139 ? 120.997 163.945 177.071 1.00 39.90 103 LEU C N 1
ATOM 11418 C CA . LEU C 1 139 ? 119.854 163.042 177.208 1.00 37.43 103 LEU C CA 1
ATOM 11419 C C . LEU C 1 139 ? 119.577 162.269 175.921 1.00 42.52 103 LEU C C 1
ATOM 11420 O O . LEU C 1 139 ? 118.461 161.791 175.701 1.00 44.14 103 LEU C O 1
ATOM 11436 N N . GLN C 1 140 ? 120.585 162.136 175.057 1.00 48.95 104 GLN C N 1
ATOM 11437 C CA . GLN C 1 140 ? 120.451 161.237 173.916 1.00 46.31 104 GLN C CA 1
ATOM 11438 C C . GLN C 1 140 ? 120.362 159.787 174.373 1.00 49.21 104 GLN C C 1
ATOM 11439 O O . GLN C 1 140 ? 119.561 159.009 173.841 1.00 51.82 104 GLN C O 1
ATOM 11453 N N . ASN C 1 141 ? 121.177 159.405 175.359 1.00 47.16 105 ASN C N 1
ATOM 11454 C CA . ASN C 1 141 ? 121.126 158.072 175.942 1.00 41.75 105 ASN C CA 1
ATOM 11455 C C . ASN C 1 141 ? 120.286 158.107 177.208 1.00 39.26 105 ASN C C 1
ATOM 11456 O O . ASN C 1 141 ? 120.658 158.806 178.161 1.00 37.09 105 ASN C O 1
ATOM 11467 N N . PRO C 1 142 ? 119.162 157.397 177.272 1.00 45.52 106 PRO C N 1
ATOM 11468 C CA . PRO C 1 142 ? 118.300 157.481 178.456 1.00 41.02 106 PRO C CA 1
ATOM 11469 C C . PRO C 1 142 ? 119.040 157.063 179.713 1.00 44.09 106 PRO C C 1
ATOM 11470 O O . PRO C 1 142 ? 119.777 156.065 179.707 1.00 41.64 106 PRO C O 1
ATOM 11481 N N . PRO C 1 143 ? 118.877 157.800 180.814 1.00 38.95 107 PRO C N 1
ATOM 11482 C CA . PRO C 1 143 ? 119.429 157.330 182.094 1.00 32.89 107 PRO C CA 1
ATOM 11483 C C . PRO C 1 143 ? 118.760 156.072 182.617 1.00 37.51 107 PRO C C 1
ATOM 11484 O O . PRO C 1 143 ? 119.322 155.409 183.498 1.00 38.83 107 PRO C O 1
ATOM 11495 N N . GLU C 1 144 ? 117.579 155.721 182.107 1.00 35.61 108 GLU C N 1
ATOM 11496 C CA . GLU C 1 144 ? 116.854 154.561 182.610 1.00 34.03 108 GLU C CA 1
ATOM 11497 C C . GLU C 1 144 ? 117.526 153.245 182.244 1.00 42.76 108 GLU C C 1
ATOM 11498 O O . GLU C 1 144 ? 117.113 152.197 182.753 1.00 41.98 108 GLU C O 1
ATOM 11510 N N . GLU C 1 145 ? 118.536 153.269 181.374 1.00 37.77 109 GLU C N 1
ATOM 11511 C CA . GLU C 1 145 ? 119.268 152.060 181.022 1.00 32.73 109 GLU C CA 1
ATOM 11512 C C . GLU C 1 145 ? 120.351 151.716 182.035 1.00 28.88 109 GLU C C 1
ATOM 11513 O O . GLU C 1 145 ? 120.982 150.661 181.912 1.00 35.34 109 GLU C O 1
ATOM 11525 N N . ILE C 1 146 ? 120.579 152.579 183.027 1.00 27.98 110 ILE C N 1
ATOM 11526 C CA . ILE C 1 146 ? 121.661 152.343 183.985 1.00 28.86 110 ILE C CA 1
ATOM 11527 C C . ILE C 1 146 ? 121.472 151.037 184.746 1.00 30.90 110 ILE C C 1
ATOM 11528 O O . ILE C 1 146 ? 122.442 150.278 184.874 1.00 33.83 110 ILE C O 1
ATOM 11544 N N . PRO C 1 147 ? 120.289 150.714 185.275 1.00 34.10 111 PRO C N 1
ATOM 11545 C CA . PRO C 1 147 ? 120.153 149.459 186.030 1.00 33.30 111 PRO C CA 1
ATOM 11546 C C . PRO C 1 147 ? 120.526 148.223 185.232 1.00 30.54 111 PRO C C 1
ATOM 11547 O O . PRO C 1 147 ? 121.032 147.255 185.812 1.00 30.97 111 PRO C O 1
ATOM 11558 N N . ARG C 1 148 ? 120.290 148.220 183.918 1.00 28.94 112 ARG C N 1
ATOM 11559 C CA . ARG C 1 148 ? 120.654 147.063 183.108 1.00 26.83 112 ARG C CA 1
ATOM 11560 C C . ARG C 1 148 ? 122.159 146.825 183.125 1.00 28.43 112 ARG C C 1
ATOM 11561 O O . ARG C 1 148 ? 122.611 145.680 183.237 1.00 30.80 112 ARG C O 1
ATOM 11582 N N . LEU C 1 149 ? 122.949 147.893 183.005 1.00 25.48 113 LEU C N 1
ATOM 11583 C CA . LEU C 1 149 ? 124.400 147.744 182.995 1.00 23.70 113 LEU C CA 1
ATOM 11584 C C . LEU C 1 149 ? 124.915 147.239 184.336 1.00 24.56 113 LEU C C 1
ATOM 11585 O O . LEU C 1 149 ? 125.845 146.426 184.385 1.00 27.04 113 LEU C O 1
ATOM 11601 N N . VAL C 1 150 ? 124.331 147.716 185.436 1.00 27.18 114 VAL C N 1
ATOM 11602 C CA . VAL C 1 150 ? 124.756 147.262 186.756 1.00 25.19 114 VAL C CA 1
ATOM 11603 C C . VAL C 1 150 ? 124.496 145.769 186.910 1.00 25.65 114 VAL C C 1
ATOM 11604 O O . VAL C 1 150 ? 125.337 145.025 187.428 1.00 34.31 114 VAL C O 1
ATOM 11617 N N . ALA C 1 151 ? 123.326 145.309 186.465 1.00 22.53 115 ALA C N 1
ATOM 11618 C CA . ALA C 1 151 ? 123.007 143.889 186.561 1.00 25.52 115 ALA C CA 1
ATOM 11619 C C . ALA C 1 151 ? 123.968 143.050 185.730 1.00 23.52 115 ALA C C 1
ATOM 11620 O O . ALA C 1 151 ? 124.425 141.991 186.176 1.00 36.02 115 ALA C O 1
ATOM 11627 N N . LYS C 1 152 ? 124.285 143.504 184.517 1.00 25.41 116 LYS C N 1
ATOM 11628 C CA . LYS C 1 152 ? 125.194 142.754 183.658 1.00 24.80 116 LYS C CA 1
ATOM 11629 C C . LYS C 1 152 ? 126.592 142.685 184.259 1.00 23.91 116 LYS C C 1
ATOM 11630 O O . LYS C 1 152 ? 127.271 141.657 184.149 1.00 28.39 116 LYS C O 1
ATOM 11649 N N . ALA C 1 153 ? 127.042 143.768 184.895 1.00 25.55 117 ALA C N 1
ATOM 11650 C CA . ALA C 1 153 ? 128.370 143.770 185.497 1.00 26.43 117 ALA C CA 1
ATOM 11651 C C . ALA C 1 153 ? 128.446 142.822 186.686 1.00 29.17 117 ALA C C 1
ATOM 11652 O O . ALA C 1 153 ? 129.508 142.253 186.962 1.00 34.83 117 ALA C O 1
ATOM 11659 N N . ASP C 1 154 ? 127.335 142.637 187.401 1.00 34.48 118 ASP C N 1
ATOM 11660 C CA . ASP C 1 154 ? 127.318 141.715 188.528 1.00 33.64 118 ASP C CA 1
ATOM 11661 C C . ASP C 1 154 ? 127.532 140.269 188.105 1.00 34.12 118 ASP C C 1
ATOM 11662 O O . ASP C 1 154 ? 127.800 139.424 188.965 1.00 34.78 118 ASP C O 1
ATOM 11671 N N . GLU C 1 155 ? 127.419 139.965 186.814 1.00 33.61 119 GLU C N 1
ATOM 11672 C CA . GLU C 1 155 ? 127.691 138.628 186.307 1.00 29.05 119 GLU C CA 1
ATOM 11673 C C . GLU C 1 155 ? 129.178 138.362 186.107 1.00 33.02 119 GLU C C 1
ATOM 11674 O O . GLU C 1 155 ? 129.549 137.221 185.809 1.00 32.83 119 GLU C O 1
ATOM 11686 N N . GLY C 1 156 ? 130.028 139.373 186.259 1.00 30.30 120 GLY C N 1
ATOM 11687 C CA . GLY C 1 156 ? 131.461 139.193 186.185 1.00 30.17 120 GLY C CA 1
ATOM 11688 C C . GLY C 1 156 ? 132.158 139.882 185.033 1.00 33.17 120 GLY C C 1
ATOM 11689 O O . GLY C 1 156 ? 133.353 139.643 184.830 1.00 35.46 120 GLY C O 1
ATOM 11693 N N . PHE C 1 157 ? 131.461 140.726 184.278 1.00 24.38 121 PHE C N 1
ATOM 11694 C CA . PHE C 1 157 ? 132.075 141.405 183.147 1.00 16.50 121 PHE C CA 1
ATOM 11695 C C . PHE C 1 157 ? 132.794 142.669 183.601 1.00 19.62 121 PHE C C 1
ATOM 11696 O O . PHE C 1 157 ? 132.259 143.463 184.379 1.00 24.18 121 PHE C O 1
ATOM 11713 N N . ASP C 1 158 ? 134.024 142.846 183.111 1.00 24.82 122 ASP C N 1
ATOM 11714 C CA . ASP C 1 158 ? 134.820 144.011 183.480 1.00 18.43 122 ASP C CA 1
ATOM 11715 C C . ASP C 1 158 ? 134.381 145.262 182.731 1.00 17.08 122 ASP C C 1
ATOM 11716 O O . ASP C 1 158 ? 134.442 146.366 183.283 1.00 18.49 122 ASP C O 1
ATOM 11725 N N . VAL C 1 159 ? 133.947 145.115 181.482 1.00 15.89 123 VAL C N 1
ATOM 11726 C CA . VAL C 1 159 ? 133.503 146.231 180.658 1.00 11.43 123 VAL C CA 1
ATOM 11727 C C . VAL C 1 159 ? 132.174 145.855 180.022 1.00 13.70 123 VAL C C 1
ATOM 11728 O O . VAL C 1 159 ? 132.018 144.739 179.516 1.00 23.88 123 VAL C O 1
ATOM 11741 N N . VAL C 1 160 ? 131.220 146.781 180.055 1.00 20.58 124 VAL C N 1
ATOM 11742 C CA . VAL C 1 160 ? 129.901 146.588 179.465 1.00 14.38 124 VAL C CA 1
ATOM 11743 C C . VAL C 1 160 ? 129.647 147.764 178.533 1.00 19.26 124 VAL C C 1
ATOM 11744 O O . VAL C 1 160 ? 129.668 148.923 178.965 1.00 27.36 124 VAL C O 1
ATOM 11757 N N . GLY C 1 161 ? 129.411 147.468 177.254 1.00 29.15 125 GLY C N 1
ATOM 11758 C CA . GLY C 1 161 ? 129.113 148.479 176.265 1.00 18.19 125 GLY C CA 1
ATOM 11759 C C . GLY C 1 161 ? 127.655 148.449 175.826 1.00 22.22 125 GLY C C 1
ATOM 11760 O O . GLY C 1 161 ? 126.840 147.663 176.301 1.00 25.39 125 GLY C O 1
ATOM 11764 N N . THR C 1 162 ? 127.340 149.341 174.889 1.00 35.39 126 THR C N 1
ATOM 11765 C CA . THR C 1 162 ? 125.992 149.460 174.353 1.00 38.19 126 THR C CA 1
ATOM 11766 C C . THR C 1 162 ? 126.051 149.625 172.842 1.00 35.09 126 THR C C 1
ATOM 11767 O O . THR C 1 162 ? 127.031 150.134 172.292 1.00 37.15 126 THR C O 1
ATOM 11778 N N . VAL C 1 163 ? 124.986 149.182 172.176 1.00 36.09 127 VAL C N 1
ATOM 11779 C CA . VAL C 1 163 ? 124.831 149.321 170.731 1.00 43.83 127 VAL C CA 1
ATOM 11780 C C . VAL C 1 163 ? 123.465 149.938 170.464 1.00 40.43 127 VAL C C 1
ATOM 11781 O O . VAL C 1 163 ? 122.451 149.455 170.983 1.00 41.41 127 VAL C O 1
ATOM 11794 N N . ARG C 1 164 ? 123.438 150.995 169.657 1.00 45.89 128 ARG C N 1
ATOM 11795 C CA . ARG C 1 164 ? 122.197 151.687 169.326 1.00 50.61 128 ARG C CA 1
ATOM 11796 C C . ARG C 1 164 ? 121.491 150.954 168.192 1.00 52.69 128 ARG C C 1
ATOM 11797 O O . ARG C 1 164 ? 122.121 150.574 167.200 1.00 52.02 128 ARG C O 1
ATOM 11818 N N . GLN C 1 165 ? 120.183 150.762 168.338 1.00 59.04 129 GLN C N 1
ATOM 11819 C CA . GLN C 1 165 ? 119.408 149.998 167.374 1.00 58.55 129 GLN C CA 1
ATOM 11820 C C . GLN C 1 165 ? 118.607 150.916 166.458 1.00 63.03 129 GLN C C 1
ATOM 11821 O O . GLN C 1 165 ? 118.014 151.906 166.894 1.00 64.50 129 GLN C O 1
ATOM 11835 N N . ASN C 1 166 ? 118.593 150.567 165.172 1.00 70.78 130 ASN C N 1
ATOM 11836 C CA . ASN C 1 166 ? 117.762 151.246 164.178 1.00 74.06 130 ASN C CA 1
ATOM 11837 C C . ASN C 1 166 ? 118.029 152.748 164.143 1.00 73.37 130 ASN C C 1
ATOM 11838 O O . ASN C 1 166 ? 117.100 153.557 164.092 1.00 72.40 130 ASN C O 1
ATOM 11849 N N . ARG C 1 167 ? 119.305 153.135 164.168 1.00 69.44 131 ARG C N 1
ATOM 11850 C CA . ARG C 1 167 ? 119.648 154.548 164.068 1.00 72.03 131 ARG C CA 1
ATOM 11851 C C . ARG C 1 167 ? 119.679 155.042 162.627 1.00 73.12 131 ARG C C 1
ATOM 11852 O O . ARG C 1 167 ? 119.688 156.258 162.407 1.00 70.62 131 ARG C O 1
ATOM 11873 N N . GLN C 1 168 ? 119.690 154.135 161.651 1.00 83.62 132 GLN C N 1
ATOM 11874 C CA . GLN C 1 168 ? 119.533 154.480 160.238 1.00 84.56 132 GLN C CA 1
ATOM 11875 C C . GLN C 1 168 ? 120.474 155.613 159.828 1.00 85.01 132 GLN C C 1
ATOM 11876 O O . GLN C 1 168 ? 120.048 156.699 159.429 1.00 83.53 132 GLN C O 1
ATOM 11890 N N . ASP C 1 169 ? 121.772 155.344 159.933 1.00 88.33 133 ASP C N 1
ATOM 11891 C CA . ASP C 1 169 ? 122.769 156.304 159.489 1.00 88.38 133 ASP C CA 1
ATOM 11892 C C . ASP C 1 169 ? 123.008 156.165 157.987 1.00 89.22 133 ASP C C 1
ATOM 11893 O O . ASP C 1 169 ? 122.530 155.233 157.334 1.00 87.81 133 ASP C O 1
ATOM 11897 N N . SER C 1 170 ? 123.761 157.115 157.439 1.00 89.74 134 SER C N 1
ATOM 11898 C CA . SER C 1 170 ? 124.079 157.089 156.020 1.00 88.61 134 SER C CA 1
ATOM 11899 C C . SER C 1 170 ? 124.987 155.906 155.697 1.00 89.09 134 SER C C 1
ATOM 11900 O O . SER C 1 170 ? 125.659 155.350 156.570 1.00 87.99 134 SER C O 1
ATOM 11908 N N . LEU C 1 171 ? 124.999 155.523 154.418 1.00 86.18 135 LEU C N 1
ATOM 11909 C CA . LEU C 1 171 ? 125.780 154.361 154.005 1.00 86.38 135 LEU C CA 1
ATOM 11910 C C . LEU C 1 171 ? 127.264 154.563 154.278 1.00 85.43 135 LEU C C 1
ATOM 11911 O O . LEU C 1 171 ? 127.946 153.643 154.745 1.00 83.88 135 LEU C O 1
ATOM 11927 N N . PHE C 1 172 ? 127.787 155.757 153.989 1.00 82.64 136 PHE C N 1
ATOM 11928 C CA . PHE C 1 172 ? 129.206 156.012 154.215 1.00 84.49 136 PHE C CA 1
ATOM 11929 C C . PHE C 1 172 ? 129.558 155.877 155.691 1.00 84.37 136 PHE C C 1
ATOM 11930 O O . PHE C 1 172 ? 130.561 155.248 156.048 1.00 81.32 136 PHE C O 1
ATOM 11947 N N . ARG C 1 173 ? 128.739 156.462 156.568 1.00 84.86 137 ARG C N 1
ATOM 11948 C CA . ARG C 1 173 ? 128.991 156.340 158.000 1.00 84.11 137 ARG C CA 1
ATOM 11949 C C . ARG C 1 173 ? 128.745 154.917 158.485 1.00 82.82 137 ARG C C 1
ATOM 11950 O O . ARG C 1 173 ? 129.479 154.418 159.346 1.00 82.35 137 ARG C O 1
ATOM 11971 N N . LYS C 1 174 ? 127.721 154.251 157.949 1.00 78.93 138 LYS C N 1
ATOM 11972 C CA . LYS C 1 174 ? 127.449 152.872 158.341 1.00 78.85 138 LYS C CA 1
ATOM 11973 C C . LYS C 1 174 ? 128.595 151.954 157.935 1.00 78.70 138 LYS C C 1
ATOM 11974 O O . LYS C 1 174 ? 129.007 151.078 158.704 1.00 78.21 138 LYS C O 1
ATOM 11993 N N . SER C 1 175 ? 129.120 152.138 156.723 1.00 77.93 139 SER C N 1
ATOM 11994 C CA . SER C 1 175 ? 130.232 151.313 156.265 1.00 78.41 139 SER C CA 1
ATOM 11995 C C . SER C 1 175 ? 131.481 151.565 157.100 1.00 75.37 139 SER C C 1
ATOM 11996 O O . SER C 1 175 ? 132.222 150.630 157.427 1.00 72.46 139 SER C O 1
ATOM 12004 N N . ALA C 1 176 ? 131.732 152.827 157.454 1.00 69.43 140 ALA C N 1
ATOM 12005 C CA . ALA C 1 176 ? 132.917 153.151 158.240 1.00 69.13 140 ALA C CA 1
ATOM 12006 C C . ALA C 1 176 ? 132.871 152.483 159.608 1.00 69.61 140 ALA C C 1
ATOM 12007 O O . ALA C 1 176 ? 133.895 152.002 160.107 1.00 68.71 140 ALA C O 1
ATOM 12014 N N . SER C 1 177 ? 131.692 152.447 160.232 1.00 68.37 141 SER C N 1
ATOM 12015 C CA . SER C 1 177 ? 131.570 151.814 161.541 1.00 64.12 141 SER C CA 1
ATOM 12016 C C . SER C 1 177 ? 131.931 150.336 161.473 1.00 62.34 141 SER C C 1
ATOM 12017 O O . SER C 1 177 ? 132.599 149.810 162.371 1.00 63.40 141 SER C O 1
ATOM 12025 N N . LYS C 1 178 ? 131.496 149.647 160.416 1.00 61.30 142 LYS C N 1
ATOM 12026 C CA . LYS C 1 178 ? 131.822 148.233 160.270 1.00 63.12 142 LYS C CA 1
ATOM 12027 C C . LYS C 1 178 ? 133.326 148.022 160.148 1.00 63.57 142 LYS C C 1
ATOM 12028 O O . LYS C 1 178 ? 133.880 147.089 160.741 1.00 61.12 142 LYS C O 1
ATOM 12047 N N . ILE C 1 179 ? 134.004 148.876 159.379 1.00 62.36 143 ILE C N 1
ATOM 12048 C CA . ILE C 1 179 ? 135.447 148.736 159.206 1.00 60.25 143 ILE C CA 1
ATOM 12049 C C . ILE C 1 179 ? 136.159 148.927 160.539 1.00 58.92 143 ILE C C 1
ATOM 12050 O O . ILE C 1 179 ? 137.088 148.185 160.880 1.00 56.50 143 ILE C O 1
ATOM 12066 N N . ILE C 1 180 ? 135.737 149.928 161.312 1.00 50.62 144 ILE C N 1
ATOM 12067 C CA . ILE C 1 180 ? 136.366 150.184 162.604 1.00 51.08 144 ILE C CA 1
ATOM 12068 C C . ILE C 1 180 ? 136.152 149.007 163.546 1.00 50.50 144 ILE C C 1
ATOM 12069 O O . ILE C 1 180 ? 137.059 148.619 164.292 1.00 50.41 144 ILE C O 1
ATOM 12085 N N . ASN C 1 181 ? 134.954 148.420 163.531 1.00 50.60 145 ASN C N 1
ATOM 12086 C CA . ASN C 1 181 ? 134.666 147.301 164.421 1.00 46.72 145 ASN C CA 1
ATOM 12087 C C . ASN C 1 181 ? 135.595 146.125 164.143 1.00 50.55 145 ASN C C 1
ATOM 12088 O O . ASN C 1 181 ? 136.135 145.512 165.070 1.00 50.87 145 ASN C O 1
ATOM 12099 N N . LEU C 1 182 ? 135.793 145.795 162.865 1.00 52.19 146 LEU C N 1
ATOM 12100 C CA . LEU C 1 182 ? 136.698 144.704 162.518 1.00 54.10 146 LEU C CA 1
ATOM 12101 C C . LEU C 1 182 ? 138.121 145.013 162.965 1.00 54.91 146 LEU C C 1
ATOM 12102 O O . LEU C 1 182 ? 138.815 144.148 163.512 1.00 54.87 146 LEU C O 1
ATOM 12118 N N . LEU C 1 183 ? 138.572 146.249 162.742 1.00 47.82 147 LEU C N 1
ATOM 12119 C CA . LEU C 1 183 ? 139.936 146.617 163.104 1.00 45.21 147 LEU C CA 1
ATOM 12120 C C . LEU C 1 183 ? 140.158 146.500 164.606 1.00 44.48 147 LEU C C 1
ATOM 12121 O O . LEU C 1 183 ? 141.201 146.008 165.053 1.00 45.84 147 LEU C O 1
ATOM 12137 N N . ILE C 1 184 ? 139.188 146.949 165.405 1.00 41.28 148 ILE C N 1
ATOM 12138 C CA . ILE C 1 184 ? 139.321 146.855 166.856 1.00 42.23 148 ILE C CA 1
ATOM 12139 C C . ILE C 1 184 ? 139.282 145.399 167.302 1.00 47.22 148 ILE C C 1
ATOM 12140 O O . ILE C 1 184 ? 140.001 144.999 168.225 1.00 44.17 148 ILE C O 1
ATOM 12156 N N . GLN C 1 185 ? 138.443 144.585 166.658 1.00 51.66 149 GLN C N 1
ATOM 12157 C CA . GLN C 1 185 ? 138.349 143.176 167.028 1.00 49.87 149 GLN C CA 1
ATOM 12158 C C . GLN C 1 185 ? 139.687 142.471 166.843 1.00 49.21 149 GLN C C 1
ATOM 12159 O O . GLN C 1 185 ? 140.143 141.734 167.725 1.00 46.64 149 GLN C O 1
ATOM 12173 N N . ARG C 1 186 ? 140.335 142.689 165.697 1.00 53.55 150 ARG C N 1
ATOM 12174 C CA . ARG C 1 186 ? 141.601 142.019 165.421 1.00 55.33 150 ARG C CA 1
ATOM 12175 C C . ARG C 1 186 ? 142.687 142.436 166.404 1.00 52.14 150 ARG C C 1
ATOM 12176 O O . ARG C 1 186 ? 143.456 141.593 166.879 1.00 55.67 150 ARG C O 1
ATOM 12197 N N . THR C 1 187 ? 142.767 143.728 166.720 1.00 44.13 151 THR C N 1
ATOM 12198 C CA . THR C 1 187 ? 143.867 144.258 167.515 1.00 44.17 151 THR C CA 1
ATOM 12199 C C . THR C 1 187 ? 143.686 144.015 169.010 1.00 44.08 151 THR C C 1
ATOM 12200 O O . THR C 1 187 ? 144.641 143.630 169.693 1.00 43.50 151 THR C O 1
ATOM 12211 N N . THR C 1 188 ? 142.479 144.229 169.533 1.00 43.22 152 THR C N 1
ATOM 12212 C CA . THR C 1 188 ? 142.235 144.115 170.965 1.00 38.63 152 THR C CA 1
ATOM 12213 C C . THR C 1 188 ? 141.697 142.755 171.383 1.00 41.13 152 THR C C 1
ATOM 12214 O O . THR C 1 188 ? 141.814 142.396 172.559 1.00 35.87 152 THR C O 1
ATOM 12225 N N . GLY C 1 189 ? 141.116 141.993 170.459 1.00 47.19 153 GLY C N 1
ATOM 12226 C CA . GLY C 1 189 ? 140.443 140.761 170.802 1.00 43.63 153 GLY C CA 1
ATOM 12227 C C . GLY C 1 189 ? 139.018 140.933 171.275 1.00 44.27 153 GLY C C 1
ATOM 12228 O O . GLY C 1 189 ? 138.351 139.929 171.556 1.00 46.79 153 GLY C O 1
ATOM 12232 N N . LYS C 1 190 ? 138.531 142.168 171.376 1.00 39.30 154 LYS C N 1
ATOM 12233 C CA . LYS C 1 190 ? 137.165 142.467 171.776 1.00 32.86 154 LYS C CA 1
ATOM 12234 C C . LYS C 1 190 ? 136.499 143.307 170.698 1.00 38.06 154 LYS C C 1
ATOM 12235 O O . LYS C 1 190 ? 137.148 144.139 170.057 1.00 38.22 154 LYS C O 1
ATOM 12254 N N . ALA C 1 191 ? 135.202 143.086 170.502 1.00 44.01 155 ALA C N 1
ATOM 12255 C CA . ALA C 1 191 ? 134.460 143.810 169.483 1.00 48.12 155 ALA C CA 1
ATOM 12256 C C . ALA C 1 191 ? 133.870 145.098 170.051 1.00 44.53 155 ALA C C 1
ATOM 12257 O O . ALA C 1 191 ? 133.760 145.287 171.265 1.00 41.14 155 ALA C O 1
ATOM 12264 N N . MET C 1 192 ? 133.484 145.993 169.141 1.00 41.68 156 MET C N 1
ATOM 12265 C CA . MET C 1 192 ? 132.841 147.253 169.510 1.00 47.49 156 MET C CA 1
ATOM 12266 C C . MET C 1 192 ? 131.863 147.616 168.399 1.00 50.21 156 MET C C 1
ATOM 12267 O O . MET C 1 192 ? 132.270 148.140 167.358 1.00 51.04 156 MET C O 1
ATOM 12281 N N . GLY C 1 193 ? 130.579 147.339 168.625 1.00 40.78 157 GLY C N 1
ATOM 12282 C CA . GLY C 1 193 ? 129.580 147.651 167.616 1.00 41.25 157 GLY C CA 1
ATOM 12283 C C . GLY C 1 193 ? 129.460 149.142 167.359 1.00 44.69 157 GLY C C 1
ATOM 12284 O O . GLY C 1 193 ? 129.406 149.583 166.208 1.00 41.32 157 GLY C O 1
ATOM 12288 N N . ASP C 1 194 ? 129.414 149.936 168.427 1.00 48.98 158 ASP C N 1
ATOM 12289 C CA . ASP C 1 194 ? 129.317 151.389 168.337 1.00 46.59 158 ASP C CA 1
ATOM 12290 C C . ASP C 1 194 ? 130.445 152.002 169.157 1.00 50.62 158 ASP C C 1
ATOM 12291 O O . ASP C 1 194 ? 130.379 152.030 170.390 1.00 51.31 158 ASP C O 1
ATOM 12300 N N . TYR C 1 195 ? 131.480 152.487 168.470 1.00 45.91 159 TYR C N 1
ATOM 12301 C CA . TYR C 1 195 ? 132.568 153.173 169.156 1.00 47.56 159 TYR C CA 1
ATOM 12302 C C . TYR C 1 195 ? 132.147 154.560 169.625 1.00 45.88 159 TYR C C 1
ATOM 12303 O O . TYR C 1 195 ? 132.755 155.110 170.550 1.00 45.74 159 TYR C O 1
ATOM 12321 N N . GLY C 1 196 ? 131.115 155.133 169.008 1.00 37.13 160 GLY C N 1
ATOM 12322 C CA . GLY C 1 196 ? 130.692 156.485 169.306 1.00 39.48 160 GLY C CA 1
ATOM 12323 C C . GLY C 1 196 ? 129.654 156.629 170.395 1.00 43.28 160 GLY C C 1
ATOM 12324 O O . GLY C 1 196 ? 129.276 157.759 170.718 1.00 43.45 160 GLY C O 1
ATOM 12328 N N . CYS C 1 197 ? 129.177 155.529 170.972 1.00 43.16 161 CYS C N 1
ATOM 12329 C CA . CYS C 1 197 ? 128.184 155.602 172.036 1.00 39.03 161 CYS C CA 1
ATOM 12330 C C . CYS C 1 197 ? 128.878 155.927 173.354 1.00 38.68 161 CYS C C 1
ATOM 12331 O O . CYS C 1 197 ? 129.960 155.405 173.641 1.00 40.61 161 CYS C O 1
ATOM 12339 N N . MET C 1 198 ? 128.249 156.790 174.153 1.00 36.29 162 MET C N 1
ATOM 12340 C CA . MET C 1 198 ? 128.884 157.289 175.367 1.00 32.56 162 MET C CA 1
ATOM 12341 C C . MET C 1 198 ? 128.515 156.460 176.592 1.00 31.52 162 MET C C 1
ATOM 12342 O O . MET C 1 198 ? 129.220 156.512 177.606 1.00 35.58 162 MET C O 1
ATOM 12356 N N . LEU C 1 199 ? 127.431 155.692 176.520 1.00 25.69 163 LEU C N 1
ATOM 12357 C CA . LEU C 1 199 ? 126.923 154.946 177.670 1.00 21.77 163 LEU C CA 1
ATOM 12358 C C . LEU C 1 199 ? 127.718 153.655 177.820 1.00 25.94 163 LEU C C 1
ATOM 12359 O O . LEU C 1 199 ? 127.584 152.730 177.015 1.00 33.96 163 LEU C O 1
ATOM 12375 N N . ARG C 1 200 ? 128.547 153.584 178.860 1.00 19.30 164 ARG C N 1
ATOM 12376 C CA . ARG C 1 200 ? 129.389 152.423 179.109 1.00 17.49 164 ARG C CA 1
ATOM 12377 C C . ARG C 1 200 ? 129.682 152.315 180.598 1.00 16.66 164 ARG C C 1
ATOM 12378 O O . ARG C 1 200 ? 129.539 153.280 181.353 1.00 24.01 164 ARG C O 1
ATOM 12399 N N . ALA C 1 201 ? 130.096 151.120 181.012 1.00 23.06 165 ALA C N 1
ATOM 12400 C CA . ALA C 1 201 ? 130.418 150.825 182.401 1.00 11.77 165 ALA C CA 1
ATOM 12401 C C . ALA C 1 201 ? 131.809 150.214 182.492 1.00 14.59 165 ALA C C 1
ATOM 12402 O O . ALA C 1 201 ? 132.167 149.339 181.697 1.00 12.82 165 ALA C O 1
ATOM 12409 N N . TYR C 1 202 ? 132.589 150.680 183.466 1.00 20.69 166 TYR C N 1
ATOM 12410 C CA . TYR C 1 202 ? 133.934 150.181 183.713 1.00 13.59 166 TYR C CA 1
ATOM 12411 C C . TYR C 1 202 ? 134.082 149.832 185.185 1.00 19.68 166 TYR C C 1
ATOM 12412 O O . TYR C 1 202 ? 133.584 150.553 186.055 1.00 13.73 166 TYR C O 1
ATOM 12430 N N . ARG C 1 203 ? 134.767 148.726 185.460 1.00 28.48 167 ARG C N 1
ATOM 12431 C CA . ARG C 1 203 ? 135.100 148.378 186.834 1.00 23.49 167 ARG C CA 1
ATOM 12432 C C . ARG C 1 203 ? 136.336 149.146 187.286 1.00 21.14 167 ARG C C 1
ATOM 12433 O O . ARG C 1 203 ? 137.156 149.574 186.470 1.00 23.71 167 ARG C O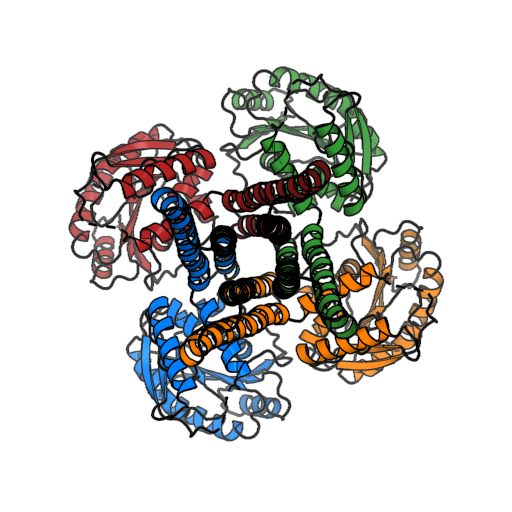 1
ATOM 12454 N N . ARG C 1 204 ? 136.460 149.323 188.598 1.00 18.32 168 ARG C N 1
ATOM 12455 C CA . ARG C 1 204 ? 137.519 150.159 189.154 1.00 18.84 168 ARG C CA 1
ATOM 12456 C C . ARG C 1 204 ? 138.918 149.756 188.701 1.00 22.14 168 ARG C C 1
ATOM 12457 O O . ARG C 1 204 ? 139.705 150.649 188.351 1.00 25.31 168 ARG C O 1
ATOM 12478 N N . PRO C 1 205 ? 139.296 148.473 188.686 1.00 28.72 169 PRO C N 1
ATOM 12479 C CA . PRO C 1 205 ? 140.649 148.136 188.212 1.00 15.01 169 PRO C CA 1
ATOM 12480 C C . PRO C 1 205 ? 140.936 148.623 186.803 1.00 17.43 169 PRO C C 1
ATOM 12481 O O . PRO C 1 205 ? 142.093 148.921 186.486 1.00 23.36 169 PRO C O 1
ATOM 12492 N N . ILE C 1 206 ? 139.919 148.710 185.944 1.00 22.25 170 ILE C N 1
ATOM 12493 C CA . ILE C 1 206 ? 140.135 149.210 184.591 1.00 16.44 170 ILE C CA 1
ATOM 12494 C C . ILE C 1 206 ? 140.430 150.705 184.613 1.00 16.05 170 ILE C C 1
ATOM 12495 O O . ILE C 1 206 ? 141.287 151.194 183.870 1.00 21.11 170 ILE C O 1
ATOM 12511 N N . ILE C 1 207 ? 139.717 151.454 185.455 1.00 16.27 171 ILE C N 1
ATOM 12512 C CA . ILE C 1 207 ? 139.887 152.903 185.491 1.00 16.97 171 ILE C CA 1
ATOM 12513 C C . ILE C 1 207 ? 141.263 153.273 186.026 1.00 24.37 171 ILE C C 1
ATOM 12514 O O . ILE C 1 207 ? 141.913 154.196 185.520 1.00 36.49 171 ILE C O 1
ATOM 12530 N N . ASP C 1 208 ? 141.730 152.565 187.055 1.00 20.90 172 ASP C N 1
ATOM 12531 C CA . ASP C 1 208 ? 143.008 152.910 187.668 1.00 18.50 172 ASP C CA 1
ATOM 12532 C C . ASP C 1 208 ? 144.152 152.809 186.667 1.00 19.32 172 ASP C C 1
ATOM 12533 O O . ASP C 1 208 ? 145.041 153.667 186.646 1.00 32.20 172 ASP C O 1
ATOM 12542 N N . THR C 1 209 ? 144.151 151.769 185.832 1.00 14.18 173 THR C N 1
ATOM 12543 C CA . THR C 1 209 ? 145.225 151.609 184.859 1.00 18.99 173 THR C CA 1
ATOM 12544 C C . THR C 1 209 ? 145.149 152.642 183.743 1.00 21.47 173 THR C C 1
ATOM 12545 O O . THR C 1 209 ? 146.190 153.097 183.256 1.00 22.82 173 THR C O 1
ATOM 12556 N N . MET C 1 210 ? 143.942 153.022 183.317 1.00 29.59 174 MET C N 1
ATOM 12557 C CA . MET C 1 210 ? 143.825 154.059 182.299 1.00 20.64 174 MET C CA 1
ATOM 12558 C C . MET C 1 210 ? 144.373 155.388 182.798 1.00 19.32 174 MET C C 1
ATOM 12559 O O . MET C 1 210 ? 144.816 156.218 181.997 1.00 30.52 174 MET C O 1
ATOM 12573 N N . LEU C 1 211 ? 144.351 155.609 184.113 1.00 16.95 175 LEU C N 1
ATOM 12574 C CA . LEU C 1 211 ? 144.987 156.787 184.683 1.00 16.40 175 LEU C CA 1
ATOM 12575 C C . LEU C 1 211 ? 146.506 156.701 184.641 1.00 19.60 175 LEU C C 1
ATOM 12576 O O . LEU C 1 211 ? 147.174 157.724 184.825 1.00 30.08 175 LEU C O 1
ATOM 12592 N N . ARG C 1 212 ? 147.061 155.515 184.405 1.00 27.27 176 ARG C N 1
ATOM 12593 C CA . ARG C 1 212 ? 148.498 155.340 184.258 1.00 25.21 176 ARG C CA 1
ATOM 12594 C C . ARG C 1 212 ? 148.961 155.483 182.815 1.00 24.59 176 ARG C C 1
ATOM 12595 O O . ARG C 1 212 ? 150.159 155.342 182.548 1.00 28.94 176 ARG C O 1
ATOM 12616 N N . CYS C 1 213 ? 148.047 155.754 181.886 1.00 26.21 177 CYS C N 1
ATOM 12617 C CA . CYS C 1 213 ? 148.379 155.996 180.486 1.00 29.62 177 CYS C CA 1
ATOM 12618 C C . CYS C 1 213 ? 148.208 157.487 180.223 1.00 31.90 177 CYS C C 1
ATOM 12619 O O . CYS C 1 213 ? 147.093 158.014 180.281 1.00 37.19 177 CYS C O 1
ATOM 12627 N N . HIS C 1 214 ? 149.315 158.165 179.931 1.00 38.97 178 HIS C N 1
ATOM 12628 C CA . HIS C 1 214 ? 149.334 159.612 179.780 1.00 36.08 178 HIS C CA 1
ATOM 12629 C C . HIS C 1 214 ? 149.352 160.058 178.323 1.00 39.25 178 HIS C C 1
ATOM 12630 O O . HIS C 1 214 ? 149.570 161.244 178.054 1.00 40.55 178 HIS C O 1
ATOM 12644 N N . GLU C 1 215 ? 149.127 159.144 177.383 1.00 33.29 179 GLU C N 1
ATOM 12645 C CA . GLU C 1 215 ? 149.116 159.505 175.973 1.00 24.05 179 GLU C CA 1
ATOM 12646 C C . GLU C 1 215 ? 148.023 160.528 175.690 1.00 29.02 179 GLU C C 1
ATOM 12647 O O . GLU C 1 215 ? 146.881 160.376 176.135 1.00 32.44 179 GLU C O 1
ATOM 12659 N N . ARG C 1 216 ? 148.381 161.579 174.947 1.00 34.78 180 ARG C N 1
ATOM 12660 C CA . ARG C 1 216 ? 147.449 162.665 174.667 1.00 34.93 180 ARG C CA 1
ATOM 12661 C C . ARG C 1 216 ? 146.413 162.304 173.611 1.00 33.05 180 ARG C C 1
ATOM 12662 O O . ARG C 1 216 ? 145.270 162.763 173.702 1.00 36.87 180 ARG C O 1
ATOM 12683 N N . SER C 1 217 ? 146.782 161.501 172.616 1.00 29.24 181 SER C N 1
ATOM 12684 C CA . SER C 1 217 ? 145.880 161.104 171.539 1.00 31.57 181 SER C CA 1
ATOM 12685 C C . SER C 1 217 ? 145.501 159.646 171.761 1.00 34.73 181 SER C C 1
ATOM 12686 O O . SER C 1 217 ? 146.362 158.761 171.703 1.00 37.11 181 SER C O 1
ATOM 12694 N N . THR C 1 218 ? 144.223 159.395 172.012 1.00 27.78 182 THR C N 1
ATOM 12695 C CA . THR C 1 218 ? 143.749 158.048 172.309 1.00 25.12 182 THR C CA 1
ATOM 12696 C C . THR C 1 218 ? 142.226 158.068 172.332 1.00 28.26 182 THR C C 1
ATOM 12697 O O . THR C 1 218 ? 141.592 159.107 172.121 1.00 30.02 182 THR C O 1
ATOM 12708 N N . PHE C 1 219 ? 141.646 156.899 172.593 1.00 31.55 183 PHE C N 1
ATOM 12709 C CA . PHE C 1 219 ? 140.200 156.725 172.661 1.00 24.42 183 PHE C CA 1
ATOM 12710 C C . PHE C 1 219 ? 139.904 155.829 173.854 1.00 23.25 183 PHE C C 1
ATOM 12711 O O . PHE C 1 219 ? 140.369 154.687 173.902 1.00 26.93 183 PHE C O 1
ATOM 12728 N N . ILE C 1 220 ? 139.139 156.353 174.818 1.00 24.55 184 ILE C N 1
ATOM 12729 C CA . ILE C 1 220 ? 138.972 155.648 176.093 1.00 24.64 184 ILE C CA 1
ATOM 12730 C C . ILE C 1 220 ? 138.380 154.262 175.900 1.00 24.10 184 ILE C C 1
ATOM 12731 O O . ILE C 1 220 ? 138.892 153.306 176.501 1.00 27.67 184 ILE C O 1
ATOM 12747 N N . PRO C 1 221 ? 137.322 154.064 175.109 1.00 22.06 185 PRO C N 1
ATOM 12748 C CA . PRO C 1 221 ? 136.791 152.701 174.945 1.00 22.31 185 PRO C CA 1
ATOM 12749 C C . PRO C 1 221 ? 137.812 151.709 174.417 1.00 22.82 185 PRO C C 1
ATOM 12750 O O . PRO C 1 221 ? 137.806 150.545 174.836 1.00 31.30 185 PRO C O 1
ATOM 12761 N N . ILE C 1 222 ? 138.687 152.131 173.504 1.00 23.52 186 ILE C N 1
ATOM 12762 C CA . ILE C 1 222 ? 139.730 151.241 173.004 1.00 26.05 186 ILE C CA 1
ATOM 12763 C C . ILE C 1 222 ? 140.702 150.885 174.120 1.00 23.58 186 ILE C C 1
ATOM 12764 O O . ILE C 1 222 ? 141.122 149.730 174.258 1.00 26.13 186 ILE C O 1
ATOM 12780 N N . LEU C 1 223 ? 141.075 151.875 174.932 1.00 26.21 187 LEU C N 1
ATOM 12781 C CA . LEU C 1 223 ? 142.059 151.650 175.983 1.00 21.79 187 LEU C CA 1
ATOM 12782 C C . LEU C 1 223 ? 141.560 150.645 177.013 1.00 22.11 187 LEU C C 1
ATOM 12783 O O . LEU C 1 223 ? 142.349 149.854 177.543 1.00 22.31 187 LEU C O 1
ATOM 12799 N N . ALA C 1 224 ? 140.260 150.662 177.311 1.00 27.60 188 ALA C N 1
ATOM 12800 C CA . ALA C 1 224 ? 139.715 149.743 178.305 1.00 15.58 188 ALA C CA 1
ATOM 12801 C C . ALA C 1 224 ? 139.860 148.291 177.864 1.00 25.10 188 ALA C C 1
ATOM 12802 O O . ALA C 1 224 ? 140.228 147.426 178.667 1.00 33.48 188 ALA C O 1
ATOM 12809 N N . ASN C 1 225 ? 139.575 148.003 176.593 1.00 29.52 189 ASN C N 1
ATOM 12810 C CA . ASN C 1 225 ? 139.646 146.632 176.104 1.00 24.51 189 ASN C CA 1
ATOM 12811 C C . ASN C 1 225 ? 141.073 146.103 176.064 1.00 22.34 189 ASN C C 1
ATOM 12812 O O . ASN C 1 225 ? 141.267 144.885 175.976 1.00 31.92 189 ASN C O 1
ATOM 12823 N N . ILE C 1 226 ? 142.073 146.984 176.120 1.00 22.45 190 ILE C N 1
ATOM 12824 C CA . ILE C 1 226 ? 143.459 146.530 176.127 1.00 21.03 190 ILE C CA 1
ATOM 12825 C C . ILE C 1 226 ? 143.815 145.895 177.464 1.00 25.89 190 ILE C C 1
ATOM 12826 O O . ILE C 1 226 ? 144.767 145.108 177.551 1.00 28.52 190 ILE C O 1
ATOM 12842 N N . PHE C 1 227 ? 143.065 146.211 178.522 1.00 22.77 191 PHE C N 1
ATOM 12843 C CA . PHE C 1 227 ? 143.310 145.652 179.843 1.00 16.08 191 PHE C CA 1
ATOM 12844 C C . PHE C 1 227 ? 142.190 144.752 180.342 1.00 14.34 191 PHE C C 1
ATOM 12845 O O . PHE C 1 227 ? 142.372 144.081 181.363 1.00 17.69 191 PHE C O 1
ATOM 12862 N N . ALA C 1 228 ? 141.050 144.720 179.659 1.00 22.74 192 ALA C N 1
ATOM 12863 C CA . ALA C 1 228 ? 139.914 143.944 180.131 1.00 22.44 192 ALA C CA 1
ATOM 12864 C C . ALA C 1 228 ? 140.108 142.460 179.850 1.00 20.94 192 ALA C C 1
ATOM 12865 O O . ALA C 1 228 ? 140.676 142.070 178.827 1.00 27.38 192 ALA C O 1
ATOM 12872 N N . ARG C 1 229 ? 139.629 141.630 180.778 1.00 23.93 193 ARG C N 1
ATOM 12873 C CA . ARG C 1 229 ? 139.638 140.185 180.584 1.00 22.39 193 ARG C CA 1
ATOM 12874 C C . ARG C 1 229 ? 138.335 139.708 179.954 1.00 26.19 193 ARG C C 1
ATOM 12875 O O . ARG C 1 229 ? 138.341 138.846 179.070 1.00 33.05 193 ARG C O 1
ATOM 12896 N N . ARG C 1 230 ? 137.210 140.261 180.401 1.00 27.31 194 ARG C N 1
ATOM 12897 C CA . ARG C 1 230 ? 135.886 139.828 179.976 1.00 23.75 194 ARG C CA 1
ATOM 12898 C C . ARG C 1 230 ? 135.064 141.058 179.619 1.00 28.01 194 ARG C C 1
ATOM 12899 O O . ARG C 1 230 ? 135.022 142.021 180.390 1.00 25.10 194 ARG C O 1
ATOM 12920 N N . ALA C 1 231 ? 134.413 141.025 178.457 1.00 29.60 195 ALA C N 1
ATOM 12921 C CA . ALA C 1 231 ? 133.656 142.164 177.962 1.00 21.73 195 ALA C CA 1
ATOM 12922 C C . ALA C 1 231 ? 132.424 141.682 177.210 1.00 27.95 195 ALA C C 1
ATOM 12923 O O . ALA C 1 231 ? 132.373 140.552 176.720 1.00 31.39 195 ALA C O 1
ATOM 12930 N N . THR C 1 232 ? 131.427 142.562 177.124 1.00 23.92 196 THR C N 1
ATOM 12931 C CA . THR C 1 232 ? 130.192 142.267 176.411 1.00 24.03 196 THR C CA 1
ATOM 12932 C C . THR C 1 232 ? 129.536 143.576 175.999 1.00 23.26 196 THR C C 1
ATOM 12933 O O . THR C 1 232 ? 129.912 144.655 176.463 1.00 23.53 196 THR C O 1
ATOM 12944 N N . GLU C 1 233 ? 128.550 143.466 175.110 1.00 26.17 197 GLU C N 1
ATOM 12945 C CA . GLU C 1 233 ? 127.745 144.599 174.678 1.00 28.09 197 GLU C CA 1
ATOM 12946 C C . GLU C 1 233 ? 126.277 144.203 174.684 1.00 32.23 197 GLU C C 1
ATOM 12947 O O . GLU C 1 233 ? 125.943 143.027 174.514 1.00 35.00 197 GLU C O 1
ATOM 12959 N N . ILE C 1 234 ? 125.406 145.188 174.884 1.00 31.71 198 ILE C N 1
ATOM 12960 C CA . ILE C 1 234 ? 123.965 144.951 174.934 1.00 30.01 198 ILE C CA 1
ATOM 12961 C C . ILE C 1 234 ? 123.252 146.010 174.100 1.00 31.65 198 ILE C C 1
ATOM 12962 O O . ILE C 1 234 ? 123.777 147.119 173.928 1.00 30.53 198 ILE C O 1
ATOM 12978 N N . PRO C 1 235 ? 122.069 145.718 173.560 1.00 42.20 199 PRO C N 1
ATOM 12979 C CA . PRO C 1 235 ? 121.367 146.718 172.749 1.00 40.81 199 PRO C CA 1
ATOM 12980 C C . PRO C 1 235 ? 120.651 147.749 173.609 1.00 38.62 199 PRO C C 1
ATOM 12981 O O . PRO C 1 235 ? 120.184 147.452 174.711 1.00 39.56 199 PRO C O 1
ATOM 12992 N N . VAL C 1 236 ? 120.564 148.974 173.084 1.00 39.00 200 VAL C N 1
ATOM 12993 C CA . VAL C 1 236 ? 119.857 150.068 173.736 1.00 43.04 200 VAL C CA 1
ATOM 12994 C C . VAL C 1 236 ? 119.121 150.873 172.676 1.00 43.76 200 VAL C C 1
ATOM 12995 O O . VAL C 1 236 ? 119.359 150.732 171.475 1.00 45.77 200 VAL C O 1
ATOM 13008 N N . HIS C 1 237 ? 118.213 151.726 173.138 1.00 56.47 201 HIS C N 1
ATOM 13009 C CA . HIS C 1 237 ? 117.499 152.661 172.283 1.00 60.83 201 HIS C CA 1
ATOM 13010 C C . HIS C 1 237 ? 117.935 154.086 172.599 1.00 59.61 201 HIS C C 1
ATOM 13011 O O . HIS C 1 237 ? 118.544 154.357 173.638 1.00 58.76 201 HIS C O 1
ATOM 13025 N N . HIS C 1 238 ? 117.615 154.999 171.686 1.00 64.16 202 HIS C N 1
ATOM 13026 C CA . HIS C 1 238 ? 118.154 156.348 171.749 1.00 67.34 202 HIS C CA 1
ATOM 13027 C C . HIS C 1 238 ? 117.174 157.319 171.110 1.00 68.49 202 HIS C C 1
ATOM 13028 O O . HIS C 1 238 ? 116.234 156.921 170.417 1.00 65.85 202 HIS C O 1
ATOM 13042 N N . ALA C 1 239 ? 117.410 158.604 171.359 1.00 74.27 203 ALA C N 1
ATOM 13043 C CA . ALA C 1 239 ? 116.634 159.649 170.710 1.00 74.19 203 ALA C CA 1
ATOM 13044 C C . ALA C 1 239 ? 116.963 159.703 169.223 1.00 76.98 203 ALA C C 1
ATOM 13045 O O . ALA C 1 239 ? 118.060 159.331 168.797 1.00 75.19 203 ALA C O 1
ATOM 13052 N N . GLU C 1 240 ? 116.000 160.170 168.431 1.00 90.79 204 GLU C N 1
ATOM 13053 C CA . GLU C 1 240 ? 116.188 160.235 166.987 1.00 92.06 204 GLU C CA 1
ATOM 13054 C C . GLU C 1 240 ? 117.305 161.205 166.624 1.00 92.65 204 GLU C C 1
ATOM 13055 O O . GLU C 1 240 ? 117.482 162.239 167.275 1.00 88.12 204 GLU C O 1
ATOM 13067 N N . ARG C 1 241 ? 118.059 160.871 165.579 1.00 94.54 205 ARG C N 1
ATOM 13068 C CA . ARG C 1 241 ? 119.183 161.692 165.155 1.00 94.46 205 ARG C CA 1
ATOM 13069 C C . ARG C 1 241 ? 118.691 162.913 164.385 1.00 94.89 205 ARG C C 1
ATOM 13070 O O . ARG C 1 241 ? 117.495 163.072 164.124 1.00 94.14 205 ARG C O 1
ATOM 13091 N N . GLU C 1 242 ? 119.633 163.778 164.020 1.00 101.95 206 GLU C N 1
ATOM 13092 C CA . GLU C 1 242 ? 119.325 164.987 163.265 1.00 101.85 206 GLU C CA 1
ATOM 13093 C C . GLU C 1 242 ? 118.300 165.844 164.001 1.00 100.35 206 GLU C C 1
ATOM 13094 O O . GLU C 1 242 ? 118.658 166.688 164.822 1.00 100.06 206 GLU C O 1
ATOM 13106 N N . TYR C 1 248 ? 129.875 164.015 164.198 1.00 82.61 212 TYR C N 1
ATOM 13107 C CA . TYR C 1 248 ? 130.616 165.230 163.883 1.00 83.30 212 TYR C CA 1
ATOM 13108 C C . TYR C 1 248 ? 130.565 165.521 162.386 1.00 85.53 212 TYR C C 1
ATOM 13109 O O . TYR C 1 248 ? 130.089 164.701 161.601 1.00 83.72 212 TYR C O 1
ATOM 13113 N N . SER C 1 249 ? 131.059 166.695 161.999 1.00 80.48 213 SER C N 1
ATOM 13114 C CA . SER C 1 249 ? 131.057 167.081 160.597 1.00 76.71 213 SER C CA 1
ATOM 13115 C C . SER C 1 249 ? 132.010 166.196 159.797 1.00 78.90 213 SER C C 1
ATOM 13116 O O . SER C 1 249 ? 132.718 165.343 160.338 1.00 79.38 213 SER C O 1
ATOM 13124 N N . PHE C 1 250 ? 132.016 166.412 158.479 1.00 76.65 214 PHE C N 1
ATOM 13125 C CA . PHE C 1 250 ? 132.814 165.569 157.595 1.00 77.88 214 PHE C CA 1
ATOM 13126 C C . PHE C 1 250 ? 134.301 165.680 157.911 1.00 80.73 214 PHE C C 1
ATOM 13127 O O . PHE C 1 250 ? 134.992 164.662 158.035 1.00 79.21 214 PHE C O 1
ATOM 13144 N N . MET C 1 251 ? 134.813 166.906 158.045 1.00 77.18 215 MET C N 1
ATOM 13145 C CA . MET C 1 251 ? 136.240 167.073 158.299 1.00 75.71 215 MET C CA 1
ATOM 13146 C C . MET C 1 251 ? 136.620 166.584 159.690 1.00 74.75 215 MET C C 1
ATOM 13147 O O . MET C 1 251 ? 137.777 166.218 159.925 1.00 74.46 215 MET C O 1
ATOM 13161 N N . ARG C 1 252 ? 135.670 166.580 160.625 1.00 74.28 216 ARG C N 1
ATOM 13162 C CA . ARG C 1 252 ? 135.932 165.981 161.929 1.00 73.56 216 ARG C CA 1
ATOM 13163 C C . ARG C 1 252 ? 136.005 164.463 161.826 1.00 75.85 216 ARG C C 1
ATOM 13164 O O . ARG C 1 252 ? 136.770 163.820 162.555 1.00 76.52 216 ARG C O 1
ATOM 13185 N N . LEU C 1 253 ? 135.213 163.872 160.929 1.00 71.13 217 LEU C N 1
ATOM 13186 C CA . LEU C 1 253 ? 135.225 162.422 160.767 1.00 72.89 217 LEU C CA 1
ATOM 13187 C C . LEU C 1 253 ? 136.559 161.943 160.207 1.00 72.31 217 LEU C C 1
ATOM 13188 O O . LEU C 1 253 ? 137.125 160.952 160.684 1.00 71.20 217 LEU C O 1
ATOM 13204 N N . ILE C 1 254 ? 137.081 162.636 159.191 1.00 62.69 218 ILE C N 1
ATOM 13205 C CA . ILE C 1 254 ? 138.345 162.219 158.593 1.00 63.90 218 ILE C CA 1
ATOM 13206 C C . ILE C 1 254 ? 139.491 162.382 159.583 1.00 62.92 218 ILE C C 1
ATOM 13207 O O . ILE C 1 254 ? 140.423 161.569 159.601 1.00 61.80 218 ILE C O 1
ATOM 13223 N N . ASN C 1 255 ? 139.453 163.426 160.412 1.00 58.73 219 ASN C N 1
ATOM 13224 C CA . ASN C 1 255 ? 140.471 163.576 161.446 1.00 59.60 219 ASN C CA 1
ATOM 13225 C C . ASN C 1 255 ? 140.410 162.424 162.440 1.00 55.32 219 ASN C C 1
ATOM 13226 O O . ASN C 1 255 ? 141.443 161.970 162.944 1.00 55.41 219 ASN C O 1
ATOM 13237 N N . LEU C 1 256 ? 139.202 161.939 162.735 1.00 51.15 220 LEU C N 1
ATOM 13238 C CA . LEU C 1 256 ? 139.052 160.857 163.700 1.00 54.08 220 LEU C CA 1
ATOM 13239 C C . LEU C 1 256 ? 139.588 159.539 163.157 1.00 49.85 220 LEU C C 1
ATOM 13240 O O . LEU C 1 256 ? 140.073 158.704 163.929 1.00 47.48 220 LEU C O 1
ATOM 13256 N N . MET C 1 257 ? 139.509 159.330 161.841 1.00 48.83 221 MET C N 1
ATOM 13257 C CA . MET C 1 257 ? 140.010 158.088 161.263 1.00 47.92 221 MET C CA 1
ATOM 13258 C C . MET C 1 257 ? 141.506 157.934 161.501 1.00 48.47 221 MET C C 1
ATOM 13259 O O . MET C 1 257 ? 141.980 156.840 161.829 1.00 51.20 221 MET C O 1
ATOM 13273 N N . TYR C 1 258 ? 142.269 159.017 161.337 1.00 43.53 222 TYR C N 1
ATOM 13274 C CA . TYR C 1 258 ? 143.704 158.954 161.593 1.00 39.71 222 TYR C CA 1
ATOM 13275 C C . TYR C 1 258 ? 143.993 158.635 163.054 1.00 34.88 222 TYR C C 1
ATOM 13276 O O . TYR C 1 258 ? 144.914 157.869 163.358 1.00 38.91 222 TYR C O 1
ATOM 13294 N N . ASP C 1 259 ? 143.221 159.217 163.972 1.00 35.47 223 ASP C N 1
ATOM 13295 C CA . ASP C 1 259 ? 143.442 158.967 165.392 1.00 36.95 223 ASP C CA 1
ATOM 13296 C C . ASP C 1 259 ? 143.227 157.497 165.728 1.00 39.92 223 ASP C C 1
ATOM 13297 O O . ASP C 1 259 ? 143.990 156.906 166.501 1.00 45.73 223 ASP C O 1
ATOM 13306 N N . LEU C 1 260 ? 142.186 156.890 165.157 1.00 36.22 224 LEU C N 1
ATOM 13307 C CA . LEU C 1 260 ? 141.897 155.488 165.437 1.00 35.96 224 LEU C CA 1
ATOM 13308 C C . LEU C 1 260 ? 143.006 154.581 164.917 1.00 33.89 224 LEU C C 1
ATOM 13309 O O . LEU C 1 260 ? 143.469 153.678 165.623 1.00 36.92 224 LEU C O 1
ATOM 13325 N N . VAL C 1 261 ? 143.443 154.805 163.678 1.00 32.01 225 VAL C N 1
ATOM 13326 C CA . VAL C 1 261 ? 144.436 153.926 163.068 1.00 34.58 225 VAL C CA 1
ATOM 13327 C C . VAL C 1 261 ? 145.772 154.040 163.792 1.00 27.59 225 VAL C C 1
ATOM 13328 O O . VAL C 1 261 ? 146.425 153.032 164.084 1.00 37.89 225 VAL C O 1
ATOM 13341 N N . THR C 1 262 ? 146.201 155.268 164.093 1.00 24.08 226 THR C N 1
ATOM 13342 C CA . THR C 1 262 ? 147.465 155.445 164.801 1.00 28.60 226 THR C CA 1
ATOM 13343 C C . THR C 1 262 ? 147.409 154.858 166.204 1.00 31.67 226 THR C C 1
ATOM 13344 O O . THR C 1 262 ? 148.431 154.393 166.722 1.00 25.66 226 THR C O 1
ATOM 13355 N N . CYS C 1 263 ? 146.233 154.872 166.833 1.00 30.55 227 CYS C N 1
ATOM 13356 C CA . CYS C 1 263 ? 146.099 154.326 168.178 1.00 23.24 227 CYS C CA 1
ATOM 13357 C C . CYS C 1 263 ? 146.125 152.802 168.165 1.00 29.35 227 CYS C C 1
ATOM 13358 O O . CYS C 1 263 ? 146.461 152.172 169.175 1.00 33.20 227 CYS C O 1
ATOM 13366 N N . LEU C 1 264 ? 145.779 152.190 167.031 1.00 33.15 228 LEU C N 1
ATOM 13367 C CA . LEU C 1 264 ? 145.579 150.747 166.991 1.00 24.65 228 LEU C CA 1
ATOM 13368 C C . LEU C 1 264 ? 146.770 149.995 166.406 1.00 28.71 228 LEU C C 1
ATOM 13369 O O . LEU C 1 264 ? 147.205 148.992 166.981 1.00 38.54 228 LEU C O 1
ATOM 13385 N N . THR C 1 265 ? 147.311 150.446 165.275 1.00 33.74 229 THR C N 1
ATOM 13386 C CA . THR C 1 265 ? 148.294 149.646 164.558 1.00 34.46 229 THR C CA 1
ATOM 13387 C C . THR C 1 265 ? 149.322 150.542 163.883 1.00 27.98 229 THR C C 1
ATOM 13388 O O . THR C 1 265 ? 149.075 151.721 163.617 1.00 28.26 229 THR C O 1
ATOM 13399 N N . THR C 1 266 ? 150.490 149.954 163.619 1.00 20.66 230 THR C N 1
ATOM 13400 C CA . THR C 1 266 ? 151.536 150.569 162.813 1.00 23.10 230 THR C CA 1
ATOM 13401 C C . THR C 1 266 ? 151.695 149.896 161.456 1.00 20.29 230 THR C C 1
ATOM 13402 O O . THR C 1 266 ? 152.666 150.179 160.748 1.00 25.22 230 THR C O 1
ATOM 13413 N N . THR C 1 267 ? 150.769 149.016 161.080 1.00 22.41 231 THR C N 1
ATOM 13414 C CA . THR C 1 267 ? 150.834 148.246 159.843 1.00 20.23 231 THR C CA 1
ATOM 13415 C C . THR C 1 267 ? 150.976 149.135 158.610 1.00 24.61 231 THR C C 1
ATOM 13416 O O . THR C 1 267 ? 151.718 148.778 157.686 1.00 28.82 231 THR C O 1
ATOM 13427 N N . PRO C 1 268 ? 150.287 150.278 158.536 1.00 30.50 232 PRO C N 1
ATOM 13428 C CA . PRO C 1 268 ? 150.394 151.103 157.322 1.00 25.36 232 PRO C CA 1
ATOM 13429 C C . PRO C 1 268 ? 151.821 151.461 156.949 1.00 24.96 232 PRO C C 1
ATOM 13430 O O . PRO C 1 268 ? 152.120 151.619 155.759 1.00 25.60 232 PRO C O 1
ATOM 13441 N N . LEU C 1 269 ? 152.715 151.598 157.929 1.00 24.81 233 LEU C N 1
ATOM 13442 C CA . LEU C 1 269 ? 154.116 151.852 157.621 1.00 19.30 233 LEU C CA 1
ATOM 13443 C C . LEU C 1 269 ? 154.797 150.623 157.034 1.00 24.24 233 LEU C C 1
ATOM 13444 O O . LEU C 1 269 ? 155.803 150.753 156.328 1.00 26.01 233 LEU C O 1
ATOM 13460 N N . ARG C 1 270 ? 154.268 149.429 157.314 1.00 25.72 234 ARG C N 1
ATOM 13461 C CA . ARG C 1 270 ? 154.848 148.207 156.767 1.00 19.08 234 ARG C CA 1
ATOM 13462 C C . ARG C 1 270 ? 154.485 148.023 155.300 1.00 23.00 234 ARG C C 1
ATOM 13463 O O . ARG C 1 270 ? 155.243 147.404 154.545 1.00 27.86 234 ARG C O 1
ATOM 13484 N N . LEU C 1 271 ? 153.333 148.548 154.878 1.00 21.92 235 LEU C N 1
ATOM 13485 C CA . LEU C 1 271 ? 152.882 148.355 153.506 1.00 24.32 235 LEU C CA 1
ATOM 13486 C C . LEU C 1 271 ? 153.717 149.138 152.504 1.00 25.91 235 LEU C C 1
ATOM 13487 O O . LEU C 1 271 ? 153.706 148.806 151.313 1.00 30.14 235 LEU C O 1
ATOM 13503 N N . LEU C 1 272 ? 154.434 150.170 152.951 1.00 24.38 236 LEU C N 1
ATOM 13504 C CA . LEU C 1 272 ? 155.275 150.934 152.037 1.00 14.07 236 LEU C CA 1
ATOM 13505 C C . LEU C 1 272 ? 156.381 150.064 151.454 1.00 14.10 236 LEU C C 1
ATOM 13506 O O . LEU C 1 272 ? 156.668 150.128 150.253 1.00 23.33 236 LEU C O 1
ATOM 13522 N N . SER C 1 273 ? 157.018 149.243 152.292 1.00 20.54 237 SER C N 1
ATOM 13523 C CA . SER C 1 273 ? 158.071 148.359 151.806 1.00 17.46 237 SER C CA 1
ATOM 13524 C C . SER C 1 273 ? 157.517 147.292 150.870 1.00 16.85 237 SER C C 1
ATOM 13525 O O . SER C 1 273 ? 158.143 146.970 149.853 1.00 19.33 237 SER C O 1
ATOM 13533 N N . LEU C 1 274 ? 156.355 146.725 151.198 1.00 18.14 238 LEU C N 1
ATOM 13534 C CA . LEU C 1 274 ? 155.751 145.718 150.333 1.00 18.34 238 LEU C CA 1
ATOM 13535 C C . LEU C 1 274 ? 155.399 146.303 148.971 1.00 18.15 238 LEU C C 1
ATOM 13536 O O . LEU C 1 274 ? 155.636 145.674 147.933 1.00 24.55 238 LEU C O 1
ATOM 13552 N N . LEU C 1 275 ? 154.827 147.507 148.956 1.00 11.77 239 LEU C N 1
ATOM 13553 C CA . LEU C 1 275 ? 154.477 148.148 147.693 1.00 9.73 239 LEU C CA 1
ATOM 13554 C C . LEU C 1 275 ? 155.716 148.400 146.844 1.00 20.83 239 LEU C C 1
ATOM 13555 O O . LEU C 1 275 ? 155.714 148.155 145.633 1.00 27.72 239 LEU C O 1
ATOM 13571 N N . GLY C 1 276 ? 156.787 148.895 147.465 1.00 11.68 240 GLY C N 1
ATOM 13572 C CA . GLY C 1 276 ? 157.991 149.194 146.711 1.00 4.07 240 GLY C CA 1
ATOM 13573 C C . GLY C 1 276 ? 158.610 147.965 146.076 1.00 16.87 240 GLY C C 1
ATOM 13574 O O . GLY C 1 276 ? 159.060 148.007 144.929 1.00 31.50 240 GLY C O 1
ATOM 13578 N N . SER C 1 277 ? 158.644 146.854 146.813 1.00 18.47 241 SER C N 1
ATOM 13579 C CA . SER C 1 277 ? 159.240 145.636 146.279 1.00 17.69 241 SER C CA 1
ATOM 13580 C C . SER C 1 277 ? 158.512 145.154 145.031 1.00 14.27 241 SER C C 1
ATOM 13581 O O . SER C 1 277 ? 159.144 144.613 144.118 1.00 16.67 241 SER C O 1
ATOM 13589 N N . VAL C 1 278 ? 157.192 145.337 144.972 1.00 11.76 242 VAL C N 1
ATOM 13590 C CA . VAL C 1 278 ? 156.446 144.963 143.775 1.00 18.85 242 VAL C CA 1
ATOM 13591 C C . VAL C 1 278 ? 156.847 145.845 142.599 1.00 22.76 242 VAL C C 1
ATOM 13592 O O . VAL C 1 278 ? 157.072 145.356 141.486 1.00 25.18 242 VAL C O 1
ATOM 13605 N N . ILE C 1 279 ? 156.940 147.157 142.824 1.00 16.76 243 ILE C N 1
ATOM 13606 C CA . ILE C 1 279 ? 157.305 148.074 141.747 1.00 9.71 243 ILE C CA 1
ATOM 13607 C C . ILE C 1 279 ? 158.735 147.818 141.292 1.00 15.22 243 ILE C C 1
ATOM 13608 O O . ILE C 1 279 ? 159.027 147.797 140.090 1.00 24.79 243 ILE C O 1
ATOM 13624 N N . ALA C 1 280 ? 159.651 147.629 142.242 1.00 11.59 244 ALA C N 1
ATOM 13625 C CA . ALA C 1 280 ? 161.051 147.418 141.892 1.00 9.52 244 ALA C CA 1
ATOM 13626 C C . ALA C 1 280 ? 161.232 146.141 141.082 1.00 15.74 244 ALA C C 1
ATOM 13627 O O . ALA C 1 280 ? 161.983 146.115 140.100 1.00 27.28 244 ALA C O 1
ATOM 13634 N N . ILE C 1 281 ? 160.552 145.065 141.481 1.00 21.03 245 ILE C N 1
ATOM 13635 C CA . ILE C 1 281 ? 160.684 143.800 140.767 1.00 21.16 245 ILE C CA 1
ATOM 13636 C C . ILE C 1 281 ? 160.080 143.904 139.373 1.00 18.27 245 ILE C C 1
ATOM 13637 O O . ILE C 1 281 ? 160.607 143.336 138.410 1.00 29.83 245 ILE C O 1
ATOM 13653 N N . GLY C 1 282 ? 158.966 144.623 139.240 1.00 16.81 246 GLY C N 1
ATOM 13654 C CA . GLY C 1 282 ? 158.348 144.773 137.934 1.00 17.54 246 GLY C CA 1
ATOM 13655 C C . GLY C 1 282 ? 159.233 145.518 136.955 1.00 25.71 246 GLY C C 1
ATOM 13656 O O . GLY C 1 282 ? 159.402 145.098 135.808 1.00 33.86 246 GLY C O 1
ATOM 13660 N N . GLY C 1 283 ? 159.811 146.636 137.396 1.00 18.13 247 GLY C N 1
ATOM 13661 C CA . GLY C 1 283 ? 160.685 147.397 136.520 1.00 17.67 247 GLY C CA 1
ATOM 13662 C C . GLY C 1 283 ? 161.923 146.622 136.116 1.00 21.87 247 GLY C C 1
ATOM 13663 O O . GLY C 1 283 ? 162.349 146.670 134.960 1.00 30.01 247 GLY C O 1
ATOM 13667 N N . PHE C 1 284 ? 162.520 145.899 137.065 1.00 24.38 248 PHE C N 1
ATOM 13668 C CA . PHE C 1 284 ? 163.705 145.107 136.756 1.00 21.99 248 PHE C CA 1
ATOM 13669 C C . PHE C 1 284 ? 163.391 144.024 135.732 1.00 30.89 248 PHE C C 1
ATOM 13670 O O . PHE C 1 284 ? 164.172 143.790 134.804 1.00 32.80 248 PHE C O 1
ATOM 13687 N N . SER C 1 285 ? 162.249 143.352 135.887 1.00 27.38 249 SER C N 1
ATOM 13688 C CA . SER C 1 285 ? 161.872 142.306 134.942 1.00 24.85 249 SER C CA 1
ATOM 13689 C C . SER C 1 285 ? 161.661 142.871 133.544 1.00 30.28 249 SER C C 1
ATOM 13690 O O . SER C 1 285 ? 162.112 142.284 132.554 1.00 39.09 249 SER C O 1
ATOM 13698 N N . LEU C 1 286 ? 160.973 144.010 133.441 1.00 29.71 250 LEU C N 1
ATOM 13699 C CA . LEU C 1 286 ? 160.719 144.601 132.131 1.00 32.03 250 LEU C CA 1
ATOM 13700 C C . LEU C 1 286 ? 162.015 145.029 131.456 1.00 28.72 250 LEU C C 1
ATOM 13701 O O . LEU C 1 286 ? 162.173 144.864 130.241 1.00 33.44 250 LEU C O 1
ATOM 13717 N N . SER C 1 287 ? 162.955 145.583 132.224 1.00 31.97 251 SER C N 1
ATOM 13718 C CA . SER C 1 287 ? 164.223 146.010 131.644 1.00 32.29 251 SER C CA 1
ATOM 13719 C C . SER C 1 287 ? 164.964 144.831 131.029 1.00 33.94 251 SER C C 1
ATOM 13720 O O . SER C 1 287 ? 165.493 144.925 129.915 1.00 43.36 251 SER C O 1
ATOM 13728 N N . VAL C 1 288 ? 165.012 143.706 131.744 1.00 37.84 252 VAL C N 1
ATOM 13729 C CA . VAL C 1 288 ? 165.675 142.516 131.219 1.00 42.73 252 VAL C CA 1
ATOM 13730 C C . VAL C 1 288 ? 164.959 142.020 129.969 1.00 40.17 252 VAL C C 1
ATOM 13731 O O . VAL C 1 288 ? 165.592 141.655 128.972 1.00 46.14 252 VAL C O 1
ATOM 13744 N N . LEU C 1 289 ? 163.626 142.001 130.005 1.00 39.60 253 LEU C N 1
ATOM 13745 C CA . LEU C 1 289 ? 162.863 141.510 128.863 1.00 40.08 253 LEU C CA 1
ATOM 13746 C C . LEU C 1 289 ? 163.164 142.328 127.613 1.00 45.01 253 LEU C C 1
ATOM 13747 O O . LEU C 1 289 ? 163.362 141.771 126.528 1.00 50.76 253 LEU C O 1
ATOM 13763 N N . LEU C 1 290 ? 163.207 143.655 127.747 1.00 41.26 254 LEU C N 1
ATOM 13764 C CA . LEU C 1 290 ? 163.520 144.501 126.600 1.00 39.38 254 LEU C CA 1
ATOM 13765 C C . LEU C 1 290 ? 164.929 144.233 126.087 1.00 42.65 254 LEU C C 1
ATOM 13766 O O . LEU C 1 290 ? 165.154 144.156 124.874 1.00 50.95 254 LEU C O 1
ATOM 13782 N N . ILE C 1 291 ? 165.893 144.090 126.998 1.00 46.00 255 ILE C N 1
ATOM 13783 C CA . ILE C 1 291 ? 167.274 143.845 126.589 1.00 50.29 255 ILE C CA 1
ATOM 13784 C C . ILE C 1 291 ? 167.380 142.517 125.850 1.00 53.43 255 ILE C C 1
ATOM 13785 O O . ILE C 1 291 ? 167.949 142.438 124.755 1.00 54.58 255 ILE C O 1
ATOM 13801 N N . VAL C 1 292 ? 166.832 141.453 126.438 1.00 51.23 256 VAL C N 1
ATOM 13802 C CA . VAL C 1 292 ? 166.905 140.137 125.812 1.00 52.04 256 VAL C CA 1
ATOM 13803 C C . VAL C 1 292 ? 166.073 140.105 124.537 1.00 51.89 256 VAL C C 1
ATOM 13804 O O . VAL C 1 292 ? 166.477 139.518 123.527 1.00 55.77 256 VAL C O 1
ATOM 13817 N N . LEU C 1 293 ? 164.897 140.734 124.565 1.00 54.19 257 LEU C N 1
ATOM 13818 C CA . LEU C 1 293 ? 163.982 140.655 123.431 1.00 59.12 257 LEU C CA 1
ATOM 13819 C C . LEU C 1 293 ? 164.599 141.242 122.167 1.00 60.61 257 LEU C C 1
ATOM 13820 O O . LEU C 1 293 ? 164.467 140.666 121.082 1.00 58.86 257 LEU C O 1
ATOM 13836 N N . ARG C 1 294 ? 165.275 142.387 122.283 1.00 62.73 258 ARG C N 1
ATOM 13837 C CA . ARG C 1 294 ? 165.794 143.054 121.095 1.00 63.85 258 ARG C CA 1
ATOM 13838 C C . ARG C 1 294 ? 166.976 142.308 120.492 1.00 65.64 258 ARG C C 1
ATOM 13839 O O . ARG C 1 294 ? 167.106 142.247 119.265 1.00 69.79 258 ARG C O 1
ATOM 13860 N N . LEU C 1 295 ? 167.848 141.742 121.326 1.00 67.06 259 LEU C N 1
ATOM 13861 C CA . LEU C 1 295 ? 168.972 140.969 120.808 1.00 67.84 259 LEU C CA 1
ATOM 13862 C C . LEU C 1 295 ? 168.503 139.727 120.063 1.00 66.18 259 LEU C C 1
ATOM 13863 O O . LEU C 1 295 ? 169.032 139.409 118.992 1.00 63.68 259 LEU C O 1
ATOM 13879 N N . ALA C 1 296 ? 167.513 139.020 120.608 1.00 69.80 260 ALA C N 1
ATOM 13880 C CA . ALA C 1 296 ? 167.020 137.799 119.984 1.00 72.31 260 ALA C CA 1
ATOM 13881 C C . ALA C 1 296 ? 165.997 138.072 118.889 1.00 71.10 260 ALA C C 1
ATOM 13882 O O . ALA C 1 296 ? 165.630 137.151 118.152 1.00 71.04 260 ALA C O 1
ATOM 13889 N N . LEU C 1 297 ? 165.523 139.313 118.765 1.00 69.09 261 LEU C N 1
ATOM 13890 C CA . LEU C 1 297 ? 164.506 139.648 117.779 1.00 72.14 261 LEU C CA 1
ATOM 13891 C C . LEU C 1 297 ? 164.780 140.966 117.067 1.00 73.22 261 LEU C C 1
ATOM 13892 O O . LEU C 1 297 ? 163.916 141.446 116.325 1.00 70.81 261 LEU C O 1
ATOM 13908 N N . GLY C 1 298 ? 165.954 141.559 117.268 1.00 74.56 262 GLY C N 1
ATOM 13909 C CA . GLY C 1 298 ? 166.297 142.806 116.626 1.00 71.99 262 GLY C CA 1
ATOM 13910 C C . GLY C 1 298 ? 165.460 143.966 117.127 1.00 75.66 262 GLY C C 1
ATOM 13911 O O . GLY C 1 298 ? 164.493 143.790 117.875 1.00 74.68 262 GLY C O 1
ATOM 13915 N N . PRO C 1 299 ? 165.819 145.184 116.721 1.00 78.17 263 PRO C N 1
ATOM 13916 C CA . PRO C 1 299 ? 165.032 146.356 117.124 1.00 77.12 263 PRO C CA 1
ATOM 13917 C C . PRO C 1 299 ? 163.603 146.267 116.611 1.00 74.53 263 PRO C C 1
ATOM 13918 O O . PRO C 1 299 ? 163.342 145.730 115.533 1.00 71.90 263 PRO C O 1
ATOM 13929 N N . GLN C 1 300 ? 162.671 146.803 117.400 1.00 73.02 264 GLN C N 1
ATOM 13930 C CA . GLN C 1 300 ? 161.250 146.717 117.092 1.00 73.21 264 GLN C CA 1
ATOM 13931 C C . GLN C 1 300 ? 160.551 148.068 117.048 1.00 72.39 264 GLN C C 1
ATOM 13932 O O . GLN C 1 300 ? 159.613 148.236 116.263 1.00 70.90 264 GLN C O 1
ATOM 13946 N N . TRP C 1 301 ? 160.975 149.034 117.861 1.00 66.24 265 TRP C N 1
ATOM 13947 C CA . TRP C 1 301 ? 160.283 150.309 117.970 1.00 63.53 265 TRP C CA 1
ATOM 13948 C C . TRP C 1 301 ? 161.286 151.453 117.936 1.00 63.90 265 TRP C C 1
ATOM 13949 O O . TRP C 1 301 ? 162.449 151.297 118.317 1.00 64.62 265 TRP C O 1
ATOM 13970 N N . ALA C 1 302 ? 160.815 152.611 117.467 1.00 59.04 266 ALA C N 1
ATOM 13971 C CA . ALA C 1 302 ? 161.661 153.799 117.429 1.00 58.44 266 ALA C CA 1
ATOM 13972 C C . ALA C 1 302 ? 162.016 154.278 118.831 1.00 58.22 266 ALA C C 1
ATOM 13973 O O . ALA C 1 302 ? 163.158 154.681 119.079 1.00 55.63 266 ALA C O 1
ATOM 13980 N N . ALA C 1 303 ? 161.059 154.239 119.756 1.00 53.37 267 ALA C N 1
ATOM 13981 C CA . ALA C 1 303 ? 161.273 154.690 121.125 1.00 47.47 267 ALA C CA 1
ATOM 13982 C C . ALA C 1 303 ? 161.790 153.585 122.034 1.00 48.53 267 ALA C C 1
ATOM 13983 O O . ALA C 1 303 ? 161.571 153.650 123.248 1.00 51.59 267 ALA C O 1
ATOM 13990 N N . GLU C 1 304 ? 162.465 152.578 121.479 1.00 51.75 268 GLU C N 1
ATOM 13991 C CA . GLU C 1 304 ? 162.913 151.449 122.286 1.00 51.38 268 GLU C CA 1
ATOM 13992 C C . GLU C 1 304 ? 163.882 151.896 123.374 1.00 51.58 268 GLU C C 1
ATOM 13993 O O . GLU C 1 304 ? 163.829 151.399 124.505 1.00 47.08 268 GLU C O 1
ATOM 14005 N N . GLY C 1 305 ? 164.775 152.834 123.053 1.00 40.00 269 GLY C N 1
ATOM 14006 C CA . GLY C 1 305 ? 165.708 153.326 124.052 1.00 32.01 269 GLY C CA 1
ATOM 14007 C C . GLY C 1 305 ? 165.031 154.089 125.173 1.00 32.12 269 GLY C C 1
ATOM 14008 O O . GLY C 1 305 ? 165.454 154.011 126.329 1.00 34.13 269 GLY C O 1
ATOM 14012 N N . VAL C 1 306 ? 163.976 154.840 124.850 1.00 34.39 270 VAL C N 1
ATOM 14013 C CA . VAL C 1 306 ? 163.270 155.608 125.871 1.00 33.26 270 VAL C CA 1
ATOM 14014 C C . VAL C 1 306 ? 162.562 154.678 126.848 1.00 31.00 270 VAL C C 1
ATOM 14015 O O . VAL C 1 306 ? 162.517 154.941 128.055 1.00 32.29 270 VAL C O 1
ATOM 14028 N N . PHE C 1 307 ? 161.997 153.578 126.346 1.00 32.49 271 PHE C N 1
ATOM 14029 C CA . PHE C 1 307 ? 161.278 152.653 127.216 1.00 31.56 271 PHE C CA 1
ATOM 14030 C C . PHE C 1 307 ? 162.208 152.022 128.245 1.00 29.89 271 PHE C C 1
ATOM 14031 O O . PHE C 1 307 ? 161.829 151.848 129.409 1.00 31.36 271 PHE C O 1
ATOM 14048 N N . MET C 1 308 ? 163.429 151.669 127.837 1.00 31.87 272 MET C N 1
ATOM 14049 C CA . MET C 1 308 ? 164.382 151.094 128.782 1.00 33.04 272 MET C CA 1
ATOM 14050 C C . MET C 1 308 ? 164.720 152.081 129.891 1.00 27.68 272 MET C C 1
ATOM 14051 O O . MET C 1 308 ? 164.853 151.693 131.057 1.00 33.81 272 MET C O 1
ATOM 14065 N N . LEU C 1 309 ? 164.864 153.362 129.548 1.00 23.37 273 LEU C N 1
ATOM 14066 C CA . LEU C 1 309 ? 165.163 154.369 130.560 1.00 14.29 273 LEU C CA 1
ATOM 14067 C C . LEU C 1 309 ? 164.034 154.486 131.578 1.00 12.54 273 LEU C C 1
ATOM 14068 O O . LEU C 1 309 ? 164.288 154.645 132.777 1.00 17.20 273 LEU C O 1
ATOM 14084 N N . PHE C 1 310 ? 162.782 154.422 131.119 1.00 21.74 274 PHE C N 1
ATOM 14085 C CA . PHE C 1 310 ? 161.656 154.453 132.047 1.00 19.51 274 PHE C CA 1
ATOM 14086 C C . PHE C 1 310 ? 161.673 153.249 132.979 1.00 20.22 274 PHE C C 1
ATOM 14087 O O . PHE C 1 310 ? 161.393 153.377 134.176 1.00 26.40 274 PHE C O 1
ATOM 14104 N N . ALA C 1 311 ? 161.994 152.067 132.448 1.00 18.03 275 ALA C N 1
ATOM 14105 C CA . ALA C 1 311 ? 162.005 150.864 133.273 1.00 9.64 275 ALA C CA 1
ATOM 14106 C C . ALA C 1 311 ? 163.024 150.975 134.399 1.00 15.43 275 ALA C C 1
ATOM 14107 O O . ALA C 1 311 ? 162.755 150.564 135.533 1.00 23.94 275 ALA C O 1
ATOM 14114 N N . VAL C 1 312 ? 164.204 151.522 134.104 1.00 16.92 276 VAL C N 1
ATOM 14115 C CA . VAL C 1 312 ? 165.199 151.749 135.147 1.00 20.55 276 VAL C CA 1
ATOM 14116 C C . VAL C 1 312 ? 164.665 152.734 136.179 1.00 14.93 276 VAL C C 1
ATOM 14117 O O . VAL C 1 312 ? 164.901 152.588 137.384 1.00 21.45 276 VAL C O 1
ATOM 14130 N N . LEU C 1 313 ? 163.937 153.753 135.721 1.00 10.94 277 LEU C N 1
ATOM 14131 C CA . LEU C 1 313 ? 163.405 154.757 136.635 1.00 15.36 277 LEU C CA 1
ATOM 14132 C C . LEU C 1 313 ? 162.413 154.141 137.614 1.00 17.15 277 LEU C C 1
ATOM 14133 O O . LEU C 1 313 ? 162.473 154.401 138.821 1.00 22.36 277 LEU C O 1
ATOM 14149 N N . PHE C 1 314 ? 161.494 153.313 137.112 1.00 16.90 278 PHE C N 1
ATOM 14150 C CA . PHE C 1 314 ? 160.500 152.700 137.986 1.00 11.08 278 PHE C CA 1
ATOM 14151 C C . PHE C 1 314 ? 161.152 151.850 139.068 1.00 18.09 278 PHE C C 1
ATOM 14152 O O . PHE C 1 314 ? 160.616 151.741 140.177 1.00 25.14 278 PHE C O 1
ATOM 14169 N N . THR C 1 315 ? 162.297 151.236 138.770 1.00 18.20 279 THR C N 1
ATOM 14170 C CA . THR C 1 315 ? 163.014 150.482 139.792 1.00 8.32 279 THR C CA 1
ATOM 14171 C C . THR C 1 315 ? 163.490 151.398 140.914 1.00 14.30 279 THR C C 1
ATOM 14172 O O . THR C 1 315 ? 163.398 151.042 142.094 1.00 19.36 279 THR C O 1
ATOM 14183 N N . PHE C 1 316 ? 164.002 152.581 140.565 1.00 16.11 280 PHE C N 1
ATOM 14184 C CA . PHE C 1 316 ? 164.407 153.543 141.584 1.00 8.58 280 PHE C CA 1
ATOM 14185 C C . PHE C 1 316 ? 163.210 154.042 142.385 1.00 9.37 280 PHE C C 1
ATOM 14186 O O . PHE C 1 316 ? 163.308 154.232 143.602 1.00 14.89 280 PHE C O 1
ATOM 14203 N N . ILE C 1 317 ? 162.076 154.271 141.719 1.00 15.81 281 ILE C N 1
ATOM 14204 C CA . ILE C 1 317 ? 160.895 154.768 142.418 1.00 17.20 281 ILE C CA 1
ATOM 14205 C C . ILE C 1 317 ? 160.468 153.787 143.502 1.00 17.14 281 ILE C C 1
ATOM 14206 O O . ILE C 1 317 ? 160.131 154.186 144.623 1.00 18.46 281 ILE C O 1
ATOM 14222 N N . GLY C 1 318 ? 160.475 152.491 143.189 1.00 8.50 282 GLY C N 1
ATOM 14223 C CA . GLY C 1 318 ? 160.104 151.502 144.185 1.00 4.99 282 GLY C CA 1
ATOM 14224 C C . GLY C 1 318 ? 161.059 151.469 145.362 1.00 10.22 282 GLY C C 1
ATOM 14225 O O . GLY C 1 318 ? 160.637 151.334 146.513 1.00 22.86 282 GLY C O 1
ATOM 14229 N N . ALA C 1 319 ? 162.359 151.589 145.090 1.00 16.46 283 ALA C N 1
ATOM 14230 C CA . ALA C 1 319 ? 163.342 151.580 146.166 1.00 7.46 283 ALA C CA 1
ATOM 14231 C C . ALA C 1 319 ? 163.148 152.751 147.119 1.00 13.63 283 ALA C C 1
ATOM 14232 O O . ALA C 1 319 ? 163.555 152.674 148.284 1.00 9.61 283 ALA C O 1
ATOM 14239 N N . GLN C 1 320 ? 162.538 153.841 146.649 1.00 13.03 284 GLN C N 1
ATOM 14240 C CA . GLN C 1 320 ? 162.248 154.962 147.536 1.00 1.74 284 GLN C CA 1
ATOM 14241 C C . GLN C 1 320 ? 161.154 154.607 148.534 1.00 14.43 284 GLN C C 1
ATOM 14242 O O . GLN C 1 320 ? 161.198 155.042 149.691 1.00 20.27 284 GLN C O 1
ATOM 14256 N N . PHE C 1 321 ? 160.161 153.824 148.107 1.00 15.57 285 PHE C N 1
ATOM 14257 C CA . PHE C 1 321 ? 159.133 153.371 149.037 1.00 7.09 285 PHE C CA 1
ATOM 14258 C C . PHE C 1 321 ? 159.734 152.497 150.129 1.00 14.48 285 PHE C C 1
ATOM 14259 O O . PHE C 1 321 ? 159.335 152.586 151.296 1.00 23.90 285 PHE C O 1
ATOM 14276 N N . ILE C 1 322 ? 160.693 151.644 149.769 1.00 9.40 286 ILE C N 1
ATOM 14277 C CA . ILE C 1 322 ? 161.368 150.818 150.765 1.00 9.85 286 ILE C CA 1
ATOM 14278 C C . ILE C 1 322 ? 162.081 151.695 151.784 1.00 16.99 286 ILE C C 1
ATOM 14279 O O . ILE C 1 322 ? 162.024 151.441 152.993 1.00 26.52 286 ILE C O 1
ATOM 14295 N N . GLY C 1 323 ? 162.766 152.740 151.315 1.00 10.41 287 GLY C N 1
ATOM 14296 C CA . GLY C 1 323 ? 163.471 153.619 152.232 1.00 7.46 287 GLY C CA 1
ATOM 14297 C C . GLY C 1 323 ? 162.550 154.295 153.228 1.00 14.12 287 GLY C C 1
ATOM 14298 O O . GLY C 1 323 ? 162.861 154.376 154.419 1.00 17.60 287 GLY C O 1
ATOM 14302 N N . MET C 1 324 ? 161.405 154.795 152.757 1.00 12.46 288 MET C N 1
ATOM 14303 C CA . MET C 1 324 ? 160.447 155.414 153.667 1.00 9.63 288 MET C CA 1
ATOM 14304 C C . MET C 1 324 ? 159.905 154.401 154.668 1.00 9.96 288 MET C C 1
ATOM 14305 O O . MET C 1 324 ? 159.749 154.714 155.854 1.00 21.93 288 MET C O 1
ATOM 14319 N N . GLY C 1 325 ? 159.609 153.184 154.211 1.00 6.33 289 GLY C N 1
ATOM 14320 C CA . GLY C 1 325 ? 159.182 152.148 155.135 1.00 11.38 289 GLY C CA 1
ATOM 14321 C C . GLY C 1 325 ? 160.261 151.788 156.137 1.00 13.26 289 GLY C C 1
ATOM 14322 O O . GLY C 1 325 ? 159.971 151.474 157.293 1.00 24.73 289 GLY C O 1
ATOM 14326 N N . LEU C 1 326 ? 161.522 151.829 155.704 1.00 17.31 290 LEU C N 1
ATOM 14327 C CA . LEU C 1 326 ? 162.631 151.577 156.616 1.00 13.15 290 LEU C CA 1
ATOM 14328 C C . LEU C 1 326 ? 162.655 152.602 157.741 1.00 7.86 290 LEU C C 1
ATOM 14329 O O . LEU C 1 326 ? 162.902 152.257 158.902 1.00 12.28 290 LEU C O 1
ATOM 14345 N N . LEU C 1 327 ? 162.407 153.872 157.414 1.00 6.96 291 LEU C N 1
ATOM 14346 C CA . LEU C 1 327 ? 162.268 154.890 158.450 1.00 4.78 291 LEU C CA 1
ATOM 14347 C C . LEU C 1 327 ? 161.061 154.611 159.336 1.00 12.87 291 LEU C C 1
ATOM 14348 O O . LEU C 1 327 ? 161.112 154.822 160.553 1.00 13.62 291 LEU C O 1
ATOM 14364 N N . GLY C 1 328 ? 159.963 154.140 158.741 1.00 21.70 292 GLY C N 1
ATOM 14365 C CA . GLY C 1 328 ? 158.756 153.895 159.510 1.00 5.33 292 GLY C CA 1
ATOM 14366 C C . GLY C 1 328 ? 158.935 152.862 160.602 1.00 4.76 292 GLY C C 1
ATOM 14367 O O . GLY C 1 328 ? 158.292 152.946 161.651 1.00 25.95 292 GLY C O 1
ATOM 14371 N N . GLU C 1 329 ? 159.799 151.873 160.374 1.00 10.13 293 GLU C N 1
ATOM 14372 C CA . GLU C 1 329 ? 160.028 150.851 161.389 1.00 10.51 293 GLU C CA 1
ATOM 14373 C C . GLU C 1 329 ? 160.562 151.467 162.675 1.00 5.25 293 GLU C C 1
ATOM 14374 O O . GLU C 1 329 ? 160.127 151.103 163.774 1.00 21.47 293 GLU C O 1
ATOM 14386 N N . TYR C 1 330 ? 161.504 152.403 162.559 1.00 13.07 294 TYR C N 1
ATOM 14387 C CA . TYR C 1 330 ? 162.024 153.090 163.735 1.00 4.29 294 TYR C CA 1
ATOM 14388 C C . TYR C 1 330 ? 161.020 154.094 164.289 1.00 12.25 294 TYR C C 1
ATOM 14389 O O . TYR C 1 330 ? 160.848 154.192 165.509 1.00 19.56 294 TYR C O 1
ATOM 14407 N N . ILE C 1 331 ? 160.345 154.840 163.412 1.00 11.86 295 ILE C N 1
ATOM 14408 C CA . ILE C 1 331 ? 159.407 155.865 163.863 1.00 9.15 295 ILE C CA 1
ATOM 14409 C C . ILE C 1 331 ? 158.276 155.241 164.670 1.00 12.18 295 ILE C C 1
ATOM 14410 O O . ILE C 1 331 ? 157.892 155.755 165.727 1.00 21.43 295 ILE C O 1
ATOM 14426 N N . GLY C 1 332 ? 157.722 154.129 164.188 1.00 8.72 296 GLY C N 1
ATOM 14427 C CA . GLY C 1 332 ? 156.627 153.493 164.897 1.00 7.82 296 GLY C CA 1
ATOM 14428 C C . GLY C 1 332 ? 157.021 152.970 166.262 1.00 9.36 296 GLY C C 1
ATOM 14429 O O . GLY C 1 332 ? 156.221 153.010 167.200 1.00 19.16 296 GLY C O 1
ATOM 14433 N N . ARG C 1 333 ? 158.251 152.473 166.394 1.00 12.60 297 ARG C N 1
ATOM 14434 C CA . ARG C 1 333 ? 158.700 151.938 167.674 1.00 11.54 297 ARG C CA 1
ATOM 14435 C C . ARG C 1 333 ? 158.998 153.053 168.670 1.00 8.19 297 ARG C C 1
ATOM 14436 O O . ARG C 1 333 ? 158.858 152.861 169.883 1.00 19.75 297 ARG C O 1
ATOM 14457 N N . ILE C 1 334 ? 159.414 154.222 168.180 1.00 11.89 298 ILE C N 1
ATOM 14458 C CA . ILE C 1 334 ? 159.601 155.371 169.062 1.00 12.29 298 ILE C CA 1
ATOM 14459 C C . ILE C 1 334 ? 158.276 155.761 169.703 1.00 16.15 298 ILE C C 1
ATOM 14460 O O . ILE C 1 334 ? 158.218 156.133 170.881 1.00 23.34 298 ILE C O 1
ATOM 14476 N N . TYR C 1 335 ? 157.189 155.676 168.935 1.00 12.88 299 TYR C N 1
ATOM 14477 C CA . TYR C 1 335 ? 155.891 156.118 169.430 1.00 9.51 299 TYR C CA 1
ATOM 14478 C C . TYR C 1 335 ? 155.399 155.244 170.577 1.00 15.67 299 TYR C C 1
ATOM 14479 O O . TYR C 1 335 ? 154.835 155.758 171.550 1.00 22.38 299 TYR C O 1
ATOM 14497 N N . ASN C 1 336 ? 155.598 153.928 170.485 1.00 18.98 300 ASN C N 1
ATOM 14498 C CA . ASN C 1 336 ? 155.144 153.035 171.547 1.00 15.19 300 ASN C CA 1
ATOM 14499 C C . ASN C 1 336 ? 155.885 153.305 172.850 1.00 19.29 300 ASN C C 1
ATOM 14500 O O . ASN C 1 336 ? 155.280 153.321 173.928 1.00 26.52 300 ASN C O 1
ATOM 14511 N N . ASP C 1 337 ? 157.201 153.509 172.774 1.00 19.00 301 ASP C N 1
ATOM 14512 C CA . ASP C 1 337 ? 157.971 153.805 173.975 1.00 16.84 301 ASP C CA 1
ATOM 14513 C C . ASP C 1 337 ? 157.560 155.132 174.599 1.00 17.31 301 ASP C C 1
ATOM 14514 O O . ASP C 1 337 ? 157.508 155.246 175.828 1.00 24.78 301 ASP C O 1
ATOM 14523 N N . VAL C 1 338 ? 157.272 156.140 173.775 1.00 19.73 302 VAL C N 1
ATOM 14524 C CA . VAL C 1 338 ? 156.876 157.442 174.303 1.00 18.48 302 VAL C CA 1
ATOM 14525 C C . VAL C 1 338 ? 155.565 157.336 175.074 1.00 17.38 302 VAL C C 1
ATOM 14526 O O . VAL C 1 338 ? 155.418 157.922 176.153 1.00 21.14 302 VAL C O 1
ATOM 14539 N N . ARG C 1 339 ? 154.591 156.597 174.538 1.00 16.53 303 ARG C N 1
ATOM 14540 C CA . ARG C 1 339 ? 153.320 156.440 175.240 1.00 20.02 303 ARG C CA 1
ATOM 14541 C C . ARG C 1 339 ? 153.513 155.743 176.580 1.00 24.80 303 ARG C C 1
ATOM 14542 O O . ARG C 1 339 ? 152.926 156.149 177.589 1.00 37.69 303 ARG C O 1
ATOM 14563 N N . ALA C 1 340 ? 154.328 154.689 176.609 1.00 19.93 304 ALA C N 1
ATOM 14564 C CA . ALA C 1 340 ? 154.715 154.026 177.852 1.00 9.27 304 ALA C CA 1
ATOM 14565 C C . ALA C 1 340 ? 153.501 153.459 178.586 1.00 21.33 304 ALA C C 1
ATOM 14566 O O . ALA C 1 340 ? 153.229 153.795 179.740 1.00 27.58 304 ALA C O 1
ATOM 14573 N N . ARG C 1 341 ? 152.764 152.589 177.901 1.00 25.33 305 ARG C N 1
ATOM 14574 C CA . ARG C 1 341 ? 151.642 151.918 178.531 1.00 16.37 305 ARG C CA 1
ATOM 14575 C C . ARG C 1 341 ? 152.144 150.807 179.453 1.00 24.24 305 ARG C C 1
ATOM 14576 O O . ARG C 1 341 ? 153.229 150.257 179.243 1.00 25.33 305 ARG C O 1
ATOM 14597 N N . PRO C 1 342 ? 151.377 150.458 180.486 1.00 29.35 306 PRO C N 1
ATOM 14598 C CA . PRO C 1 342 ? 151.770 149.332 181.341 1.00 25.75 306 PRO C CA 1
ATOM 14599 C C . PRO C 1 342 ? 151.888 148.041 180.544 1.00 28.00 306 PRO C C 1
ATOM 14600 O O . PRO C 1 342 ? 151.133 147.796 179.601 1.00 31.80 306 PRO C O 1
ATOM 14611 N N . ARG C 1 343 ? 152.854 147.207 180.937 1.00 25.07 307 ARG C N 1
ATOM 14612 C CA . ARG C 1 343 ? 153.110 145.968 180.213 1.00 20.53 307 ARG C CA 1
ATOM 14613 C C . ARG C 1 343 ? 152.275 144.807 180.735 1.00 23.38 307 ARG C C 1
ATOM 14614 O O . ARG C 1 343 ? 151.887 143.933 179.951 1.00 23.50 307 ARG C O 1
ATOM 14635 N N . TYR C 1 344 ? 151.988 144.771 182.033 1.00 25.59 308 TYR C N 1
ATOM 14636 C CA . TYR C 1 344 ? 151.220 143.677 182.609 1.00 14.37 308 TYR C CA 1
ATOM 14637 C C . TYR C 1 344 ? 150.647 144.123 183.946 1.00 18.08 308 TYR C C 1
ATOM 14638 O O . TYR C 1 344 ? 151.088 145.111 184.538 1.00 18.44 308 TYR C O 1
ATOM 14656 N N . PHE C 1 345 ? 149.647 143.376 184.411 1.00 19.40 309 PHE C N 1
ATOM 14657 C CA . PHE C 1 345 ? 149.075 143.547 185.737 1.00 17.04 309 PHE C CA 1
ATOM 14658 C C . PHE C 1 345 ? 148.931 142.184 186.395 1.00 15.63 309 PHE C C 1
ATOM 14659 O O . PHE C 1 345 ? 148.459 141.230 185.771 1.00 19.19 309 PHE C O 1
ATOM 14676 N N . VAL C 1 346 ? 149.339 142.102 187.657 1.00 22.81 310 VAL C N 1
ATOM 14677 C CA . VAL C 1 346 ? 149.326 140.850 188.403 1.00 22.91 310 VAL C CA 1
ATOM 14678 C C . VAL C 1 346 ? 148.048 140.789 189.228 1.00 21.33 310 VAL C C 1
ATOM 14679 O O . VAL C 1 346 ? 147.688 141.757 189.907 1.00 28.36 310 VAL C O 1
ATOM 14692 N N . GLN C 1 347 ? 147.359 139.649 189.166 1.00 24.68 311 GLN C N 1
ATOM 14693 C CA . GLN C 1 347 ? 146.106 139.495 189.896 1.00 24.48 311 GLN C CA 1
ATOM 14694 C C . GLN C 1 347 ? 146.352 139.025 191.326 1.00 31.71 311 GLN C C 1
ATOM 14695 O O . GLN C 1 347 ? 145.908 139.673 192.280 1.00 35.51 311 GLN C O 1
ATOM 14709 N N . GLN C 1 348 ? 147.049 137.903 191.495 1.00 24.39 312 GLN C N 1
ATOM 14710 C CA . GLN C 1 348 ? 147.459 137.456 192.818 1.00 21.79 312 GLN C CA 1
ATOM 14711 C C . GLN C 1 348 ? 148.656 136.529 192.682 1.00 25.31 312 GLN C C 1
ATOM 14712 O O . GLN C 1 348 ? 148.922 135.981 191.609 1.00 22.08 312 GLN C O 1
ATOM 14726 N N . VAL C 1 349 ? 149.374 136.363 193.790 1.00 34.35 313 VAL C N 1
ATOM 14727 C CA . VAL C 1 349 ? 150.541 135.494 193.869 1.00 25.32 313 VAL C CA 1
ATOM 14728 C C . VAL C 1 349 ? 150.315 134.506 195.005 1.00 26.34 313 VAL C C 1
ATOM 14729 O O . VAL C 1 349 ? 149.951 134.906 196.116 1.00 30.27 313 VAL C O 1
ATOM 14742 N N . ILE C 1 350 ? 150.530 133.224 194.724 1.00 26.77 314 ILE C N 1
ATOM 14743 C CA . ILE C 1 350 ? 150.354 132.153 195.699 1.00 25.69 314 ILE C CA 1
ATOM 14744 C C . ILE C 1 350 ? 151.729 131.601 196.046 1.00 28.77 314 ILE C C 1
ATOM 14745 O O . ILE C 1 350 ? 152.413 131.033 195.187 1.00 33.46 314 ILE C O 1
ATOM 14761 N N . TYR C 1 351 ? 152.132 131.765 197.312 1.00 38.18 315 TYR C N 1
ATOM 14762 C CA . TYR C 1 351 ? 153.377 131.206 197.807 1.00 32.48 315 TYR C CA 1
ATOM 14763 C C . TYR C 1 351 ? 153.125 129.862 198.482 1.00 37.25 315 TYR C C 1
ATOM 14764 O O . TYR C 1 351 ? 152.052 129.636 199.048 1.00 38.91 315 TYR C O 1
ATOM 14782 N N . PRO C 1 352 ? 154.088 128.944 198.442 1.00 45.88 316 PRO C N 1
ATOM 14783 C CA . PRO C 1 352 ? 153.907 127.666 199.137 1.00 46.88 316 PRO C CA 1
ATOM 14784 C C . PRO C 1 352 ? 153.823 127.854 200.643 1.00 54.45 316 PRO C C 1
ATOM 14785 O O . PRO C 1 352 ? 154.382 128.793 201.215 1.00 48.97 316 PRO C O 1
ATOM 14796 N N . GLU C 1 353 ? 153.104 126.937 201.286 1.00 73.44 317 GLU C N 1
ATOM 14797 C CA . GLU C 1 353 ? 152.909 127.017 202.726 1.00 73.96 317 GLU C CA 1
ATOM 14798 C C . GLU C 1 353 ? 154.244 126.907 203.455 1.00 74.20 317 GLU C C 1
ATOM 14799 O O . GLU C 1 353 ? 155.134 126.149 203.058 1.00 72.18 317 GLU C O 1
ATOM 14811 N N . SER C 1 354 ? 154.375 127.676 204.537 1.00 80.61 318 SER C N 1
ATOM 14812 C CA . SER C 1 354 ? 155.621 127.713 205.292 1.00 81.55 318 SER C CA 1
ATOM 14813 C C . SER C 1 354 ? 155.963 126.376 205.935 1.00 82.10 318 SER C C 1
ATOM 14814 O O . SER C 1 354 ? 157.141 126.128 206.216 1.00 80.13 318 SER C O 1
ATOM 14822 N N . THR C 1 355 ? 154.977 125.516 206.172 1.00 86.56 319 THR C N 1
ATOM 14823 C CA . THR C 1 355 ? 155.225 124.224 206.802 1.00 87.39 319 THR C CA 1
ATOM 14824 C C . THR C 1 355 ? 156.148 123.370 205.939 1.00 85.04 319 THR C C 1
ATOM 14825 O O . THR C 1 355 ? 157.055 122.712 206.448 1.00 82.76 319 THR C O 1
ATOM 14836 N N . PHE D 1 38 ? 144.048 180.716 190.867 1.00 37.18 2 PHE D N 1
ATOM 14837 C CA . PHE D 1 38 ? 142.884 180.969 190.024 1.00 43.40 2 PHE D CA 1
ATOM 14838 C C . PHE D 1 38 ? 142.037 182.094 190.606 1.00 43.89 2 PHE D C 1
ATOM 14839 O O . PHE D 1 38 ? 140.848 182.209 190.306 1.00 43.62 2 PHE D O 1
ATOM 14856 N N . ASP D 1 39 ? 142.660 182.923 191.439 1.00 48.48 3 ASP D N 1
ATOM 14857 C CA . ASP D 1 39 ? 141.939 183.992 192.115 1.00 50.42 3 ASP D CA 1
ATOM 14858 C C . ASP D 1 39 ? 141.580 185.106 191.140 1.00 48.42 3 ASP D C 1
ATOM 14859 O O . ASP D 1 39 ? 142.388 185.492 190.290 1.00 41.96 3 ASP D O 1
ATOM 14868 N N . ALA D 1 40 ? 140.357 185.618 191.266 1.00 49.80 4 ALA D N 1
ATOM 14869 C CA . ALA D 1 40 ? 139.929 186.829 190.581 1.00 50.80 4 ALA D CA 1
ATOM 14870 C C . ALA D 1 40 ? 139.908 188.029 191.519 1.00 52.69 4 ALA D C 1
ATOM 14871 O O . ALA D 1 40 ? 139.324 189.064 191.183 1.00 52.99 4 ALA D O 1
ATOM 14878 N N . ALA D 1 41 ? 140.533 187.905 192.691 1.00 49.98 5 ALA D N 1
ATOM 14879 C CA . ALA D 1 41 ? 140.521 188.960 193.686 1.00 50.94 5 ALA D CA 1
ATOM 14880 C C . ALA D 1 41 ? 141.414 190.118 193.248 1.00 50.87 5 ALA D C 1
ATOM 14881 O O . ALA D 1 41 ? 142.270 189.961 192.374 1.00 46.13 5 ALA D O 1
ATOM 14888 N N . PRO D 1 42 ? 141.230 191.299 193.840 1.00 51.85 6 PRO D N 1
ATOM 14889 C CA . PRO D 1 42 ? 142.082 192.437 193.479 1.00 46.76 6 PRO D CA 1
ATOM 14890 C C . PRO D 1 42 ? 143.548 192.159 193.779 1.00 44.87 6 PRO D C 1
ATOM 14891 O O . PRO D 1 42 ? 143.889 191.416 194.702 1.00 41.82 6 PRO D O 1
ATOM 14902 N N . ILE D 1 43 ? 144.419 192.770 192.975 1.00 41.84 7 ILE D N 1
ATOM 14903 C CA . ILE D 1 43 ? 145.853 192.545 193.100 1.00 32.17 7 ILE D CA 1
ATOM 14904 C C . ILE D 1 43 ? 146.381 193.253 194.339 1.00 35.49 7 ILE D C 1
ATOM 14905 O O . ILE D 1 43 ? 146.000 194.393 194.637 1.00 33.87 7 ILE D O 1
ATOM 14921 N N . LYS D 1 44 ? 147.264 192.574 195.070 1.00 33.16 8 LYS D N 1
ATOM 14922 C CA . LYS D 1 44 ? 147.893 193.134 196.258 1.00 31.23 8 LYS D CA 1
ATOM 14923 C C . LYS D 1 44 ? 149.378 193.416 196.087 1.00 37.50 8 LYS D C 1
ATOM 14924 O O . LYS D 1 44 ? 149.883 194.369 196.687 1.00 35.10 8 LYS D O 1
ATOM 14943 N N . LYS D 1 45 ? 150.092 192.618 195.293 1.00 35.28 9 LYS D N 1
ATOM 14944 C CA . LYS D 1 45 ? 151.508 192.830 195.034 1.00 23.12 9 LYS D CA 1
ATOM 14945 C C . LYS D 1 45 ? 151.798 192.613 193.557 1.00 22.90 9 LYS D C 1
ATOM 14946 O O . LYS D 1 45 ? 151.167 191.774 192.908 1.00 21.54 9 LYS D O 1
ATOM 14965 N N . VAL D 1 46 ? 152.759 193.371 193.033 1.00 18.26 10 VAL D N 1
ATOM 14966 C CA . VAL D 1 46 ? 153.143 193.322 191.626 1.00 19.98 10 VAL D CA 1
ATOM 14967 C C . VAL D 1 46 ? 154.617 192.952 191.536 1.00 18.51 10 VAL D C 1
ATOM 14968 O O . VAL D 1 46 ? 155.433 193.421 192.338 1.00 23.69 10 VAL D O 1
ATOM 14981 N N . SER D 1 47 ? 154.953 192.108 190.563 1.00 21.53 11 SER D N 1
ATOM 14982 C CA . SER D 1 47 ? 156.328 191.717 190.283 1.00 16.42 11 SER D CA 1
ATOM 14983 C C . SER D 1 47 ? 156.677 192.098 188.851 1.00 15.51 11 SER D C 1
ATOM 14984 O O . SER D 1 47 ? 155.923 191.791 187.923 1.00 18.51 11 SER D O 1
ATOM 14992 N N . VAL D 1 48 ? 157.818 192.762 188.677 1.00 25.69 12 VAL D N 1
ATOM 14993 C CA . VAL D 1 48 ? 158.290 193.201 187.369 1.00 16.87 12 VAL D CA 1
ATOM 14994 C C . VAL D 1 48 ? 159.535 192.402 187.013 1.00 14.20 12 VAL D C 1
ATOM 14995 O O . VAL D 1 48 ? 160.470 192.305 187.817 1.00 19.20 12 VAL D O 1
ATOM 15008 N N . VAL D 1 49 ? 159.548 191.832 185.811 1.00 15.25 13 VAL D N 1
ATOM 15009 C CA . VAL D 1 49 ? 160.636 190.984 185.335 1.00 15.57 13 VAL D CA 1
ATOM 15010 C C . VAL D 1 49 ? 161.268 191.662 184.127 1.00 11.97 13 VAL D C 1
ATOM 15011 O O . VAL D 1 49 ? 160.582 191.952 183.139 1.00 13.23 13 VAL D O 1
ATOM 15024 N N . ILE D 1 50 ? 162.573 191.913 184.204 1.00 21.70 14 ILE D N 1
ATOM 15025 C CA . ILE D 1 50 ? 163.298 192.616 183.147 1.00 22.07 14 ILE D CA 1
ATOM 15026 C C . ILE D 1 50 ? 164.582 191.864 182.810 1.00 22.12 14 ILE D C 1
ATOM 15027 O O . ILE D 1 50 ? 165.491 191.796 183.649 1.00 18.43 14 ILE D O 1
ATOM 15043 N N . PRO D 1 51 ? 164.710 191.289 181.613 1.00 22.67 15 PRO D N 1
ATOM 15044 C CA . PRO D 1 51 ? 166.001 190.712 181.210 1.00 18.39 15 PRO D CA 1
ATOM 15045 C C . PRO D 1 51 ? 166.978 191.806 180.802 1.00 20.70 15 PRO D C 1
ATOM 15046 O O . PRO D 1 51 ? 166.591 192.809 180.198 1.00 28.17 15 PRO D O 1
ATOM 15057 N N . VAL D 1 52 ? 168.252 191.603 181.128 1.00 22.13 16 VAL D N 1
ATOM 15058 C CA . VAL D 1 52 ? 169.302 192.587 180.889 1.00 19.87 16 VAL D CA 1
ATOM 15059 C C . VAL D 1 52 ? 170.441 191.915 180.136 1.00 24.05 16 VAL D C 1
ATOM 15060 O O . VAL D 1 52 ? 170.886 190.824 180.512 1.00 25.88 16 VAL D O 1
ATOM 15073 N N . TYR D 1 53 ? 170.912 192.569 179.073 1.00 32.85 17 TYR D N 1
ATOM 15074 C CA . TYR D 1 53 ? 172.081 192.100 178.331 1.00 29.17 17 TYR D CA 1
ATOM 15075 C C . TYR D 1 53 ? 172.748 193.321 177.707 1.00 30.20 17 TYR D C 1
ATOM 15076 O O . TYR D 1 53 ? 172.307 193.805 176.660 1.00 34.27 17 TYR D O 1
ATOM 15094 N N . ASN D 1 54 ? 173.805 193.807 178.352 1.00 28.12 18 ASN D N 1
ATOM 15095 C CA . ASN D 1 54 ? 174.583 194.945 177.869 1.00 35.66 18 ASN D CA 1
ATOM 15096 C C . ASN D 1 54 ? 173.705 196.191 177.731 1.00 32.59 18 ASN D C 1
ATOM 15097 O O . ASN D 1 54 ? 173.531 196.757 176.652 1.00 33.52 18 ASN D O 1
ATOM 15108 N N . GLU D 1 55 ? 173.154 196.609 178.873 1.00 34.90 19 GLU D N 1
ATOM 15109 C CA . GLU D 1 55 ? 172.332 197.811 178.963 1.00 36.06 19 GLU D CA 1
ATOM 15110 C C . GLU D 1 55 ? 172.938 198.841 179.910 1.00 35.14 19 GLU D C 1
ATOM 15111 O O . GLU D 1 55 ? 172.217 199.444 180.709 1.00 38.26 19 GLU D O 1
ATOM 15123 N N . GLN D 1 56 ? 174.252 199.058 179.829 1.00 37.59 20 GLN D N 1
ATOM 15124 C CA . GLN D 1 56 ? 174.922 199.956 180.763 1.00 39.51 20 GLN D CA 1
ATOM 15125 C C . GLN D 1 56 ? 174.381 201.377 180.674 1.00 42.58 20 GLN D C 1
ATOM 15126 O O . GLN D 1 56 ? 174.218 202.045 181.701 1.00 44.21 20 GLN D O 1
ATOM 15140 N N . GLU D 1 57 ? 174.105 201.858 179.462 1.00 40.16 21 GLU D N 1
ATOM 15141 C CA . GLU D 1 57 ? 173.689 203.246 179.292 1.00 39.29 21 GLU D CA 1
ATOM 15142 C C . GLU D 1 57 ? 172.243 203.471 179.719 1.00 41.87 21 GLU D C 1
ATOM 15143 O O . GLU D 1 57 ? 171.906 204.556 180.204 1.00 41.57 21 GLU D O 1
ATOM 15155 N N . SER D 1 58 ? 171.382 202.468 179.551 1.00 43.18 22 SER D N 1
ATOM 15156 C CA . SER D 1 58 ? 169.953 202.643 179.784 1.00 39.49 22 SER D CA 1
ATOM 15157 C C . SER D 1 58 ? 169.541 202.355 181.223 1.00 34.25 22 SER D C 1
ATOM 15158 O O . SER D 1 58 ? 168.488 202.829 181.663 1.00 33.95 22 SER D O 1
ATOM 15166 N N . LEU D 1 59 ? 170.339 201.591 181.963 1.00 31.35 23 LEU D N 1
ATOM 15167 C CA . LEU D 1 59 ? 169.934 201.177 183.303 1.00 30.91 23 LEU D CA 1
ATOM 15168 C C . LEU D 1 59 ? 169.631 202.341 184.238 1.00 36.65 23 LEU D C 1
ATOM 15169 O O . LEU D 1 59 ? 168.593 202.290 184.920 1.00 38.10 23 LEU D O 1
ATOM 15185 N N . PRO D 1 60 ? 170.458 203.385 184.335 1.00 39.96 24 PRO D N 1
ATOM 15186 C CA . PRO D 1 60 ? 170.142 204.463 185.288 1.00 38.00 24 PRO D CA 1
ATOM 15187 C C . PRO D 1 60 ? 168.781 205.096 185.057 1.00 36.52 24 PRO D C 1
ATOM 15188 O O . PRO D 1 60 ? 168.081 205.420 186.024 1.00 36.50 24 PRO D O 1
ATOM 15199 N N . GLU D 1 61 ? 168.384 205.283 183.797 1.00 39.12 25 GLU D N 1
ATOM 15200 C CA . GLU D 1 61 ? 167.076 205.863 183.510 1.00 34.32 25 GLU D CA 1
ATOM 15201 C C . GLU D 1 61 ? 165.960 204.846 183.710 1.00 36.36 25 GLU D C 1
ATOM 15202 O O . GLU D 1 61 ? 164.874 205.200 184.182 1.00 39.62 25 GLU D O 1
ATOM 15214 N N . LEU D 1 62 ? 166.209 203.584 183.356 1.00 37.80 26 LEU D N 1
ATOM 15215 C CA . LEU D 1 62 ? 165.196 202.547 183.522 1.00 32.00 26 LEU D CA 1
ATOM 15216 C C . LEU D 1 62 ? 164.817 202.379 184.987 1.00 29.99 26 LEU D C 1
ATOM 15217 O O . LEU D 1 62 ? 163.632 202.305 185.331 1.00 33.24 26 LEU D O 1
ATOM 15233 N N . ILE D 1 63 ? 165.816 202.314 185.868 1.00 29.39 27 ILE D N 1
ATOM 15234 C CA . ILE D 1 63 ? 165.546 202.095 187.286 1.00 32.77 27 ILE D CA 1
ATOM 15235 C C . ILE D 1 63 ? 164.751 203.258 187.864 1.00 30.71 27 ILE D C 1
ATOM 15236 O O . ILE D 1 63 ? 163.820 203.062 188.655 1.00 34.64 27 ILE D O 1
ATOM 15252 N N . ARG D 1 64 ? 165.105 204.486 187.485 1.00 36.98 28 ARG D N 1
ATOM 15253 C CA . ARG D 1 64 ? 164.429 205.657 188.034 1.00 36.06 28 ARG D CA 1
ATOM 15254 C C . ARG D 1 64 ? 162.973 205.708 187.589 1.00 36.99 28 ARG D C 1
ATOM 15255 O O . ARG D 1 64 ? 162.062 205.870 188.409 1.00 35.70 28 ARG D O 1
ATOM 15276 N N . ARG D 1 65 ? 162.734 205.572 186.283 1.00 31.69 29 ARG D N 1
ATOM 15277 C CA . ARG D 1 65 ? 161.372 205.662 185.768 1.00 29.42 29 ARG D CA 1
ATOM 15278 C C . ARG D 1 65 ? 160.520 204.490 186.238 1.00 32.96 29 ARG D C 1
ATOM 15279 O O . ARG D 1 65 ? 159.358 204.672 186.621 1.00 37.83 29 ARG D O 1
ATOM 15300 N N . THR D 1 66 ? 161.076 203.278 186.212 1.00 33.09 30 THR D N 1
ATOM 15301 C CA . THR D 1 66 ? 160.311 202.110 186.633 1.00 27.45 30 THR D CA 1
ATOM 15302 C C . THR D 1 66 ? 159.953 202.190 188.112 1.00 27.76 30 THR D C 1
ATOM 15303 O O . THR D 1 66 ? 158.848 201.809 188.512 1.00 35.17 30 THR D O 1
ATOM 15314 N N . THR D 1 67 ? 160.878 202.679 188.939 1.00 33.61 31 THR D N 1
ATOM 15315 C CA . THR D 1 67 ? 160.616 202.783 190.370 1.00 33.81 31 THR D CA 1
ATOM 15316 C C . THR D 1 67 ? 159.481 203.761 190.651 1.00 34.75 31 THR D C 1
ATOM 15317 O O . THR D 1 67 ? 158.608 203.494 191.485 1.00 37.69 31 THR D O 1
ATOM 15328 N N . THR D 1 68 ? 159.478 204.904 189.963 1.00 34.24 32 THR D N 1
ATOM 15329 C CA . THR D 1 68 ? 158.448 205.909 190.208 1.00 34.02 32 THR D CA 1
ATOM 15330 C C . THR D 1 68 ? 157.063 205.377 189.862 1.00 35.59 32 THR D C 1
ATOM 15331 O O . THR D 1 68 ? 156.105 205.577 190.618 1.00 38.68 32 THR D O 1
ATOM 15342 N N . ALA D 1 69 ? 156.936 204.699 188.720 1.00 35.76 33 ALA D N 1
ATOM 15343 C CA . ALA D 1 69 ? 155.636 204.182 188.310 1.00 28.79 33 ALA D CA 1
ATOM 15344 C C . ALA D 1 69 ? 155.098 203.174 189.316 1.00 29.71 33 ALA D C 1
ATOM 15345 O O . ALA D 1 69 ? 153.907 203.189 189.645 1.00 29.03 33 ALA D O 1
ATOM 15352 N N . CYS D 1 70 ? 155.961 202.287 189.813 1.00 35.15 34 CYS D N 1
ATOM 15353 C CA . CYS D 1 70 ? 155.525 201.286 190.779 1.00 28.25 34 CYS D CA 1
ATOM 15354 C C . CYS D 1 70 ? 155.096 201.921 192.096 1.00 31.07 34 CYS D C 1
ATOM 15355 O O . CYS D 1 70 ? 154.176 201.423 192.754 1.00 39.71 34 CYS D O 1
ATOM 15363 N N . GLU D 1 71 ? 155.748 203.014 192.500 1.00 35.42 35 GLU D N 1
ATOM 15364 C CA . GLU D 1 71 ? 155.373 203.680 193.742 1.00 38.51 35 GLU D CA 1
ATOM 15365 C C . GLU D 1 71 ? 154.003 204.339 193.640 1.00 34.51 35 GLU D C 1
ATOM 15366 O O . GLU D 1 71 ? 153.345 204.556 194.663 1.00 36.40 35 GLU D O 1
ATOM 15378 N N . SER D 1 72 ? 153.559 204.665 192.426 1.00 31.08 36 SER D N 1
ATOM 15379 C CA . SER D 1 72 ? 152.260 205.298 192.239 1.00 34.95 36 SER D CA 1
ATOM 15380 C C . SER D 1 72 ? 151.106 204.307 192.290 1.00 39.05 36 SER D C 1
ATOM 15381 O O . SER D 1 72 ? 149.947 204.735 192.315 1.00 39.87 36 SER D O 1
ATOM 15389 N N . LEU D 1 73 ? 151.389 203.003 192.307 1.00 35.34 37 LEU D N 1
ATOM 15390 C CA . LEU D 1 73 ? 150.321 202.010 192.316 1.00 30.64 37 LEU D CA 1
ATOM 15391 C C . LEU D 1 73 ? 149.578 201.981 193.644 1.00 36.60 37 LEU D C 1
ATOM 15392 O O . LEU D 1 73 ? 148.378 201.688 193.670 1.00 34.33 37 LEU D O 1
ATOM 15408 N N . GLY D 1 74 ? 150.261 202.282 194.745 1.00 37.32 38 GLY D N 1
ATOM 15409 C CA . GLY D 1 74 ? 149.672 202.111 196.057 1.00 31.77 38 GLY D CA 1
ATOM 15410 C C . GLY D 1 74 ? 149.689 200.684 196.554 1.00 35.47 38 GLY D C 1
ATOM 15411 O O . GLY D 1 74 ? 148.924 200.346 197.463 1.00 36.56 38 GLY D O 1
ATOM 15415 N N . LYS D 1 75 ? 150.539 199.836 195.980 1.00 35.96 39 LYS D N 1
ATOM 15416 C CA . LYS D 1 75 ? 150.625 198.433 196.351 1.00 29.44 39 LYS D CA 1
ATOM 15417 C C . LYS D 1 75 ? 152.078 198.068 196.621 1.00 31.79 39 LYS D C 1
ATOM 15418 O O . LYS D 1 75 ? 153.004 198.802 196.268 1.00 36.82 39 LYS D O 1
ATOM 15437 N N . ALA D 1 76 ? 152.269 196.919 197.263 1.00 27.04 40 ALA D N 1
ATOM 15438 C CA . ALA D 1 76 ? 153.605 196.368 197.418 1.00 25.99 40 ALA D CA 1
ATOM 15439 C C . ALA D 1 76 ? 154.129 195.895 196.067 1.00 24.64 40 ALA D C 1
ATOM 15440 O O . ALA D 1 76 ? 153.369 195.446 195.205 1.00 26.48 40 ALA D O 1
ATOM 15447 N N . TRP D 1 77 ? 155.441 196.009 195.880 1.00 26.10 41 TRP D N 1
ATOM 15448 C CA . TRP D 1 77 ? 156.028 195.727 194.580 1.00 26.27 41 TRP D CA 1
ATOM 15449 C C . TRP D 1 77 ? 157.473 195.280 194.742 1.00 26.43 41 TRP D C 1
ATOM 15450 O O . TRP D 1 77 ? 158.118 195.541 195.760 1.00 34.10 41 TRP D O 1
ATOM 15471 N N . GLU D 1 78 ? 157.966 194.593 193.713 1.00 28.80 42 GLU D N 1
ATOM 15472 C CA . GLU D 1 78 ? 159.367 194.214 193.618 1.00 28.29 42 GLU D CA 1
ATOM 15473 C C . GLU D 1 78 ? 159.777 194.250 192.154 1.00 25.95 42 GLU D C 1
ATOM 15474 O O . GLU D 1 78 ? 158.947 194.076 191.259 1.00 32.93 42 GLU D O 1
ATOM 15486 N N . ILE D 1 79 ? 161.067 194.477 191.920 1.00 21.70 43 ILE D N 1
ATOM 15487 C CA . ILE D 1 79 ? 161.637 194.515 190.578 1.00 19.19 43 ILE D CA 1
ATOM 15488 C C . ILE D 1 79 ? 162.756 193.488 190.512 1.00 17.27 43 ILE D C 1
ATOM 15489 O O . ILE D 1 79 ? 163.637 193.466 191.380 1.00 24.57 43 ILE D O 1
ATOM 15505 N N . LEU D 1 80 ? 162.719 192.642 189.487 1.00 22.13 44 LEU D N 1
ATOM 15506 C CA . LEU D 1 80 ? 163.729 191.615 189.274 1.00 10.22 44 LEU D CA 1
ATOM 15507 C C . LEU D 1 80 ? 164.547 191.962 188.038 1.00 15.80 44 LEU D C 1
ATOM 15508 O O . LEU D 1 80 ? 163.988 192.158 186.953 1.00 16.49 44 LEU D O 1
ATOM 15524 N N . LEU D 1 81 ? 165.863 192.033 188.205 1.00 26.78 45 LEU D N 1
ATOM 15525 C CA . LEU D 1 81 ? 166.793 192.268 187.110 1.00 21.97 45 LEU D CA 1
ATOM 15526 C C . LEU D 1 81 ? 167.623 191.008 186.902 1.00 13.18 45 LEU D C 1
ATOM 15527 O O . LEU D 1 81 ? 168.264 190.523 187.841 1.00 18.66 45 LEU D O 1
ATOM 15543 N N . ILE D 1 82 ? 167.614 190.486 185.681 1.00 13.35 46 ILE D N 1
ATOM 15544 C CA . ILE D 1 82 ? 168.300 189.244 185.341 1.00 21.92 46 ILE D CA 1
ATOM 15545 C C . ILE D 1 82 ? 169.376 189.577 184.318 1.00 21.56 46 ILE D C 1
ATOM 15546 O O . ILE D 1 82 ? 169.074 190.050 183.215 1.00 27.07 46 ILE D O 1
ATOM 15562 N N . ASP D 1 83 ? 170.633 189.326 184.679 1.00 20.80 47 ASP D N 1
ATOM 15563 C CA . ASP D 1 83 ? 171.762 189.586 183.793 1.00 26.49 47 ASP D CA 1
ATOM 15564 C C . ASP D 1 83 ? 172.079 188.319 183.009 1.00 24.65 47 ASP D C 1
ATOM 15565 O O . ASP D 1 83 ? 172.394 187.279 183.595 1.00 22.41 47 ASP D O 1
ATOM 15574 N N . ASP D 1 84 ? 171.995 188.406 181.682 1.00 24.07 48 ASP D N 1
ATOM 15575 C CA . ASP D 1 84 ? 172.250 187.260 180.820 1.00 20.30 48 ASP D CA 1
ATOM 15576 C C . ASP D 1 84 ? 173.690 187.266 180.320 1.00 25.65 48 ASP D C 1
ATOM 15577 O O . ASP D 1 84 ? 173.934 187.344 179.112 1.00 29.68 48 ASP D O 1
ATOM 15586 N N . GLY D 1 85 ? 174.646 187.183 181.240 1.00 23.28 49 GLY D N 1
ATOM 15587 C CA . GLY D 1 85 ? 176.048 187.137 180.869 1.00 25.58 49 GLY D CA 1
ATOM 15588 C C . GLY D 1 85 ? 176.548 188.377 180.158 1.00 30.69 49 GLY D C 1
ATOM 15589 O O . GLY D 1 85 ? 177.218 188.273 179.125 1.00 30.95 49 GLY D O 1
ATOM 15593 N N . SER D 1 86 ? 176.232 189.553 180.693 1.00 35.88 50 SER D N 1
ATOM 15594 C CA . SER D 1 86 ? 176.671 190.794 180.075 1.00 32.40 50 SER D CA 1
ATOM 15595 C C . SER D 1 86 ? 178.178 190.971 180.237 1.00 34.95 50 SER D C 1
ATOM 15596 O O . SER D 1 86 ? 178.837 190.275 181.015 1.00 37.05 50 SER D O 1
ATOM 15604 N N . SER D 1 87 ? 178.724 191.925 179.480 1.00 40.81 51 SER D N 1
ATOM 15605 C CA . SER D 1 87 ? 180.155 192.200 179.479 1.00 36.70 51 SER D CA 1
ATOM 15606 C C . SER D 1 87 ? 180.482 193.688 179.523 1.00 40.79 51 SER D C 1
ATOM 15607 O O . SER D 1 87 ? 181.604 194.068 179.170 1.00 40.82 51 SER D O 1
ATOM 15615 N N . ASP D 1 88 ? 179.544 194.540 179.946 1.00 36.64 52 ASP D N 1
ATOM 15616 C CA . ASP D 1 88 ? 179.737 195.986 179.923 1.00 35.56 52 ASP D CA 1
ATOM 15617 C C . ASP D 1 88 ? 179.428 196.642 181.266 1.00 40.34 52 ASP D C 1
ATOM 15618 O O . ASP D 1 88 ? 178.882 197.750 181.297 1.00 50.18 52 ASP D O 1
ATOM 15627 N N . SER D 1 89 ? 179.764 195.987 182.375 1.00 35.23 53 SER D N 1
ATOM 15628 C CA . SER D 1 89 ? 179.585 196.504 183.730 1.00 41.82 53 SER D CA 1
ATOM 15629 C C . SER D 1 89 ? 178.124 196.559 184.156 1.00 36.74 53 SER D C 1
ATOM 15630 O O . SER D 1 89 ? 177.807 197.206 185.162 1.00 32.39 53 SER D O 1
ATOM 15638 N N . SER D 1 90 ? 177.221 195.904 183.423 1.00 38.00 54 SER D N 1
ATOM 15639 C CA . SER D 1 90 ? 175.815 195.901 183.813 1.00 35.85 54 SER D CA 1
ATOM 15640 C C . SER D 1 90 ? 175.614 195.194 185.146 1.00 35.09 54 SER D C 1
ATOM 15641 O O . SER D 1 90 ? 174.794 195.620 185.968 1.00 33.86 54 SER D O 1
ATOM 15649 N N . ALA D 1 91 ? 176.352 194.107 185.378 1.00 39.76 55 ALA D N 1
ATOM 15650 C CA . ALA D 1 91 ? 176.205 193.364 186.624 1.00 34.34 55 ALA D CA 1
ATOM 15651 C C . ALA D 1 91 ? 176.603 194.205 187.830 1.00 33.24 55 ALA D C 1
ATOM 15652 O O . ALA D 1 91 ? 175.970 194.114 188.888 1.00 37.55 55 ALA D O 1
ATOM 15659 N N . GLU D 1 92 ? 177.649 195.021 187.697 1.00 35.52 56 GLU D N 1
ATOM 15660 C CA . GLU D 1 92 ? 178.088 195.851 188.813 1.00 36.62 56 GLU D CA 1
ATOM 15661 C C . GLU D 1 92 ? 177.006 196.839 189.230 1.00 37.85 56 GLU D C 1
ATOM 15662 O O . GLU D 1 92 ? 176.763 197.032 190.427 1.00 36.35 56 GLU D O 1
ATOM 15674 N N . LEU D 1 93 ? 176.348 197.472 188.257 1.00 38.91 57 LEU D N 1
ATOM 15675 C CA . LEU D 1 93 ? 175.301 198.437 188.574 1.00 35.29 57 LEU D CA 1
ATOM 15676 C C . LEU D 1 93 ? 174.130 197.770 189.283 1.00 34.03 57 LEU D C 1
ATOM 15677 O O . LEU D 1 93 ? 173.560 198.333 190.225 1.00 35.19 57 LEU D O 1
ATOM 15693 N N . MET D 1 94 ? 173.750 196.570 188.838 1.00 31.96 58 MET D N 1
ATOM 15694 C CA . MET D 1 94 ? 172.603 195.887 189.428 1.00 26.12 58 MET D CA 1
ATOM 15695 C C . MET D 1 94 ? 172.844 195.551 190.894 1.00 23.97 58 MET D C 1
ATOM 15696 O O . MET D 1 94 ? 171.946 195.713 191.728 1.00 34.50 58 MET D O 1
ATOM 15710 N N . VAL D 1 95 ? 174.044 195.076 191.229 1.00 33.41 59 VAL D N 1
ATOM 15711 C CA . VAL D 1 95 ? 174.356 194.763 192.621 1.00 35.12 59 VAL D CA 1
ATOM 15712 C C . VAL D 1 95 ? 174.293 196.024 193.473 1.00 35.44 59 VAL D C 1
ATOM 15713 O O . VAL D 1 95 ? 173.759 196.017 194.588 1.00 33.76 59 VAL D O 1
ATOM 15726 N N . LYS D 1 96 ? 174.840 197.126 192.960 1.00 38.60 60 LYS D N 1
ATOM 15727 C CA . LYS D 1 96 ? 174.802 198.387 193.692 1.00 34.56 60 LYS D CA 1
ATOM 15728 C C . LYS D 1 96 ? 173.365 198.831 193.937 1.00 39.96 60 LYS D C 1
ATOM 15729 O O . LYS D 1 96 ? 173.026 199.309 195.026 1.00 42.85 60 LYS D O 1
ATOM 15748 N N . ALA D 1 97 ? 172.505 198.678 192.929 1.00 40.51 61 ALA D N 1
ATOM 15749 C CA . ALA D 1 97 ? 171.111 199.081 193.076 1.00 31.93 61 ALA D CA 1
ATOM 15750 C C . ALA D 1 97 ? 170.407 198.265 194.153 1.00 30.25 61 ALA D C 1
ATOM 15751 O O . ALA D 1 97 ? 169.625 198.809 194.942 1.00 36.72 61 ALA D O 1
ATOM 15758 N N . SER D 1 98 ? 170.666 196.958 194.200 1.00 27.01 62 SER D N 1
ATOM 15759 C CA . SER D 1 98 ? 169.984 196.104 195.166 1.00 22.54 62 SER D CA 1
ATOM 15760 C C . SER D 1 98 ? 170.476 196.351 196.586 1.00 31.31 62 SER D C 1
ATOM 15761 O O . SER D 1 98 ? 169.739 196.106 197.548 1.00 35.27 62 SER D O 1
ATOM 15769 N N . GLN D 1 99 ? 171.711 196.829 196.741 1.00 42.32 63 GLN D N 1
ATOM 15770 C CA . GLN D 1 99 ? 172.243 197.154 198.057 1.00 40.17 63 GLN D CA 1
ATOM 15771 C C . GLN D 1 99 ? 171.898 198.569 198.500 1.00 39.00 63 GLN D C 1
ATOM 15772 O O . GLN D 1 99 ? 172.198 198.934 199.642 1.00 39.04 63 GLN D O 1
ATOM 15786 N N . GLU D 1 100 ? 171.282 199.368 197.632 1.00 44.19 64 GLU D N 1
ATOM 15787 C CA . GLU D 1 100 ? 170.902 200.724 197.997 1.00 43.48 64 GLU D CA 1
ATOM 15788 C C . GLU D 1 100 ? 169.868 200.704 199.116 1.00 50.09 64 GLU D C 1
ATOM 15789 O O . GLU D 1 100 ? 169.079 199.764 199.250 1.00 49.40 64 GLU D O 1
ATOM 15801 N N . ALA D 1 101 ? 169.882 201.757 199.930 1.00 55.96 65 ALA D N 1
ATOM 15802 C CA . ALA D 1 101 ? 168.978 201.840 201.069 1.00 54.89 65 ALA D CA 1
ATOM 15803 C C . ALA D 1 101 ? 167.526 201.855 200.606 1.00 52.84 65 ALA D C 1
ATOM 15804 O O . ALA D 1 101 ? 167.169 202.559 199.656 1.00 52.15 65 ALA D O 1
ATOM 15811 N N . ASP D 1 102 ? 166.687 201.075 201.289 1.00 51.38 66 ASP D N 1
ATOM 15812 C CA . ASP D 1 102 ? 165.257 201.002 200.990 1.00 53.24 66 ASP D CA 1
ATOM 15813 C C . ASP D 1 102 ? 165.003 200.592 199.542 1.00 50.09 66 ASP D C 1
ATOM 15814 O O . ASP D 1 102 ? 164.182 201.195 198.847 1.00 51.84 66 ASP D O 1
ATOM 15823 N N . SER D 1 103 ? 165.707 199.562 199.079 1.00 42.41 67 SER D N 1
ATOM 15824 C CA . SER D 1 103 ? 165.573 199.121 197.699 1.00 40.84 67 SER D CA 1
ATOM 15825 C C . SER D 1 103 ? 164.597 197.954 197.594 1.00 37.93 67 SER D C 1
ATOM 15826 O O . SER D 1 103 ? 164.479 197.127 198.502 1.00 37.35 67 SER D O 1
ATOM 15834 N N . HIS D 1 104 ? 163.892 197.897 196.463 1.00 28.87 68 HIS D N 1
ATOM 15835 C CA . HIS D 1 104 ? 162.973 196.809 196.152 1.00 26.03 68 HIS D CA 1
ATOM 15836 C C . HIS D 1 104 ? 163.448 195.974 194.969 1.00 25.68 68 HIS D C 1
ATOM 15837 O O . HIS D 1 104 ? 162.626 195.354 194.288 1.00 31.58 68 HIS D O 1
ATOM 15851 N N . ILE D 1 105 ? 164.753 195.937 194.717 1.00 26.14 69 ILE D N 1
ATOM 15852 C CA . ILE D 1 105 ? 165.310 195.345 193.507 1.00 26.06 69 ILE D CA 1
ATOM 15853 C C . ILE D 1 105 ? 166.021 194.048 193.865 1.00 19.51 69 ILE D C 1
ATOM 15854 O O . ILE D 1 105 ? 166.882 194.025 194.753 1.00 26.14 69 ILE D O 1
ATOM 15870 N N . ILE D 1 106 ? 165.659 192.971 193.172 1.00 17.85 70 ILE D N 1
ATOM 15871 C CA . ILE D 1 106 ? 166.312 191.675 193.305 1.00 15.07 70 ILE D CA 1
ATOM 15872 C C . ILE D 1 106 ? 167.135 191.432 192.050 1.00 19.52 70 ILE D C 1
ATOM 15873 O O . ILE D 1 106 ? 166.636 191.596 190.930 1.00 25.32 70 ILE D O 1
ATOM 15889 N N . SER D 1 107 ? 168.394 191.044 192.231 1.00 23.21 71 SER D N 1
ATOM 15890 C CA . SER D 1 107 ? 169.325 190.845 191.129 1.00 17.14 71 SER D CA 1
ATOM 15891 C C . SER D 1 107 ? 169.641 189.361 191.007 1.00 15.05 71 SER D C 1
ATOM 15892 O O . SER D 1 107 ? 170.061 188.728 191.982 1.00 23.92 71 SER D O 1
ATOM 15900 N N . ILE D 1 108 ? 169.439 188.813 189.812 1.00 10.04 72 ILE D N 1
ATOM 15901 C CA . ILE D 1 108 ? 169.729 187.417 189.509 1.00 15.47 72 ILE D CA 1
ATOM 15902 C C . ILE D 1 108 ? 170.800 187.397 188.428 1.00 16.16 72 ILE D C 1
ATOM 15903 O O . ILE D 1 108 ? 170.608 187.962 187.344 1.00 17.32 72 ILE D O 1
ATOM 15919 N N . LEU D 1 109 ? 171.925 186.751 188.721 1.00 20.90 73 LEU D N 1
ATOM 15920 C CA . LEU D 1 109 ? 173.077 186.725 187.829 1.00 19.13 73 LEU D CA 1
ATOM 15921 C C . LEU D 1 109 ? 173.251 185.317 187.277 1.00 19.81 73 LEU D C 1
ATOM 15922 O O . LEU D 1 109 ? 173.325 184.350 188.043 1.00 19.60 73 LEU D O 1
ATOM 15938 N N . LEU D 1 110 ? 173.317 185.208 185.953 1.00 19.31 74 LEU D N 1
ATOM 15939 C CA . LEU D 1 110 ? 173.556 183.932 185.299 1.00 14.01 74 LEU D CA 1
ATOM 15940 C C . LEU D 1 110 ? 175.035 183.785 184.964 1.00 18.34 74 LEU D C 1
ATOM 15941 O O . LEU D 1 110 ? 175.746 184.770 184.750 1.00 26.71 74 LEU D O 1
ATOM 15957 N N . ASN D 1 111 ? 175.497 182.533 184.923 1.00 12.40 75 ASN D N 1
ATOM 15958 C CA . ASN D 1 111 ? 176.921 182.285 184.730 1.00 13.13 75 ASN D CA 1
ATOM 15959 C C . ASN D 1 111 ? 177.369 182.629 183.315 1.00 20.97 75 ASN D C 1
ATOM 15960 O O . ASN D 1 111 ? 178.548 182.931 183.100 1.00 21.00 75 ASN D O 1
ATOM 15971 N N . ARG D 1 112 ? 176.458 182.597 182.346 1.00 22.81 76 ARG D N 1
ATOM 15972 C CA . ARG D 1 112 ? 176.779 182.996 180.985 1.00 11.65 76 ARG D CA 1
ATOM 15973 C C . ARG D 1 112 ? 175.488 183.307 180.240 1.00 18.50 76 ARG D C 1
ATOM 15974 O O . ARG D 1 112 ? 174.388 183.208 180.789 1.00 19.07 76 ARG D O 1
ATOM 15995 N N . ASN D 1 113 ? 175.639 183.689 178.975 1.00 22.86 77 ASN D N 1
ATOM 15996 C CA . ASN D 1 113 ? 174.490 184.008 178.140 1.00 17.92 77 ASN D CA 1
ATOM 15997 C C . ASN D 1 113 ? 173.768 182.734 177.722 1.00 18.61 77 ASN D C 1
ATOM 15998 O O . ASN D 1 113 ? 174.381 181.803 177.191 1.00 20.83 77 ASN D O 1
ATOM 16009 N N . TYR D 1 114 ? 172.458 182.698 177.962 1.00 12.75 78 TYR D N 1
ATOM 16010 C CA . TYR D 1 114 ? 171.623 181.571 177.571 1.00 12.85 78 TYR D CA 1
ATOM 16011 C C . TYR D 1 114 ? 170.435 181.952 176.703 1.00 22.09 78 TYR D C 1
ATOM 16012 O O . TYR D 1 114 ? 169.890 181.071 176.027 1.00 24.64 78 TYR D O 1
ATOM 16030 N N . GLY D 1 115 ? 170.018 183.208 176.692 1.00 24.88 79 GLY D N 1
ATOM 16031 C CA . GLY D 1 115 ? 168.906 183.652 175.883 1.00 16.36 79 GLY D CA 1
ATOM 16032 C C . GLY D 1 115 ? 167.898 184.454 176.691 1.00 23.71 79 GLY D C 1
ATOM 16033 O O . GLY D 1 115 ? 167.793 184.337 177.915 1.00 31.83 79 GLY D O 1
ATOM 16037 N N . GLN D 1 116 ? 167.143 185.289 175.974 1.00 26.72 80 GLN D N 1
ATOM 16038 C CA . GLN D 1 116 ? 166.111 186.093 176.619 1.00 18.87 80 GLN D CA 1
ATOM 16039 C C . GLN D 1 116 ? 165.006 185.214 177.190 1.00 18.32 80 GLN D C 1
ATOM 16040 O O . GLN D 1 116 ? 164.492 185.481 178.282 1.00 24.81 80 GLN D O 1
ATOM 16054 N N . HIS D 1 117 ? 164.623 184.164 176.463 1.00 13.72 81 HIS D N 1
ATOM 16055 C CA . HIS D 1 117 ? 163.571 183.275 176.944 1.00 15.00 81 HIS D CA 1
ATOM 16056 C C . HIS D 1 117 ? 163.983 182.590 178.240 1.00 16.76 81 HIS D C 1
ATOM 16057 O O . HIS D 1 117 ? 163.198 182.505 179.190 1.00 22.60 81 HIS D O 1
ATOM 16071 N N . ALA D 1 118 ? 165.221 182.094 178.296 1.00 20.94 82 ALA D N 1
ATOM 16072 C CA . ALA D 1 118 ? 165.690 181.416 179.499 1.00 20.26 82 ALA D CA 1
ATOM 16073 C C . ALA D 1 118 ? 165.847 182.393 180.656 1.00 20.18 82 ALA D C 1
ATOM 16074 O O . ALA D 1 118 ? 165.590 182.042 181.814 1.00 20.24 82 ALA D O 1
ATOM 16081 N N . ALA D 1 119 ? 166.274 183.622 180.366 1.00 20.14 83 ALA D N 1
ATOM 16082 C CA . ALA D 1 119 ? 166.399 184.627 181.416 1.00 18.00 83 ALA D CA 1
ATOM 16083 C C . ALA D 1 119 ? 165.047 184.946 182.041 1.00 15.80 83 ALA D C 1
ATOM 16084 O O . ALA D 1 119 ? 164.949 185.131 183.260 1.00 28.45 83 ALA D O 1
ATOM 16091 N N . ILE D 1 120 ? 163.996 185.025 181.224 1.00 18.35 84 ILE D N 1
ATOM 16092 C CA . ILE D 1 120 ? 162.662 185.288 181.753 1.00 18.10 84 ILE D CA 1
ATOM 16093 C C . ILE D 1 120 ? 162.209 184.143 182.649 1.00 12.02 84 ILE D C 1
ATOM 16094 O O . ILE D 1 120 ? 161.655 184.365 183.732 1.00 25.85 84 ILE D O 1
ATOM 16110 N N . MET D 1 121 ? 162.435 182.902 182.215 1.00 20.16 85 MET D N 1
ATOM 16111 C CA . MET D 1 121 ? 162.033 181.754 183.019 1.00 19.13 85 MET D CA 1
ATOM 16112 C C . MET D 1 121 ? 162.767 181.721 184.351 1.00 12.16 85 MET D C 1
ATOM 16113 O O . MET D 1 121 ? 162.220 181.251 185.355 1.00 22.68 85 MET D O 1
ATOM 16127 N N . ALA D 1 122 ? 164.009 182.207 184.380 1.00 16.57 86 ALA D N 1
ATOM 16128 C CA . ALA D 1 122 ? 164.724 182.320 185.645 1.00 7.50 86 ALA D CA 1
ATOM 16129 C C . ALA D 1 122 ? 164.018 183.287 186.585 1.00 17.87 86 ALA D C 1
ATOM 16130 O O . ALA D 1 122 ? 163.942 183.046 187.795 1.00 22.84 86 ALA D O 1
ATOM 16137 N N . GLY D 1 123 ? 163.499 184.392 186.047 1.00 10.88 87 GLY D N 1
ATOM 16138 C CA . GLY D 1 123 ? 162.763 185.332 186.877 1.00 3.89 87 GLY D CA 1
ATOM 16139 C C . GLY D 1 123 ? 161.468 184.749 187.407 1.00 17.07 87 GLY D C 1
ATOM 16140 O O . GLY D 1 123 ? 161.115 184.942 188.572 1.00 23.13 87 GLY D O 1
ATOM 16144 N N . PHE D 1 124 ? 160.740 184.026 186.553 1.00 18.32 88 PHE D N 1
ATOM 16145 C CA . PHE D 1 124 ? 159.485 183.415 186.977 1.00 10.05 88 PHE D CA 1
ATOM 16146 C C . PHE D 1 124 ? 159.682 182.497 188.175 1.00 12.90 88 PHE D C 1
ATOM 16147 O O . PHE D 1 124 ? 158.772 182.346 188.997 1.00 19.52 88 PHE D O 1
ATOM 16164 N N . SER D 1 125 ? 160.856 181.877 188.294 1.00 19.84 89 SER D N 1
ATOM 16165 C CA . SER D 1 125 ? 161.122 180.960 189.393 1.00 20.26 89 SER D CA 1
ATOM 16166 C C . SER D 1 125 ? 161.433 181.673 190.703 1.00 22.41 89 SER D C 1
ATOM 16167 O O . SER D 1 125 ? 161.565 181.001 191.731 1.00 26.74 89 SER D O 1
ATOM 16175 N N . HIS D 1 126 ? 161.552 183.001 190.695 1.00 11.71 90 HIS D N 1
ATOM 16176 C CA . HIS D 1 126 ? 161.893 183.758 191.890 1.00 13.12 90 HIS D CA 1
ATOM 16177 C C . HIS D 1 126 ? 160.870 184.827 192.251 1.00 17.08 90 HIS D C 1
ATOM 16178 O O . HIS D 1 126 ? 161.099 185.577 193.207 1.00 26.83 90 HIS D O 1
ATOM 16192 N N . VAL D 1 127 ? 159.755 184.923 191.525 1.00 21.64 91 VAL D N 1
ATOM 16193 C CA . VAL D 1 127 ? 158.772 185.960 191.821 1.00 14.20 91 VAL D CA 1
ATOM 16194 C C . VAL D 1 127 ? 157.988 185.598 193.079 1.00 23.94 91 VAL D C 1
ATOM 16195 O O . VAL D 1 127 ? 157.912 184.436 193.497 1.00 27.48 91 VAL D O 1
ATOM 16208 N N . SER D 1 128 ? 157.393 186.624 193.691 1.00 26.66 92 SER D N 1
ATOM 16209 C CA . SER D 1 128 ? 156.617 186.460 194.909 1.00 22.15 92 SER D CA 1
ATOM 16210 C C . SER D 1 128 ? 155.304 187.230 194.895 1.00 29.79 92 SER D C 1
ATOM 16211 O O . SER D 1 128 ? 154.611 187.252 195.918 1.00 31.89 92 SER D O 1
ATOM 16219 N N . GLY D 1 129 ? 154.942 187.856 193.778 1.00 27.01 93 GLY D N 1
ATOM 16220 C CA . GLY D 1 129 ? 153.750 188.672 193.712 1.00 13.45 93 GLY D CA 1
ATOM 16221 C C . GLY D 1 129 ? 152.551 187.931 193.154 1.00 22.66 93 GLY D C 1
ATOM 16222 O O . GLY D 1 129 ? 152.586 186.737 192.859 1.00 21.47 93 GLY D O 1
ATOM 16226 N N . ASP D 1 130 ? 151.459 188.680 193.010 1.00 30.34 94 ASP D N 1
ATOM 16227 C CA . ASP D 1 130 ? 150.216 188.144 192.470 1.00 18.58 94 ASP D CA 1
ATOM 16228 C C . ASP D 1 130 ? 150.038 188.463 190.994 1.00 20.25 94 ASP D C 1
ATOM 16229 O O . ASP D 1 130 ? 149.379 187.700 190.277 1.00 20.68 94 ASP D O 1
ATOM 16238 N N . LEU D 1 131 ? 150.603 189.573 190.529 1.00 23.10 95 LEU D N 1
ATOM 16239 C CA . LEU D 1 131 ? 150.557 189.968 189.129 1.00 18.66 95 LEU D CA 1
ATOM 16240 C C . LEU D 1 131 ? 151.982 190.128 188.621 1.00 14.59 95 LEU D C 1
ATOM 16241 O O . LEU D 1 131 ? 152.795 190.809 189.254 1.00 15.74 95 LEU D O 1
ATOM 16257 N N . ILE D 1 132 ? 152.280 189.502 187.486 1.00 19.11 96 ILE D N 1
ATOM 16258 C CA . ILE D 1 132 ? 153.621 189.488 186.912 1.00 21.59 96 ILE D CA 1
ATOM 16259 C C . ILE D 1 132 ? 153.603 190.305 185.629 1.00 17.38 96 ILE D C 1
ATOM 16260 O O . ILE D 1 132 ? 152.751 190.088 184.760 1.00 24.22 96 ILE D O 1
ATOM 16276 N N . ILE D 1 133 ? 154.545 191.237 185.510 1.00 25.55 97 ILE D N 1
ATOM 16277 C CA . ILE D 1 133 ? 154.652 192.124 184.358 1.00 17.59 97 ILE D CA 1
ATOM 16278 C C . ILE D 1 133 ? 156.054 191.995 183.778 1.00 13.64 97 ILE D C 1
ATOM 16279 O O . ILE D 1 133 ? 157.044 192.079 184.512 1.00 27.81 97 ILE D O 1
ATOM 16295 N N . THR D 1 134 ? 156.132 191.789 182.466 1.00 10.09 98 THR D N 1
ATOM 16296 C CA . THR D 1 134 ? 157.398 191.717 181.751 1.00 23.70 98 THR D CA 1
ATOM 16297 C C . THR D 1 134 ? 157.642 193.020 181.003 1.00 18.34 98 THR D C 1
ATOM 16298 O O . THR D 1 134 ? 156.718 193.601 180.428 1.00 20.02 98 THR D O 1
ATOM 16309 N N . LEU D 1 135 ? 158.894 193.469 181.008 1.00 23.28 99 LEU D N 1
ATOM 16310 C CA . LEU D 1 135 ? 159.259 194.755 180.436 1.00 25.65 99 LEU D CA 1
ATOM 16311 C C . LEU D 1 135 ? 160.635 194.651 179.795 1.00 25.09 99 LEU D C 1
ATOM 16312 O O . LEU D 1 135 ? 161.428 193.762 180.116 1.00 32.57 99 LEU D O 1
ATOM 16328 N N . ASP D 1 136 ? 160.908 195.573 178.876 1.00 41.87 100 ASP D N 1
ATOM 16329 C CA . ASP D 1 136 ? 162.155 195.605 178.124 1.00 39.65 100 ASP D CA 1
ATOM 16330 C C . ASP D 1 136 ? 163.076 196.669 178.704 1.00 34.69 100 ASP D C 1
ATOM 16331 O O . ASP D 1 136 ? 162.618 197.736 179.125 1.00 33.37 100 ASP D O 1
ATOM 16340 N N . ALA D 1 137 ? 164.378 196.374 178.721 1.00 32.80 101 ALA D N 1
ATOM 16341 C CA . ALA D 1 137 ? 165.346 197.263 179.353 1.00 33.15 101 ALA D CA 1
ATOM 16342 C C . ALA D 1 137 ? 165.836 198.367 178.426 1.00 38.88 101 ALA D C 1
ATOM 16343 O O . ALA D 1 137 ? 166.562 199.257 178.882 1.00 37.09 101 ALA D O 1
ATOM 16350 N N . ASP D 1 138 ? 165.463 198.337 177.148 1.00 43.63 102 ASP D N 1
ATOM 16351 C CA . ASP D 1 138 ? 165.878 199.360 176.197 1.00 38.97 102 ASP D CA 1
ATOM 16352 C C . ASP D 1 138 ? 164.967 200.581 176.200 1.00 43.65 102 ASP D C 1
ATOM 16353 O O . ASP D 1 138 ? 165.204 201.512 175.423 1.00 45.23 102 ASP D O 1
ATOM 16362 N N . LEU D 1 139 ? 163.934 200.597 177.043 1.00 39.90 103 LEU D N 1
ATOM 16363 C CA . LEU D 1 139 ? 163.030 201.739 177.180 1.00 37.43 103 LEU D CA 1
ATOM 16364 C C . LEU D 1 139 ? 162.255 202.015 175.894 1.00 42.52 103 LEU D C 1
ATOM 16365 O O . LEU D 1 139 ? 161.776 203.130 175.673 1.00 44.14 103 LEU D O 1
ATOM 16381 N N . GLN D 1 140 ? 162.124 201.006 175.030 1.00 48.95 104 GLN D N 1
ATOM 16382 C CA . GLN D 1 140 ? 161.223 201.139 173.890 1.00 46.31 104 GLN D CA 1
ATOM 16383 C C . GLN D 1 140 ? 159.774 201.226 174.347 1.00 49.21 104 GLN D C 1
ATOM 16384 O O . GLN D 1 140 ? 158.995 202.026 173.815 1.00 51.82 104 GLN D O 1
ATOM 16398 N N . ASN D 1 141 ? 159.393 200.411 175.334 1.00 47.16 105 ASN D N 1
ATOM 16399 C CA . ASN D 1 141 ? 158.061 200.460 175.917 1.00 41.75 105 ASN D CA 1
ATOM 16400 C C . ASN D 1 141 ? 158.095 201.301 177.183 1.00 39.26 105 ASN D C 1
ATOM 16401 O O . ASN D 1 141 ? 158.795 200.930 178.136 1.00 37.09 105 ASN D O 1
ATOM 16412 N N . PRO D 1 142 ? 157.384 202.424 177.247 1.00 45.52 106 PRO D N 1
ATOM 16413 C CA . PRO D 1 142 ? 157.468 203.287 178.430 1.00 41.02 106 PRO D CA 1
ATOM 16414 C C . PRO D 1 142 ? 157.051 202.546 179.688 1.00 44.09 106 PRO D C 1
ATOM 16415 O O . PRO D 1 142 ? 156.054 201.809 179.683 1.00 41.64 106 PRO D O 1
ATOM 16426 N N . PRO D 1 143 ? 157.789 202.711 180.789 1.00 38.95 107 PRO D N 1
ATOM 16427 C CA . PRO D 1 143 ? 157.320 202.159 182.069 1.00 32.89 107 PRO D CA 1
ATOM 16428 C C . PRO D 1 143 ? 156.062 202.826 182.593 1.00 37.51 107 PRO D C 1
ATOM 16429 O O . PRO D 1 143 ? 155.400 202.264 183.474 1.00 38.83 107 PRO D O 1
ATOM 16440 N N . GLU D 1 144 ? 155.709 204.007 182.083 1.00 35.61 108 GLU D N 1
ATOM 16441 C CA . GLU D 1 144 ? 154.548 204.731 182.586 1.00 34.03 108 GLU D CA 1
ATOM 16442 C C . GLU D 1 144 ? 153.233 204.057 182.220 1.00 42.76 108 GLU D C 1
ATOM 16443 O O . GLU D 1 144 ? 152.185 204.469 182.730 1.00 41.98 108 GLU D O 1
ATOM 16455 N N . GLU D 1 145 ? 153.258 203.047 181.351 1.00 37.77 109 GLU D N 1
ATOM 16456 C CA . GLU D 1 145 ? 152.050 202.314 181.000 1.00 32.73 109 GLU D CA 1
ATOM 16457 C C . GLU D 1 145 ? 151.707 201.231 182.014 1.00 28.88 109 GLU D C 1
ATOM 16458 O O . GLU D 1 145 ? 150.653 200.598 181.892 1.00 35.34 109 GLU D O 1
ATOM 16470 N N . ILE D 1 146 ? 152.571 201.004 183.005 1.00 27.98 110 ILE D N 1
ATOM 16471 C CA . ILE D 1 146 ? 152.337 199.922 183.964 1.00 28.86 110 ILE D CA 1
ATOM 16472 C C . ILE D 1 146 ? 151.032 200.109 184.726 1.00 30.90 110 ILE D C 1
ATOM 16473 O O . ILE D 1 146 ? 150.273 199.138 184.855 1.00 33.83 110 ILE D O 1
ATOM 16489 N N . PRO D 1 147 ? 150.707 201.292 185.254 1.00 34.10 111 PRO D N 1
ATOM 16490 C CA . PRO D 1 147 ? 149.452 201.427 186.010 1.00 33.30 111 PRO D CA 1
ATOM 16491 C C . PRO D 1 147 ? 148.216 201.052 185.212 1.00 30.54 111 PRO D C 1
ATOM 16492 O O . PRO D 1 147 ? 147.249 200.545 185.794 1.00 30.97 111 PRO D O 1
ATOM 16503 N N . ARG D 1 148 ? 148.212 201.288 183.899 1.00 28.94 112 ARG D N 1
ATOM 16504 C CA . ARG D 1 148 ? 147.055 200.922 183.089 1.00 26.83 112 ARG D CA 1
ATOM 16505 C C . ARG D 1 148 ? 146.819 199.417 183.107 1.00 28.43 112 ARG D C 1
ATOM 16506 O O . ARG D 1 148 ? 145.675 198.964 183.220 1.00 30.80 112 ARG D O 1
ATOM 16527 N N . LEU D 1 149 ? 147.888 198.628 182.987 1.00 25.48 113 LEU D N 1
ATOM 16528 C CA . LEU D 1 149 ? 147.740 197.177 182.977 1.00 23.70 113 LEU D CA 1
ATOM 16529 C C . LEU D 1 149 ? 147.237 196.662 184.319 1.00 24.56 113 LEU D C 1
ATOM 16530 O O . LEU D 1 149 ? 146.425 195.731 184.368 1.00 27.04 113 LEU D O 1
ATOM 16546 N N . VAL D 1 150 ? 147.714 197.247 185.418 1.00 27.18 114 VAL D N 1
ATOM 16547 C CA . VAL D 1 150 ? 147.261 196.822 186.739 1.00 25.19 114 VAL D CA 1
ATOM 16548 C C . VAL D 1 150 ? 145.768 197.080 186.894 1.00 25.65 114 VAL D C 1
ATOM 16549 O O . VAL D 1 150 ? 145.025 196.239 187.412 1.00 34.31 114 VAL D O 1
ATOM 16562 N N . ALA D 1 151 ? 145.307 198.249 186.448 1.00 22.53 115 ALA D N 1
ATOM 16563 C CA . ALA D 1 151 ? 143.886 198.566 186.545 1.00 25.52 115 ALA D CA 1
ATOM 16564 C C . ALA D 1 151 ? 143.047 197.604 185.715 1.00 23.52 115 ALA D C 1
ATOM 16565 O O . ALA D 1 151 ? 141.989 197.146 186.162 1.00 36.02 115 ALA D O 1
ATOM 16572 N N . LYS D 1 152 ? 143.502 197.287 184.502 1.00 25.41 116 LYS D N 1
ATOM 16573 C CA . LYS D 1 152 ? 142.752 196.377 183.644 1.00 24.80 116 LYS D CA 1
ATOM 16574 C C . LYS D 1 152 ? 142.685 194.979 184.245 1.00 23.91 116 LYS D C 1
ATOM 16575 O O . LYS D 1 152 ? 141.658 194.299 184.136 1.00 28.39 116 LYS D O 1
ATOM 16594 N N . ALA D 1 153 ? 143.769 194.531 184.881 1.00 25.55 117 ALA D N 1
ATOM 16595 C CA . ALA D 1 153 ? 143.773 193.203 185.483 1.00 26.43 117 ALA D CA 1
ATOM 16596 C C . ALA D 1 153 ? 142.826 193.126 186.672 1.00 29.17 117 ALA D C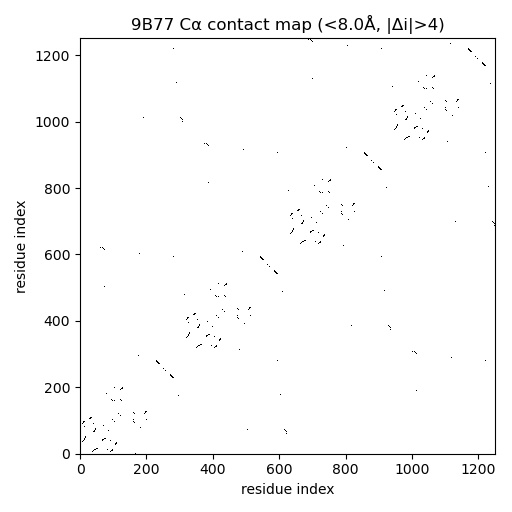 1
ATOM 16597 O O . ALA D 1 153 ? 142.258 192.064 186.950 1.00 34.83 117 ALA D O 1
ATOM 16604 N N . ASP D 1 154 ? 142.640 194.237 187.387 1.00 34.48 118 ASP D N 1
ATOM 16605 C CA . ASP D 1 154 ? 141.718 194.253 188.515 1.00 33.64 118 ASP D CA 1
ATOM 16606 C C . ASP D 1 154 ? 140.272 194.038 188.093 1.00 34.12 118 ASP D C 1
ATOM 16607 O O . ASP D 1 154 ? 139.428 193.769 188.954 1.00 34.78 118 ASP D O 1
ATOM 16616 N N . GLU D 1 155 ? 139.967 194.150 186.802 1.00 33.61 119 GLU D N 1
ATOM 16617 C CA . GLU D 1 155 ? 138.630 193.876 186.296 1.00 29.05 119 GLU D CA 1
ATOM 16618 C C . GLU D 1 155 ? 138.366 192.389 186.097 1.00 33.02 119 GLU D C 1
ATOM 16619 O O . GLU D 1 155 ? 137.226 192.017 185.800 1.00 32.83 119 GLU D O 1
ATOM 16631 N N . GLY D 1 156 ? 139.378 191.540 186.249 1.00 30.30 120 GLY D N 1
ATOM 16632 C CA . GLY D 1 156 ? 139.200 190.107 186.175 1.00 30.17 120 GLY D CA 1
ATOM 16633 C C . GLY D 1 156 ? 139.889 189.411 185.023 1.00 33.17 120 GLY D C 1
ATOM 16634 O O . GLY D 1 156 ? 139.651 188.215 184.821 1.00 35.46 120 GLY D O 1
ATOM 16638 N N . PHE D 1 157 ? 140.732 190.108 184.267 1.00 24.38 121 PHE D N 1
ATOM 16639 C CA . PHE D 1 157 ? 141.411 189.494 183.136 1.00 16.50 121 PHE D CA 1
ATOM 16640 C C . PHE D 1 157 ? 142.676 188.777 183.590 1.00 19.62 121 PHE D C 1
ATOM 16641 O O . PHE D 1 157 ? 143.469 189.313 184.367 1.00 24.18 121 PHE D O 1
ATOM 16658 N N . ASP D 1 158 ? 142.854 187.547 183.100 1.00 24.82 122 ASP D N 1
ATOM 16659 C CA . ASP D 1 158 ? 144.020 186.753 183.468 1.00 18.43 122 ASP D CA 1
ATOM 16660 C C . ASP D 1 158 ? 145.271 187.193 182.718 1.00 17.08 122 ASP D C 1
ATOM 16661 O O . ASP D 1 158 ? 146.375 187.133 183.270 1.00 18.49 122 ASP D O 1
ATOM 16670 N N . VAL D 1 159 ? 145.122 187.626 181.469 1.00 15.89 123 VAL D N 1
ATOM 16671 C CA . VAL D 1 159 ? 146.238 188.071 180.645 1.00 11.43 123 VAL D CA 1
ATOM 16672 C C . VAL D 1 159 ? 145.859 189.399 180.008 1.00 13.70 123 VAL D C 1
ATOM 16673 O O . VAL D 1 159 ? 144.743 189.553 179.503 1.00 23.88 123 VAL D O 1
ATOM 16686 N N . VAL D 1 160 ? 146.784 190.354 180.040 1.00 20.58 124 VAL D N 1
ATOM 16687 C CA . VAL D 1 160 ? 146.589 191.673 179.450 1.00 14.38 124 VAL D CA 1
ATOM 16688 C C . VAL D 1 160 ? 147.764 191.928 178.517 1.00 19.26 124 VAL D C 1
ATOM 16689 O O . VAL D 1 160 ? 148.924 191.909 178.949 1.00 27.36 124 VAL D O 1
ATOM 16702 N N . GLY D 1 161 ? 147.468 192.163 177.238 1.00 29.15 125 GLY D N 1
ATOM 16703 C CA . GLY D 1 161 ? 148.478 192.462 176.249 1.00 18.19 125 GLY D CA 1
ATOM 16704 C C . GLY D 1 161 ? 148.446 193.920 175.810 1.00 22.22 125 GLY D C 1
ATOM 16705 O O . GLY D 1 161 ? 147.658 194.734 176.284 1.00 25.39 125 GLY D O 1
ATOM 16709 N N . THR D 1 162 ? 149.336 194.236 174.871 1.00 35.39 126 THR D N 1
ATOM 16710 C CA . THR D 1 162 ? 149.454 195.584 174.335 1.00 38.19 126 THR D CA 1
ATOM 16711 C C . THR D 1 162 ? 149.618 195.524 172.824 1.00 35.09 126 THR D C 1
ATOM 16712 O O . THR D 1 162 ? 150.128 194.544 172.274 1.00 37.15 126 THR D O 1
ATOM 16723 N N . VAL D 1 163 ? 149.173 196.588 172.158 1.00 36.09 127 VAL D N 1
ATOM 16724 C CA . VAL D 1 163 ? 149.311 196.743 170.713 1.00 43.83 127 VAL D CA 1
ATOM 16725 C C . VAL D 1 163 ? 149.926 198.109 170.445 1.00 40.43 127 VAL D C 1
ATOM 16726 O O . VAL D 1 163 ? 149.443 199.123 170.964 1.00 41.41 127 VAL D O 1
ATOM 16739 N N . ARG D 1 164 ? 150.983 198.137 169.637 1.00 45.89 128 ARG D N 1
ATOM 16740 C CA . ARG D 1 164 ? 151.673 199.380 169.305 1.00 50.61 128 ARG D CA 1
ATOM 16741 C C . ARG D 1 164 ? 150.938 200.084 168.172 1.00 52.69 128 ARG D C 1
ATOM 16742 O O . ARG D 1 164 ? 150.559 199.453 167.180 1.00 52.02 128 ARG D O 1
ATOM 16763 N N . GLN D 1 165 ? 150.745 201.392 168.317 1.00 59.04 129 GLN D N 1
ATOM 16764 C CA . GLN D 1 165 ? 149.980 202.165 167.353 1.00 58.55 129 GLN D CA 1
ATOM 16765 C C . GLN D 1 165 ? 150.896 202.968 166.437 1.00 63.03 129 GLN D C 1
ATOM 16766 O O . GLN D 1 165 ? 151.886 203.562 166.872 1.00 64.50 129 GLN D O 1
ATOM 16780 N N . ASN D 1 166 ? 150.546 202.980 165.150 1.00 70.78 130 ASN D N 1
ATOM 16781 C CA . ASN D 1 166 ? 151.224 203.812 164.156 1.00 74.06 130 ASN D CA 1
ATOM 16782 C C . ASN D 1 166 ? 152.726 203.547 164.120 1.00 73.37 130 ASN D C 1
ATOM 16783 O O . ASN D 1 166 ? 153.534 204.477 164.069 1.00 72.40 130 ASN D O 1
ATOM 16794 N N . ARG D 1 167 ? 153.115 202.271 164.145 1.00 69.44 131 ARG D N 1
ATOM 16795 C CA . ARG D 1 167 ? 154.528 201.930 164.045 1.00 72.03 131 ARG D CA 1
ATOM 16796 C C . ARG D 1 167 ? 155.021 201.899 162.603 1.00 73.12 131 ARG D C 1
ATOM 16797 O O . ARG D 1 167 ? 156.237 201.892 162.383 1.00 70.62 131 ARG D O 1
ATOM 16818 N N . GLN D 1 168 ? 154.114 201.886 161.628 1.00 83.62 132 GLN D N 1
ATOM 16819 C CA . GLN D 1 168 ? 154.458 202.043 160.215 1.00 84.56 132 GLN D CA 1
ATOM 16820 C C . GLN D 1 168 ? 155.592 201.104 159.804 1.00 85.01 132 GLN D C 1
ATOM 16821 O O . GLN D 1 168 ? 156.677 201.530 159.405 1.00 83.53 132 GLN D O 1
ATOM 16835 N N . ASP D 1 169 ? 155.325 199.806 159.910 1.00 88.33 133 ASP D N 1
ATOM 16836 C CA . ASP D 1 169 ? 156.285 198.809 159.466 1.00 88.38 133 ASP D CA 1
ATOM 16837 C C . ASP D 1 169 ? 156.146 198.569 157.964 1.00 89.22 133 ASP D C 1
ATOM 16838 O O . ASP D 1 169 ? 155.213 199.046 157.311 1.00 87.81 133 ASP D O 1
ATOM 16842 N N . SER D 1 170 ? 157.096 197.817 157.416 1.00 89.74 134 SER D N 1
ATOM 16843 C CA . SER D 1 170 ? 157.069 197.498 155.997 1.00 88.61 134 SER D CA 1
ATOM 16844 C C . SER D 1 170 ? 155.888 196.589 155.675 1.00 89.09 134 SER D C 1
ATOM 16845 O O . SER D 1 170 ? 155.333 195.916 156.549 1.00 87.99 134 SER D O 1
ATOM 16853 N N . LEU D 1 171 ? 155.504 196.576 154.396 1.00 86.18 135 LEU D N 1
ATOM 16854 C CA . LEU D 1 171 ? 154.343 195.794 153.984 1.00 86.38 135 LEU D CA 1
ATOM 16855 C C . LEU D 1 171 ? 154.547 194.310 154.257 1.00 85.43 135 LEU D C 1
ATOM 16856 O O . LEU D 1 171 ? 153.628 193.627 154.725 1.00 83.88 135 LEU D O 1
ATOM 16872 N N . PHE D 1 172 ? 155.741 193.788 153.969 1.00 82.64 136 PHE D N 1
ATOM 16873 C CA . PHE D 1 172 ? 155.998 192.370 154.195 1.00 84.49 136 PHE D CA 1
ATOM 16874 C C . PHE D 1 172 ? 155.864 192.018 155.671 1.00 84.37 136 PHE D C 1
ATOM 16875 O O . PHE D 1 172 ? 155.237 191.015 156.029 1.00 81.32 136 PHE D O 1
ATOM 16892 N N . ARG D 1 173 ? 156.449 192.838 156.547 1.00 84.86 137 ARG D N 1
ATOM 16893 C CA . ARG D 1 173 ? 156.328 192.587 157.979 1.00 84.11 137 ARG D CA 1
ATOM 16894 C C . ARG D 1 173 ? 154.905 192.831 158.465 1.00 82.82 137 ARG D C 1
ATOM 16895 O O . ARG D 1 173 ? 154.408 192.097 159.327 1.00 82.35 137 ARG D O 1
ATOM 16916 N N . LYS D 1 174 ? 154.237 193.854 157.929 1.00 78.93 138 LYS D N 1
ATOM 16917 C CA . LYS D 1 174 ? 152.858 194.124 158.322 1.00 78.85 138 LYS D CA 1
ATOM 16918 C C . LYS D 1 174 ? 151.941 192.978 157.917 1.00 78.70 138 LYS D C 1
ATOM 16919 O O . LYS D 1 174 ? 151.066 192.564 158.686 1.00 78.21 138 LYS D O 1
ATOM 16938 N N . SER D 1 175 ? 152.125 192.452 156.704 1.00 77.93 139 SER D N 1
ATOM 16939 C CA . SER D 1 175 ? 151.301 191.338 156.248 1.00 78.41 139 SER D CA 1
ATOM 16940 C C . SER D 1 175 ? 151.555 190.090 157.083 1.00 75.37 139 SER D C 1
ATOM 16941 O O . SER D 1 175 ? 150.622 189.349 157.411 1.00 72.46 139 SER D O 1
ATOM 16949 N N . ALA D 1 176 ? 152.817 189.841 157.437 1.00 69.43 140 ALA D N 1
ATOM 16950 C CA . ALA D 1 176 ? 153.143 188.656 158.223 1.00 69.13 140 ALA D CA 1
ATOM 16951 C C . ALA D 1 176 ? 152.477 188.702 159.591 1.00 69.61 140 ALA D C 1
ATOM 16952 O O . ALA D 1 176 ? 151.997 187.678 160.091 1.00 68.71 140 ALA D O 1
ATOM 16959 N N . SER D 1 177 ? 152.439 189.882 160.215 1.00 68.37 141 SER D N 1
ATOM 16960 C CA . SER D 1 177 ? 151.807 190.004 161.524 1.00 64.12 141 SER D CA 1
ATOM 16961 C C . SER D 1 177 ? 150.329 189.641 161.457 1.00 62.34 141 SER D C 1
ATOM 16962 O O . SER D 1 177 ? 149.804 188.973 162.356 1.00 63.40 141 SER D O 1
ATOM 16970 N N . LYS D 1 178 ? 149.639 190.074 160.400 1.00 61.30 142 LYS D N 1
ATOM 16971 C CA . LYS D 1 178 ? 148.225 189.747 160.255 1.00 63.12 142 LYS D CA 1
ATOM 16972 C C . LYS D 1 178 ? 148.016 188.243 160.134 1.00 63.57 142 LYS D C 1
ATOM 16973 O O . LYS D 1 178 ? 147.084 187.688 160.728 1.00 61.12 142 LYS D O 1
ATOM 16992 N N . ILE D 1 179 ? 148.870 187.565 159.364 1.00 62.36 143 ILE D N 1
ATOM 16993 C CA . ILE D 1 179 ? 148.733 186.121 159.192 1.00 60.25 143 ILE D CA 1
ATOM 16994 C C . ILE D 1 179 ? 148.925 185.410 160.526 1.00 58.92 143 ILE D C 1
ATOM 16995 O O . ILE D 1 179 ? 148.184 184.481 160.867 1.00 56.50 143 ILE D O 1
ATOM 17011 N N . ILE D 1 180 ? 149.926 185.834 161.298 1.00 50.62 144 ILE D N 1
ATOM 17012 C CA . ILE D 1 180 ? 150.184 185.206 162.590 1.00 51.08 144 ILE D CA 1
ATOM 17013 C C . ILE D 1 180 ? 149.006 185.419 163.532 1.00 50.50 144 ILE D C 1
ATOM 17014 O O . ILE D 1 180 ? 148.620 184.512 164.278 1.00 50.41 144 ILE D O 1
ATOM 17030 N N . ASN D 1 181 ? 148.418 186.617 163.517 1.00 50.60 145 ASN D N 1
ATOM 17031 C CA . ASN D 1 181 ? 147.299 186.903 164.408 1.00 46.72 145 ASN D CA 1
ATOM 17032 C C . ASN D 1 181 ? 146.125 185.973 164.130 1.00 50.55 145 ASN D C 1
ATOM 17033 O O . ASN D 1 181 ? 145.512 185.433 165.058 1.00 50.87 145 ASN D O 1
ATOM 17044 N N . LEU D 1 182 ? 145.794 185.774 162.853 1.00 52.19 146 LEU D N 1
ATOM 17045 C CA . LEU D 1 182 ? 144.704 184.867 162.507 1.00 54.10 146 LEU D CA 1
ATOM 17046 C C . LEU D 1 182 ? 145.015 183.445 162.954 1.00 54.91 146 LEU D C 1
ATOM 17047 O O . LEU D 1 182 ? 144.151 182.750 163.502 1.00 54.87 146 LEU D O 1
ATOM 17063 N N . LEU D 1 183 ? 146.251 182.995 162.730 1.00 47.82 147 LEU D N 1
ATOM 17064 C CA . LEU D 1 183 ? 146.621 181.632 163.093 1.00 45.21 147 LEU D CA 1
ATOM 17065 C C . LEU D 1 183 ? 146.505 181.410 164.596 1.00 44.48 147 LEU D C 1
ATOM 17066 O O . LEU D 1 183 ? 146.014 180.367 165.042 1.00 45.84 147 LEU D O 1
ATOM 17082 N N . ILE D 1 184 ? 146.953 182.381 165.393 1.00 41.28 148 ILE D N 1
ATOM 17083 C CA . ILE D 1 184 ? 146.861 182.249 166.844 1.00 42.23 148 ILE D CA 1
ATOM 17084 C C . ILE D 1 184 ? 145.405 182.286 167.291 1.00 47.22 148 ILE D C 1
ATOM 17085 O O . ILE D 1 184 ? 145.006 181.567 168.215 1.00 44.17 148 ILE D O 1
ATOM 17101 N N . GLN D 1 185 ? 144.589 183.123 166.648 1.00 51.66 149 GLN D N 1
ATOM 17102 C CA . GLN D 1 185 ? 143.180 183.216 167.018 1.00 49.87 149 GLN D CA 1
ATOM 17103 C C . GLN D 1 185 ? 142.476 181.877 166.834 1.00 49.21 149 GLN D C 1
ATOM 17104 O O . GLN D 1 185 ? 141.741 181.420 167.717 1.00 46.64 149 GLN D O 1
ATOM 17118 N N . ARG D 1 186 ? 142.695 181.229 165.688 1.00 53.55 150 ARG D N 1
ATOM 17119 C CA . ARG D 1 186 ? 142.026 179.963 165.413 1.00 55.33 150 ARG D CA 1
ATOM 17120 C C . ARG D 1 186 ? 142.445 178.877 166.396 1.00 52.14 150 ARG D C 1
ATOM 17121 O O . ARG D 1 186 ? 141.603 178.107 166.872 1.00 55.67 150 ARG D O 1
ATOM 17142 N N . THR D 1 187 ? 143.737 178.799 166.712 1.00 44.13 151 THR D N 1
ATOM 17143 C CA . THR D 1 187 ? 144.269 177.699 167.507 1.00 44.17 151 THR D CA 1
ATOM 17144 C C . THR D 1 187 ? 144.026 177.881 169.002 1.00 44.08 151 THR D C 1
ATOM 17145 O O . THR D 1 187 ? 143.643 176.926 169.686 1.00 43.50 151 THR D O 1
ATOM 17156 N N . THR D 1 188 ? 144.240 179.088 169.525 1.00 43.22 152 THR D N 1
ATOM 17157 C CA . THR D 1 188 ? 144.126 179.333 170.957 1.00 38.63 152 THR D CA 1
ATOM 17158 C C . THR D 1 188 ? 142.766 179.870 171.374 1.00 41.13 152 THR D C 1
ATOM 17159 O O . THR D 1 188 ? 142.407 179.752 172.551 1.00 35.87 152 THR D O 1
ATOM 17170 N N . GLY D 1 189 ? 142.003 180.449 170.451 1.00 47.19 153 GLY D N 1
ATOM 17171 C CA . GLY D 1 189 ? 140.770 181.120 170.794 1.00 43.63 153 GLY D CA 1
ATOM 17172 C C . GLY D 1 189 ? 140.941 182.546 171.267 1.00 44.27 153 GLY D C 1
ATOM 17173 O O . GLY D 1 189 ? 139.936 183.212 171.548 1.00 46.79 153 GLY D O 1
ATOM 17177 N N . LYS D 1 190 ? 142.175 183.034 171.367 1.00 39.30 154 LYS D N 1
ATOM 17178 C CA . LYS D 1 190 ? 142.472 184.401 171.767 1.00 32.86 154 LYS D CA 1
ATOM 17179 C C . LYS D 1 190 ? 143.311 185.068 170.687 1.00 38.06 154 LYS D C 1
ATOM 17180 O O . LYS D 1 190 ? 144.144 184.420 170.046 1.00 38.22 154 LYS D O 1
ATOM 17199 N N . ALA D 1 191 ? 143.089 186.364 170.492 1.00 44.01 155 ALA D N 1
ATOM 17200 C CA . ALA D 1 191 ? 143.811 187.106 169.472 1.00 48.12 155 ALA D CA 1
ATOM 17201 C C . ALA D 1 191 ? 145.099 187.699 170.038 1.00 44.53 155 ALA D C 1
ATOM 17202 O O . ALA D 1 191 ? 145.288 187.809 171.252 1.00 41.14 155 ALA D O 1
ATOM 17209 N N . MET D 1 192 ? 145.992 188.085 169.128 1.00 41.68 156 MET D N 1
ATOM 17210 C CA . MET D 1 192 ? 147.252 188.730 169.496 1.00 47.49 156 MET D CA 1
ATOM 17211 C C . MET D 1 192 ? 147.613 189.708 168.384 1.00 50.21 156 MET D C 1
ATOM 17212 O O . MET D 1 192 ? 148.137 189.301 167.343 1.00 51.04 156 MET D O 1
ATOM 17226 N N . GLY D 1 193 ? 147.335 190.992 168.610 1.00 40.78 157 GLY D N 1
ATOM 17227 C CA . GLY D 1 193 ? 147.645 191.991 167.601 1.00 41.25 157 GLY D CA 1
ATOM 17228 C C . GLY D 1 193 ? 149.135 192.113 167.343 1.00 44.69 157 GLY D C 1
ATOM 17229 O O . GLY D 1 193 ? 149.576 192.166 166.191 1.00 41.32 157 GLY D O 1
ATOM 17233 N N . ASP D 1 194 ? 149.930 192.160 168.410 1.00 48.98 158 ASP D N 1
ATOM 17234 C CA . ASP D 1 194 ? 151.384 192.258 168.320 1.00 46.59 158 ASP D CA 1
ATOM 17235 C C . ASP D 1 194 ? 151.998 191.132 169.139 1.00 50.62 158 ASP D C 1
ATOM 17236 O O . ASP D 1 194 ? 152.027 191.198 170.373 1.00 51.31 158 ASP D O 1
ATOM 17245 N N . TYR D 1 195 ? 152.484 190.097 168.452 1.00 45.91 159 TYR D N 1
ATOM 17246 C CA . TYR D 1 195 ? 153.172 189.010 169.139 1.00 47.56 159 TYR D CA 1
ATOM 17247 C C . TYR D 1 195 ? 154.558 189.433 169.606 1.00 45.88 159 TYR D C 1
ATOM 17248 O O . TYR D 1 195 ? 155.110 188.825 170.531 1.00 45.74 159 TYR D O 1
ATOM 17266 N N . GLY D 1 196 ? 155.130 190.465 168.989 1.00 37.13 160 GLY D N 1
ATOM 17267 C CA . GLY D 1 196 ? 156.481 190.890 169.286 1.00 39.48 160 GLY D CA 1
ATOM 17268 C C . GLY D 1 196 ? 156.625 191.929 170.374 1.00 43.28 160 GLY D C 1
ATOM 17269 O O . GLY D 1 196 ? 157.754 192.309 170.696 1.00 43.45 160 GLY D O 1
ATOM 17273 N N . CYS D 1 197 ? 155.525 192.404 170.952 1.00 43.16 161 CYS D N 1
ATOM 17274 C CA . CYS D 1 197 ? 155.597 193.398 172.016 1.00 39.03 161 CYS D CA 1
ATOM 17275 C C . CYS D 1 197 ? 155.923 192.705 173.333 1.00 38.68 161 CYS D C 1
ATOM 17276 O O . CYS D 1 197 ? 155.403 191.622 173.621 1.00 40.61 161 CYS D O 1
ATOM 17284 N N . MET D 1 198 ? 156.786 193.336 174.132 1.00 36.29 162 MET D N 1
ATOM 17285 C CA . MET D 1 198 ? 157.287 192.701 175.346 1.00 32.56 162 MET D CA 1
ATOM 17286 C C . MET D 1 198 ? 156.458 193.070 176.571 1.00 31.52 162 MET D C 1
ATOM 17287 O O . MET D 1 198 ? 156.511 192.365 177.585 1.00 35.58 162 MET D O 1
ATOM 17301 N N . LEU D 1 199 ? 155.688 194.152 176.499 1.00 25.69 163 LEU D N 1
ATOM 17302 C CA . LEU D 1 199 ? 154.942 194.661 177.649 1.00 21.77 163 LEU D CA 1
ATOM 17303 C C . LEU D 1 199 ? 153.652 193.864 177.800 1.00 25.94 163 LEU D C 1
ATOM 17304 O O . LEU D 1 199 ? 152.727 193.997 176.996 1.00 33.96 163 LEU D O 1
ATOM 17320 N N . ARG D 1 200 ? 153.583 193.035 178.841 1.00 19.30 164 ARG D N 1
ATOM 17321 C CA . ARG D 1 200 ? 152.424 192.192 179.090 1.00 17.49 164 ARG D CA 1
ATOM 17322 C C . ARG D 1 200 ? 152.317 191.900 180.580 1.00 16.66 164 ARG D C 1
ATOM 17323 O O . ARG D 1 200 ? 153.281 192.044 181.334 1.00 24.01 164 ARG D O 1
ATOM 17344 N N . ALA D 1 201 ? 151.122 191.484 180.995 1.00 23.06 165 ALA D N 1
ATOM 17345 C CA . ALA D 1 201 ? 150.828 191.162 182.384 1.00 11.77 165 ALA D CA 1
ATOM 17346 C C . ALA D 1 201 ? 150.219 189.771 182.475 1.00 14.59 165 ALA D C 1
ATOM 17347 O O . ALA D 1 201 ? 149.345 189.411 181.681 1.00 12.82 165 ALA D O 1
ATOM 17354 N N . TYR D 1 202 ? 150.687 188.991 183.450 1.00 20.69 166 TYR D N 1
ATOM 17355 C CA . TYR D 1 202 ? 150.190 187.646 183.698 1.00 13.59 166 TYR D CA 1
ATOM 17356 C C . TYR D 1 202 ? 149.842 187.498 185.170 1.00 19.68 166 TYR D C 1
ATOM 17357 O O . TYR D 1 202 ? 150.562 187.997 186.039 1.00 13.73 166 TYR D O 1
ATOM 17375 N N . ARG D 1 203 ? 148.736 186.812 185.446 1.00 28.48 167 ARG D N 1
ATOM 17376 C CA . ARG D 1 203 ? 148.390 186.479 186.820 1.00 23.49 167 ARG D CA 1
ATOM 17377 C C . ARG D 1 203 ? 149.160 185.245 187.272 1.00 21.14 167 ARG D C 1
ATOM 17378 O O . ARG D 1 203 ? 149.588 184.425 186.456 1.00 23.71 167 ARG D O 1
ATOM 17399 N N . ARG D 1 204 ? 149.338 185.121 188.584 1.00 18.32 168 ARG D N 1
ATOM 17400 C CA . ARG D 1 204 ? 150.175 184.063 189.140 1.00 18.84 168 ARG D CA 1
ATOM 17401 C C . ARG D 1 204 ? 149.773 182.663 188.688 1.00 22.14 168 ARG D C 1
ATOM 17402 O O . ARG D 1 204 ? 150.667 181.878 188.338 1.00 25.31 168 ARG D O 1
ATOM 17423 N N . PRO D 1 205 ? 148.491 182.284 188.674 1.00 28.72 169 PRO D N 1
ATOM 17424 C CA . PRO D 1 205 ? 148.155 180.930 188.200 1.00 15.01 169 PRO D CA 1
ATOM 17425 C C . PRO D 1 205 ? 148.641 180.644 186.791 1.00 17.43 169 PRO D C 1
ATOM 17426 O O . PRO D 1 205 ? 148.941 179.486 186.474 1.00 23.36 169 PRO D O 1
ATOM 17437 N N . ILE D 1 206 ? 148.727 181.660 185.932 1.00 22.25 170 ILE D N 1
ATOM 17438 C CA . ILE D 1 206 ? 149.226 181.444 184.578 1.00 16.44 170 ILE D CA 1
ATOM 17439 C C . ILE D 1 206 ? 150.722 181.151 184.600 1.00 16.05 170 ILE D C 1
ATOM 17440 O O . ILE D 1 206 ? 151.212 180.294 183.857 1.00 21.11 170 ILE D O 1
ATOM 17456 N N . ILE D 1 207 ? 151.471 181.865 185.441 1.00 16.27 171 ILE D N 1
ATOM 17457 C CA . ILE D 1 207 ? 152.920 181.697 185.477 1.00 16.97 171 ILE D CA 1
ATOM 17458 C C . ILE D 1 207 ? 153.291 180.321 186.011 1.00 24.37 171 ILE D C 1
ATOM 17459 O O . ILE D 1 207 ? 154.215 179.672 185.506 1.00 36.49 171 ILE D O 1
ATOM 17475 N N . ASP D 1 208 ? 152.585 179.854 187.042 1.00 20.90 172 ASP D N 1
ATOM 17476 C CA . ASP D 1 208 ? 152.932 178.577 187.654 1.00 18.50 172 ASP D CA 1
ATOM 17477 C C . ASP D 1 208 ? 152.831 177.433 186.654 1.00 19.32 172 ASP D C 1
ATOM 17478 O O . ASP D 1 208 ? 153.691 176.544 186.633 1.00 32.20 172 ASP D O 1
ATOM 17487 N N . THR D 1 209 ? 151.791 177.432 185.820 1.00 14.18 173 THR D N 1
ATOM 17488 C CA . THR D 1 209 ? 151.631 176.357 184.847 1.00 18.99 173 THR D CA 1
ATOM 17489 C C . THR D 1 209 ? 152.664 176.434 183.730 1.00 21.47 173 THR D C 1
ATOM 17490 O O . THR D 1 209 ? 153.120 175.393 183.244 1.00 22.82 173 THR D O 1
ATOM 17501 N N . MET D 1 210 ? 153.043 177.641 183.304 1.00 29.59 174 MET D N 1
ATOM 17502 C CA . MET D 1 210 ? 154.078 177.759 182.285 1.00 20.64 174 MET D CA 1
ATOM 17503 C C . MET D 1 210 ? 155.408 177.213 182.784 1.00 19.32 174 MET D C 1
ATOM 17504 O O . MET D 1 210 ? 156.238 176.771 181.982 1.00 30.52 174 MET D O 1
ATOM 17518 N N . LEU D 1 211 ? 155.630 177.236 184.098 1.00 16.95 175 LEU D N 1
ATOM 17519 C CA . LEU D 1 211 ? 156.809 176.601 184.668 1.00 16.40 175 LEU D CA 1
ATOM 17520 C C . LEU D 1 211 ? 156.725 175.082 184.627 1.00 19.60 175 LEU D C 1
ATOM 17521 O O . LEU D 1 211 ? 157.748 174.415 184.811 1.00 30.08 175 LEU D O 1
ATOM 17537 N N . ARG D 1 212 ? 155.539 174.525 184.392 1.00 27.27 176 ARG D N 1
ATOM 17538 C CA . ARG D 1 212 ? 155.366 173.088 184.246 1.00 25.21 176 ARG D CA 1
ATOM 17539 C C . ARG D 1 212 ? 155.509 172.625 182.803 1.00 24.59 176 ARG D C 1
ATOM 17540 O O . ARG D 1 212 ? 155.369 171.427 182.536 1.00 28.94 176 ARG D O 1
ATOM 17561 N N . CYS D 1 213 ? 155.779 173.539 181.873 1.00 26.21 177 CYS D N 1
ATOM 17562 C CA . CYS D 1 213 ? 156.019 173.207 180.473 1.00 29.62 177 CYS D CA 1
ATOM 17563 C C . CYS D 1 213 ? 157.510 173.380 180.209 1.00 31.90 177 CYS D C 1
ATOM 17564 O O . CYS D 1 213 ? 158.036 174.495 180.266 1.00 37.19 177 CYS D O 1
ATOM 17572 N N . HIS D 1 214 ? 158.189 172.273 179.917 1.00 38.97 178 HIS D N 1
ATOM 17573 C CA . HIS D 1 214 ? 159.637 172.256 179.765 1.00 36.08 178 HIS D CA 1
ATOM 17574 C C . HIS D 1 214 ? 160.082 172.238 178.308 1.00 39.25 178 HIS D C 1
ATOM 17575 O O . HIS D 1 214 ? 161.268 172.021 178.039 1.00 40.55 178 HIS D O 1
ATOM 17589 N N . GLU D 1 215 ? 159.167 172.461 177.369 1.00 33.29 179 GLU D N 1
ATOM 17590 C CA . GLU D 1 215 ? 159.527 172.472 175.958 1.00 24.05 179 GLU D CA 1
ATOM 17591 C C . GLU D 1 215 ? 160.549 173.567 175.675 1.00 29.02 179 GLU D C 1
ATOM 17592 O O . GLU D 1 215 ? 160.396 174.708 176.118 1.00 32.44 179 GLU D O 1
ATOM 17604 N N . ARG D 1 216 ? 161.599 173.210 174.931 1.00 34.78 180 ARG D N 1
ATOM 17605 C CA . ARG D 1 216 ? 162.684 174.142 174.649 1.00 34.93 180 ARG D CA 1
ATOM 17606 C C . ARG D 1 216 ? 162.321 175.177 173.594 1.00 33.05 180 ARG D C 1
ATOM 17607 O O . ARG D 1 216 ? 162.779 176.321 173.684 1.00 36.87 180 ARG D O 1
ATOM 17628 N N . SER D 1 217 ? 161.519 174.807 172.599 1.00 29.24 181 SER D N 1
ATOM 17629 C CA . SER D 1 217 ? 161.119 175.708 171.522 1.00 31.57 181 SER D CA 1
ATOM 17630 C C . SER D 1 217 ? 159.661 176.085 171.744 1.00 34.73 181 SER D C 1
ATOM 17631 O O . SER D 1 217 ? 158.778 175.224 171.687 1.00 37.11 181 SER D O 1
ATOM 17639 N N . THR D 1 218 ? 159.409 177.364 171.996 1.00 27.78 182 THR D N 1
ATOM 17640 C CA . THR D 1 218 ? 158.062 177.836 172.293 1.00 25.12 182 THR D CA 1
ATOM 17641 C C . THR D 1 218 ? 158.080 179.359 172.316 1.00 28.26 182 THR D C 1
ATOM 17642 O O . THR D 1 218 ? 159.118 179.994 172.103 1.00 30.02 182 THR D O 1
ATOM 17653 N N . PHE D 1 219 ? 156.910 179.938 172.577 1.00 31.55 183 PHE D N 1
ATOM 17654 C CA . PHE D 1 219 ? 156.734 181.383 172.645 1.00 24.42 183 PHE D CA 1
ATOM 17655 C C . PHE D 1 219 ? 155.839 181.679 173.838 1.00 23.25 183 PHE D C 1
ATOM 17656 O O . PHE D 1 219 ? 154.698 181.213 173.886 1.00 26.93 183 PHE D O 1
ATOM 17673 N N . ILE D 1 220 ? 156.362 182.445 174.801 1.00 24.55 184 ILE D N 1
ATOM 17674 C CA . ILE D 1 220 ? 155.658 182.612 176.076 1.00 24.64 184 ILE D CA 1
ATOM 17675 C C . ILE D 1 220 ? 154.271 183.202 175.884 1.00 24.10 184 ILE D C 1
ATOM 17676 O O . ILE D 1 220 ? 153.316 182.689 176.485 1.00 27.67 184 ILE D O 1
ATOM 17692 N N . PRO D 1 221 ? 154.072 184.259 175.093 1.00 22.06 185 PRO D N 1
ATOM 17693 C CA . PRO D 1 221 ? 152.708 184.789 174.929 1.00 22.31 185 PRO D CA 1
ATOM 17694 C C . PRO D 1 221 ? 151.717 183.766 174.402 1.00 22.82 185 PRO D C 1
ATOM 17695 O O . PRO D 1 221 ? 150.553 183.771 174.822 1.00 31.30 185 PRO D O 1
ATOM 17706 N N . ILE D 1 222 ? 152.139 182.891 173.489 1.00 23.52 186 ILE D N 1
ATOM 17707 C CA . ILE D 1 222 ? 151.250 181.847 172.990 1.00 26.05 186 ILE D CA 1
ATOM 17708 C C . ILE D 1 222 ? 150.896 180.875 174.107 1.00 23.58 186 ILE D C 1
ATOM 17709 O O . ILE D 1 222 ? 149.742 180.453 174.246 1.00 26.13 186 ILE D O 1
ATOM 17725 N N . LEU D 1 223 ? 151.887 180.504 174.918 1.00 26.21 187 LEU D N 1
ATOM 17726 C CA . LEU D 1 223 ? 151.664 179.520 175.970 1.00 21.79 187 LEU D CA 1
ATOM 17727 C C . LEU D 1 223 ? 150.659 180.018 177.000 1.00 22.11 187 LEU D C 1
ATOM 17728 O O . LEU D 1 223 ? 149.869 179.229 177.531 1.00 22.31 187 LEU D O 1
ATOM 17744 N N . ALA D 1 224 ? 150.674 181.318 177.298 1.00 27.60 188 ALA D N 1
ATOM 17745 C CA . ALA D 1 224 ? 149.755 181.862 178.292 1.00 15.58 188 ALA D CA 1
ATOM 17746 C C . ALA D 1 224 ? 148.304 181.715 177.852 1.00 25.10 188 ALA D C 1
ATOM 17747 O O . ALA D 1 224 ? 147.439 181.347 178.656 1.00 33.48 188 ALA D O 1
ATOM 17754 N N . ASN D 1 225 ? 148.014 182.000 176.581 1.00 29.52 189 ASN D N 1
ATOM 17755 C CA . ASN D 1 225 ? 146.643 181.926 176.093 1.00 24.51 189 ASN D CA 1
ATOM 17756 C C . ASN D 1 225 ? 146.115 180.499 176.054 1.00 22.34 189 ASN D C 1
ATOM 17757 O O . ASN D 1 225 ? 144.898 180.304 175.967 1.00 31.92 189 ASN D O 1
ATOM 17768 N N . ILE D 1 226 ? 146.998 179.500 176.110 1.00 22.45 190 ILE D N 1
ATOM 17769 C CA . ILE D 1 226 ? 146.546 178.114 176.117 1.00 21.03 190 ILE D CA 1
ATOM 17770 C C . ILE D 1 226 ? 145.911 177.757 177.455 1.00 25.89 190 ILE D C 1
ATOM 17771 O O . ILE D 1 226 ? 145.126 176.805 177.542 1.00 28.52 190 ILE D O 1
ATOM 17787 N N . PHE D 1 227 ? 146.227 178.508 178.513 1.00 22.77 191 PHE D N 1
ATOM 17788 C CA . PHE D 1 227 ? 145.670 178.263 179.834 1.00 16.08 191 PHE D CA 1
ATOM 17789 C C . PHE D 1 227 ? 144.769 179.382 180.333 1.00 14.34 191 PHE D C 1
ATOM 17790 O O . PHE D 1 227 ? 144.098 179.200 181.354 1.00 17.69 191 PHE D O 1
ATOM 17807 N N . ALA D 1 228 ? 144.734 180.522 179.649 1.00 22.74 192 ALA D N 1
ATOM 17808 C CA . ALA D 1 228 ? 143.957 181.658 180.122 1.00 22.44 192 ALA D CA 1
ATOM 17809 C C . ALA D 1 228 ? 142.473 181.461 179.842 1.00 20.94 192 ALA D C 1
ATOM 17810 O O . ALA D 1 228 ? 142.083 180.893 178.819 1.00 27.38 192 ALA D O 1
ATOM 17817 N N . ARG D 1 229 ? 141.644 181.940 180.770 1.00 23.93 193 ARG D N 1
ATOM 17818 C CA . ARG D 1 229 ? 140.198 181.929 180.576 1.00 22.39 193 ARG D CA 1
ATOM 17819 C C . ARG D 1 229 ? 139.720 183.231 179.947 1.00 26.19 193 ARG D C 1
ATOM 17820 O O . ARG D 1 229 ? 138.857 183.224 179.062 1.00 33.05 193 ARG D O 1
ATOM 17841 N N . ARG D 1 230 ? 140.272 184.357 180.392 1.00 27.31 194 ARG D N 1
ATOM 17842 C CA . ARG D 1 230 ? 139.837 185.681 179.967 1.00 23.75 194 ARG D CA 1
ATOM 17843 C C . ARG D 1 230 ? 141.065 186.504 179.609 1.00 28.01 194 ARG D C 1
ATOM 17844 O O . ARG D 1 230 ? 142.029 186.547 180.380 1.00 25.10 194 ARG D O 1
ATOM 17865 N N . ALA D 1 231 ? 141.031 187.154 178.447 1.00 29.60 195 ALA D N 1
ATOM 17866 C CA . ALA D 1 231 ? 142.169 187.912 177.951 1.00 21.73 195 ALA D CA 1
ATOM 17867 C C . ALA D 1 231 ? 141.685 189.144 177.199 1.00 27.95 195 ALA D C 1
ATOM 17868 O O . ALA D 1 231 ? 140.555 189.192 176.709 1.00 31.39 195 ALA D O 1
ATOM 17875 N N . THR D 1 232 ? 142.564 190.142 177.112 1.00 23.92 196 THR D N 1
ATOM 17876 C CA . THR D 1 232 ? 142.267 191.375 176.399 1.00 24.03 196 THR D CA 1
ATOM 17877 C C . THR D 1 232 ? 143.575 192.033 175.986 1.00 23.26 196 THR D C 1
ATOM 17878 O O . THR D 1 232 ? 144.654 191.658 176.449 1.00 23.53 196 THR D O 1
ATOM 17889 N N . GLU D 1 233 ? 143.463 193.019 175.097 1.00 26.17 197 GLU D N 1
ATOM 17890 C CA . GLU D 1 233 ? 144.595 193.825 174.663 1.00 28.09 197 GLU D CA 1
ATOM 17891 C C . GLU D 1 233 ? 144.197 195.293 174.669 1.00 32.23 197 GLU D C 1
ATOM 17892 O O . GLU D 1 233 ? 143.020 195.625 174.500 1.00 35.00 197 GLU D O 1
ATOM 17904 N N . ILE D 1 234 ? 145.181 196.165 174.868 1.00 31.71 198 ILE D N 1
ATOM 17905 C CA . ILE D 1 234 ? 144.943 197.605 174.918 1.00 30.01 198 ILE D CA 1
ATOM 17906 C C . ILE D 1 234 ? 146.000 198.319 174.083 1.00 31.65 198 ILE D C 1
ATOM 17907 O O . ILE D 1 234 ? 147.109 197.795 173.911 1.00 30.53 198 ILE D O 1
ATOM 17923 N N . PRO D 1 235 ? 145.707 199.502 173.543 1.00 42.20 199 PRO D N 1
ATOM 17924 C CA . PRO D 1 235 ? 146.706 200.205 172.731 1.00 40.81 199 PRO D CA 1
ATOM 17925 C C . PRO D 1 235 ? 147.736 200.922 173.590 1.00 38.62 199 PRO D C 1
ATOM 17926 O O . PRO D 1 235 ? 147.439 201.389 174.692 1.00 39.56 199 PRO D O 1
ATOM 17937 N N . VAL D 1 236 ? 148.960 201.010 173.064 1.00 39.00 200 VAL D N 1
ATOM 17938 C CA . VAL D 1 236 ? 150.054 201.719 173.716 1.00 43.04 200 VAL D CA 1
ATOM 17939 C C . VAL D 1 236 ? 150.858 202.456 172.654 1.00 43.76 200 VAL D C 1
ATOM 17940 O O . VAL D 1 236 ? 150.716 202.216 171.454 1.00 45.77 200 VAL D O 1
ATOM 17953 N N . HIS D 1 237 ? 151.710 203.365 173.116 1.00 56.47 201 HIS D N 1
ATOM 17954 C CA . HIS D 1 237 ? 152.643 204.080 172.260 1.00 60.83 201 HIS D CA 1
ATOM 17955 C C . HIS D 1 237 ? 154.069 203.646 172.576 1.00 59.61 201 HIS D C 1
ATOM 17956 O O . HIS D 1 237 ? 154.341 203.037 173.614 1.00 58.76 201 HIS D O 1
ATOM 17970 N N . HIS D 1 238 ? 154.981 203.966 171.662 1.00 64.16 202 HIS D N 1
ATOM 17971 C CA . HIS D 1 238 ? 156.331 203.429 171.724 1.00 67.34 202 HIS D CA 1
ATOM 17972 C C . HIS D 1 238 ? 157.300 204.410 171.085 1.00 68.49 202 HIS D C 1
ATOM 17973 O O . HIS D 1 238 ? 156.901 205.349 170.391 1.00 65.85 202 HIS D O 1
ATOM 17987 N N . ALA D 1 239 ? 158.586 204.175 171.333 1.00 74.27 203 ALA D N 1
ATOM 17988 C CA . ALA D 1 239 ? 159.630 204.952 170.683 1.00 74.19 203 ALA D CA 1
ATOM 17989 C C . ALA D 1 239 ? 159.683 204.623 169.196 1.00 76.98 203 ALA D C 1
ATOM 17990 O O . ALA D 1 239 ? 159.312 203.525 168.770 1.00 75.19 203 ALA D O 1
ATOM 17997 N N . GLU D 1 240 ? 160.148 205.586 168.403 1.00 90.79 204 GLU D N 1
ATOM 17998 C CA . GLU D 1 240 ? 160.212 205.398 166.960 1.00 92.06 204 GLU D CA 1
ATOM 17999 C C . GLU D 1 240 ? 161.184 204.282 166.596 1.00 92.65 204 GLU D C 1
ATOM 18000 O O . GLU D 1 240 ? 162.218 204.106 167.246 1.00 88.12 204 GLU D O 1
ATOM 18012 N N . ARG D 1 241 ? 160.851 203.527 165.552 1.00 94.54 205 ARG D N 1
ATOM 18013 C CA . ARG D 1 241 ? 161.672 202.403 165.127 1.00 94.46 205 ARG D CA 1
ATOM 18014 C C . ARG D 1 241 ? 162.892 202.896 164.357 1.00 94.89 205 ARG D C 1
ATOM 18015 O O . ARG D 1 241 ? 163.049 204.092 164.095 1.00 94.14 205 ARG D O 1
ATOM 18036 N N . GLU D 1 242 ? 163.758 201.956 163.992 1.00 101.95 206 GLU D N 1
ATOM 18037 C CA . GLU D 1 242 ? 164.966 202.265 163.235 1.00 101.85 206 GLU D CA 1
ATOM 18038 C C . GLU D 1 242 ? 165.823 203.291 163.970 1.00 100.35 206 GLU D C 1
ATOM 18039 O O . GLU D 1 242 ? 166.668 202.935 164.791 1.00 100.06 206 GLU D O 1
ATOM 18051 N N . TYR D 1 248 ? 164.008 191.714 164.173 1.00 82.61 212 TYR D N 1
ATOM 18052 C CA . TYR D 1 248 ? 165.224 190.974 163.857 1.00 83.30 212 TYR D CA 1
ATOM 18053 C C . TYR D 1 248 ? 165.513 191.025 162.361 1.00 85.53 212 TYR D C 1
ATOM 18054 O O . TYR D 1 248 ? 164.692 191.500 161.575 1.00 83.72 212 TYR D O 1
ATOM 18058 N N . SER D 1 249 ? 166.687 190.533 161.973 1.00 80.48 213 SER D N 1
ATOM 18059 C CA . SER D 1 249 ? 167.073 190.534 160.571 1.00 76.71 213 SER D CA 1
ATOM 18060 C C . SER D 1 249 ? 166.188 189.580 159.771 1.00 78.90 213 SER D C 1
ATOM 18061 O O . SER D 1 249 ? 165.336 188.871 160.313 1.00 79.38 213 SER D O 1
ATOM 18069 N N . PHE D 1 250 ? 166.403 189.574 158.454 1.00 76.65 214 PHE D N 1
ATOM 18070 C CA . PHE D 1 250 ? 165.562 188.774 157.570 1.00 77.88 214 PHE D CA 1
ATOM 18071 C C . PHE D 1 250 ? 165.674 187.288 157.887 1.00 80.73 214 PHE D C 1
ATOM 18072 O O . PHE D 1 250 ? 164.657 186.595 158.012 1.00 79.21 214 PHE D O 1
ATOM 18089 N N . MET D 1 251 ? 166.900 186.777 158.021 1.00 77.18 215 MET D N 1
ATOM 18090 C CA . MET D 1 251 ? 167.070 185.350 158.275 1.00 75.71 215 MET D CA 1
ATOM 18091 C C . MET D 1 251 ? 166.582 184.971 159.666 1.00 74.75 215 MET D C 1
ATOM 18092 O O . MET D 1 251 ? 166.218 183.813 159.902 1.00 74.46 215 MET D O 1
ATOM 18106 N N . ARG D 1 252 ? 166.577 185.921 160.601 1.00 74.28 216 ARG D N 1
ATOM 18107 C CA . ARG D 1 252 ? 165.979 185.659 161.905 1.00 73.56 216 ARG D CA 1
ATOM 18108 C C . ARG D 1 252 ? 164.461 185.583 161.803 1.00 75.85 216 ARG D C 1
ATOM 18109 O O . ARG D 1 252 ? 163.820 184.818 162.533 1.00 76.52 216 ARG D O 1
ATOM 18130 N N . LEU D 1 253 ? 163.869 186.375 160.907 1.00 71.13 217 LEU D N 1
ATOM 18131 C CA . LEU D 1 253 ? 162.419 186.361 160.745 1.00 72.89 217 LEU D CA 1
ATOM 18132 C C . LEU D 1 253 ? 161.941 185.026 160.186 1.00 72.31 217 LEU D C 1
ATOM 18133 O O . LEU D 1 253 ? 160.952 184.459 160.664 1.00 71.20 217 LEU D O 1
ATOM 18149 N N . ILE D 1 254 ? 162.634 184.505 159.170 1.00 62.69 218 ILE D N 1
ATOM 18150 C CA . ILE D 1 254 ? 162.218 183.239 158.572 1.00 63.90 218 ILE D CA 1
ATOM 18151 C C . ILE D 1 254 ? 162.383 182.095 159.562 1.00 62.92 218 ILE D C 1
ATOM 18152 O O . ILE D 1 254 ? 161.571 181.162 159.582 1.00 61.80 218 ILE D O 1
ATOM 18168 N N . ASN D 1 255 ? 163.428 182.134 160.391 1.00 58.73 219 ASN D N 1
ATOM 18169 C CA . ASN D 1 255 ? 163.579 181.116 161.426 1.00 59.60 219 ASN D CA 1
ATOM 18170 C C . ASN D 1 255 ? 162.428 181.177 162.421 1.00 55.32 219 ASN D C 1
ATOM 18171 O O . ASN D 1 255 ? 161.975 180.143 162.925 1.00 55.41 219 ASN D O 1
ATOM 18182 N N . LEU D 1 256 ? 161.942 182.384 162.715 1.00 51.15 220 LEU D N 1
ATOM 18183 C CA . LEU D 1 256 ? 160.860 182.533 163.681 1.00 54.08 220 LEU D CA 1
ATOM 18184 C C . LEU D 1 256 ? 159.542 181.996 163.139 1.00 49.85 220 LEU D C 1
ATOM 18185 O O . LEU D 1 256 ? 158.708 181.510 163.911 1.00 47.48 220 LEU D O 1
ATOM 18201 N N . MET D 1 257 ? 159.333 182.074 161.823 1.00 48.83 221 MET D N 1
ATOM 18202 C CA . MET D 1 257 ? 158.091 181.571 161.245 1.00 47.92 221 MET D CA 1
ATOM 18203 C C . MET D 1 257 ? 157.938 180.074 161.485 1.00 48.47 221 MET D C 1
ATOM 18204 O O . MET D 1 257 ? 156.845 179.599 161.813 1.00 51.20 221 MET D O 1
ATOM 18218 N N . TYR D 1 258 ? 159.022 179.313 161.320 1.00 43.53 222 TYR D N 1
ATOM 18219 C CA . TYR D 1 258 ? 158.961 177.878 161.577 1.00 39.71 222 TYR D CA 1
ATOM 18220 C C . TYR D 1 258 ? 158.643 177.590 163.038 1.00 34.88 222 TYR D C 1
ATOM 18221 O O . TYR D 1 258 ? 157.879 176.667 163.342 1.00 38.91 222 TYR D O 1
ATOM 18239 N N . ASP D 1 259 ? 159.225 178.362 163.956 1.00 35.47 223 ASP D N 1
ATOM 18240 C CA . ASP D 1 259 ? 158.976 178.142 165.375 1.00 36.95 223 ASP D CA 1
ATOM 18241 C C . ASP D 1 259 ? 157.506 178.355 165.713 1.00 39.92 223 ASP D C 1
ATOM 18242 O O . ASP D 1 259 ? 156.916 177.592 166.486 1.00 45.73 223 ASP D O 1
ATOM 18251 N N . LEU D 1 260 ? 156.898 179.395 165.141 1.00 36.22 224 LEU D N 1
ATOM 18252 C CA . LEU D 1 260 ? 155.496 179.682 165.422 1.00 35.96 224 LEU D CA 1
ATOM 18253 C C . LEU D 1 260 ? 154.589 178.572 164.903 1.00 33.89 224 LEU D C 1
ATOM 18254 O O . LEU D 1 260 ? 153.688 178.108 165.610 1.00 36.92 224 LEU D O 1
ATOM 18270 N N . VAL D 1 261 ? 154.813 178.135 163.664 1.00 32.01 225 VAL D N 1
ATOM 18271 C CA . VAL D 1 261 ? 153.935 177.141 163.054 1.00 34.58 225 VAL D CA 1
ATOM 18272 C C . VAL D 1 261 ? 154.051 175.805 163.779 1.00 27.59 225 VAL D C 1
ATOM 18273 O O . VAL D 1 261 ? 153.044 175.151 164.072 1.00 37.89 225 VAL D O 1
ATOM 18286 N N . THR D 1 262 ? 155.280 175.377 164.079 1.00 24.08 226 THR D N 1
ATOM 18287 C CA . THR D 1 262 ? 155.459 174.114 164.788 1.00 28.60 226 THR D CA 1
ATOM 18288 C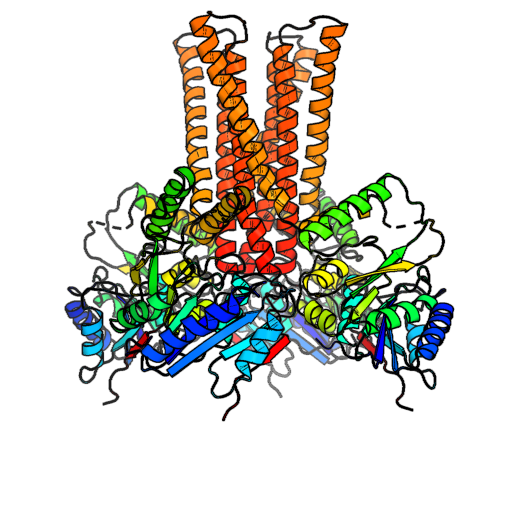 C . THR D 1 262 ? 154.872 174.170 166.191 1.00 31.67 226 THR D C 1
ATOM 18289 O O . THR D 1 262 ? 154.409 173.148 166.710 1.00 25.66 226 THR D O 1
ATOM 18300 N N . CYS D 1 263 ? 154.886 175.346 166.819 1.00 30.55 227 CYS D N 1
ATOM 18301 C CA . CYS D 1 263 ? 154.340 175.480 168.165 1.00 23.24 227 CYS D CA 1
ATOM 18302 C C . CYS D 1 263 ? 152.816 175.453 168.153 1.00 29.35 227 CYS D C 1
ATOM 18303 O O . CYS D 1 263 ? 152.188 175.116 169.163 1.00 33.20 227 CYS D O 1
ATOM 18311 N N . LEU D 1 264 ? 152.203 175.797 167.019 1.00 33.15 228 LEU D N 1
ATOM 18312 C CA . LEU D 1 264 ? 150.760 175.995 166.980 1.00 24.65 228 LEU D CA 1
ATOM 18313 C C . LEU D 1 264 ? 150.009 174.803 166.396 1.00 28.71 228 LEU D C 1
ATOM 18314 O O . LEU D 1 264 ? 149.006 174.368 166.972 1.00 38.54 228 LEU D O 1
ATOM 18330 N N . THR D 1 265 ? 150.460 174.262 165.265 1.00 33.74 229 THR D N 1
ATOM 18331 C CA . THR D 1 265 ? 149.661 173.278 164.548 1.00 34.46 229 THR D CA 1
ATOM 18332 C C . THR D 1 265 ? 150.557 172.251 163.874 1.00 27.98 229 THR D C 1
ATOM 18333 O O . THR D 1 265 ? 151.736 172.499 163.607 1.00 28.26 229 THR D O 1
ATOM 18344 N N . THR D 1 266 ? 149.971 171.082 163.610 1.00 20.66 230 THR D N 1
ATOM 18345 C CA . THR D 1 266 ? 150.586 170.037 162.804 1.00 23.10 230 THR D CA 1
ATOM 18346 C C . THR D 1 266 ? 149.913 169.876 161.447 1.00 20.29 230 THR D C 1
ATOM 18347 O O . THR D 1 266 ? 150.197 168.905 160.740 1.00 25.22 230 THR D O 1
ATOM 18358 N N . THR D 1 267 ? 149.032 170.801 161.072 1.00 22.41 231 THR D N 1
ATOM 18359 C CA . THR D 1 267 ? 148.261 170.734 159.835 1.00 20.23 231 THR D CA 1
ATOM 18360 C C . THR D 1 267 ? 149.149 170.593 158.602 1.00 24.61 231 THR D C 1
ATOM 18361 O O . THR D 1 267 ? 148.793 169.850 157.679 1.00 28.82 231 THR D O 1
ATOM 18372 N N . PRO D 1 268 ? 150.292 171.284 158.527 1.00 30.50 232 PRO D N 1
ATOM 18373 C CA . PRO D 1 268 ? 151.116 171.177 157.312 1.00 25.36 232 PRO D CA 1
ATOM 18374 C C . PRO D 1 268 ? 151.475 169.750 156.940 1.00 24.96 232 PRO D C 1
ATOM 18375 O O . PRO D 1 268 ? 151.633 169.451 155.749 1.00 25.60 232 PRO D O 1
ATOM 18386 N N . LEU D 1 269 ? 151.614 168.857 157.920 1.00 24.81 233 LEU D N 1
ATOM 18387 C CA . LEU D 1 269 ? 151.870 167.456 157.613 1.00 19.30 233 LEU D CA 1
ATOM 18388 C C . LEU D 1 269 ? 150.641 166.773 157.026 1.00 24.24 233 LEU D C 1
ATOM 18389 O O . LEU D 1 269 ? 150.772 165.767 156.321 1.00 26.01 233 LEU D O 1
ATOM 18405 N N . ARG D 1 270 ? 149.447 167.301 157.307 1.00 25.72 234 ARG D N 1
ATOM 18406 C CA . ARG D 1 270 ? 148.225 166.719 156.761 1.00 19.08 234 ARG D CA 1
ATOM 18407 C C . ARG D 1 270 ? 148.040 167.082 155.293 1.00 23.00 234 ARG D C 1
ATOM 18408 O O . ARG D 1 270 ? 147.421 166.322 154.540 1.00 27.86 234 ARG D O 1
ATOM 18429 N N . LEU D 1 271 ? 148.563 168.234 154.871 1.00 21.92 235 LEU D N 1
ATOM 18430 C CA . LEU D 1 271 ? 148.369 168.685 153.499 1.00 24.32 235 LEU D CA 1
ATOM 18431 C C . LEU D 1 271 ? 149.152 167.850 152.497 1.00 25.91 235 LEU D C 1
ATOM 18432 O O . LEU D 1 271 ? 148.820 167.860 151.306 1.00 30.14 235 LEU D O 1
ATOM 18448 N N . LEU D 1 272 ? 150.186 167.135 152.944 1.00 24.38 236 LEU D N 1
ATOM 18449 C CA . LEU D 1 272 ? 150.950 166.294 152.029 1.00 14.07 236 LEU D CA 1
ATOM 18450 C C . LEU D 1 272 ? 150.080 165.186 151.447 1.00 14.10 236 LEU D C 1
ATOM 18451 O O . LEU D 1 272 ? 150.144 164.899 150.247 1.00 23.33 236 LEU D O 1
ATOM 18467 N N . SER D 1 273 ? 149.261 164.549 152.286 1.00 20.54 237 SER D N 1
ATOM 18468 C CA . SER D 1 273 ? 148.378 163.495 151.801 1.00 17.46 237 SER D CA 1
ATOM 18469 C C . SER D 1 273 ? 147.310 164.047 150.865 1.00 16.85 237 SER D C 1
ATOM 18470 O O . SER D 1 273 ? 146.988 163.421 149.849 1.00 19.33 237 SER D O 1
ATOM 18478 N N . LEU D 1 274 ? 146.742 165.208 151.193 1.00 18.14 238 LEU D N 1
ATOM 18479 C CA . LEU D 1 274 ? 145.733 165.811 150.328 1.00 18.34 238 LEU D CA 1
ATOM 18480 C C . LEU D 1 274 ? 146.317 166.163 148.966 1.00 18.15 238 LEU D C 1
ATOM 18481 O O . LEU D 1 274 ? 145.688 165.925 147.929 1.00 24.55 238 LEU D O 1
ATOM 18497 N N . LEU D 1 275 ? 147.521 166.736 148.950 1.00 11.77 239 LEU D N 1
ATOM 18498 C CA . LEU D 1 275 ? 148.161 167.087 147.687 1.00 9.73 239 LEU D CA 1
ATOM 18499 C C . LEU D 1 275 ? 148.414 165.848 146.838 1.00 20.83 239 LEU D C 1
ATOM 18500 O O . LEU D 1 275 ? 148.168 165.849 145.627 1.00 27.72 239 LEU D O 1
ATOM 18516 N N . GLY D 1 276 ? 148.910 164.777 147.459 1.00 11.68 240 GLY D N 1
ATOM 18517 C CA . GLY D 1 276 ? 149.211 163.574 146.705 1.00 4.07 240 GLY D CA 1
ATOM 18518 C C . GLY D 1 276 ? 147.982 162.953 146.072 1.00 16.87 240 GLY D C 1
ATOM 18519 O O . GLY D 1 276 ? 148.023 162.503 144.924 1.00 31.50 240 GLY D O 1
ATOM 18523 N N . SER D 1 277 ? 146.871 162.918 146.809 1.00 18.47 241 SER D N 1
ATOM 18524 C CA . SER D 1 277 ? 145.653 162.320 146.276 1.00 17.69 241 SER D CA 1
ATOM 18525 C C . SER D 1 277 ? 145.170 163.048 145.028 1.00 14.27 241 SER D C 1
ATOM 18526 O O . SER D 1 277 ? 144.629 162.414 144.115 1.00 16.67 241 SER D O 1
ATOM 18534 N N . VAL D 1 278 ? 145.351 164.368 144.968 1.00 11.76 242 VAL D N 1
ATOM 18535 C CA . VAL D 1 278 ? 144.975 165.113 143.771 1.00 18.85 242 VAL D CA 1
ATOM 18536 C C . VAL D 1 278 ? 145.858 164.712 142.595 1.00 22.76 242 VAL D C 1
ATOM 18537 O O . VAL D 1 278 ? 145.368 164.486 141.483 1.00 25.18 242 VAL D O 1
ATOM 18550 N N . ILE D 1 279 ? 147.170 164.620 142.819 1.00 16.76 243 ILE D N 1
ATOM 18551 C CA . ILE D 1 279 ? 148.086 164.256 141.742 1.00 9.71 243 ILE D CA 1
ATOM 18552 C C . ILE D 1 279 ? 147.832 162.826 141.287 1.00 15.22 243 ILE D C 1
ATOM 18553 O O . ILE D 1 279 ? 147.811 162.533 140.086 1.00 24.79 243 ILE D O 1
ATOM 18569 N N . ALA D 1 280 ? 147.644 161.910 142.238 1.00 11.59 244 ALA D N 1
ATOM 18570 C CA . ALA D 1 280 ? 147.435 160.510 141.888 1.00 9.52 244 ALA D CA 1
ATOM 18571 C C . ALA D 1 280 ? 146.158 160.327 141.079 1.00 15.74 244 ALA D C 1
ATOM 18572 O O . ALA D 1 280 ? 146.132 159.576 140.097 1.00 27.28 244 ALA D O 1
ATOM 18579 N N . ILE D 1 281 ? 145.082 161.006 141.479 1.00 21.03 245 ILE D N 1
ATOM 18580 C CA . ILE D 1 281 ? 143.816 160.872 140.766 1.00 21.16 245 ILE D CA 1
ATOM 18581 C C . ILE D 1 281 ? 143.919 161.475 139.372 1.00 18.27 245 ILE D C 1
ATOM 18582 O O . ILE D 1 281 ? 143.350 160.947 138.409 1.00 29.83 245 ILE D O 1
ATOM 18598 N N . GLY D 1 282 ? 144.636 162.590 139.238 1.00 16.81 246 GLY D N 1
ATOM 18599 C CA . GLY D 1 282 ? 144.784 163.208 137.931 1.00 17.54 246 GLY D CA 1
ATOM 18600 C C . GLY D 1 282 ? 145.530 162.324 136.952 1.00 25.71 246 GLY D C 1
ATOM 18601 O O . GLY D 1 282 ? 145.110 162.154 135.805 1.00 33.86 246 GLY D O 1
ATOM 18605 N N . GLY D 1 283 ? 146.649 161.747 137.393 1.00 18.13 247 GLY D N 1
ATOM 18606 C CA . GLY D 1 283 ? 147.410 160.874 136.516 1.00 17.67 247 GLY D CA 1
ATOM 18607 C C . GLY D 1 283 ? 146.636 159.634 136.113 1.00 21.87 247 GLY D C 1
ATOM 18608 O O . GLY D 1 283 ? 146.684 159.208 134.957 1.00 30.01 247 GLY D O 1
ATOM 18612 N N . PHE D 1 284 ? 145.915 159.037 137.063 1.00 24.38 248 PHE D N 1
ATOM 18613 C CA . PHE D 1 284 ? 145.125 157.851 136.755 1.00 21.99 248 PHE D CA 1
ATOM 18614 C C . PHE D 1 284 ? 144.041 158.164 135.732 1.00 30.89 248 PHE D C 1
ATOM 18615 O O . PHE D 1 284 ? 143.806 157.382 134.803 1.00 32.80 248 PHE D O 1
ATOM 18632 N N . SER D 1 285 ? 143.367 159.305 135.887 1.00 27.38 249 SER D N 1
ATOM 18633 C CA . SER D 1 285 ? 142.320 159.680 134.942 1.00 24.85 249 SER D CA 1
ATOM 18634 C C . SER D 1 285 ? 142.884 159.891 133.544 1.00 30.28 249 SER D C 1
ATOM 18635 O O . SER D 1 285 ? 142.297 159.439 132.554 1.00 39.09 249 SER D O 1
ATOM 18643 N N . LEU D 1 286 ? 144.022 160.581 133.439 1.00 29.71 250 LEU D N 1
ATOM 18644 C CA . LEU D 1 286 ? 144.612 160.835 132.129 1.00 32.03 250 LEU D CA 1
ATOM 18645 C C . LEU D 1 286 ? 145.041 159.539 131.455 1.00 28.72 250 LEU D C 1
ATOM 18646 O O . LEU D 1 286 ? 144.876 159.380 130.240 1.00 33.44 250 LEU D O 1
ATOM 18662 N N . SER D 1 287 ? 145.597 158.600 132.223 1.00 31.97 251 SER D N 1
ATOM 18663 C CA . SER D 1 287 ? 146.025 157.332 131.643 1.00 32.29 251 SER D CA 1
ATOM 18664 C C . SER D 1 287 ? 144.846 156.589 131.028 1.00 33.94 251 SER D C 1
ATOM 18665 O O . SER D 1 287 ? 144.940 156.060 129.915 1.00 43.36 251 SER D O 1
ATOM 18673 N N . VAL D 1 288 ? 143.722 156.540 131.744 1.00 37.84 252 VAL D N 1
ATOM 18674 C CA . VAL D 1 288 ? 142.532 155.875 131.220 1.00 42.73 252 VAL D CA 1
ATOM 18675 C C . VAL D 1 288 ? 142.035 156.590 129.971 1.00 40.17 252 VAL D C 1
ATOM 18676 O O . VAL D 1 288 ? 141.670 155.957 128.973 1.00 46.14 252 VAL D O 1
ATOM 18689 N N . LEU D 1 289 ? 142.014 157.923 130.006 1.00 39.60 253 LEU D N 1
ATOM 18690 C CA . LEU D 1 289 ? 141.522 158.686 128.864 1.00 40.08 253 LEU D CA 1
ATOM 18691 C C . LEU D 1 289 ? 142.339 158.385 127.614 1.00 45.01 253 LEU D C 1
ATOM 18692 O O . LEU D 1 289 ? 141.782 158.186 126.529 1.00 50.76 253 LEU D O 1
ATOM 18708 N N . LEU D 1 290 ? 143.666 158.343 127.747 1.00 41.26 254 LEU D N 1
ATOM 18709 C CA . LEU D 1 290 ? 144.512 158.032 126.600 1.00 39.38 254 LEU D CA 1
ATOM 18710 C C . LEU D 1 290 ? 144.245 156.622 126.087 1.00 42.65 254 LEU D C 1
ATOM 18711 O O . LEU D 1 290 ? 144.168 156.396 124.874 1.00 50.95 254 LEU D O 1
ATOM 18727 N N . ILE D 1 291 ? 144.104 155.658 126.998 1.00 46.00 255 ILE D N 1
ATOM 18728 C CA . ILE D 1 291 ? 143.861 154.277 126.590 1.00 50.29 255 ILE D CA 1
ATOM 18729 C C . ILE D 1 291 ? 142.533 154.169 125.852 1.00 53.43 255 ILE D C 1
ATOM 18730 O O . ILE D 1 291 ? 142.454 153.599 124.757 1.00 54.58 255 ILE D O 1
ATOM 18746 N N . VAL D 1 292 ? 141.468 154.716 126.441 1.00 51.23 256 VAL D N 1
ATOM 18747 C CA . VAL D 1 292 ? 140.151 154.640 125.815 1.00 52.04 256 VAL D CA 1
ATOM 18748 C C . VAL D 1 292 ? 140.118 155.473 124.540 1.00 51.89 256 VAL D C 1
ATOM 18749 O O . VAL D 1 292 ? 139.531 155.067 123.530 1.00 55.77 256 VAL D O 1
ATOM 18762 N N . LEU D 1 293 ? 140.746 156.649 124.567 1.00 54.19 257 LEU D N 1
ATOM 18763 C CA . LEU D 1 293 ? 140.665 157.563 123.432 1.00 59.12 257 LEU D CA 1
ATOM 18764 C C . LEU D 1 293 ? 141.252 156.946 122.169 1.00 60.61 257 LEU D C 1
ATOM 18765 O O . LEU D 1 293 ? 140.675 157.078 121.083 1.00 58.86 257 LEU D O 1
ATOM 18781 N N . ARG D 1 294 ? 142.397 156.273 122.284 1.00 62.73 258 ARG D N 1
ATOM 18782 C CA . ARG D 1 294 ? 143.065 155.754 121.096 1.00 63.85 258 ARG D CA 1
ATOM 18783 C C . ARG D 1 294 ? 142.319 154.570 120.494 1.00 65.64 258 ARG D C 1
ATOM 18784 O O . ARG D 1 294 ? 142.259 154.440 119.267 1.00 69.79 258 ARG D O 1
ATOM 18805 N N . LEU D 1 295 ? 141.755 153.698 121.328 1.00 67.06 259 LEU D N 1
ATOM 18806 C CA . LEU D 1 295 ? 140.984 152.573 120.811 1.00 67.84 259 LEU D CA 1
ATOM 18807 C C . LEU D 1 295 ? 139.741 153.040 120.067 1.00 66.18 259 LEU D C 1
ATOM 18808 O O . LEU D 1 295 ? 139.422 152.511 118.997 1.00 63.68 259 LEU D O 1
ATOM 18824 N N . ALA D 1 296 ? 139.033 154.029 120.612 1.00 69.80 260 ALA D N 1
ATOM 18825 C CA . ALA D 1 296 ? 137.810 154.521 119.989 1.00 72.31 260 ALA D CA 1
ATOM 18826 C C . ALA D 1 296 ? 138.082 155.544 118.893 1.00 71.10 260 ALA D C 1
ATOM 18827 O O . ALA D 1 296 ? 137.160 155.909 118.156 1.00 71.04 260 ALA D O 1
ATOM 18834 N N . LEU D 1 297 ? 139.322 156.019 118.768 1.00 69.09 261 LEU D N 1
ATOM 18835 C CA . LEU D 1 297 ? 139.655 157.036 117.781 1.00 72.14 261 LEU D CA 1
ATOM 18836 C C . LEU D 1 297 ? 140.973 156.764 117.069 1.00 73.22 261 LEU D C 1
ATOM 18837 O O . LEU D 1 297 ? 141.452 157.628 116.327 1.00 70.81 261 LEU D O 1
ATOM 18853 N N . GLY D 1 298 ? 141.568 155.590 117.270 1.00 74.56 262 GLY D N 1
ATOM 18854 C CA . GLY D 1 298 ? 142.814 155.249 116.627 1.00 71.99 262 GLY D CA 1
ATOM 18855 C C . GLY D 1 298 ? 143.975 156.088 117.127 1.00 75.66 262 GLY D C 1
ATOM 18856 O O . GLY D 1 298 ? 143.797 157.054 117.875 1.00 74.68 262 GLY D O 1
ATOM 18860 N N . PRO D 1 299 ? 145.192 155.729 116.720 1.00 78.17 263 PRO D N 1
ATOM 18861 C CA . PRO D 1 299 ? 146.364 156.518 117.123 1.00 77.12 263 PRO D CA 1
ATOM 18862 C C . PRO D 1 299 ? 146.273 157.947 116.610 1.00 74.53 263 PRO D C 1
ATOM 18863 O O . PRO D 1 299 ? 145.735 158.206 115.531 1.00 71.90 263 PRO D O 1
ATOM 18874 N N . GLN D 1 300 ? 146.808 158.879 117.398 1.00 73.02 264 GLN D N 1
ATOM 18875 C CA . GLN D 1 300 ? 146.721 160.300 117.090 1.00 73.21 264 GLN D CA 1
ATOM 18876 C C . GLN D 1 300 ? 148.070 161.000 117.044 1.00 72.39 264 GLN D C 1
ATOM 18877 O O . GLN D 1 300 ? 148.237 161.939 116.258 1.00 70.90 264 GLN D O 1
ATOM 18891 N N . TRP D 1 301 ? 149.037 160.578 117.857 1.00 66.24 265 TRP D N 1
ATOM 18892 C CA . TRP D 1 301 ? 150.311 161.272 117.965 1.00 63.53 265 TRP D CA 1
ATOM 18893 C C . TRP D 1 301 ? 151.456 160.271 117.930 1.00 63.90 265 TRP D C 1
ATOM 18894 O O . TRP D 1 301 ? 151.303 159.107 118.312 1.00 64.62 265 TRP D O 1
ATOM 18915 N N . ALA D 1 302 ? 152.614 160.743 117.460 1.00 59.04 266 ALA D N 1
ATOM 18916 C CA . ALA D 1 302 ? 153.803 159.898 117.423 1.00 58.44 266 ALA D CA 1
ATOM 18917 C C . ALA D 1 302 ? 154.283 159.544 118.824 1.00 58.22 266 ALA D C 1
ATOM 18918 O O . ALA D 1 302 ? 154.687 158.402 119.072 1.00 55.63 266 ALA D O 1
ATOM 18925 N N . ALA D 1 303 ? 154.243 160.501 119.749 1.00 53.37 267 ALA D N 1
ATOM 18926 C CA . ALA D 1 303 ? 154.695 160.288 121.118 1.00 47.47 267 ALA D CA 1
ATOM 18927 C C . ALA D 1 303 ? 153.591 159.771 122.028 1.00 48.53 267 ALA D C 1
ATOM 18928 O O . ALA D 1 303 ? 153.657 159.990 123.241 1.00 51.59 267 ALA D O 1
ATOM 18935 N N . GLU D 1 304 ? 152.585 159.094 121.474 1.00 51.75 268 GLU D N 1
ATOM 18936 C CA . GLU D 1 304 ? 151.457 158.645 122.282 1.00 51.38 268 GLU D CA 1
ATOM 18937 C C . GLU D 1 304 ? 151.905 157.677 123.369 1.00 51.58 268 GLU D C 1
ATOM 18938 O O . GLU D 1 304 ? 151.409 157.730 124.500 1.00 47.08 268 GLU D O 1
ATOM 18950 N N . GLY D 1 305 ? 152.844 156.785 123.048 1.00 40.00 269 GLY D N 1
ATOM 18951 C CA . GLY D 1 305 ? 153.338 155.853 124.047 1.00 32.01 269 GLY D CA 1
ATOM 18952 C C . GLY D 1 305 ? 154.101 156.532 125.167 1.00 32.12 269 GLY D C 1
ATOM 18953 O O . GLY D 1 305 ? 154.024 156.109 126.324 1.00 34.13 269 GLY D O 1
ATOM 18957 N N . VAL D 1 306 ? 154.851 157.587 124.844 1.00 34.39 270 VAL D N 1
ATOM 18958 C CA . VAL D 1 306 ? 155.618 158.294 125.864 1.00 33.26 270 VAL D CA 1
ATOM 18959 C C . VAL D 1 306 ? 154.688 159.001 126.841 1.00 31.00 270 VAL D C 1
ATOM 18960 O O . VAL D 1 306 ? 154.952 159.047 128.048 1.00 32.29 270 VAL D O 1
ATOM 18973 N N . PHE D 1 307 ? 153.587 159.565 126.340 1.00 32.49 271 PHE D N 1
ATOM 18974 C CA . PHE D 1 307 ? 152.662 160.283 127.210 1.00 31.56 271 PHE D CA 1
ATOM 18975 C C . PHE D 1 307 ? 152.033 159.353 128.239 1.00 29.89 271 PHE D C 1
ATOM 18976 O O . PHE D 1 307 ? 151.859 159.732 129.403 1.00 31.36 271 PHE D O 1
ATOM 18993 N N . MET D 1 308 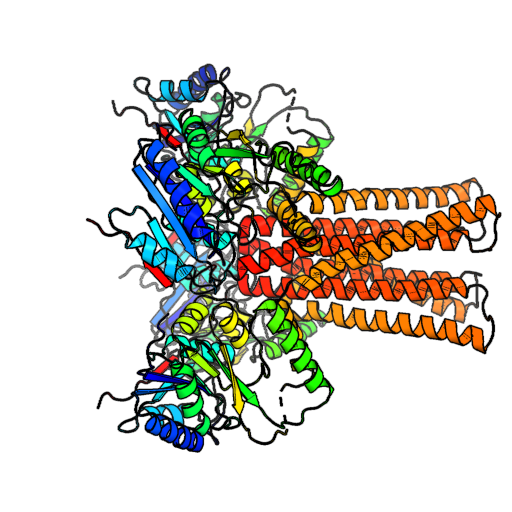? 151.680 158.131 127.832 1.00 31.87 272 MET D N 1
ATOM 18994 C CA . MET D 1 308 ? 151.107 157.179 128.777 1.00 33.04 272 MET D CA 1
ATOM 18995 C C . MET D 1 308 ? 152.096 156.842 129.886 1.00 27.68 272 MET D C 1
ATOM 18996 O O . MET D 1 308 ? 151.709 156.709 131.052 1.00 33.81 272 MET D O 1
ATOM 19010 N N . LEU D 1 309 ? 153.376 156.699 129.543 1.00 23.37 273 LEU D N 1
ATOM 19011 C CA . LEU D 1 309 ? 154.384 156.402 130.555 1.00 14.29 273 LEU D CA 1
ATOM 19012 C C . LEU D 1 309 ? 154.501 157.531 131.571 1.00 12.54 273 LEU D C 1
ATOM 19013 O O . LEU D 1 309 ? 154.661 157.278 132.771 1.00 17.20 273 LEU D O 1
ATOM 19029 N N . PHE D 1 310 ? 154.435 158.783 131.113 1.00 21.74 274 PHE D N 1
ATOM 19030 C CA . PHE D 1 310 ? 154.465 159.910 132.040 1.00 19.51 274 PHE D CA 1
ATOM 19031 C C . PHE D 1 310 ? 153.261 159.891 132.973 1.00 20.22 274 PHE D C 1
ATOM 19032 O O . PHE D 1 310 ? 153.390 160.172 134.170 1.00 26.40 274 PHE D O 1
ATOM 19049 N N . ALA D 1 311 ? 152.080 159.569 132.442 1.00 18.03 275 ALA D N 1
ATOM 19050 C CA . ALA D 1 311 ? 150.877 159.556 133.268 1.00 9.64 275 ALA D CA 1
ATOM 19051 C C . ALA D 1 311 ? 150.990 158.538 134.394 1.00 15.43 275 ALA D C 1
ATOM 19052 O O . ALA D 1 311 ? 150.579 158.807 135.529 1.00 23.94 275 ALA D O 1
ATOM 19059 N N . VAL D 1 312 ? 151.538 157.359 134.100 1.00 16.92 276 VAL D N 1
ATOM 19060 C CA . VAL D 1 312 ? 151.767 156.364 135.143 1.00 20.55 276 VAL D CA 1
ATOM 19061 C C . VAL D 1 312 ? 152.752 156.900 136.174 1.00 14.93 276 VAL D C 1
ATOM 19062 O O . VAL D 1 312 ? 152.607 156.664 137.379 1.00 21.45 276 VAL D O 1
ATOM 19075 N N . LEU D 1 313 ? 153.770 157.629 135.715 1.00 10.94 277 LEU D N 1
ATOM 19076 C CA . LEU D 1 313 ? 154.774 158.162 136.628 1.00 15.36 277 LEU D CA 1
ATOM 19077 C C . LEU D 1 313 ? 154.157 159.154 137.607 1.00 17.15 277 LEU D C 1
ATOM 19078 O O . LEU D 1 313 ? 154.418 159.095 138.814 1.00 22.36 277 LEU D O 1
ATOM 19094 N N . PHE D 1 314 ? 153.328 160.072 137.105 1.00 16.90 278 PHE D N 1
ATOM 19095 C CA . PHE D 1 314 ? 152.714 161.065 137.980 1.00 11.08 278 PHE D CA 1
ATOM 19096 C C . PHE D 1 314 ? 151.865 160.413 139.063 1.00 18.09 278 PHE D C 1
ATOM 19097 O O . PHE D 1 314 ? 151.756 160.949 140.171 1.00 25.14 278 PHE D O 1
ATOM 19114 N N . THR D 1 315 ? 151.253 159.267 138.765 1.00 18.20 279 THR D N 1
ATOM 19115 C CA . THR D 1 315 ? 150.501 158.550 139.788 1.00 8.32 279 THR D CA 1
ATOM 19116 C C . THR D 1 315 ? 151.417 158.075 140.909 1.00 14.30 279 THR D C 1
ATOM 19117 O O . THR D 1 315 ? 151.062 158.167 142.090 1.00 19.36 279 THR D O 1
ATOM 19128 N N . PHE D 1 316 ? 152.600 157.564 140.560 1.00 16.11 280 PHE D N 1
ATOM 19129 C CA . PHE D 1 316 ? 153.564 157.161 141.579 1.00 8.58 280 PHE D CA 1
ATOM 19130 C C . PHE D 1 316 ? 154.062 158.359 142.378 1.00 9.37 280 PHE D C 1
ATOM 19131 O O . PHE D 1 316 ? 154.253 158.262 143.596 1.00 14.89 280 PHE D O 1
ATOM 19148 N N . ILE D 1 317 ? 154.289 159.493 141.712 1.00 15.81 281 ILE D N 1
ATOM 19149 C CA . ILE D 1 317 ? 154.785 160.675 142.411 1.00 17.20 281 ILE D CA 1
ATOM 19150 C C . ILE D 1 317 ? 153.804 161.101 143.495 1.00 17.14 281 ILE D C 1
ATOM 19151 O O . ILE D 1 317 ? 154.204 161.439 144.616 1.00 18.46 281 ILE D O 1
ATOM 19167 N N . GLY D 1 318 ? 152.508 161.092 143.183 1.00 8.50 282 GLY D N 1
ATOM 19168 C CA . GLY D 1 318 ? 151.519 161.462 144.179 1.00 4.99 282 GLY D CA 1
ATOM 19169 C C . GLY D 1 318 ? 151.488 160.508 145.356 1.00 10.22 282 GLY D C 1
ATOM 19170 O O . GLY D 1 318 ? 151.353 160.930 146.507 1.00 22.86 282 GLY D O 1
ATOM 19174 N N . ALA D 1 319 ? 151.609 159.208 145.085 1.00 16.46 283 ALA D N 1
ATOM 19175 C CA . ALA D 1 319 ? 151.602 158.225 146.161 1.00 7.46 283 ALA D CA 1
ATOM 19176 C C . ALA D 1 319 ? 152.773 158.421 147.114 1.00 13.63 283 ALA D C 1
ATOM 19177 O O . ALA D 1 319 ? 152.698 158.015 148.278 1.00 9.61 283 ALA D O 1
ATOM 19184 N N . GLN D 1 320 ? 153.862 159.032 146.643 1.00 13.03 284 GLN D N 1
ATOM 19185 C CA . GLN D 1 320 ? 154.984 159.324 147.528 1.00 1.74 284 GLN D CA 1
ATOM 19186 C C . GLN D 1 320 ? 154.628 160.418 148.527 1.00 14.43 284 GLN D C 1
ATOM 19187 O O . GLN D 1 320 ? 155.063 160.375 149.683 1.00 20.27 284 GLN D O 1
ATOM 19201 N N . PHE D 1 321 ? 153.844 161.409 148.100 1.00 15.57 285 PHE D N 1
ATOM 19202 C CA . PHE D 1 321 ? 153.390 162.437 149.029 1.00 7.09 285 PHE D CA 1
ATOM 19203 C C . PHE D 1 321 ? 152.518 161.836 150.123 1.00 14.48 285 PHE D C 1
ATOM 19204 O O . PHE D 1 321 ? 152.607 162.235 151.289 1.00 23.90 285 PHE D O 1
ATOM 19221 N N . ILE D 1 322 ? 151.665 160.875 149.763 1.00 9.40 286 ILE D N 1
ATOM 19222 C CA . ILE D 1 322 ? 150.840 160.200 150.760 1.00 9.85 286 ILE D CA 1
ATOM 19223 C C . ILE D 1 322 ? 151.719 159.489 151.779 1.00 16.99 286 ILE D C 1
ATOM 19224 O O . ILE D 1 322 ? 151.465 159.546 152.988 1.00 26.52 286 ILE D O 1
ATOM 19240 N N . GLY D 1 323 ? 152.764 158.805 151.309 1.00 10.41 287 GLY D N 1
ATOM 19241 C CA . GLY D 1 323 ? 153.645 158.101 152.226 1.00 7.46 287 GLY D CA 1
ATOM 19242 C C . GLY D 1 323 ? 154.320 159.023 153.221 1.00 14.12 287 GLY D C 1
ATOM 19243 O O . GLY D 1 323 ? 154.402 158.713 154.412 1.00 17.60 287 GLY D O 1
ATOM 19247 N N . MET D 1 324 ? 154.819 160.168 152.750 1.00 12.46 288 MET D N 1
ATOM 19248 C CA . MET D 1 324 ? 155.437 161.128 153.659 1.00 9.63 288 MET D CA 1
ATOM 19249 C C . MET D 1 324 ? 154.424 161.669 154.660 1.00 9.96 288 MET D C 1
ATOM 19250 O O . MET D 1 324 ? 154.737 161.826 155.846 1.00 21.93 288 MET D O 1
ATOM 19264 N N . GLY D 1 325 ? 153.206 161.963 154.204 1.00 6.33 289 GLY D N 1
ATOM 19265 C CA . GLY D 1 325 ? 152.170 162.390 155.129 1.00 11.38 289 GLY D CA 1
ATOM 19266 C C . GLY D 1 325 ? 151.812 161.310 156.130 1.00 13.26 289 GLY D C 1
ATOM 19267 O O . GLY D 1 325 ? 151.499 161.600 157.287 1.00 24.73 289 GLY D O 1
ATOM 19271 N N . LEU D 1 326 ? 151.854 160.049 155.698 1.00 17.31 290 LEU D N 1
ATOM 19272 C CA . LEU D 1 326 ? 151.604 158.940 156.611 1.00 13.15 290 LEU D CA 1
ATOM 19273 C C . LEU D 1 326 ? 152.630 158.918 157.735 1.00 7.86 290 LEU D C 1
ATOM 19274 O O . LEU D 1 326 ? 152.286 158.671 158.897 1.00 12.28 290 LEU D O 1
ATOM 19290 N N . LEU D 1 327 ? 153.900 159.167 157.408 1.00 6.96 291 LEU D N 1
ATOM 19291 C CA . LEU D 1 327 ? 154.918 159.308 158.442 1.00 4.78 291 LEU D CA 1
ATOM 19292 C C . LEU D 1 327 ? 154.638 160.515 159.328 1.00 12.87 291 LEU D C 1
ATOM 19293 O O . LEU D 1 327 ? 154.850 160.464 160.545 1.00 13.62 291 LEU D O 1
ATOM 19309 N N . GLY D 1 328 ? 154.165 161.612 158.734 1.00 21.70 292 GLY D N 1
ATOM 19310 C CA . GLY D 1 328 ? 153.920 162.819 159.502 1.00 5.33 292 GLY D CA 1
ATOM 19311 C C . GLY D 1 328 ? 152.888 162.639 160.595 1.00 4.76 292 GLY D C 1
ATOM 19312 O O . GLY D 1 328 ? 152.971 163.283 161.644 1.00 25.95 292 GLY D O 1
ATOM 19316 N N . GLU D 1 329 ? 151.899 161.774 160.368 1.00 10.13 293 GLU D N 1
ATOM 19317 C CA . GLU D 1 329 ? 150.878 161.544 161.383 1.00 10.51 293 GLU D CA 1
ATOM 19318 C C . GLU D 1 329 ? 151.496 161.012 162.669 1.00 5.25 293 GLU D C 1
ATOM 19319 O O . GLU D 1 329 ? 151.131 161.446 163.768 1.00 21.47 293 GLU D O 1
ATOM 19331 N N . TYR D 1 330 ? 152.432 160.071 162.553 1.00 13.07 294 TYR D N 1
ATOM 19332 C CA . TYR D 1 330 ? 153.120 159.552 163.729 1.00 4.29 294 TYR D CA 1
ATOM 19333 C C . TYR D 1 330 ? 154.124 160.557 164.282 1.00 12.25 294 TYR D C 1
ATOM 19334 O O . TYR D 1 330 ? 154.222 160.730 165.502 1.00 19.56 294 TYR D O 1
ATOM 19352 N N . ILE D 1 331 ? 154.868 161.233 163.404 1.00 11.86 295 ILE D N 1
ATOM 19353 C CA . ILE D 1 331 ? 155.893 162.172 163.854 1.00 9.15 295 ILE D CA 1
ATOM 19354 C C . ILE D 1 331 ? 155.268 163.303 164.661 1.00 12.18 295 ILE D C 1
ATOM 19355 O O . ILE D 1 331 ? 155.782 163.688 165.718 1.00 21.43 295 ILE D O 1
ATOM 19371 N N . GLY D 1 332 ? 154.154 163.855 164.179 1.00 8.72 296 GLY D N 1
ATOM 19372 C CA . GLY D 1 332 ? 153.517 164.950 164.888 1.00 7.82 296 GLY D CA 1
ATOM 19373 C C . GLY D 1 332 ? 152.996 164.555 166.254 1.00 9.36 296 GLY D C 1
ATOM 19374 O O . GLY D 1 332 ? 153.036 165.356 167.192 1.00 19.16 296 GLY D O 1
ATOM 19378 N N . ARG D 1 333 ? 152.500 163.325 166.387 1.00 12.60 297 ARG D N 1
ATOM 19379 C CA . ARG D 1 333 ? 151.967 162.876 167.668 1.00 11.54 297 ARG D CA 1
ATOM 19380 C C . ARG D 1 333 ? 153.083 162.580 168.662 1.00 8.19 297 ARG D C 1
ATOM 19381 O O . ARG D 1 333 ? 152.892 162.720 169.875 1.00 19.75 297 ARG D O 1
ATOM 19402 N N . ILE D 1 334 ? 154.252 162.165 168.173 1.00 11.89 298 ILE D N 1
ATOM 19403 C CA . ILE D 1 334 ? 155.401 161.980 169.054 1.00 12.29 298 ILE D CA 1
ATOM 19404 C C . ILE D 1 334 ? 155.790 163.306 169.694 1.00 16.15 298 ILE D C 1
ATOM 19405 O O . ILE D 1 334 ? 156.164 163.364 170.871 1.00 23.34 298 ILE D O 1
ATOM 19421 N N . TYR D 1 335 ? 155.704 164.392 168.925 1.00 12.88 299 TYR D N 1
ATOM 19422 C CA . TYR D 1 335 ? 156.145 165.691 169.420 1.00 9.51 299 TYR D CA 1
ATOM 19423 C C . TYR D 1 335 ? 155.271 166.182 170.567 1.00 15.67 299 TYR D C 1
ATOM 19424 O O . TYR D 1 335 ? 155.785 166.747 171.539 1.00 22.38 299 TYR D O 1
ATOM 19442 N N . ASN D 1 336 ? 153.955 165.981 170.476 1.00 18.98 300 ASN D N 1
ATOM 19443 C CA . ASN D 1 336 ? 153.061 166.435 171.538 1.00 15.19 300 ASN D CA 1
ATOM 19444 C C . ASN D 1 336 ? 153.333 165.695 172.842 1.00 19.29 300 ASN D C 1
ATOM 19445 O O . ASN D 1 336 ? 153.349 166.300 173.919 1.00 26.52 300 ASN D O 1
ATOM 19456 N N . ASP D 1 337 ? 153.539 164.379 172.765 1.00 19.00 301 ASP D N 1
ATOM 19457 C CA . ASP D 1 337 ? 153.836 163.609 173.967 1.00 16.84 301 ASP D CA 1
ATOM 19458 C C . ASP D 1 337 ? 155.163 164.022 174.589 1.00 17.31 301 ASP D C 1
ATOM 19459 O O . ASP D 1 337 ? 155.278 164.075 175.819 1.00 24.78 301 ASP D O 1
ATOM 19468 N N . VAL D 1 338 ? 156.171 164.312 173.766 1.00 19.73 302 VAL D N 1
ATOM 19469 C CA . VAL D 1 338 ? 157.472 164.709 174.292 1.00 18.48 302 VAL D CA 1
ATOM 19470 C C . VAL D 1 338 ? 157.365 166.020 175.063 1.00 17.38 302 VAL D C 1
ATOM 19471 O O . VAL D 1 338 ? 157.952 166.168 176.142 1.00 21.14 302 VAL D O 1
ATOM 19484 N N . ARG D 1 339 ? 156.624 166.993 174.527 1.00 16.53 303 ARG D N 1
ATOM 19485 C CA . ARG D 1 339 ? 156.467 168.264 175.229 1.00 20.02 303 ARG D CA 1
ATOM 19486 C C . ARG D 1 339 ? 155.770 168.070 176.569 1.00 24.80 303 ARG D C 1
ATOM 19487 O O . ARG D 1 339 ? 156.177 168.659 177.578 1.00 37.69 303 ARG D O 1
ATOM 19508 N N . ALA D 1 340 ? 154.718 167.254 176.599 1.00 19.93 304 ALA D N 1
ATOM 19509 C CA . ALA D 1 340 ? 154.056 166.867 177.842 1.00 9.27 304 ALA D CA 1
ATOM 19510 C C . ALA D 1 340 ? 153.488 168.081 178.576 1.00 21.33 304 ALA D C 1
ATOM 19511 O O . ALA D 1 340 ? 153.824 168.354 179.730 1.00 27.58 304 ALA D O 1
ATOM 19518 N N . ARG D 1 341 ? 152.617 168.816 177.891 1.00 25.33 305 ARG D N 1
ATOM 19519 C CA . ARG D 1 341 ? 151.945 169.938 178.521 1.00 16.37 305 ARG D CA 1
ATOM 19520 C C . ARG D 1 341 ? 150.835 169.435 179.445 1.00 24.24 305 ARG D C 1
ATOM 19521 O O . ARG D 1 341 ? 150.286 168.349 179.235 1.00 25.33 305 ARG D O 1
ATOM 19542 N N . PRO D 1 342 ? 150.485 170.202 180.477 1.00 29.35 306 PRO D N 1
ATOM 19543 C CA . PRO D 1 342 ? 149.360 169.809 181.333 1.00 25.75 306 PRO D CA 1
ATOM 19544 C C . PRO D 1 342 ? 148.069 169.688 180.537 1.00 28.00 306 PRO D C 1
ATOM 19545 O O . PRO D 1 342 ? 147.822 170.442 179.594 1.00 31.80 306 PRO D O 1
ATOM 19556 N N . ARG D 1 343 ? 147.237 168.721 180.930 1.00 25.07 307 ARG D N 1
ATOM 19557 C CA . ARG D 1 343 ? 145.998 168.464 180.207 1.00 20.53 307 ARG D CA 1
ATOM 19558 C C . ARG D 1 343 ? 144.835 169.298 180.729 1.00 23.38 307 ARG D C 1
ATOM 19559 O O . ARG D 1 343 ? 143.961 169.684 179.946 1.00 23.50 307 ARG D O 1
ATOM 19580 N N . TYR D 1 344 ? 144.800 169.585 182.028 1.00 25.59 308 TYR D N 1
ATOM 19581 C CA . TYR D 1 344 ? 143.706 170.352 182.604 1.00 14.37 308 TYR D CA 1
ATOM 19582 C C . TYR D 1 344 ? 144.152 170.926 183.941 1.00 18.08 308 TYR D C 1
ATOM 19583 O O . TYR D 1 344 ? 145.140 170.486 184.532 1.00 18.44 308 TYR D O 1
ATOM 19601 N N . PHE D 1 345 ? 143.404 171.925 184.405 1.00 19.40 309 PHE D N 1
ATOM 19602 C CA . PHE D 1 345 ? 143.575 172.498 185.732 1.00 17.04 309 PHE D CA 1
ATOM 19603 C C . PHE D 1 345 ? 142.212 172.640 186.390 1.00 15.63 309 PHE D C 1
ATOM 19604 O O . PHE D 1 345 ? 141.257 173.111 185.766 1.00 19.19 309 PHE D O 1
ATOM 19621 N N . VAL D 1 346 ? 142.131 172.233 187.652 1.00 22.81 310 VAL D N 1
ATOM 19622 C CA . VAL D 1 346 ? 140.879 172.244 188.399 1.00 22.91 310 VAL D CA 1
ATOM 19623 C C . VAL D 1 346 ? 140.817 173.523 189.223 1.00 21.33 310 VAL D C 1
ATOM 19624 O O . VAL D 1 346 ? 141.786 173.884 189.901 1.00 28.36 310 VAL D O 1
ATOM 19637 N N . GLN D 1 347 ? 139.676 174.211 189.162 1.00 24.68 311 GLN D N 1
ATOM 19638 C CA . GLN D 1 347 ? 139.521 175.463 189.892 1.00 24.48 311 GLN D CA 1
ATOM 19639 C C . GLN D 1 347 ? 139.053 175.218 191.321 1.00 31.71 311 GLN D C 1
ATOM 19640 O O . GLN D 1 347 ? 139.701 175.662 192.275 1.00 35.51 311 GLN D O 1
ATOM 19654 N N . GLN D 1 348 ? 137.932 174.520 191.492 1.00 24.39 312 GLN D N 1
ATOM 19655 C CA . GLN D 1 348 ? 137.486 174.110 192.815 1.00 21.79 312 GLN D CA 1
ATOM 19656 C C . GLN D 1 348 ? 136.560 172.911 192.680 1.00 25.31 312 GLN D C 1
ATOM 19657 O O . GLN D 1 348 ? 136.012 172.644 191.608 1.00 22.08 312 GLN D O 1
ATOM 19671 N N . VAL D 1 349 ? 136.395 172.193 193.789 1.00 34.35 313 VAL D N 1
ATOM 19672 C CA . VAL D 1 349 ? 135.528 171.025 193.869 1.00 25.32 313 VAL D CA 1
ATOM 19673 C C . VAL D 1 349 ? 134.541 171.251 195.005 1.00 26.34 313 VAL D C 1
ATOM 19674 O O . VAL D 1 349 ? 134.941 171.616 196.116 1.00 30.27 313 VAL D O 1
ATOM 19687 N N . ILE D 1 350 ? 133.258 171.034 194.725 1.00 26.77 314 ILE D N 1
ATOM 19688 C CA . ILE D 1 350 ? 132.188 171.209 195.700 1.00 25.69 314 ILE D CA 1
ATOM 19689 C C . ILE D 1 350 ? 131.638 169.834 196.048 1.00 28.77 314 ILE D C 1
ATOM 19690 O O . ILE D 1 350 ? 131.070 169.148 195.189 1.00 33.46 314 ILE D O 1
ATOM 19706 N N . TYR D 1 351 ? 131.803 169.432 197.315 1.00 38.18 315 TYR D N 1
ATOM 19707 C CA . TYR D 1 351 ? 131.245 168.186 197.810 1.00 32.48 315 TYR D CA 1
ATOM 19708 C C . TYR D 1 351 ? 129.901 168.436 198.486 1.00 37.25 315 TYR D C 1
ATOM 19709 O O . TYR D 1 351 ? 129.675 169.510 199.052 1.00 38.91 315 TYR D O 1
ATOM 19727 N N . PRO D 1 352 ? 128.985 167.473 198.447 1.00 45.88 316 PRO D N 1
ATOM 19728 C CA . PRO D 1 352 ? 127.707 167.652 199.142 1.00 46.88 316 PRO D CA 1
ATOM 19729 C C . PRO D 1 352 ? 127.896 167.737 200.648 1.00 54.45 316 PRO D C 1
ATOM 19730 O O . PRO D 1 352 ? 128.836 167.179 201.219 1.00 48.97 316 PRO D O 1
ATOM 19741 N N . GLU D 1 353 ? 126.979 168.455 201.291 1.00 73.44 317 GLU D N 1
ATOM 19742 C CA . GLU D 1 353 ? 127.059 168.650 202.732 1.00 73.96 317 GLU D CA 1
ATOM 19743 C C . GLU D 1 353 ? 126.951 167.316 203.461 1.00 74.20 317 GLU D C 1
ATOM 19744 O O . GLU D 1 353 ? 126.194 166.425 203.065 1.00 72.18 317 GLU D O 1
ATOM 19756 N N . SER D 1 354 ? 127.721 167.186 204.543 1.00 80.61 318 SER D N 1
ATOM 19757 C CA . SER D 1 354 ? 127.760 165.940 205.298 1.00 81.55 318 SER D CA 1
ATOM 19758 C C . SER D 1 354 ? 126.424 165.597 205.942 1.00 82.10 318 SER D C 1
ATOM 19759 O O . SER D 1 354 ? 126.177 164.419 206.224 1.00 80.13 318 SER D O 1
ATOM 19767 N N . THR D 1 355 ? 125.563 166.582 206.179 1.00 86.56 319 THR D N 1
ATOM 19768 C CA . THR D 1 355 ? 124.271 166.332 206.809 1.00 87.39 319 THR D CA 1
ATOM 19769 C C . THR D 1 355 ? 123.417 165.409 205.948 1.00 85.04 319 THR D C 1
ATOM 19770 O O . THR D 1 355 ? 122.761 164.500 206.457 1.00 82.76 319 THR D O 1
#

Solvent-accessible surface area: 57466 Å² total; per-residue (Å²): 98,105,78,51,89,4,142,59,0,0,0,0,1,17,1,113,57,41,74,151,28,1,84,79,0,41,146,51,2,33,85,10,1,112,80,29,74,60,60,24,18,5,0,2,0,6,6,15,10,103,39,70,0,35,126,43,0,36,132,10,0,103,114,84,122,19,84,9,8,0,0,15,3,12,42,58,50,25,109,53,10,0,11,3,0,0,5,62,52,10,70,0,58,1,0,0,6,0,42,1,56,27,74,10,32,0,94,28,0,48,107,0,6,59,60,0,57,108,18,29,29,4,1,1,0,33,62,68,126,61,153,30,61,126,118,90,111,46,13,22,126,114,7,34,114,44,0,70,202,61,10,49,41,50,3,24,4,35,49,6,32,0,7,1,4,9,84,38,9,0,68,6,0,46,168,2,105,4,85,33,27,50,13,16,0,1,0,5,47,4,0,118,113,34,38,54,16,71,2,124,41,43,166,99,202,77,69,142,138,161,17,61,55,59,44,53,45,2,45,7,9,28,28,53,74,29,3,42,98,16,11,82,83,0,42,105,24,19,117,31,3,133,60,99,18,71,99,28,83,88,57,77,135,87,109,27,99,83,125,118,30,10,31,18,56,39,42,6,6,61,2,24,35,49,3,0,31,10,2,70,2,12,0,39,4,1,12,1,4,4,33,5,4,63,18,36,20,48,46,36,55,52,50,40,80,97,49,23,138,34,108,125,142,99,109,81,51,91,5,144,58,0,0,0,0,1,17,1,113,57,40,74,151,30,2,86,77,1,40,147,54,2,34,85,9,0,111,82,29,74,60,60,26,17,5,0,1,0,6,6,15,9,104,40,69,0,37,125,42,0,35,133,10,0,102,111,82,119,18,82,10,9,0,0,15,2,13,44,59,49,25,110,53,10,0,11,4,0,0,5,61,54,12,70,0,56,1,0,0,6,0,41,2,56,28,75,10,32,0,92,29,0,47,108,0,6,60,58,0,57,108,18,30,29,4,1,1,0,32,64,69,126,61,153,31,60,126,116,94,109,46,14,21,128,112,6,33,115,44,0,71,201,64,11,49,40,51,2,23,4,36,47,6,33,0,8,1,4,8,80,39,9,0,66,6,0,46,168,3,106,4,85,33,27,48,13,16,0,2,0,4,46,4,0,116,110,35,38,52,16,69,1,124,41,43,165,99,201,77,69,143,139,159,16,60,56,60,44,52,45,2,46,7,9,28,28,54,73,30,4,43,99,16,12,80,86,0,41,106,22,18,117,32,4,132,59,101,19,71,100,27,82,88,59,74,135,86,107,26,98,84,126,119,30,10,31,18,57,40,41,5,5,61,4,25,36,50,3,0,29,10,1,72,2,11,0,38,4,1,11,1,4,4,34,5,4,64,18,36,20,47,48,36,56,51,50,42,80,99,47,22,138,35,105,124,144,96,109,81,52,92,5,145,59,1,0,0,0,1,17,2,113,58,39,73,152,28,2,85,78,2,40,146,54,1,34,85,9,0,113,82,29,74,58,60,25,17,4,0,1,0,6,6,15,10,104,38,71,0,35,127,42,0,35,132,10,0,102,111,84,121,19,84,10,10,0,0,16,2,13,40,59,49,25,110,51,11,0,11,3,0,0,5,62,54,11,70,0,58,1,0,0,6,0,41,2,55,27,74,9,32,0,93,29,0,46,107,0,6,59,60,0,57,107,18,29,31,4,1,0,0,32,63,68,126,61,154,31,61,127,115,90,109,46,16,22,126,113,6,33,115,44,0,71,204,63,10,48,39,52,3,23,5,38,47,6,34,0,8,0,5,8,82,37,10,0,66,5,0,49,168,2,105,4,86,34,28,50,14,16,0,1,0,4,47,4,0,117,109,34,38,54,18,70,1,125,43,43,166,100,199,76,70,144,138,160,15,60,57,60,44,53,45,3,47,7,9,29,29,53,72,29,3,42,98,16,12,81,84,0,42,106,22,18,118,31,3,131,60,100,19,68,100,28,83,87,59,75,132,87,108,27,100,83,127,119,29,12,29,18,58,40,41,5,5,60,2,24,37,49,3,0,30,10,2,70,2,12,0,40,5,1,12,1,4,4,35,5,4,64,19,36,20,48,46,37,56,51,49,42,80,97,48,23,140,34,107,126,143,98,106,80,51,92,5,144,58,0,0,0,0,1,17,2,111,56,40,74,156,28,1,84,78,1,40,150,54,1,34,84,9,1,111,82,30,74,60,60,25,18,4,1,1,0,6,7,15,10,102,39,69,0,36,127,43,0,35,133,10,0,102,114,82,124,20,83,10,9,0,0,16,2,13,42,56,48,25,109,53,9,0,11,3,0,0,5,62,53,12,69,0,57,1,0,0,6,0,41,1,58,28,75,10,33,0,93,28,0,48,106,0,6,60,60,0,57,106,17,29,30,4,1,0,0,33,63,70,126,61,149,31,60,128,116,90,110,47,13,22,126,114,6,35,116,43,0,70,205,61,9,48,41,51,3,23,5,36,48,6,33,1,8,0,4,9,81,37,9,0,67,6,0,48,170,2,106,4,85,35,26,49,13,15,0,1,0,6,45,4,0,117,112,32,39,53,16,71,2,125,42,43,165,99,203,78,67,143,136,164,15,61,56,60,44,53,46,3,44,6,10,28,29,55,72,26,4,43,98,15,12,80,84,0,43,106,22,18,117,32,4,133,60,102,19,70,99,28,82,87,58,77,134,87,108,26,100,84,123,120,30,11,30,19,56,39,41,4,6,61,2,25,35,48,3,0,29,11,2,71,1,12,0,38,4,1,11,1,5,4,35,6,4,64,19,35,21,48,46,38,56,52,50,41,81,97,48,23,138,34,107,126,142

Secondary structure (DSSP, 8-state):
---SPP-EEEEEEEESS-TTTHHHHHHHHHHHHHTTSSEEEEEEEE-S-SSSHHHHHHHHHHSTT--EEEEEESS---HHHHHHHHHTT--SSEEEE--TTSSS-GGGHHHHHHHHTTT-SEEEEEE-S----HHHHHHHHHHHHHHHHHHSS--S-TT---EEEEHHHHHHHTT---SS--HHHHHHHH-SSEEEEEE--------HHHHHHHHHHHHHHH--HHHHHHHHHHHHHHHHHHHHHHHHHHHHHHH----TTHHHHHHHHHHHHHHHHHHHHHHHHHHHHHHHHHHHH------EEEEEPPP--/---SPP-EEEEEEEESS-TTTHHHHHHHHHHHHHTTSSEEEEEEEE-S-SSSHHHHHHHHHHSTT--EEEEEESS---HHHHHHHHHTT--SSEEEE--TTSSS-GGGHHHHHHHHTTT-SEEEEEE-S----HHHHHHHHHHHHHHHHHHSS--S-TT---EEEEHHHHHHHTT---SS--HHHHHHHH-SSEEEEEE--------HHHHHHHHHHHHHHH--HHHHHHHHHHHHHHHHHHHHHHHHHHHHHHH----TTHHHHHHHHHHHHHHHHHHHHHHHHHHHHHHHHHHHH------EEEEEPPP--/---SPP-EEEEEEEESS-TTTHHHHHHHHHHHHHTTSSEEEEEEEE-S-SSSHHHHHHHHHHSTT--EEEEEESS---HHHHHHHHHTT--SSEEEE--TTSSS-GGGHHHHHHHHTTT-SEEEEEE-S----HHHHHHHHHHHHHHHHHHSS--S-TT---EEEEHHHHHHHTT---SS--HHHHHHHH-SSEEEEEE--------HHHHHHHHHHHHHHH--HHHHHHHHHHHHHHHHHHHHHHHHHHHHHHH----TTHHHHHHHHHHHHHHHHHHHHHHHHHHHHHHHHHHHH------EEEEEPPP--/---SPP-EEEEEEEESS-TTTHHHHHHHHHHHHHTTSSEEEEEEEE-S-SSSHHHHHHHHHHSTT--EEEEEESS---HHHHHHHHHTT--SSEEEE--TTSSS-GGGHHHHHHHHTTT-SEEEEEE-S----HHHHHHHHHHHHHHHHHHSS--S-TT---EEEEHHHHHHHTT---SS--HHHHHHHH-SSEEEEEE--------HHHHHHHHHHHHHHH--HHHHHHHHHHHHHHHHHHHHHHHHHHHHHHH----TTHHHHHHHHHHHHHHHHHHHHHHHHHHHHHHHHHHHH------EEEEEPPP--

Nearest PDB structures (foldseek):
  5eke-assembly1_C  TM=6.725E-01  e=6.909E-20  Synechocystis sp. PCC 6803 substr. Kazusa
  5ekp-assembly1_C  TM=6.828E-01  e=2.266E-19  Synechocystis sp. PCC 6803 substr. Kazusa
  5ekp-assembly1_B  TM=6.647E-01  e=4.905E-19  Synechocystis sp. PCC 6803 substr. Kazusa
  5eke-assembly1_B  TM=6.483E-01  e=1.812E-18  Synechocystis sp. PCC 6803 substr. Kazusa
  6h0b-assembly2_B  TM=6.005E-01  e=1.687E-06  Homo sapiens

Radius of gyration: 35.55 Å; Cα contacts (8 Å, |Δi|>4): 2066; chains: 4; bounding box: 90×90×90 Å

Foldseek 3Di:
DDLAAWAEEEEEEEDAALVPQVVVLCVQLVVLRVVLPHHYAYEYEYQAHDHCPLVVLVVQCPDPPHRYHYHYDPHHDDPVVRRLVVLVPDDTFKYWYDYSVCQFPSNCVNVQSVVSNVRFQKEAEDEPPQDDDPVVQVVLVVLQVLLCVQLVDGDNDLPDGTMMGGNVLSVQVNVFPDPQDRSVSSSSNATDGYDYDYGYGDHDPPDPVVVVVVVVSSDLHGDLCVLVVLLVQLVVQLVVLVVVLVCLVVVCVVPNDDDPCSVVSNVVSVVSNVVSVVSNVSSVVSVVVSVVVVVVRPRDDDDDDDDDDDDPD/DDLAAWAEEEEEEEDAALVPQVVVLCVQLVVLRVVLPHHYAYEYEYQAHDHCPLVVLVVQCPDPPHRYHYHYDPHHDDPVVRRLVVLVPDDTFKYWYDYSVCQFPSNCVNVQSVVSNVRFQKEAEDEPPQDDDPVVQVVLVVLQVLLCVQLVDGDNDLPDGTMMGGNVLSVQVNVFPDPQDRSVSSSSNATDGYDYDYGYGDHDPPDPVVVVVVVVSSDLHGDLCVLVVLLVQLVVQLVVLVVVLVCLVVVCVVPNDDDPCSVVSNVVSVVSNVVSVVSNVSSVVSVVVSVVVVVVRPRDDDDDDDDDDDDPD/DDLAAWAEEEEEEEDAALVPQVVVLCVQLVVLRVVLPHHYAYEYEYQAHDHCPLVVLVVQCPDPPHRYHYHYDPHHDDPVVRRLVVLVPDDTFKYWYDYSVCQFPSNCVNVQSVVSNVRFQKEAEDEPPQDDDPVVQVVLVVLQVLLCVQLVDGDNDLPDGTMMGGNVLSVQVNVFPDPQDRSVSSSSNATDGYDYDYGYGDHDPPDPVVVVVVVVSSDLHGDLCVLVVLLVQLVVQLVVLVVVLVCLVVVCVVPNDDDPCSVVSNVVSVVSNVVSVVSNVSSVVSVVVSVVVVVVRPRDDDDDDDDDDDDPD/DDLAAWAEEEEEEEDAALVPQVVVLVVQLVVLRVVLPHHYAYEYEYQAHDHCPLVVLVVQCPDPPHRYHYHYDPHHDDPVVRRLVVLVPDDTFKYWYDYSVCQFPSNCVNVQSVVSNVRFQKEAEDEPPQDDDPVVQVVLVVLQVLLCVQLVDGDNDLPDGTMMGGNVLSVQVNVFPDPQDRSVSSSSNATDGYDYDYGYGDHDPPDPVVVVVVVVSSDLHGDLCVLVVLLVQLVVQLVVLVVVLVCLVVVCVVPNDDDPCSVVSNVVSVVSNVVSVVSNVSSVVSVVVSVVVVVVRPRDDDDDDDDDDDDPD

B-factor: mean 35.46, std 18.55, range [1.04, 101.97]

Organism: Salmonella typhimurium (strain LT2 / SGSC1412 / ATCC 700720) (NCBI:txid99287)